Protein 3F2B (pdb70)

Sequence (994 aa):
VRRLETIVEEERRVVVQGYVFDAEVSELKSGRTLLTMKITDYTNSILVKMFSRDKEDAELMSGVKKGMWVKVRGSVQNDTFVRDLVIIANDLNEIAANERQDTAPEGEKRVELHLHTPMSQMDAVTSVTKLIEQAKKWGHPAIAVTDHAVVQSFPEAYSAAKKHGMKVIYGLEANIVDDPFHVTLLAQNETGLKNLFKLVSLSHIQYFHRVPRIPRSVLVKHRDGLLVGSGCDKGELFDNVEDIARFYDFLEVHPPDVYKPLYVKDEEMIKNIIRSIVALGEKLDIPVVATGNVHYLNPEDKIYRKILIHSQGGANPLNRHELPDVYFRTTNEMLDCFSFLGPEKAKEIVVDNTQKIASLIGDVKPIKDELYTPRIEGADEEIREMSYRRAKEIYGDPLPKLVEERLEKELKSIIGHGFAVIYLISHKLVKKSLDDGYLVGSRGSVGSSFVATMTEITEVNPLPPHYVCPNCKHSEFFNDGSVGSGFDLPDKNCPRCGTKYKKDGHDIPFETFLGFKGDKVPDIDLNFSGEYQPRAHNYTKVLFGEDNVYRAGTIGTVADKTAYGFVKAYASDHNLELRGAEIDRLAAGCTGVKRTTGQHPGGIIVVPDYMEIYDFTPIQYPADDTSSEWRTTHFDFHSIHDNLLKLDILGHDDPTVIRMLQDLSGIDPKTIPTDDPDVMGIFSSTEPLGVTPEQIMCNVGTIGIPEFGTRFVRQMLEETRPKTFSELVQISGLSHGTDVWLGNAQELIQNGTCTLSEVIGCRDDIMVYLIYRGLEPSLAFKIMESVRKGKGLTPEFEAEMRKHDVPEWYIDSCKKIKYMFPKAHAAAYVLMAVRIAYFKVHHPLLYYASYFTVRAEDFDLDAMIKGSAAIRKRIEEINAKGIQATAKEKSLLTVLEVALEMCERGFSFKNIDLYRSQATEFVIDGNSLIPPFNAIPGLGTNVAQAIVRAREEGEFLSKEDLQQRGKLSKTLLEYLESRGCLDSLPDHNQLSLF

Structure (mmCIF, N/CA/C/O backbone):
data_3F2B
#
_entry.id   3F2B
#
_cell.length_a   116.174
_cell.length_b   140.793
_cell.length_c   184.524
_cell.angle_alpha   90.00
_cell.angle_beta   90.00
_cell.angle_gamma   90.00
#
_symmetry.space_group_name_H-M   'C 2 2 21'
#
loop_
_entity.id
_entity.type
_entity.pdbx_description
1 polymer 'DNA-directed DNA polymerase III alpha chain'
2 polymer "5'-D(*DCP*DAP*DGP*DTP*DGP*DAP*DGP*DAP*DCP*DGP*DGP*DGP*DCP*DAP*DAP*DCP*DC)-3'"
3 polymer "5'-D(*DAP*DTP*DAP*DAP*DCP*DGP*DGP*DTP*DTP*DGP*DCP*DCP*DCP*DGP*DTP*DCP*DTP*DCP*DAP*DCP*DTP*DG)-3'"
4 non-polymer 'PHOSPHATE ION'
5 non-polymer 'ZINC ION'
6 non-polymer 'MAGNESIUM ION'
7 non-polymer "2'-DEOXYGUANOSINE-5'-TRIPHOSPHATE"
8 water water
#
loop_
_atom_site.group_PDB
_atom_site.id
_atom_site.type_symbol
_atom_site.label_atom_id
_atom_site.label_alt_id
_atom_site.label_comp_id
_atom_site.label_asym_id
_atom_site.label_entity_id
_atom_site.label_seq_id
_atom_site.pdbx_PDB_ins_code
_atom_site.Cartn_x
_atom_site.Cartn_y
_atom_site.Cartn_z
_atom_site.occupancy
_atom_site.B_iso_or_equiv
_atom_site.auth_seq_id
_atom_site.auth_comp_id
_atom_site.auth_asym_id
_atom_site.auth_atom_id
_atom_site.pdbx_PDB_model_num
ATOM 1 N N . VAL A 1 7 ? 33.522 -23.764 -24.938 1.00 48.27 233 VAL A N 1
ATOM 2 C CA . VAL A 1 7 ? 33.775 -22.289 -25.077 1.00 48.11 233 VAL A CA 1
ATOM 3 C C . VAL A 1 7 ? 32.488 -21.475 -25.332 1.00 47.86 233 VAL A C 1
ATOM 4 O O . VAL A 1 7 ? 31.918 -21.496 -26.426 1.00 47.84 233 VAL A O 1
ATOM 8 N N . ARG A 1 8 ? 32.060 -20.745 -24.302 1.00 47.44 234 ARG A N 1
ATOM 9 C CA . ARG A 1 8 ? 30.767 -20.084 -24.275 1.00 46.68 234 ARG A CA 1
ATOM 10 C C . ARG A 1 8 ? 30.840 -18.637 -24.750 1.00 46.97 234 ARG A C 1
ATOM 11 O O . ARG A 1 8 ? 31.739 -17.867 -24.355 1.00 46.95 234 ARG A O 1
ATOM 19 N N . ARG A 1 9 ? 29.885 -18.266 -25.594 1.00 46.70 235 ARG A N 1
ATOM 20 C CA . ARG A 1 9 ? 29.738 -16.888 -26.017 1.00 46.50 235 ARG A CA 1
ATOM 21 C C . ARG A 1 9 ? 29.168 -16.121 -24.834 1.00 46.27 235 ARG A C 1
ATOM 22 O O . ARG A 1 9 ? 28.293 -16.627 -24.140 1.00 46.25 235 ARG A O 1
ATOM 30 N N . LEU A 1 10 ? 29.669 -14.909 -24.607 1.00 46.25 236 LEU A N 1
ATOM 31 C CA . LEU A 1 10 ? 29.263 -14.063 -23.474 1.00 46.15 236 LEU A CA 1
ATOM 32 C C . LEU A 1 10 ? 27.756 -13.728 -23.401 1.00 46.62 236 LEU A C 1
ATOM 33 O O . LEU A 1 10 ? 27.223 -13.480 -22.315 1.00 46.41 236 LEU A O 1
ATOM 38 N N . GLU A 1 11 ? 27.065 -13.734 -24.540 1.00 47.12 237 GLU A N 1
ATOM 39 C CA . GLU A 1 11 ? 25.615 -13.528 -24.526 1.00 47.88 237 GLU A CA 1
ATOM 40 C C . GLU A 1 11 ? 24.881 -14.707 -23.898 1.00 47.96 237 GLU A C 1
ATOM 41 O O . GLU A 1 11 ? 23.723 -14.576 -23.521 1.00 47.68 237 GLU A O 1
ATOM 47 N N . THR A 1 12 ? 25.544 -15.854 -23.789 1.00 48.61 238 THR A N 1
ATOM 48 C CA . THR A 1 12 ? 24.905 -17.031 -23.183 1.00 49.52 238 THR A CA 1
ATOM 49 C C . THR A 1 12 ? 25.138 -17.127 -21.675 1.00 50.00 238 THR A C 1
ATOM 50 O O . THR A 1 12 ? 24.684 -18.072 -21.040 1.00 50.16 238 THR A O 1
ATOM 54 N N . ILE A 1 13 ? 25.860 -16.172 -21.097 1.00 50.51 239 ILE A N 1
ATOM 55 C CA . ILE A 1 13 ? 26.145 -16.249 -19.662 1.00 50.94 239 ILE A CA 1
ATOM 56 C C . ILE A 1 13 ? 25.076 -15.511 -18.892 1.00 51.11 239 ILE A C 1
ATOM 57 O O . ILE A 1 13 ? 25.114 -14.290 -18.819 1.00 51.08 239 ILE A O 1
ATOM 62 N N . VAL A 1 14 ? 24.123 -16.227 -18.308 1.00 51.44 240 VAL A N 1
ATOM 63 C CA . VAL A 1 14 ? 22.985 -15.519 -17.735 1.00 51.84 240 VAL A CA 1
ATOM 64 C C . VAL A 1 14 ? 22.739 -15.764 -16.269 1.00 52.18 240 VAL A C 1
ATOM 65 O O . VAL A 1 14 ? 21.947 -15.050 -15.672 1.00 52.42 240 VAL A O 1
ATOM 69 N N . GLU A 1 15 ? 23.370 -16.774 -15.686 1.00 52.58 241 GLU A N 1
ATOM 70 C CA . GLU A 1 15 ? 23.278 -16.934 -14.225 1.00 53.36 241 GLU A CA 1
ATOM 71 C C . GLU A 1 15 ? 24.489 -17.578 -13.596 1.00 53.45 241 GLU A C 1
ATOM 72 O O . GLU A 1 15 ? 25.368 -18.076 -14.291 1.00 53.32 241 GLU A O 1
ATOM 78 N N . GLU A 1 16 ? 24.509 -17.558 -12.265 1.00 53.83 242 GLU A N 1
ATOM 79 C CA . GLU A 1 16 ? 25.584 -18.145 -11.504 1.00 54.27 242 GLU A CA 1
ATOM 80 C C . GLU A 1 16 ? 25.821 -19.541 -12.056 1.00 54.50 242 GLU A C 1
ATOM 81 O O . GLU A 1 16 ? 24.900 -20.171 -12.562 1.00 54.59 242 GLU A O 1
ATOM 87 N N . GLU A 1 17 ? 27.057 -20.016 -11.978 1.00 54.81 243 GLU A N 1
ATOM 88 C CA . GLU A 1 17 ? 27.420 -21.265 -12.630 1.00 54.95 243 GLU A CA 1
ATOM 89 C C . GLU A 1 17 ? 28.826 -21.714 -12.222 1.00 55.22 243 GLU A C 1
ATOM 90 O O . GLU A 1 17 ? 29.790 -20.944 -12.292 1.00 55.17 243 GLU A O 1
ATOM 96 N N . ARG A 1 18 ? 28.910 -22.968 -11.784 1.00 55.59 244 ARG A N 1
ATOM 97 C CA . ARG A 1 18 ? 30.145 -23.607 -11.326 1.00 55.75 244 ARG A CA 1
ATOM 98 C C . ARG A 1 18 ? 31.354 -23.301 -12.226 1.00 55.46 244 ARG A C 1
ATOM 99 O O . ARG A 1 18 ? 32.418 -22.909 -11.735 1.00 55.01 244 ARG A O 1
ATOM 107 N N . ARG A 1 19 ? 31.186 -23.466 -13.537 1.00 55.13 245 ARG A N 1
ATOM 108 C CA . ARG A 1 19 ? 32.342 -23.444 -14.425 1.00 55.07 245 ARG A CA 1
ATOM 109 C C . ARG A 1 19 ? 32.056 -23.129 -15.904 1.00 54.66 245 ARG A C 1
ATOM 110 O O . ARG A 1 19 ? 31.226 -23.785 -16.541 1.00 55.09 245 ARG A O 1
ATOM 118 N N . VAL A 1 20 ? 32.762 -22.130 -16.434 1.00 53.95 246 VAL A N 1
ATOM 119 C CA . VAL A 1 20 ? 32.711 -21.789 -17.854 1.00 53.48 246 VAL A CA 1
ATOM 120 C C . VAL A 1 20 ? 34.092 -21.433 -18.424 1.00 53.30 246 VAL A C 1
ATOM 121 O O . VAL A 1 20 ? 34.964 -20.914 -17.706 1.00 52.88 246 VAL A O 1
ATOM 125 N N . VAL A 1 21 ? 34.286 -21.728 -19.713 1.00 53.04 247 VAL A N 1
ATOM 126 C CA . VAL A 1 21 ? 35.410 -21.160 -20.473 1.00 52.82 247 VAL A CA 1
ATOM 127 C C . VAL A 1 21 ? 34.930 -20.137 -21.501 1.00 52.64 247 VAL A C 1
ATOM 128 O O . VAL A 1 21 ? 33.925 -20.340 -22.181 1.00 52.65 247 VAL A O 1
ATOM 132 N N . VAL A 1 22 ? 35.673 -19.042 -21.600 1.00 52.61 248 VAL A N 1
ATOM 133 C CA . VAL A 1 22 ? 35.204 -17.842 -22.266 1.00 52.50 248 VAL A CA 1
ATOM 134 C C . VAL A 1 22 ? 36.367 -17.073 -22.904 1.00 52.72 248 VAL A C 1
ATOM 135 O O . VAL A 1 22 ? 37.521 -17.174 -22.453 1.00 52.94 248 VAL A O 1
ATOM 139 N N . GLN A 1 23 ? 36.062 -16.304 -23.946 1.00 52.14 249 GLN A N 1
ATOM 140 C CA . GLN A 1 23 ? 37.076 -15.578 -24.699 1.00 51.95 249 GLN A CA 1
ATOM 141 C C . GLN A 1 23 ? 36.687 -14.132 -24.851 1.00 51.57 249 GLN A C 1
ATOM 142 O O . GLN A 1 23 ? 35.504 -13.800 -24.778 1.00 52.10 249 GLN A O 1
ATOM 148 N N . GLY A 1 24 ? 37.666 -13.268 -25.104 1.00 50.64 250 GLY A N 1
ATOM 149 C CA . GLY A 1 24 ? 37.340 -11.884 -25.388 1.00 49.63 250 GLY A CA 1
ATOM 150 C C . GLY A 1 24 ? 38.439 -10.845 -25.341 1.00 48.99 250 GLY A C 1
ATOM 151 O O . GLY A 1 24 ? 39.526 -11.060 -24.797 1.00 48.73 250 GLY A O 1
ATOM 152 N N . TYR A 1 25 ? 38.106 -9.697 -25.909 1.00 48.09 251 TYR A N 1
ATOM 153 C CA . TYR A 1 25 ? 38.986 -8.556 -26.012 1.00 47.45 251 TYR A CA 1
ATOM 154 C C . TYR A 1 25 ? 38.964 -7.844 -24.675 1.00 46.95 251 TYR A C 1
ATOM 155 O O . TYR A 1 25 ? 37.901 -7.571 -24.117 1.00 46.56 251 TYR A O 1
ATOM 164 N N . VAL A 1 26 ? 40.139 -7.574 -24.135 1.00 46.55 252 VAL A N 1
ATOM 165 C CA . VAL A 1 26 ? 40.193 -6.833 -22.907 1.00 46.49 252 VAL A CA 1
ATOM 166 C C . VAL A 1 26 ? 40.247 -5.351 -23.198 1.00 46.73 252 VAL A C 1
ATOM 167 O O . VAL A 1 26 ? 41.228 -4.837 -23.779 1.00 46.59 252 VAL A O 1
ATOM 171 N N . PHE A 1 27 ? 39.151 -4.680 -22.839 1.00 46.52 253 PHE A N 1
ATOM 172 C CA . PHE A 1 27 ? 39.020 -3.248 -23.074 1.00 46.89 253 PHE A CA 1
ATOM 173 C C . PHE A 1 27 ? 39.196 -2.469 -21.788 1.00 47.03 253 PHE A C 1
ATOM 174 O O . PHE A 1 27 ? 39.046 -1.252 -21.767 1.00 47.05 253 PHE A O 1
ATOM 182 N N . ASP A 1 28 ? 39.536 -3.178 -20.718 1.00 47.24 254 ASP A N 1
ATOM 183 C CA . ASP A 1 28 ? 39.964 -2.514 -19.505 1.00 47.80 254 ASP A CA 1
ATOM 184 C C . ASP A 1 28 ? 40.603 -3.483 -18.529 1.00 47.90 254 ASP A C 1
ATOM 185 O O . ASP A 1 28 ? 40.124 -4.593 -18.362 1.00 47.97 254 ASP A O 1
ATOM 190 N N . ALA A 1 29 ? 41.679 -3.051 -17.877 1.00 48.53 255 ALA A N 1
ATOM 191 C CA . ALA A 1 29 ? 42.370 -3.894 -16.908 1.00 49.13 255 ALA A CA 1
ATOM 192 C C . ALA A 1 29 ? 43.067 -3.070 -15.846 1.00 49.53 255 ALA A C 1
ATOM 193 O O . ALA A 1 29 ? 43.874 -2.192 -16.153 1.00 49.53 255 ALA A O 1
ATOM 195 N N . GLU A 1 30 ? 42.758 -3.360 -14.590 1.00 49.80 256 GLU A N 1
ATOM 196 C CA . GLU A 1 30 ? 43.427 -2.699 -13.481 1.00 50.24 256 GLU A CA 1
ATOM 197 C C . GLU A 1 30 ? 43.838 -3.743 -12.471 1.00 49.80 256 GLU A C 1
ATOM 198 O O . GLU A 1 30 ? 43.179 -4.762 -12.310 1.00 50.11 256 GLU A O 1
ATOM 204 N N . VAL A 1 31 ? 44.943 -3.472 -11.805 1.00 49.65 257 VAL A N 1
ATOM 205 C CA . VAL A 1 31 ? 45.517 -4.337 -10.801 1.00 49.69 257 VAL A CA 1
ATOM 206 C C . VAL A 1 31 ? 45.600 -3.593 -9.468 1.00 49.45 257 VAL A C 1
ATOM 207 O O . VAL A 1 31 ? 45.903 -2.402 -9.447 1.00 49.70 257 VAL A O 1
ATOM 211 N N . SER A 1 32 ? 45.328 -4.283 -8.362 1.00 49.44 258 SER A N 1
ATOM 212 C CA . SER A 1 32 ? 45.372 -3.663 -7.025 1.00 49.15 258 SER A CA 1
ATOM 213 C C . SER A 1 32 ? 45.911 -4.629 -5.970 1.00 49.34 258 SER A C 1
ATOM 214 O O . SER A 1 32 ? 45.992 -5.833 -6.215 1.00 49.46 258 SER A O 1
ATOM 217 N N . GLU A 1 33 ? 46.266 -4.102 -4.799 1.00 49.40 259 GLU A N 1
ATOM 218 C CA . GLU A 1 33 ? 46.900 -4.906 -3.752 1.00 49.61 259 GLU A CA 1
ATOM 219 C C . GLU A 1 33 ? 46.017 -5.084 -2.525 1.00 49.11 259 GLU A C 1
ATOM 220 O O . GLU A 1 33 ? 45.630 -4.104 -1.906 1.00 49.34 259 GLU A O 1
ATOM 226 N N . LEU A 1 34 ? 45.730 -6.332 -2.160 1.00 48.58 260 LEU A N 1
ATOM 227 C CA . LEU A 1 34 ? 44.897 -6.642 -0.985 1.00 48.40 260 LEU A CA 1
ATOM 228 C C . LEU A 1 34 ? 45.685 -6.666 0.341 1.00 48.53 260 LEU A C 1
ATOM 229 O O . LEU A 1 34 ? 46.891 -6.948 0.373 1.00 48.19 260 LEU A O 1
ATOM 234 N N . LYS A 1 35 ? 45.008 -6.394 1.447 1.00 48.81 261 LYS A N 1
ATOM 235 C CA . LYS A 1 35 ? 45.702 -6.403 2.735 1.00 49.31 261 LYS A CA 1
ATOM 236 C C . LYS A 1 35 ? 46.590 -7.647 2.845 1.00 49.22 261 LYS A C 1
ATOM 237 O O . LYS A 1 35 ? 47.739 -7.576 3.282 1.00 49.08 261 LYS A O 1
ATOM 243 N N . SER A 1 36 ? 46.054 -8.786 2.422 1.00 49.06 262 SER A N 1
ATOM 244 C CA . SER A 1 36 ? 46.702 -10.065 2.660 1.00 48.93 262 SER A CA 1
ATOM 245 C C . SER A 1 36 ? 48.076 -10.178 1.999 1.00 48.99 262 SER A C 1
ATOM 246 O O . SER A 1 36 ? 48.859 -11.065 2.332 1.00 49.05 262 SER A O 1
ATOM 249 N N . GLY A 1 37 ? 48.361 -9.290 1.050 1.00 48.95 263 GLY A N 1
ATOM 250 C CA . GLY A 1 37 ? 49.579 -9.384 0.247 1.00 48.31 263 GLY A CA 1
ATOM 251 C C . GLY A 1 37 ? 49.191 -9.669 -1.188 1.00 47.96 263 GLY A C 1
ATOM 252 O O . GLY A 1 37 ? 49.707 -9.065 -2.125 1.00 48.65 263 GLY A O 1
ATOM 253 N N . ARG A 1 38 ? 48.256 -10.597 -1.343 1.00 47.10 264 ARG A N 1
ATOM 254 C CA . ARG A 1 38 ? 47.688 -10.988 -2.631 1.00 46.18 264 ARG A CA 1
ATOM 255 C C . ARG A 1 38 ? 47.399 -9.798 -3.571 1.00 45.33 264 ARG A C 1
ATOM 256 O O . ARG A 1 38 ? 47.053 -8.709 -3.124 1.00 45.23 264 ARG A O 1
ATOM 264 N N . THR A 1 39 ? 47.523 -10.028 -4.875 1.00 44.31 265 THR A N 1
ATOM 265 C CA . THR A 1 39 ? 47.132 -9.056 -5.890 1.00 43.02 265 THR A CA 1
ATOM 266 C C . THR A 1 39 ? 45.832 -9.470 -6.590 1.00 42.42 265 THR A C 1
ATOM 267 O O . THR A 1 39 ? 45.616 -10.635 -6.894 1.00 41.68 265 THR A O 1
ATOM 271 N N . LEU A 1 40 ? 44.979 -8.495 -6.860 1.00 41.62 266 LEU A N 1
ATOM 272 C CA . LEU A 1 40 ? 43.741 -8.732 -7.565 1.00 41.24 266 LEU A CA 1
ATOM 273 C C . LEU A 1 40 ? 43.830 -8.073 -8.938 1.00 41.54 266 LEU A C 1
ATOM 274 O O . LEU A 1 40 ? 44.288 -6.922 -9.053 1.00 41.99 266 LEU A O 1
ATOM 279 N N . LEU A 1 41 ? 43.421 -8.810 -9.971 1.00 41.62 267 LEU A N 1
ATOM 280 C CA . LEU A 1 41 ? 43.317 -8.291 -11.345 1.00 41.65 267 LEU A CA 1
ATOM 281 C C . LEU A 1 41 ? 41.840 -8.135 -11.665 1.00 42.01 267 LEU A C 1
ATOM 282 O O . LEU A 1 41 ? 41.047 -9.068 -11.455 1.00 41.69 267 LEU A O 1
ATOM 287 N N . THR A 1 42 ? 41.474 -6.950 -12.155 1.00 42.78 268 THR A N 1
ATOM 288 C CA . THR A 1 42 ? 40.082 -6.631 -12.526 1.00 43.36 268 THR A CA 1
ATOM 289 C C . THR A 1 42 ? 40.026 -6.218 -14.000 1.00 44.32 268 THR A C 1
ATOM 290 O O . THR A 1 42 ? 40.542 -5.155 -14.358 1.00 45.09 268 THR A O 1
ATOM 294 N N . MET A 1 43 ? 39.441 -7.069 -14.848 1.00 44.64 269 MET A N 1
ATOM 295 C CA . MET A 1 43 ? 39.361 -6.827 -16.303 1.00 45.30 269 MET A CA 1
ATOM 296 C C . MET A 1 43 ? 37.912 -6.744 -16.709 1.00 45.52 269 MET A C 1
ATOM 297 O O . MET A 1 43 ? 37.041 -7.363 -16.071 1.00 45.75 269 MET A O 1
ATOM 302 N N . LYS A 1 44 ? 37.675 -6.044 -17.814 1.00 44.68 270 LYS A N 1
ATOM 303 C CA . LYS A 1 44 ? 36.435 -6.170 -18.559 1.00 44.13 270 LYS A CA 1
ATOM 304 C C . LYS A 1 44 ? 36.768 -6.794 -19.914 1.00 43.63 270 LYS A C 1
ATOM 305 O O . LYS A 1 44 ? 37.755 -6.420 -20.543 1.00 43.10 270 LYS A O 1
ATOM 311 N N . ILE A 1 45 ? 35.965 -7.764 -20.346 1.00 43.19 271 ILE A N 1
ATOM 312 C CA . ILE A 1 45 ? 36.181 -8.401 -21.647 1.00 42.83 271 ILE A CA 1
ATOM 313 C C . ILE A 1 45 ? 34.907 -8.484 -22.460 1.00 42.54 271 ILE A C 1
ATOM 314 O O . ILE A 1 45 ? 33.828 -8.583 -21.902 1.00 43.20 271 ILE A O 1
ATOM 319 N N . THR A 1 46 ? 35.034 -8.463 -23.778 1.00 42.45 272 THR A N 1
ATOM 320 C CA . THR A 1 46 ? 33.876 -8.578 -24.646 1.00 42.24 272 THR A CA 1
ATOM 321 C C . THR A 1 46 ? 34.219 -9.509 -25.793 1.00 42.57 272 THR A C 1
ATOM 322 O O . THR A 1 46 ? 35.275 -9.378 -26.413 1.00 42.22 272 THR A O 1
ATOM 326 N N . ASP A 1 47 ? 33.344 -10.460 -26.084 1.00 42.34 273 ASP A N 1
ATOM 327 C CA . ASP A 1 47 ? 33.551 -11.235 -27.290 1.00 42.80 273 ASP A CA 1
ATOM 328 C C . ASP A 1 47 ? 32.709 -10.655 -28.424 1.00 42.96 273 ASP A C 1
ATOM 329 O O . ASP A 1 47 ? 32.682 -11.197 -29.527 1.00 43.00 273 ASP A O 1
ATOM 334 N N . TYR A 1 48 ? 32.038 -9.542 -28.132 1.00 43.01 274 TYR A N 1
ATOM 335 C CA . TYR A 1 48 ? 31.255 -8.782 -29.117 1.00 43.26 274 TYR A CA 1
ATOM 336 C C . TYR A 1 48 ? 29.855 -9.354 -29.360 1.00 43.06 274 TYR A C 1
ATOM 337 O O . TYR A 1 48 ? 29.082 -8.834 -30.167 1.00 43.40 274 TYR A O 1
ATOM 346 N N . THR A 1 49 ? 29.532 -10.416 -28.642 1.00 42.67 275 THR A N 1
ATOM 347 C CA . THR A 1 49 ? 28.139 -10.807 -28.475 1.00 42.67 275 THR A CA 1
ATOM 348 C C . THR A 1 49 ? 27.628 -10.280 -27.137 1.00 42.32 275 THR A C 1
ATOM 349 O O . THR A 1 49 ? 26.434 -10.067 -26.971 1.00 42.30 275 THR A O 1
ATOM 353 N N . ASN A 1 50 ? 28.543 -10.119 -26.183 1.00 41.81 276 ASN A N 1
ATOM 354 C CA . ASN A 1 50 ? 28.295 -9.389 -24.935 1.00 42.05 276 ASN A CA 1
ATOM 355 C C . ASN A 1 50 ? 29.630 -9.107 -24.241 1.00 41.92 276 ASN A C 1
ATOM 356 O O . ASN A 1 50 ? 30.690 -9.165 -24.871 1.00 42.10 276 ASN A O 1
ATOM 361 N N . SER A 1 51 ? 29.579 -8.803 -22.949 1.00 41.54 277 SER A N 1
ATOM 362 C CA . SER A 1 51 ? 30.783 -8.439 -22.207 1.00 41.34 277 SER A CA 1
ATOM 363 C C . SER A 1 51 ? 30.598 -8.817 -20.761 1.00 41.36 277 SER A C 1
ATOM 364 O O . SER A 1 51 ? 29.478 -9.056 -20.322 1.00 41.36 277 SER A O 1
ATOM 367 N N . ILE A 1 52 ? 31.697 -8.894 -20.022 1.00 41.44 278 ILE A N 1
ATOM 368 C CA . ILE A 1 52 ? 31.609 -9.205 -18.601 1.00 41.46 278 ILE A CA 1
ATOM 369 C C . ILE A 1 52 ? 32.862 -8.767 -17.843 1.00 41.40 278 ILE A C 1
ATOM 370 O O . ILE A 1 52 ? 33.940 -8.597 -18.438 1.00 41.33 278 ILE A O 1
ATOM 375 N N . LEU A 1 53 ? 32.678 -8.542 -16.546 1.00 40.90 279 LEU A N 1
ATOM 376 C CA . LEU A 1 53 ? 33.731 -8.195 -15.620 1.00 41.02 279 LEU A CA 1
ATOM 377 C C . LEU A 1 53 ? 34.371 -9.503 -15.138 1.00 41.17 279 LEU A C 1
ATOM 378 O O . LEU A 1 53 ? 33.645 -10.468 -14.840 1.00 41.97 279 LEU A O 1
ATOM 383 N N . VAL A 1 54 ? 35.704 -9.548 -15.090 1.00 40.81 280 VAL A N 1
ATOM 384 C CA . VAL A 1 54 ? 36.461 -10.728 -14.642 1.00 40.89 280 VAL A CA 1
ATOM 385 C C . VAL A 1 54 ? 37.380 -10.345 -13.495 1.00 41.66 280 VAL A C 1
ATOM 386 O O . VAL A 1 54 ? 38.109 -9.344 -13.581 1.00 42.24 280 VAL A O 1
ATOM 390 N N . LYS A 1 55 ? 37.346 -11.133 -12.419 1.00 42.20 281 LYS A N 1
ATOM 391 C CA . LYS A 1 55 ? 38.266 -10.949 -11.302 1.00 42.55 281 LYS A CA 1
ATOM 392 C C . LYS A 1 55 ? 39.186 -12.173 -11.157 1.00 42.68 281 LYS A C 1
ATOM 393 O O . LYS A 1 55 ? 38.763 -13.309 -11.364 1.00 42.24 281 LYS A O 1
ATOM 399 N N . MET A 1 56 ? 40.451 -11.921 -10.809 1.00 43.04 282 MET A N 1
ATOM 400 C CA . MET A 1 56 ? 41.420 -12.984 -10.557 1.00 43.01 282 MET A CA 1
ATOM 401 C C . MET A 1 56 ? 42.306 -12.649 -9.355 1.00 42.76 282 MET A C 1
ATOM 402 O O . MET A 1 56 ? 42.825 -11.538 -9.247 1.00 43.33 282 MET A O 1
ATOM 407 N N . PHE A 1 57 ? 42.481 -13.615 -8.461 1.00 41.70 283 PHE A N 1
ATOM 408 C CA . PHE A 1 57 ? 43.232 -13.397 -7.241 1.00 41.33 283 PHE A CA 1
ATOM 409 C C . PHE A 1 57 ? 44.550 -14.210 -7.265 1.00 41.45 283 PHE A C 1
ATOM 410 O O . PHE A 1 57 ? 44.524 -15.430 -7.213 1.00 40.88 283 PHE A O 1
ATOM 418 N N . SER A 1 58 ? 45.695 -13.529 -7.327 1.00 41.24 284 SER A N 1
ATOM 419 C CA . SER A 1 58 ? 46.996 -14.198 -7.467 1.00 41.29 284 SER A CA 1
ATOM 420 C C . SER A 1 58 ? 47.290 -15.144 -6.304 1.00 42.15 284 SER A C 1
ATOM 421 O O . SER A 1 58 ? 46.955 -14.862 -5.156 1.00 41.75 284 SER A O 1
ATOM 424 N N . ARG A 1 59 ? 47.964 -16.245 -6.586 1.00 42.70 285 ARG A N 1
ATOM 425 C CA . ARG A 1 59 ? 48.360 -17.139 -5.509 1.00 43.67 285 ARG A CA 1
ATOM 426 C C . ARG A 1 59 ? 49.863 -17.007 -5.233 1.00 43.19 285 ARG A C 1
ATOM 427 O O . ARG A 1 59 ? 50.398 -17.707 -4.392 1.00 43.43 285 ARG A O 1
ATOM 435 N N . ASP A 1 60 ? 50.540 -16.102 -5.936 1.00 42.69 286 ASP A N 1
ATOM 436 C CA . ASP A 1 60 ? 52.000 -15.979 -5.838 1.00 42.42 286 ASP A CA 1
ATOM 437 C C . ASP A 1 60 ? 52.474 -14.767 -6.614 1.00 42.37 286 ASP A C 1
ATOM 438 O O . ASP A 1 60 ? 51.767 -14.256 -7.490 1.00 42.35 286 ASP A O 1
ATOM 443 N N . LYS A 1 61 ? 53.680 -14.314 -6.307 1.00 42.44 287 LYS A N 1
ATOM 444 C CA . LYS A 1 61 ? 54.105 -13.034 -6.820 1.00 42.60 287 LYS A CA 1
ATOM 445 C C . LYS A 1 61 ? 54.413 -13.142 -8.312 1.00 42.28 287 LYS A C 1
ATOM 446 O O . LYS A 1 61 ? 54.467 -12.123 -9.013 1.00 42.59 287 LYS A O 1
ATOM 452 N N . GLU A 1 62 ? 54.564 -14.371 -8.808 1.00 41.28 288 GLU A N 1
ATOM 453 C CA . GLU A 1 62 ? 54.877 -14.558 -10.221 1.00 40.26 288 GLU A CA 1
ATOM 454 C C . GLU A 1 62 ? 53.619 -14.296 -11.035 1.00 40.41 288 GLU A C 1
ATOM 455 O O . GLU A 1 62 ? 53.649 -13.614 -12.068 1.00 40.07 288 GLU A O 1
ATOM 461 N N . ASP A 1 63 ? 52.518 -14.863 -10.562 1.00 40.51 289 ASP A N 1
ATOM 462 C CA . ASP A 1 63 ? 51.211 -14.656 -11.180 1.00 40.87 289 ASP A CA 1
ATOM 463 C C . ASP A 1 63 ? 50.769 -13.212 -10.967 1.00 41.38 289 ASP A C 1
ATOM 464 O O . ASP A 1 63 ? 50.100 -12.629 -11.814 1.00 42.07 289 ASP A O 1
ATOM 469 N N . ALA A 1 64 ? 51.151 -12.629 -9.837 1.00 41.88 290 ALA A N 1
ATOM 470 C CA . ALA A 1 64 ? 50.813 -11.238 -9.582 1.00 42.08 290 ALA A CA 1
ATOM 471 C C . ALA A 1 64 ? 51.433 -10.299 -10.623 1.00 42.49 290 ALA A C 1
ATOM 472 O O . ALA A 1 64 ? 50.777 -9.378 -11.102 1.00 42.80 290 ALA A O 1
ATOM 474 N N . GLU A 1 65 ? 52.689 -10.516 -10.986 1.00 43.30 291 GLU A N 1
ATOM 475 C CA . GLU A 1 65 ? 53.308 -9.601 -11.925 1.00 44.45 291 GLU A CA 1
ATOM 476 C C . GLU A 1 65 ? 52.831 -9.879 -13.367 1.00 44.34 291 GLU A C 1
ATOM 477 O O . GLU A 1 65 ? 52.700 -8.964 -14.176 1.00 44.30 291 GLU A O 1
ATOM 483 N N . LEU A 1 66 ? 52.507 -11.131 -13.665 1.00 44.43 292 LEU A N 1
ATOM 484 C CA . LEU A 1 66 ? 51.890 -11.445 -14.953 1.00 44.26 292 LEU A CA 1
ATOM 485 C C . LEU A 1 66 ? 50.580 -10.684 -15.046 1.00 44.74 292 LEU A C 1
ATOM 486 O O . LEU A 1 66 ? 50.169 -10.211 -16.115 1.00 44.60 292 LEU A O 1
ATOM 491 N N . MET A 1 67 ? 49.912 -10.555 -13.917 1.00 44.92 293 MET A N 1
ATOM 492 C CA . MET A 1 67 ? 48.666 -9.830 -13.945 1.00 45.59 293 MET A CA 1
ATOM 493 C C . MET A 1 67 ? 48.888 -8.392 -14.414 1.00 45.83 293 MET A C 1
ATOM 494 O O . MET A 1 67 ? 48.102 -7.874 -15.188 1.00 45.46 293 MET A O 1
ATOM 499 N N . SER A 1 68 ? 49.963 -7.766 -13.932 1.00 46.42 294 SER A N 1
ATOM 500 C CA . SER A 1 68 ? 50.350 -6.418 -14.338 1.00 46.80 294 SER A CA 1
ATOM 501 C C . SER A 1 68 ? 50.589 -6.295 -15.839 1.00 47.17 294 SER A C 1
ATOM 502 O O . SER A 1 68 ? 50.573 -5.189 -16.377 1.00 46.96 294 SER A O 1
ATOM 505 N N . GLY A 1 69 ? 50.813 -7.431 -16.503 1.00 47.56 295 GLY A N 1
ATOM 506 C CA . GLY A 1 69 ? 51.073 -7.461 -17.948 1.00 48.19 295 GLY A CA 1
ATOM 507 C C . GLY A 1 69 ? 49.854 -7.669 -18.845 1.00 48.64 295 GLY A C 1
ATOM 508 O O . GLY A 1 69 ? 49.973 -7.685 -20.068 1.00 48.28 295 GLY A O 1
ATOM 509 N N . VAL A 1 70 ? 48.682 -7.846 -18.237 1.00 49.04 296 VAL A N 1
ATOM 510 C CA . VAL A 1 70 ? 47.443 -7.918 -18.989 1.00 49.58 296 VAL A CA 1
ATOM 511 C C . VAL A 1 70 ? 47.039 -6.483 -19.338 1.00 50.41 296 VAL A C 1
ATOM 512 O O . VAL A 1 70 ? 46.841 -5.662 -18.445 1.00 50.94 296 VAL A O 1
ATOM 516 N N . LYS A 1 71 ? 46.943 -6.158 -20.620 1.00 51.16 297 LYS A N 1
ATOM 517 C CA . LYS A 1 71 ? 46.666 -4.772 -21.011 1.00 52.08 297 LYS A CA 1
ATOM 518 C C . LYS A 1 71 ? 45.482 -4.673 -21.963 1.00 52.22 297 LYS A C 1
ATOM 519 O O . LYS A 1 71 ? 45.089 -5.674 -22.555 1.00 52.33 297 LYS A O 1
ATOM 525 N N . LYS A 1 72 ? 44.897 -3.481 -22.091 1.00 52.26 298 LYS A N 1
ATOM 526 C CA . LYS A 1 72 ? 43.885 -3.263 -23.114 1.00 52.57 298 LYS A CA 1
ATOM 527 C C . LYS A 1 72 ? 44.471 -3.629 -24.468 1.00 52.25 298 LYS A C 1
ATOM 528 O O . LYS A 1 72 ? 45.621 -3.291 -24.770 1.00 52.13 298 LYS A O 1
ATOM 534 N N . GLY A 1 73 ? 43.670 -4.277 -25.304 1.00 52.03 299 GLY A N 1
ATOM 535 C CA . GLY A 1 73 ? 44.112 -4.641 -26.650 1.00 51.62 299 GLY A CA 1
ATOM 536 C C . GLY A 1 73 ? 44.448 -6.120 -26.759 1.00 51.34 299 GLY A C 1
ATOM 537 O O . GLY A 1 73 ? 44.540 -6.677 -27.851 1.00 51.10 299 GLY A O 1
ATOM 538 N N . MET A 1 74 ? 44.639 -6.766 -25.620 1.00 50.89 300 MET A N 1
ATOM 539 C CA . MET A 1 74 ? 44.917 -8.186 -25.634 1.00 50.89 300 MET A CA 1
ATOM 540 C C . MET A 1 74 ? 43.632 -8.973 -25.841 1.00 50.22 300 MET A C 1
ATOM 541 O O . MET A 1 74 ? 42.544 -8.485 -25.551 1.00 49.81 300 MET A O 1
ATOM 546 N N . TRP A 1 75 ? 43.755 -10.177 -26.385 1.00 49.74 301 TRP A N 1
ATOM 547 C CA . TRP A 1 75 ? 42.663 -11.137 -26.324 1.00 49.36 301 TRP A CA 1
ATOM 548 C C . TRP A 1 75 ? 43.092 -12.229 -25.368 1.00 49.07 301 TRP A C 1
ATOM 549 O O . TRP A 1 75 ? 44.284 -12.551 -25.261 1.00 48.63 301 TRP A O 1
ATOM 560 N N . VAL A 1 76 ? 42.109 -12.822 -24.704 1.00 48.66 302 VAL A N 1
ATOM 561 C CA . VAL A 1 76 ? 42.375 -13.636 -23.557 1.00 48.34 302 VAL A CA 1
ATOM 562 C C . VAL A 1 76 ? 41.332 -14.747 -23.512 1.00 48.42 302 VAL A C 1
ATOM 563 O O . VAL A 1 76 ? 40.174 -14.496 -23.807 1.00 48.44 302 VAL A O 1
ATOM 567 N N . LYS A 1 77 ? 41.748 -15.981 -23.216 1.00 48.58 303 LYS A N 1
ATOM 568 C CA . LYS A 1 77 ? 40.803 -17.063 -22.882 1.00 48.57 303 LYS A CA 1
ATOM 569 C C . LYS A 1 77 ? 40.809 -17.250 -21.372 1.00 48.46 303 LYS A C 1
ATOM 570 O O . LYS A 1 77 ? 41.859 -17.417 -20.789 1.00 48.62 303 LYS A O 1
ATOM 576 N N . VAL A 1 78 ? 39.641 -17.223 -20.743 1.00 48.65 304 VAL A N 1
ATOM 577 C CA . VAL A 1 78 ? 39.533 -17.273 -19.278 1.00 48.44 304 VAL A CA 1
ATOM 578 C C . VAL A 1 78 ? 38.653 -18.443 -18.873 1.00 48.40 304 VAL A C 1
ATOM 579 O O . VAL A 1 78 ? 37.599 -18.666 -19.465 1.00 48.32 304 VAL A O 1
ATOM 583 N N . ARG A 1 79 ? 39.076 -19.210 -17.878 1.00 48.76 305 ARG A N 1
ATOM 584 C CA . ARG A 1 79 ? 38.204 -20.263 -17.361 1.00 49.38 305 ARG A CA 1
ATOM 585 C C . ARG A 1 79 ? 37.957 -19.961 -15.901 1.00 49.48 305 ARG A C 1
ATOM 586 O O . ARG A 1 79 ? 38.884 -19.603 -15.173 1.00 49.90 305 ARG A O 1
ATOM 588 N N . GLY A 1 80 ? 36.711 -20.074 -15.469 1.00 49.44 306 GLY A N 1
ATOM 589 C CA . GLY A 1 80 ? 36.399 -19.787 -14.079 1.00 49.71 306 GLY A CA 1
ATOM 590 C C . GLY A 1 80 ? 34.926 -19.895 -13.786 1.00 50.04 306 GLY A C 1
ATOM 591 O O . GLY A 1 80 ? 34.143 -20.331 -14.630 1.00 50.12 306 GLY A O 1
ATOM 592 N N . SER A 1 81 ? 34.546 -19.505 -12.577 1.00 50.37 307 SER A N 1
ATOM 593 C CA . SER A 1 81 ? 33.166 -19.642 -12.139 1.00 50.97 307 SER A CA 1
ATOM 594 C C . SER A 1 81 ? 32.393 -18.346 -12.359 1.00 51.34 307 SER A C 1
ATOM 595 O O . SER A 1 81 ? 32.999 -17.269 -12.443 1.00 51.72 307 SER A O 1
ATOM 598 N N . VAL A 1 82 ? 31.065 -18.444 -12.465 1.00 51.45 308 VAL A N 1
ATOM 599 C CA . VAL A 1 82 ? 30.218 -17.250 -12.603 1.00 51.69 308 VAL A CA 1
ATOM 600 C C . VAL A 1 82 ? 29.474 -16.965 -11.300 1.00 52.12 308 VAL A C 1
ATOM 601 O O . VAL A 1 82 ? 28.672 -17.777 -10.842 1.00 52.19 308 VAL A O 1
ATOM 605 N N . GLN A 1 83 ? 29.741 -15.810 -10.703 1.00 52.57 309 GLN A N 1
ATOM 606 C CA . GLN A 1 83 ? 29.154 -15.475 -9.414 1.00 53.25 309 GLN A CA 1
ATOM 607 C C . GLN A 1 83 ? 28.489 -14.108 -9.426 1.00 53.44 309 GLN A C 1
ATOM 608 O O . GLN A 1 83 ? 28.990 -13.175 -10.035 1.00 53.56 309 GLN A O 1
ATOM 614 N N . ASN A 1 84 ? 27.361 -13.984 -8.741 1.00 53.89 310 ASN A N 1
ATOM 615 C CA . ASN A 1 84 ? 26.880 -12.667 -8.386 1.00 53.98 310 ASN A CA 1
ATOM 616 C C . ASN A 1 84 ? 27.933 -12.012 -7.485 1.00 53.89 310 ASN A C 1
ATOM 617 O O . ASN A 1 84 ? 28.418 -12.610 -6.519 1.00 53.54 310 ASN A O 1
ATOM 622 N N . ASP A 1 85 ? 28.306 -10.791 -7.826 1.00 53.91 311 ASP A N 1
ATOM 623 C CA . ASP A 1 85 ? 29.203 -10.008 -7.005 1.00 54.01 311 ASP A CA 1
ATOM 624 C C . ASP A 1 85 ? 28.318 -8.872 -6.533 1.00 54.67 311 ASP A C 1
ATOM 625 O O . ASP A 1 85 ? 27.709 -8.175 -7.348 1.00 54.55 311 ASP A O 1
ATOM 630 N N . THR A 1 86 ? 28.180 -8.715 -5.224 1.00 55.20 312 THR A N 1
ATOM 631 C CA . THR A 1 86 ? 27.148 -7.809 -4.737 1.00 55.74 312 THR A CA 1
ATOM 632 C C . THR A 1 86 ? 27.616 -6.353 -4.721 1.00 56.16 312 THR A C 1
ATOM 633 O O . THR A 1 86 ? 26.797 -5.435 -4.792 1.00 56.39 312 THR A O 1
ATOM 637 N N . PHE A 1 87 ? 28.925 -6.134 -4.662 1.00 56.49 313 PHE A N 1
ATOM 638 C CA . PHE A 1 87 ? 29.426 -4.765 -4.743 1.00 56.93 313 PHE A CA 1
ATOM 639 C C . PHE A 1 87 ? 29.263 -4.169 -6.143 1.00 56.54 313 PHE A C 1
ATOM 640 O O . PHE A 1 87 ? 29.081 -2.965 -6.289 1.00 56.85 313 PHE A O 1
ATOM 648 N N . VAL A 1 88 ? 29.340 -5.005 -7.170 1.00 56.00 314 VAL A N 1
ATOM 649 C CA . VAL A 1 88 ? 29.218 -4.524 -8.548 1.00 55.65 314 VAL A CA 1
ATOM 650 C C . VAL A 1 88 ? 27.778 -4.640 -9.088 1.00 54.75 314 VAL A C 1
ATOM 651 O O . VAL A 1 88 ? 27.459 -4.101 -10.153 1.00 54.61 314 VAL A O 1
ATOM 655 N N . ARG A 1 89 ? 26.921 -5.340 -8.339 1.00 53.56 315 ARG A N 1
ATOM 656 C CA . ARG A 1 89 ? 25.502 -5.584 -8.695 1.00 52.38 315 ARG A CA 1
ATOM 657 C C . ARG A 1 89 ? 25.301 -6.282 -10.058 1.00 51.11 315 ARG A C 1
ATOM 658 O O . ARG A 1 89 ? 24.316 -6.043 -10.748 1.00 51.22 315 ARG A O 1
ATOM 666 N N . ASP A 1 90 ? 26.238 -7.154 -10.413 1.00 49.26 316 ASP A N 1
ATOM 667 C CA . ASP A 1 90 ? 26.230 -7.883 -11.672 1.00 47.90 316 ASP A CA 1
ATOM 668 C C . ASP A 1 90 ? 26.875 -9.240 -11.474 1.00 46.82 316 ASP A C 1
ATOM 669 O O . ASP A 1 90 ? 27.728 -9.407 -10.601 1.00 46.46 316 ASP A O 1
ATOM 674 N N . LEU A 1 91 ? 26.499 -10.203 -12.303 1.00 45.75 317 LEU A N 1
ATOM 675 C CA . LEU A 1 91 ? 27.292 -11.415 -12.424 1.00 44.83 317 LEU A CA 1
ATOM 676 C C . LEU A 1 91 ? 28.724 -11.031 -12.846 1.00 45.24 317 LEU A C 1
ATOM 677 O O . LEU A 1 91 ? 28.978 -9.929 -13.333 1.00 45.30 317 LEU A O 1
ATOM 682 N N . VAL A 1 92 ? 29.649 -11.962 -12.694 1.00 44.92 318 VAL A N 1
ATOM 683 C CA . VAL A 1 92 ? 31.034 -11.653 -12.843 1.00 44.87 318 VAL A CA 1
ATOM 684 C C . VAL A 1 92 ? 31.750 -12.995 -12.948 1.00 44.86 318 VAL A C 1
ATOM 685 O O . VAL A 1 92 ? 31.271 -13.976 -12.405 1.00 44.88 318 VAL A O 1
ATOM 689 N N . ILE A 1 93 ? 32.868 -13.068 -13.666 1.00 45.19 319 ILE A N 1
ATOM 690 C CA . ILE A 1 93 ? 33.667 -14.302 -13.645 1.00 45.21 319 ILE A CA 1
ATOM 691 C C . ILE A 1 93 ? 34.818 -14.230 -12.646 1.00 44.95 319 ILE A C 1
ATOM 692 O O . ILE A 1 93 ? 35.581 -13.271 -12.630 1.00 44.93 319 ILE A O 1
ATOM 697 N N . ILE A 1 94 ? 34.920 -15.240 -11.800 1.00 44.90 320 ILE A N 1
ATOM 698 C CA . ILE A 1 94 ? 36.094 -15.408 -10.966 1.00 45.05 320 ILE A CA 1
ATOM 699 C C . ILE A 1 94 ? 36.981 -16.404 -11.693 1.00 45.18 320 ILE A C 1
ATOM 700 O O . ILE A 1 94 ? 36.640 -17.586 -11.820 1.00 44.80 320 ILE A O 1
ATOM 705 N N . ALA A 1 95 ? 38.112 -15.939 -12.195 1.00 45.58 321 ALA A N 1
ATOM 706 C CA . ALA A 1 95 ? 38.891 -16.783 -13.084 1.00 46.70 321 ALA A CA 1
ATOM 707 C C . ALA A 1 95 ? 39.907 -17.618 -12.323 1.00 47.78 321 ALA A C 1
ATOM 708 O O . ALA A 1 95 ? 40.571 -17.119 -11.406 1.00 48.45 321 ALA A O 1
ATOM 710 N N . ASN A 1 96 ? 40.025 -18.887 -12.703 1.00 48.79 322 ASN A N 1
ATOM 711 C CA . ASN A 1 96 ? 41.123 -19.731 -12.241 1.00 49.77 322 ASN A CA 1
ATOM 712 C C . ASN A 1 96 ? 42.267 -19.731 -13.232 1.00 49.59 322 ASN A C 1
ATOM 713 O O . ASN A 1 96 ? 43.408 -20.000 -12.872 1.00 49.28 322 ASN A O 1
ATOM 718 N N . ASP A 1 97 ? 41.953 -19.408 -14.483 1.00 49.88 323 ASP A N 1
ATOM 719 C CA . ASP A 1 97 ? 42.878 -19.630 -15.571 1.00 50.16 323 ASP A CA 1
ATOM 720 C C . ASP A 1 97 ? 42.806 -18.522 -16.624 1.00 50.12 323 ASP A C 1
ATOM 721 O O . ASP A 1 97 ? 41.716 -18.087 -17.010 1.00 50.31 323 ASP A O 1
ATOM 726 N N . LEU A 1 98 ? 43.964 -18.077 -17.107 1.00 49.84 324 LEU A N 1
ATOM 727 C CA . LEU A 1 98 ? 44.003 -17.025 -18.118 1.00 49.46 324 LEU A CA 1
ATOM 728 C C . LEU A 1 98 ? 45.138 -17.268 -19.095 1.00 49.66 324 LEU A C 1
ATOM 729 O O . LEU A 1 98 ? 46.273 -17.454 -18.674 1.00 49.17 324 LEU A O 1
ATOM 734 N N . ASN A 1 99 ? 44.823 -17.282 -20.394 1.00 50.21 325 ASN A N 1
ATOM 735 C CA . ASN A 1 99 ? 45.841 -17.375 -21.453 1.00 50.72 325 ASN A CA 1
ATOM 736 C C . ASN A 1 99 ? 45.640 -16.298 -22.511 1.00 50.54 325 ASN A C 1
ATOM 737 O O . ASN A 1 99 ? 44.541 -16.145 -23.047 1.00 51.16 325 ASN A O 1
ATOM 742 N N . GLU A 1 100 ? 46.686 -15.538 -22.818 1.00 50.36 326 GLU A N 1
ATOM 743 C CA . GLU A 1 100 ? 46.617 -14.617 -23.948 1.00 49.93 326 GLU A CA 1
ATOM 744 C C . GLU A 1 100 ? 46.462 -15.437 -25.216 1.00 49.89 326 GLU A C 1
ATOM 745 O O . GLU A 1 100 ? 47.082 -16.477 -25.354 1.00 50.07 326 GLU A O 1
ATOM 751 N N . ILE A 1 101 ? 45.617 -14.989 -26.137 1.00 50.21 327 ILE A N 1
ATOM 752 C CA . ILE A 1 101 ? 45.453 -15.675 -27.424 1.00 50.14 327 ILE A CA 1
ATOM 753 C C . ILE A 1 101 ? 45.591 -14.706 -28.597 1.00 50.31 327 ILE A C 1
ATOM 754 O O . ILE A 1 101 ? 45.695 -13.493 -28.407 1.00 50.08 327 ILE A O 1
ATOM 759 N N . ALA A 1 102 ? 45.590 -15.254 -29.808 1.00 50.50 328 ALA A N 1
ATOM 760 C CA . ALA A 1 102 ? 45.597 -14.435 -31.012 1.00 50.97 328 ALA A CA 1
ATOM 761 C C . ALA A 1 102 ? 44.223 -13.827 -31.220 1.00 51.29 328 ALA A C 1
ATOM 762 O O . ALA A 1 102 ? 43.204 -14.451 -30.914 1.00 51.19 328 ALA A O 1
ATOM 764 N N . ALA A 1 103 ? 44.195 -12.606 -31.741 1.00 51.71 329 ALA A N 1
ATOM 765 C CA . ALA A 1 103 ? 42.935 -11.975 -32.094 1.00 52.16 329 ALA A CA 1
ATOM 766 C C . ALA A 1 103 ? 42.256 -12.773 -33.215 1.00 52.39 329 ALA A C 1
ATOM 767 O O . ALA A 1 103 ? 41.041 -12.664 -33.437 1.00 52.47 329 ALA A O 1
ATOM 769 N N . ASN A 1 104 ? 43.066 -13.592 -33.889 1.00 52.73 330 ASN A N 1
ATOM 770 C CA . ASN A 1 104 ? 42.681 -14.358 -35.089 1.00 53.18 330 ASN A CA 1
ATOM 771 C C . ASN A 1 104 ? 41.511 -13.781 -35.893 1.00 53.22 330 ASN A C 1
ATOM 772 O O . ASN A 1 104 ? 40.601 -14.524 -36.267 1.00 53.24 330 ASN A O 1
ATOM 774 N N . GLU A 1 105 ? 41.558 -12.471 -36.163 1.00 53.29 331 GLU A N 1
ATOM 775 C CA . GLU A 1 105 ? 40.505 -11.749 -36.909 1.00 53.08 331 GLU A CA 1
ATOM 776 C C . GLU A 1 105 ? 40.434 -12.093 -38.397 1.00 52.73 331 GLU A C 1
ATOM 777 O O . GLU A 1 105 ? 41.330 -12.725 -38.952 1.00 52.39 331 GLU A O 1
ATOM 783 N N . ARG A 1 106 ? 39.363 -11.640 -39.035 1.00 52.60 332 ARG A N 1
ATOM 784 C CA . ARG A 1 106 ? 39.140 -11.888 -40.449 1.00 52.51 332 ARG A CA 1
ATOM 785 C C . ARG A 1 106 ? 40.424 -11.797 -41.280 1.00 52.54 332 ARG A C 1
ATOM 786 O O . ARG A 1 106 ? 41.159 -10.801 -41.218 1.00 52.33 332 ARG A O 1
ATOM 794 N N . GLN A 1 107 ? 40.678 -12.846 -42.057 1.00 52.38 333 GLN A N 1
ATOM 795 C CA . GLN A 1 107 ? 41.876 -12.944 -42.881 1.00 52.60 333 GLN A CA 1
ATOM 796 C C . GLN A 1 107 ? 41.469 -12.753 -44.351 1.00 52.45 333 GLN A C 1
ATOM 797 O O . GLN A 1 107 ? 40.379 -13.169 -44.758 1.00 52.48 333 GLN A O 1
ATOM 803 N N . ASP A 1 108 ? 42.324 -12.109 -45.141 1.00 52.08 334 ASP A N 1
ATOM 804 C CA . ASP A 1 108 ? 42.055 -11.940 -46.571 1.00 51.92 334 ASP A CA 1
ATOM 805 C C . ASP A 1 108 ? 42.860 -12.935 -47.388 1.00 51.70 334 ASP A C 1
ATOM 806 O O . ASP A 1 108 ? 44.066 -12.803 -47.502 1.00 51.39 334 ASP A O 1
ATOM 811 N N . THR A 1 109 ? 42.198 -13.918 -47.979 1.00 51.91 335 THR A N 1
ATOM 812 C CA . THR A 1 109 ? 42.930 -15.069 -48.506 1.00 52.32 335 THR A CA 1
ATOM 813 C C . THR A 1 109 ? 43.282 -15.040 -49.995 1.00 52.76 335 THR A C 1
ATOM 814 O O . THR A 1 109 ? 43.949 -15.953 -50.479 1.00 53.09 335 THR A O 1
ATOM 818 N N . ALA A 1 110 ? 42.836 -14.028 -50.732 1.00 53.17 336 ALA A N 1
ATOM 819 C CA . ALA A 1 110 ? 43.248 -13.914 -52.133 1.00 53.83 336 ALA A CA 1
ATOM 820 C C . ALA A 1 110 ? 44.775 -13.809 -52.177 1.00 54.25 336 ALA A C 1
ATOM 821 O O . ALA A 1 110 ? 45.393 -13.452 -51.172 1.00 54.54 336 ALA A O 1
ATOM 823 N N . PRO A 1 111 ? 45.391 -14.132 -53.329 1.00 54.47 337 PRO A N 1
ATOM 824 C CA . PRO A 1 111 ? 46.850 -14.076 -53.457 1.00 54.79 337 PRO A CA 1
ATOM 825 C C . PRO A 1 111 ? 47.342 -12.639 -53.502 1.00 55.21 337 PRO A C 1
ATOM 826 O O . PRO A 1 111 ? 46.599 -11.751 -53.932 1.00 55.55 337 PRO A O 1
ATOM 830 N N . GLU A 1 112 ? 48.571 -12.399 -53.044 1.00 55.41 338 GLU A N 1
ATOM 831 C CA . GLU A 1 112 ? 49.168 -11.068 -53.164 1.00 55.34 338 GLU A CA 1
ATOM 832 C C . GLU A 1 112 ? 49.187 -10.653 -54.640 1.00 54.85 338 GLU A C 1
ATOM 833 O O . GLU A 1 112 ? 49.419 -11.480 -55.523 1.00 55.12 338 GLU A O 1
ATOM 839 N N . GLY A 1 113 ? 48.963 -9.372 -54.904 1.00 54.24 339 GLY A N 1
ATOM 840 C CA . GLY A 1 113 ? 48.885 -8.896 -56.275 1.00 52.95 339 GLY A CA 1
ATOM 841 C C . GLY A 1 113 ? 47.472 -9.004 -56.805 1.00 52.09 339 GLY A C 1
ATOM 842 O O . GLY A 1 113 ? 47.084 -8.265 -57.704 1.00 52.31 339 GLY A O 1
ATOM 843 N N . GLU A 1 114 ? 46.689 -9.914 -56.235 1.00 51.04 340 GLU A N 1
ATOM 844 C CA . GLU A 1 114 ? 45.318 -10.132 -56.709 1.00 50.37 340 GLU A CA 1
ATOM 845 C C . GLU A 1 114 ? 44.266 -9.682 -55.690 1.00 49.70 340 GLU A C 1
ATOM 846 O O . GLU A 1 114 ? 43.217 -10.314 -55.543 1.00 49.71 340 GLU A O 1
ATOM 848 N N . LYS A 1 115 ? 44.551 -8.578 -55.012 1.00 48.79 341 LYS A N 1
ATOM 849 C CA . LYS A 1 115 ? 43.678 -8.050 -53.973 1.00 48.05 341 LYS A CA 1
ATOM 850 C C . LYS A 1 115 ? 42.693 -6.977 -54.460 1.00 47.18 341 LYS A C 1
ATOM 851 O O . LYS A 1 115 ? 42.901 -6.307 -55.464 1.00 46.91 341 LYS A O 1
ATOM 857 N N . ARG A 1 116 ? 41.625 -6.842 -53.692 1.00 46.37 342 ARG A N 1
ATOM 858 C CA . ARG A 1 116 ? 40.530 -5.914 -53.879 1.00 45.74 342 ARG A CA 1
ATOM 859 C C . ARG A 1 116 ? 40.851 -4.461 -53.442 1.00 45.40 342 ARG A C 1
ATOM 860 O O . ARG A 1 116 ? 41.690 -4.250 -52.552 1.00 45.49 342 ARG A O 1
ATOM 868 N N . VAL A 1 117 ? 40.179 -3.465 -54.036 1.00 44.45 343 VAL A N 1
ATOM 869 C CA . VAL A 1 117 ? 40.180 -2.081 -53.493 1.00 43.42 343 VAL A CA 1
ATOM 870 C C . VAL A 1 117 ? 38.760 -1.603 -53.163 1.00 42.93 343 VAL A C 1
ATOM 871 O O . VAL A 1 117 ? 37.862 -1.686 -54.003 1.00 42.69 343 VAL A O 1
ATOM 875 N N . GLU A 1 118 ? 38.579 -1.081 -51.949 1.00 42.11 344 GLU A N 1
ATOM 876 C CA . GLU A 1 118 ? 37.313 -0.504 -51.502 1.00 41.56 344 GLU A CA 1
ATOM 877 C C . GLU A 1 118 ? 37.177 0.943 -51.967 1.00 41.58 344 GLU A C 1
ATOM 878 O O . GLU A 1 118 ? 38.076 1.772 -51.721 1.00 42.17 344 GLU A O 1
ATOM 884 N N . LEU A 1 119 ? 36.057 1.260 -52.617 1.00 41.29 345 LEU A N 1
ATOM 885 C CA . LEU A 1 119 ? 35.914 2.546 -53.329 1.00 41.03 345 LEU A CA 1
ATOM 886 C C . LEU A 1 119 ? 34.804 3.385 -52.740 1.00 40.98 345 LEU A C 1
ATOM 887 O O . LEU A 1 119 ? 34.553 4.508 -53.195 1.00 41.09 345 LEU A O 1
ATOM 892 N N . HIS A 1 120 ? 34.134 2.839 -51.738 1.00 40.46 346 HIS A N 1
ATOM 893 C CA . HIS A 1 120 ? 32.964 3.487 -51.195 1.00 40.61 346 HIS A CA 1
ATOM 894 C C . HIS A 1 120 ? 32.880 3.217 -49.707 1.00 40.00 346 HIS A C 1
ATOM 895 O O . HIS A 1 120 ? 32.439 2.141 -49.315 1.00 39.69 346 HIS A O 1
ATOM 902 N N . LEU A 1 121 ? 33.286 4.177 -48.872 1.00 39.06 347 LEU A N 1
ATOM 903 C CA . LEU A 1 121 ? 33.463 3.876 -47.452 1.00 37.93 347 LEU A CA 1
ATOM 904 C C . LEU A 1 121 ? 33.204 5.077 -46.551 1.00 37.92 347 LEU A C 1
ATOM 905 O O . LEU A 1 121 ? 33.622 6.187 -46.870 1.00 38.53 347 LEU A O 1
ATOM 910 N N . HIS A 1 122 ? 32.524 4.852 -45.426 1.00 37.35 348 HIS A N 1
ATOM 911 C CA . HIS A 1 122 ? 32.191 5.904 -44.475 1.00 37.07 348 HIS A CA 1
ATOM 912 C C . HIS A 1 122 ? 32.937 5.777 -43.157 1.00 36.97 348 HIS A C 1
ATOM 913 O O . HIS A 1 122 ? 33.121 4.679 -42.634 1.00 36.38 348 HIS A O 1
ATOM 920 N N . THR A 1 123 ? 33.329 6.932 -42.625 1.00 36.58 349 THR A N 1
ATOM 921 C CA . THR A 1 123 ? 34.028 7.060 -41.364 1.00 36.22 349 THR A CA 1
ATOM 922 C C . THR A 1 123 ? 33.102 7.732 -40.328 1.00 36.79 349 THR A C 1
ATOM 923 O O . THR A 1 123 ? 32.007 8.187 -40.688 1.00 36.63 349 THR A O 1
ATOM 927 N N . PRO A 1 124 ? 33.533 7.813 -39.044 1.00 37.10 350 PRO A N 1
ATOM 928 C CA . PRO A 1 124 ? 32.715 8.477 -38.006 1.00 37.39 350 PRO A CA 1
ATOM 929 C C . PRO A 1 124 ? 32.352 9.940 -38.313 1.00 37.87 350 PRO A C 1
ATOM 930 O O . PRO A 1 124 ? 31.518 10.521 -37.606 1.00 37.57 350 PRO A O 1
ATOM 934 N N . MET A 1 125 ? 32.991 10.527 -39.330 1.00 37.93 351 MET A N 1
ATOM 935 C CA . MET A 1 125 ? 32.622 11.868 -39.814 1.00 38.54 351 MET A CA 1
ATOM 936 C C . MET A 1 125 ? 31.300 11.914 -40.635 1.00 38.75 351 MET A C 1
ATOM 937 O O . MET A 1 125 ? 30.739 12.994 -40.884 1.00 37.39 351 MET A O 1
ATOM 942 N N . SER A 1 126 ? 30.800 10.742 -41.038 1.00 39.74 352 SER A N 1
ATOM 943 C CA . SER A 1 126 ? 29.472 10.662 -41.665 1.00 39.96 352 SER A CA 1
ATOM 944 C C . SER A 1 126 ? 28.468 10.757 -40.557 1.00 40.66 352 SER A C 1
ATOM 945 O O . SER A 1 126 ? 28.132 9.760 -39.914 1.00 41.30 352 SER A O 1
ATOM 948 N N . GLN A 1 127 ? 28.022 11.987 -40.325 1.00 41.02 353 GLN A N 1
ATOM 949 C CA . GLN A 1 127 ? 27.324 12.367 -39.122 1.00 41.51 353 GLN A CA 1
ATOM 950 C C . GLN A 1 127 ? 26.420 11.261 -38.568 1.00 41.12 353 GLN A C 1
ATOM 951 O O . GLN A 1 127 ? 25.433 10.897 -39.194 1.00 40.78 353 GLN A O 1
ATOM 957 N N . MET A 1 128 ? 26.758 10.744 -37.387 1.00 41.05 354 MET A N 1
ATOM 958 C CA . MET A 1 128 ? 25.868 9.822 -36.659 1.00 40.77 354 MET A CA 1
ATOM 959 C C . MET A 1 128 ? 25.517 8.618 -37.514 1.00 40.60 354 MET A C 1
ATOM 960 O O . MET A 1 128 ? 24.421 8.077 -37.385 1.00 41.35 354 MET A O 1
ATOM 965 N N . ASP A 1 129 ? 26.420 8.191 -38.390 1.00 40.09 355 ASP A N 1
ATOM 966 C CA . ASP A 1 129 ? 26.051 7.154 -39.360 1.00 39.63 355 ASP A CA 1
ATOM 967 C C . ASP A 1 129 ? 27.075 6.021 -39.504 1.00 39.15 355 ASP A C 1
ATOM 968 O O . ASP A 1 129 ? 26.745 4.947 -40.004 1.00 39.25 355 ASP A O 1
ATOM 973 N N . ALA A 1 130 ? 28.311 6.260 -39.088 1.00 38.56 356 ALA A N 1
ATOM 974 C CA . ALA A 1 130 ? 29.365 5.281 -39.291 1.00 38.37 356 ALA A CA 1
ATOM 975 C C . ALA A 1 130 ? 30.199 5.224 -38.012 1.00 38.25 356 ALA A C 1
ATOM 976 O O . ALA A 1 130 ? 30.056 6.092 -37.163 1.00 38.43 356 ALA A O 1
ATOM 978 N N . VAL A 1 131 ? 31.064 4.229 -37.856 1.00 37.90 357 VAL A N 1
ATOM 979 C CA . VAL A 1 131 ? 31.456 3.871 -36.503 1.00 38.60 357 VAL A CA 1
ATOM 980 C C . VAL A 1 131 ? 32.935 3.506 -36.273 1.00 38.72 357 VAL A C 1
ATOM 981 O O . VAL A 1 131 ? 33.438 3.614 -35.152 1.00 38.42 357 VAL A O 1
ATOM 985 N N . THR A 1 132 ? 33.627 3.076 -37.320 1.00 38.76 358 THR A N 1
ATOM 986 C CA . THR A 1 132 ? 35.017 2.692 -37.174 1.00 38.85 358 THR A CA 1
ATOM 987 C C . THR A 1 132 ? 35.940 3.782 -37.706 1.00 39.22 358 THR A C 1
ATOM 988 O O . THR A 1 132 ? 35.795 4.224 -38.842 1.00 38.56 358 THR A O 1
ATOM 992 N N . SER A 1 133 ? 36.905 4.202 -36.891 1.00 39.73 359 SER A N 1
ATOM 993 C CA . SER A 1 133 ? 37.766 5.308 -37.269 1.00 40.21 359 SER A CA 1
ATOM 994 C C . SER A 1 133 ? 38.474 5.003 -38.581 1.00 40.94 359 SER A C 1
ATOM 995 O O . SER A 1 133 ? 38.756 3.852 -38.890 1.00 41.43 359 SER A O 1
ATOM 998 N N . VAL A 1 134 ? 38.780 6.038 -39.347 1.00 41.58 360 VAL A N 1
ATOM 999 C CA . VAL A 1 134 ? 39.390 5.846 -40.646 1.00 42.25 360 VAL A CA 1
ATOM 1000 C C . VAL A 1 134 ? 40.762 5.187 -40.490 1.00 42.39 360 VAL A C 1
ATOM 1001 O O . VAL A 1 134 ? 41.215 4.448 -41.360 1.00 42.49 360 VAL A O 1
ATOM 1005 N N . THR A 1 135 ? 41.414 5.465 -39.367 1.00 43.08 361 THR A N 1
ATOM 1006 C CA . THR A 1 135 ? 42.714 4.898 -39.037 1.00 43.64 361 THR A CA 1
ATOM 1007 C C . THR A 1 135 ? 42.622 3.381 -38.896 1.00 43.91 361 THR A C 1
ATOM 1008 O O . THR A 1 135 ? 43.466 2.652 -39.407 1.00 44.87 361 THR A O 1
ATOM 1012 N N . LYS A 1 136 ? 41.576 2.888 -38.253 1.00 43.75 362 LYS A N 1
ATOM 1013 C CA . LYS A 1 136 ? 41.416 1.429 -38.147 1.00 43.70 362 LYS A CA 1
ATOM 1014 C C . LYS A 1 136 ? 41.070 0.769 -39.477 1.00 42.83 362 LYS A C 1
ATOM 1015 O O . LYS A 1 136 ? 41.584 -0.306 -39.778 1.00 43.10 362 LYS A O 1
ATOM 1021 N N . LEU A 1 137 ? 40.229 1.405 -40.288 1.00 42.46 363 LEU A N 1
ATOM 1022 C CA . LEU A 1 137 ? 39.957 0.880 -41.632 1.00 41.94 363 LEU A CA 1
ATOM 1023 C C . LEU A 1 137 ? 41.224 0.838 -42.484 1.00 42.18 363 LEU A C 1
ATOM 1024 O O . LEU A 1 137 ? 41.544 -0.174 -43.116 1.00 41.78 363 LEU A O 1
ATOM 1029 N N . ILE A 1 138 ? 41.942 1.951 -42.514 1.00 42.25 364 ILE A N 1
ATOM 1030 C CA . ILE A 1 138 ? 43.201 1.986 -43.234 1.00 42.56 364 ILE A CA 1
ATOM 1031 C C . ILE A 1 138 ? 44.170 0.877 -42.763 1.00 43.33 364 ILE A C 1
ATOM 1032 O O . ILE A 1 138 ? 44.765 0.192 -43.599 1.00 43.76 364 ILE A O 1
ATOM 1037 N N . GLU A 1 139 ? 44.314 0.669 -41.450 1.00 43.63 365 GLU A N 1
ATOM 1038 C CA . GLU A 1 139 ? 45.153 -0.445 -40.961 1.00 43.99 365 GLU A CA 1
ATOM 1039 C C . GLU A 1 139 ? 44.674 -1.781 -41.506 1.00 43.63 365 GLU A C 1
ATOM 1040 O O . GLU A 1 139 ? 45.468 -2.615 -41.940 1.00 43.68 365 GLU A O 1
ATOM 1046 N N . GLN A 1 140 ? 43.369 -2.007 -41.427 1.00 43.38 366 GLN A N 1
ATOM 1047 C CA . GLN A 1 140 ? 42.819 -3.284 -41.851 1.00 43.61 366 GLN A CA 1
ATOM 1048 C C . GLN A 1 140 ? 43.104 -3.541 -43.332 1.00 43.82 366 GLN A C 1
ATOM 1049 O O . GLN A 1 140 ? 43.512 -4.649 -43.699 1.00 44.15 366 GLN A O 1
ATOM 1055 N N . ALA A 1 141 ? 42.902 -2.526 -44.171 1.00 43.62 367 ALA A N 1
ATOM 1056 C CA . ALA A 1 141 ? 43.183 -2.659 -45.594 1.00 43.98 367 ALA A CA 1
ATOM 1057 C C . ALA A 1 141 ? 44.635 -3.043 -45.811 1.00 44.38 367 ALA A C 1
ATOM 1058 O O . ALA A 1 141 ? 44.943 -3.885 -46.667 1.00 44.49 367 ALA A O 1
ATOM 1060 N N . LYS A 1 142 ? 45.523 -2.419 -45.042 1.00 44.62 368 LYS A N 1
ATOM 1061 C CA . LYS A 1 142 ? 46.951 -2.652 -45.181 1.00 45.63 368 LYS A CA 1
ATOM 1062 C C . LYS A 1 142 ? 47.248 -4.109 -44.836 1.00 45.95 368 LYS A C 1
ATOM 1063 O O . LYS A 1 142 ? 47.967 -4.812 -45.556 1.00 45.83 368 LYS A O 1
ATOM 1069 N N . LYS A 1 143 ? 46.670 -4.564 -43.734 1.00 46.00 369 LYS A N 1
ATOM 1070 C CA . LYS A 1 143 ? 46.904 -5.915 -43.294 1.00 46.43 369 LYS A CA 1
ATOM 1071 C C . LYS A 1 143 ? 46.364 -6.910 -44.328 1.00 45.86 369 LYS A C 1
ATOM 1072 O O . LYS A 1 143 ? 46.992 -7.936 -44.601 1.00 46.04 369 LYS A O 1
ATOM 1078 N N . TRP A 1 144 ? 45.202 -6.610 -44.895 1.00 45.17 370 TRP A N 1
ATOM 1079 C CA . TRP A 1 144 ? 44.614 -7.473 -45.914 1.00 44.47 370 TRP A CA 1
ATOM 1080 C C . TRP A 1 144 ? 45.328 -7.361 -47.263 1.00 44.24 370 TRP A C 1
ATOM 1081 O O . TRP A 1 144 ? 44.938 -8.023 -48.219 1.00 44.26 370 TRP A O 1
ATOM 1092 N N . GLY A 1 145 ? 46.337 -6.494 -47.350 1.00 43.88 371 GLY A N 1
ATOM 1093 C CA . GLY A 1 145 ? 47.125 -6.319 -48.580 1.00 42.92 371 GLY A CA 1
ATOM 1094 C C . GLY A 1 145 ? 46.452 -5.559 -49.719 1.00 42.47 371 GLY A C 1
ATOM 1095 O O . GLY A 1 145 ? 46.907 -5.617 -50.862 1.00 41.53 371 GLY A O 1
ATOM 1096 N N . HIS A 1 146 ? 45.365 -4.849 -49.422 1.00 42.35 372 HIS A N 1
ATOM 1097 C CA . HIS A 1 146 ? 44.713 -4.043 -50.446 1.00 42.34 372 HIS A CA 1
ATOM 1098 C C . HIS A 1 146 ? 45.676 -2.962 -50.877 1.00 42.30 372 HIS A C 1
ATOM 1099 O O . HIS A 1 146 ? 46.301 -2.317 -50.026 1.00 42.21 372 HIS A O 1
ATOM 1106 N N . PRO A 1 147 ? 45.807 -2.757 -52.197 1.00 41.86 373 PRO A N 1
ATOM 1107 C CA . PRO A 1 147 ? 46.754 -1.770 -52.697 1.00 41.76 373 PRO A CA 1
ATOM 1108 C C . PRO A 1 147 ? 46.295 -0.311 -52.469 1.00 41.56 373 PRO A C 1
ATOM 1109 O O . PRO A 1 147 ? 47.100 0.611 -52.598 1.00 41.10 373 PRO A O 1
ATOM 1113 N N . ALA A 1 148 ? 45.014 -0.112 -52.153 1.00 41.36 374 ALA A N 1
ATOM 1114 C CA . ALA A 1 148 ? 44.500 1.214 -51.811 1.00 41.21 374 ALA A CA 1
ATOM 1115 C C . ALA A 1 148 ? 43.128 1.137 -51.132 1.00 41.20 374 ALA A C 1
ATOM 1116 O O . ALA A 1 148 ? 42.507 0.090 -51.099 1.00 41.40 374 ALA A O 1
ATOM 1118 N N . ILE A 1 149 ? 42.665 2.252 -50.583 1.00 41.17 375 ILE A N 1
ATOM 1119 C CA . ILE A 1 149 ? 41.370 2.312 -49.913 1.00 40.98 375 ILE A CA 1
ATOM 1120 C C . ILE A 1 149 ? 40.914 3.750 -50.029 1.00 41.09 375 ILE A C 1
ATOM 1121 O O . ILE A 1 149 ? 41.725 4.662 -49.939 1.00 41.93 375 ILE A O 1
ATOM 1126 N N . ALA A 1 150 ? 39.624 3.943 -50.273 1.00 41.33 376 ALA A N 1
ATOM 1127 C CA . ALA A 1 150 ? 39.044 5.256 -50.534 1.00 41.10 376 ALA A CA 1
ATOM 1128 C C . ALA A 1 150 ? 38.253 5.735 -49.327 1.00 41.00 376 ALA A C 1
ATOM 1129 O O . ALA A 1 150 ? 37.730 4.933 -48.552 1.00 41.30 376 ALA A O 1
ATOM 1131 N N . VAL A 1 151 ? 38.146 7.045 -49.190 1.00 40.75 377 VAL A N 1
ATOM 1132 C CA . VAL A 1 151 ? 37.371 7.640 -48.127 1.00 40.97 377 VAL A CA 1
ATOM 1133 C C . VAL A 1 151 ? 36.317 8.526 -48.748 1.00 40.61 377 VAL A C 1
ATOM 1134 O O . VAL A 1 151 ? 36.638 9.529 -49.383 1.00 41.36 377 VAL A O 1
ATOM 1138 N N . THR A 1 152 ? 35.061 8.155 -48.567 1.00 40.04 378 THR A N 1
ATOM 1139 C CA . THR A 1 152 ? 33.975 8.837 -49.226 1.00 39.89 378 THR A CA 1
ATOM 1140 C C . THR A 1 152 ? 32.827 9.070 -48.253 1.00 39.82 378 THR A C 1
ATOM 1141 O O . THR A 1 152 ? 31.786 8.443 -48.364 1.00 40.23 378 THR A O 1
ATOM 1145 N N . ASP A 1 153 ? 33.014 9.977 -47.308 1.00 39.35 379 ASP A N 1
ATOM 1146 C CA . ASP A 1 153 ? 31.983 10.285 -46.351 1.00 39.30 379 ASP A CA 1
ATOM 1147 C C . ASP A 1 153 ? 30.870 11.095 -47.006 1.00 39.42 379 ASP A C 1
ATOM 1148 O O . ASP A 1 153 ? 31.045 11.671 -48.074 1.00 39.68 379 ASP A O 1
ATOM 1153 N N . HIS A 1 154 ? 29.742 11.180 -46.320 1.00 38.97 380 HIS A N 1
ATOM 1154 C CA . HIS A 1 154 ? 28.566 11.872 -46.834 1.00 38.92 380 HIS A CA 1
ATOM 1155 C C . HIS A 1 154 ? 28.677 13.384 -46.717 1.00 37.82 380 HIS A C 1
ATOM 1156 O O . HIS A 1 154 ? 28.711 13.956 -45.622 1.00 37.39 380 HIS A O 1
ATOM 1163 N N . ALA A 1 155 ? 28.741 14.040 -47.863 1.00 36.74 381 ALA A N 1
ATOM 1164 C CA . ALA A 1 155 ? 28.682 15.494 -47.893 1.00 35.93 381 ALA A CA 1
ATOM 1165 C C . ALA A 1 155 ? 29.876 16.188 -47.233 1.00 35.55 381 ALA A C 1
ATOM 1166 O O . ALA A 1 155 ? 29.978 17.416 -47.276 1.00 34.90 381 ALA A O 1
ATOM 1168 N N . VAL A 1 156 ? 30.773 15.420 -46.614 1.00 35.36 382 VAL A N 1
ATOM 1169 C CA . VAL A 1 156 ? 31.919 16.050 -45.979 1.00 35.31 382 VAL A CA 1
ATOM 1170 C C . VAL A 1 156 ? 33.262 15.366 -46.280 1.00 35.66 382 VAL A C 1
ATOM 1171 O O . VAL A 1 156 ? 33.297 14.202 -46.684 1.00 35.54 382 VAL A O 1
ATOM 1175 N N . VAL A 1 157 ? 34.359 16.115 -46.123 1.00 35.96 383 VAL A N 1
ATOM 1176 C CA . VAL A 1 157 ? 35.706 15.534 -46.158 1.00 36.15 383 VAL A CA 1
ATOM 1177 C C . VAL A 1 157 ? 36.484 15.657 -44.814 1.00 36.60 383 VAL A C 1
ATOM 1178 O O . VAL A 1 157 ? 37.722 15.607 -44.781 1.00 37.01 383 VAL A O 1
ATOM 1182 N N . GLN A 1 158 ? 35.764 15.757 -43.702 1.00 36.74 384 GLN A N 1
ATOM 1183 C CA . GLN A 1 158 ? 36.417 15.855 -42.385 1.00 37.21 384 GLN A CA 1
ATOM 1184 C C . GLN A 1 158 ? 37.352 14.715 -41.901 1.00 37.32 384 GLN A C 1
ATOM 1185 O O . GLN A 1 158 ? 38.063 14.886 -40.902 1.00 37.62 384 GLN A O 1
ATOM 1191 N N . SER A 1 159 ? 37.383 13.574 -42.591 1.00 36.98 385 SER A N 1
ATOM 1192 C CA . SER A 1 159 ? 38.297 12.480 -42.206 1.00 37.20 385 SER A CA 1
ATOM 1193 C C . SER A 1 159 ? 39.632 12.570 -42.910 1.00 37.07 385 SER A C 1
ATOM 1194 O O . SER A 1 159 ? 40.582 11.889 -42.539 1.00 36.70 385 SER A O 1
ATOM 1197 N N . PHE A 1 160 ? 39.689 13.416 -43.934 1.00 37.26 386 PHE A N 1
ATOM 1198 C CA . PHE A 1 160 ? 40.915 13.614 -44.714 1.00 37.75 386 PHE A CA 1
ATOM 1199 C C . PHE A 1 160 ? 42.215 13.751 -43.894 1.00 38.05 386 PHE A C 1
ATOM 1200 O O . PHE A 1 160 ? 43.182 13.020 -44.141 1.00 38.11 386 PHE A O 1
ATOM 1208 N N . PRO A 1 161 ? 42.244 14.675 -42.924 1.00 38.39 387 PRO A N 1
ATOM 1209 C CA . PRO A 1 161 ? 43.463 14.918 -42.120 1.00 38.83 387 PRO A CA 1
ATOM 1210 C C . PRO A 1 161 ? 43.915 13.675 -41.359 1.00 39.56 387 PRO A C 1
ATOM 1211 O O . PRO A 1 161 ? 45.089 13.355 -41.356 1.00 39.63 387 PRO A O 1
ATOM 1215 N N . GLU A 1 162 ? 42.976 12.953 -40.746 1.00 40.49 388 GLU A N 1
ATOM 1216 C CA . GLU A 1 162 ? 43.331 11.729 -40.069 1.00 40.35 388 GLU A CA 1
ATOM 1217 C C . GLU A 1 162 ? 43.709 10.689 -41.107 1.00 40.03 388 GLU A C 1
ATOM 1218 O O . GLU A 1 162 ? 44.645 9.914 -40.918 1.00 40.04 388 GLU A O 1
ATOM 1224 N N . ALA A 1 163 ? 42.995 10.658 -42.219 1.00 39.92 389 ALA A N 1
ATOM 1225 C CA . ALA A 1 163 ? 43.309 9.640 -43.231 1.00 39.64 389 ALA A CA 1
ATOM 1226 C C . ALA A 1 163 ? 44.764 9.824 -43.710 1.00 39.66 389 ALA A C 1
ATOM 1227 O O . ALA A 1 163 ? 45.552 8.882 -43.757 1.00 39.21 389 ALA A O 1
ATOM 1229 N N . TYR A 1 164 ? 45.122 11.066 -44.016 1.00 40.09 390 TYR A N 1
ATOM 1230 C CA . TYR A 1 164 ? 46.481 11.397 -44.423 1.00 40.22 390 TYR A CA 1
ATOM 1231 C C . TYR A 1 164 ? 47.528 10.846 -43.444 1.00 40.13 390 TYR A C 1
ATOM 1232 O O . TYR A 1 164 ? 48.431 10.085 -43.832 1.00 39.92 390 TYR A O 1
ATOM 1241 N N . SER A 1 165 ? 47.415 11.252 -42.185 1.00 39.36 391 SER A N 1
ATOM 1242 C CA . SER A 1 165 ? 48.327 10.773 -41.155 1.00 39.28 391 SER A CA 1
ATOM 1243 C C . SER A 1 165 ? 48.450 9.261 -41.188 1.00 39.27 391 SER A C 1
ATOM 1244 O O . SER A 1 165 ? 49.550 8.715 -41.077 1.00 39.05 391 SER A O 1
ATOM 1247 N N . ALA A 1 166 ? 47.310 8.579 -41.277 1.00 39.05 392 ALA A N 1
ATOM 1248 C CA . ALA A 1 166 ? 47.339 7.143 -41.208 1.00 39.46 392 ALA A CA 1
ATOM 1249 C C . ALA A 1 166 ? 47.880 6.600 -42.533 1.00 40.24 392 ALA A C 1
ATOM 1250 O O . ALA A 1 166 ? 48.608 5.614 -42.547 1.00 40.32 392 ALA A O 1
ATOM 1252 N N . ALA A 1 167 ? 47.554 7.247 -43.647 1.00 40.73 393 ALA A N 1
ATOM 1253 C CA . ALA A 1 167 ? 48.218 6.866 -44.887 1.00 42.18 393 ALA A CA 1
ATOM 1254 C C . ALA A 1 167 ? 49.733 6.916 -44.748 1.00 43.09 393 ALA A C 1
ATOM 1255 O O . ALA A 1 167 ? 50.423 6.029 -45.256 1.00 43.35 393 ALA A O 1
ATOM 1257 N N . LYS A 1 168 ? 50.251 7.948 -44.085 1.00 44.34 394 LYS A N 1
ATOM 1258 C CA . LYS A 1 168 ? 51.700 8.098 -43.917 1.00 46.06 394 LYS A CA 1
ATOM 1259 C C . LYS A 1 168 ? 52.286 7.091 -42.911 1.00 46.99 394 LYS A C 1
ATOM 1260 O O . LYS A 1 168 ? 53.288 6.424 -43.183 1.00 46.92 394 LYS A O 1
ATOM 1266 N N . LYS A 1 169 ? 51.669 6.983 -41.745 1.00 48.45 395 LYS A N 1
ATOM 1267 C CA . LYS A 1 169 ? 52.197 6.096 -40.729 1.00 50.00 395 LYS A CA 1
ATOM 1268 C C . LYS A 1 169 ? 52.199 4.663 -41.282 1.00 50.73 395 LYS A C 1
ATOM 1269 O O . LYS A 1 169 ? 53.165 3.915 -41.087 1.00 50.81 395 LYS A O 1
ATOM 1275 N N . HIS A 1 170 ? 51.147 4.293 -42.014 1.00 51.07 396 HIS A N 1
ATOM 1276 C CA . HIS A 1 170 ? 50.982 2.890 -42.414 1.00 51.80 396 HIS A CA 1
ATOM 1277 C C . HIS A 1 170 ? 51.484 2.509 -43.816 1.00 51.41 396 HIS A C 1
ATOM 1278 O O . HIS A 1 170 ? 51.486 1.325 -44.173 1.00 51.54 396 HIS A O 1
ATOM 1285 N N . GLY A 1 171 ? 51.917 3.499 -44.597 1.00 50.87 397 GLY A N 1
ATOM 1286 C CA . GLY A 1 171 ? 52.289 3.264 -45.996 1.00 49.68 397 GLY A CA 1
ATOM 1287 C C . GLY A 1 171 ? 51.137 2.735 -46.848 1.00 49.09 397 GLY A C 1
ATOM 1288 O O . GLY A 1 171 ? 51.331 1.862 -47.695 1.00 49.34 397 GLY A O 1
ATOM 1289 N N . MET A 1 172 ? 49.935 3.257 -46.622 1.00 48.02 398 MET A N 1
ATOM 1290 C CA . MET A 1 172 ? 48.770 2.872 -47.408 1.00 47.15 398 MET A CA 1
ATOM 1291 C C . MET A 1 172 ? 48.432 4.009 -48.365 1.00 46.49 398 MET A C 1
ATOM 1292 O O . MET A 1 172 ? 48.626 5.174 -48.046 1.00 46.69 398 MET A O 1
ATOM 1297 N N . LYS A 1 173 ? 47.970 3.680 -49.560 1.00 45.52 399 LYS A N 1
ATOM 1298 C CA . LYS A 1 173 ? 47.544 4.720 -50.477 1.00 44.48 399 LYS A CA 1
ATOM 1299 C C . LYS A 1 173 ? 46.076 4.976 -50.208 1.00 43.82 399 LYS A C 1
ATOM 1300 O O . LYS A 1 173 ? 45.265 4.070 -50.319 1.00 43.66 399 LYS A O 1
ATOM 1306 N N . VAL A 1 174 ? 45.731 6.211 -49.860 1.00 42.78 400 VAL A N 1
ATOM 1307 C CA . VAL A 1 174 ? 44.342 6.566 -49.645 1.00 41.64 400 VAL A CA 1
ATOM 1308 C C . VAL A 1 174 ? 43.751 7.323 -50.841 1.00 41.57 400 VAL A C 1
ATOM 1309 O O . VAL A 1 174 ? 44.371 8.226 -51.398 1.00 41.18 400 VAL A O 1
ATOM 1313 N N . ILE A 1 175 ? 42.537 6.961 -51.233 1.00 41.67 401 ILE A N 1
ATOM 1314 C CA . ILE A 1 175 ? 41.841 7.727 -52.269 1.00 41.52 401 ILE A CA 1
ATOM 1315 C C . ILE A 1 175 ? 40.842 8.679 -51.626 1.00 41.76 401 ILE A C 1
ATOM 1316 O O . ILE A 1 175 ? 39.841 8.235 -51.060 1.00 42.69 401 ILE A O 1
ATOM 1321 N N . TYR A 1 176 ? 41.108 9.973 -51.730 1.00 41.50 402 TYR A N 1
ATOM 1322 C CA . TYR A 1 176 ? 40.284 11.016 -51.102 1.00 41.50 402 TYR A CA 1
ATOM 1323 C C . TYR A 1 176 ? 39.011 11.325 -51.895 1.00 42.22 402 TYR A C 1
ATOM 1324 O O . TYR A 1 176 ? 39.061 11.769 -53.053 1.00 42.63 402 TYR A O 1
ATOM 1333 N N . GLY A 1 177 ? 37.862 11.050 -51.282 1.00 42.66 403 GLY A N 1
ATOM 1334 C CA . GLY A 1 177 ? 36.584 11.219 -51.962 1.00 42.85 403 GLY A CA 1
ATOM 1335 C C . GLY A 1 177 ? 35.468 11.857 -51.159 1.00 43.22 403 GLY A C 1
ATOM 1336 O O . GLY A 1 177 ? 35.684 12.469 -50.105 1.00 43.61 403 GLY A O 1
ATOM 1337 N N . LEU A 1 178 ? 34.261 11.691 -51.675 1.00 43.61 404 LEU A N 1
ATOM 1338 C CA . LEU A 1 178 ? 33.088 12.392 -51.206 1.00 43.84 404 LEU A CA 1
ATOM 1339 C C . LEU A 1 178 ? 31.884 11.646 -51.772 1.00 44.04 404 LEU A C 1
ATOM 1340 O O . LEU A 1 178 ? 31.821 11.415 -52.988 1.00 44.27 404 LEU A O 1
ATOM 1345 N N . GLU A 1 179 ? 30.936 11.285 -50.915 1.00 44.18 405 GLU A N 1
ATOM 1346 C CA . GLU A 1 179 ? 29.605 10.875 -51.366 1.00 45.01 405 GLU A CA 1
ATOM 1347 C C . GLU A 1 179 ? 28.750 12.138 -51.352 1.00 44.89 405 GLU A C 1
ATOM 1348 O O . GLU A 1 179 ? 28.507 12.697 -50.289 1.00 44.85 405 GLU A O 1
ATOM 1354 N N . ALA A 1 180 ? 28.322 12.611 -52.523 1.00 44.85 406 ALA A N 1
ATOM 1355 C CA . ALA A 1 180 ? 27.650 13.921 -52.601 1.00 45.07 406 ALA A CA 1
ATOM 1356 C C . ALA A 1 180 ? 26.170 13.863 -52.954 1.00 45.05 406 ALA A C 1
ATOM 1357 O O . ALA A 1 180 ? 25.692 12.895 -53.554 1.00 45.34 406 ALA A O 1
ATOM 1359 N N . ASN A 1 181 ? 25.452 14.916 -52.578 1.00 45.31 407 ASN A N 1
ATOM 1360 C CA . ASN A 1 181 ? 24.053 15.073 -52.953 1.00 45.42 407 ASN A CA 1
ATOM 1361 C C . ASN A 1 181 ? 23.902 15.938 -54.196 1.00 45.03 407 ASN A C 1
ATOM 1362 O O . ASN A 1 181 ? 24.103 17.144 -54.152 1.00 44.84 407 ASN A O 1
ATOM 1367 N N . ILE A 1 182 ? 23.537 15.311 -55.306 1.00 45.22 408 ILE A N 1
ATOM 1368 C CA . ILE A 1 182 ? 23.365 16.011 -56.568 1.00 44.95 408 ILE A CA 1
ATOM 1369 C C . ILE A 1 182 ? 21.888 16.223 -56.833 1.00 45.63 408 ILE A C 1
ATOM 1370 O O . ILE A 1 182 ? 21.085 15.302 -56.657 1.00 45.87 408 ILE A O 1
ATOM 1375 N N . VAL A 1 183 ? 21.524 17.441 -57.224 1.00 46.10 409 VAL A N 1
ATOM 1376 C CA . VAL A 1 183 ? 20.178 17.729 -57.704 1.00 46.80 409 VAL A CA 1
ATOM 1377 C C . VAL A 1 183 ? 20.247 18.221 -59.150 1.00 47.40 409 VAL A C 1
ATOM 1378 O O . VAL A 1 183 ? 21.193 18.922 -59.536 1.00 47.15 409 VAL A O 1
ATOM 1382 N N . ASP A 1 184 ? 19.251 17.839 -59.946 1.00 48.31 410 ASP A N 1
ATOM 1383 C CA . ASP A 1 184 ? 19.165 18.215 -61.366 1.00 49.17 410 ASP A CA 1
ATOM 1384 C C . ASP A 1 184 ? 18.768 19.675 -61.581 1.00 49.56 410 ASP A C 1
ATOM 1385 O O . ASP A 1 184 ? 17.811 20.152 -60.980 1.00 49.76 410 ASP A O 1
ATOM 1390 N N . ASP A 1 185 ? 19.477 20.379 -62.457 1.00 50.13 411 ASP A N 1
ATOM 1391 C CA . ASP A 1 185 ? 19.089 21.753 -62.799 1.00 50.64 411 ASP A CA 1
ATOM 1392 C C . ASP A 1 185 ? 19.113 22.021 -64.308 1.00 50.70 411 ASP A C 1
ATOM 1393 O O . ASP A 1 185 ? 18.849 21.130 -65.115 1.00 50.61 411 ASP A O 1
ATOM 1398 N N . PRO A 1 204 ? 16.970 14.279 -55.902 1.00 59.87 618 PRO A N 1
ATOM 1399 C CA . PRO A 1 204 ? 18.099 14.419 -54.969 1.00 59.59 618 PRO A CA 1
ATOM 1400 C C . PRO A 1 204 ? 18.821 13.094 -54.744 1.00 58.86 618 PRO A C 1
ATOM 1401 O O . PRO A 1 204 ? 18.332 12.253 -53.995 1.00 59.34 618 PRO A O 1
ATOM 1405 N N . PHE A 1 205 ? 19.979 12.920 -55.382 1.00 57.39 619 PHE A N 1
ATOM 1406 C CA . PHE A 1 205 ? 20.587 11.600 -55.496 1.00 56.07 619 PHE A CA 1
ATOM 1407 C C . PHE A 1 205 ? 22.083 11.603 -55.180 1.00 55.15 619 PHE A C 1
ATOM 1408 O O . PHE A 1 205 ? 22.759 12.613 -55.312 1.00 55.25 619 PHE A O 1
ATOM 1416 N N . HIS A 1 206 ? 22.580 10.440 -54.777 1.00 54.05 620 HIS A N 1
ATOM 1417 C CA . HIS A 1 206 ? 23.938 10.257 -54.264 1.00 52.87 620 HIS A CA 1
ATOM 1418 C C . HIS A 1 206 ? 24.900 9.911 -55.429 1.00 51.93 620 HIS A C 1
ATOM 1419 O O . HIS A 1 206 ? 24.547 9.081 -56.281 1.00 51.87 620 HIS A O 1
ATOM 1426 N N . VAL A 1 207 ? 26.085 10.538 -55.480 1.00 50.13 621 VAL A N 1
ATOM 1427 C CA . VAL A 1 207 ? 27.186 10.031 -56.313 1.00 48.95 621 VAL A CA 1
ATOM 1428 C C . VAL A 1 207 ? 28.482 9.894 -55.521 1.00 48.33 621 VAL A C 1
ATOM 1429 O O . VAL A 1 207 ? 28.631 10.451 -54.430 1.00 48.25 621 VAL A O 1
ATOM 1433 N N . THR A 1 208 ? 29.432 9.168 -56.094 1.00 47.30 622 THR A N 1
ATOM 1434 C CA . THR A 1 208 ? 30.722 8.958 -55.452 1.00 46.47 622 THR A CA 1
ATOM 1435 C C . THR A 1 208 ? 31.754 9.788 -56.205 1.00 45.36 622 THR A C 1
ATOM 1436 O O . THR A 1 208 ? 31.902 9.637 -57.414 1.00 44.92 622 THR A O 1
ATOM 1440 N N . LEU A 1 209 ? 32.443 10.685 -55.507 1.00 44.52 623 LEU A N 1
ATOM 1441 C CA . LEU A 1 209 ? 33.536 11.455 -56.134 1.00 43.57 623 LEU A CA 1
ATOM 1442 C C . LEU A 1 209 ? 34.881 11.003 -55.588 1.00 43.88 623 LEU A C 1
ATOM 1443 O O . LEU A 1 209 ? 35.098 10.984 -54.351 1.00 43.68 623 LEU A O 1
ATOM 1448 N N . LEU A 1 210 ? 35.783 10.632 -56.500 1.00 43.99 624 LEU A N 1
ATOM 1449 C CA . LEU A 1 210 ? 37.155 10.268 -56.132 1.00 43.93 624 LEU A CA 1
ATOM 1450 C C . LEU A 1 210 ? 38.120 11.268 -56.743 1.00 44.29 624 LEU A C 1
ATOM 1451 O O . LEU A 1 210 ? 38.115 11.475 -57.952 1.00 45.20 624 LEU A O 1
ATOM 1456 N N . ALA A 1 211 ? 38.955 11.900 -55.924 1.00 44.27 625 ALA A N 1
ATOM 1457 C CA . ALA A 1 211 ? 39.915 12.881 -56.457 1.00 43.94 625 ALA A CA 1
ATOM 1458 C C . ALA A 1 211 ? 41.132 12.167 -57.035 1.00 43.67 625 ALA A C 1
ATOM 1459 O O . ALA A 1 211 ? 41.733 11.314 -56.363 1.00 43.96 625 ALA A O 1
ATOM 1461 N N . GLN A 1 212 ? 41.523 12.510 -58.256 1.00 42.41 626 GLN A N 1
ATOM 1462 C CA . GLN A 1 212 ? 42.650 11.813 -58.873 1.00 41.51 626 GLN A CA 1
ATOM 1463 C C . GLN A 1 212 ? 43.962 12.498 -58.556 1.00 40.55 626 GLN A C 1
ATOM 1464 O O . GLN A 1 212 ? 45.028 11.877 -58.562 1.00 40.17 626 GLN A O 1
ATOM 1470 N N . ASN A 1 213 ? 43.869 13.799 -58.335 1.00 40.03 627 ASN A N 1
ATOM 1471 C CA . ASN A 1 213 ? 45.028 14.668 -58.276 1.00 39.52 627 ASN A CA 1
ATOM 1472 C C . ASN A 1 213 ? 44.650 15.928 -57.511 1.00 39.95 627 ASN A C 1
ATOM 1473 O O . ASN A 1 213 ? 43.512 16.024 -57.003 1.00 39.78 627 ASN A O 1
ATOM 1478 N N . GLU A 1 214 ? 45.578 16.878 -57.407 1.00 39.81 628 GLU A N 1
ATOM 1479 C CA . GLU A 1 214 ? 45.338 18.048 -56.564 1.00 41.36 628 GLU A CA 1
ATOM 1480 C C . GLU A 1 214 ? 44.257 18.979 -57.127 1.00 40.76 628 GLU A C 1
ATOM 1481 O O . GLU A 1 214 ? 43.607 19.727 -56.390 1.00 40.13 628 GLU A O 1
ATOM 1487 N N . THR A 1 215 ? 44.092 18.953 -58.441 1.00 40.62 629 THR A N 1
ATOM 1488 C CA . THR A 1 215 ? 43.017 19.691 -59.057 1.00 41.04 629 THR A CA 1
ATOM 1489 C C . THR A 1 215 ? 41.712 19.088 -58.549 1.00 40.85 629 THR A C 1
ATOM 1490 O O . THR A 1 215 ? 40.825 19.797 -58.087 1.00 40.54 629 THR A O 1
ATOM 1494 N N . GLY A 1 216 ? 41.620 17.769 -58.610 1.00 41.08 630 GLY A N 1
ATOM 1495 C CA . GLY A 1 216 ? 40.448 17.057 -58.083 1.00 41.88 630 GLY A CA 1
ATOM 1496 C C . GLY A 1 216 ? 40.257 17.359 -56.604 1.00 42.22 630 GLY A C 1
ATOM 1497 O O . GLY A 1 216 ? 39.145 17.597 -56.152 1.00 42.05 630 GLY A O 1
ATOM 1498 N N . LEU A 1 217 ? 41.344 17.373 -55.844 1.00 42.19 631 LEU A N 1
ATOM 1499 C CA . LEU A 1 217 ? 41.200 17.607 -54.415 1.00 42.62 631 LEU A CA 1
ATOM 1500 C C . LEU A 1 217 ? 40.629 19.007 -54.193 1.00 43.22 631 LEU A C 1
ATOM 1501 O O . LEU A 1 217 ? 39.679 19.199 -53.406 1.00 43.93 631 LEU A O 1
ATOM 1506 N N . LYS A 1 218 ? 41.196 19.990 -54.881 1.00 42.57 632 LYS A N 1
ATOM 1507 C CA . LYS A 1 218 ? 40.700 21.347 -54.694 1.00 42.40 632 LYS A CA 1
ATOM 1508 C C . LYS A 1 218 ? 39.223 21.489 -55.130 1.00 42.20 632 LYS A C 1
ATOM 1509 O O . LYS A 1 218 ? 38.422 22.147 -54.466 1.00 42.46 632 LYS A O 1
ATOM 1515 N N . ASN A 1 219 ? 38.846 20.854 -56.225 1.00 42.24 633 ASN A N 1
ATOM 1516 C CA . ASN A 1 219 ? 37.433 20.857 -56.604 1.00 42.56 633 ASN A CA 1
ATOM 1517 C C . ASN A 1 219 ? 36.533 20.207 -55.536 1.00 42.85 633 ASN A C 1
ATOM 1518 O O . ASN A 1 219 ? 35.398 20.635 -55.316 1.00 43.35 633 ASN A O 1
ATOM 1523 N N . LEU A 1 220 ? 37.024 19.162 -54.877 1.00 43.17 634 LEU A N 1
ATOM 1524 C CA . LEU A 1 220 ? 36.294 18.598 -53.725 1.00 42.93 634 LEU A CA 1
ATOM 1525 C C . LEU A 1 220 ? 36.070 19.666 -52.665 1.00 42.86 634 LEU A C 1
ATOM 1526 O O . LEU A 1 220 ? 34.970 19.735 -52.100 1.00 42.35 634 LEU A O 1
ATOM 1531 N N . PHE A 1 221 ? 37.113 20.468 -52.373 1.00 41.92 635 PHE A N 1
ATOM 1532 C CA . PHE A 1 221 ? 37.013 21.467 -51.309 1.00 42.30 635 PHE A CA 1
ATOM 1533 C C . PHE A 1 221 ? 35.996 22.541 -51.723 1.00 42.31 635 PHE A C 1
ATOM 1534 O O . PHE A 1 221 ? 35.204 23.028 -50.900 1.00 42.10 635 PHE A O 1
ATOM 1542 N N . LYS A 1 222 ? 36.020 22.897 -53.005 1.00 41.96 636 LYS A N 1
ATOM 1543 C CA . LYS A 1 222 ? 35.048 23.862 -53.550 1.00 41.82 636 LYS A CA 1
ATOM 1544 C C . LYS A 1 222 ? 33.597 23.360 -53.472 1.00 41.89 636 LYS A C 1
ATOM 1545 O O . LYS A 1 222 ? 32.719 24.060 -52.974 1.00 41.79 636 LYS A O 1
ATOM 1551 N N . LEU A 1 223 ? 33.380 22.134 -53.940 1.00 42.00 637 LEU A N 1
ATOM 1552 C CA . LEU A 1 223 ? 32.096 21.441 -53.847 1.00 42.31 637 LEU A CA 1
ATOM 1553 C C . LEU A 1 223 ? 31.532 21.345 -52.425 1.00 42.03 637 LEU A C 1
ATOM 1554 O O . LEU A 1 223 ? 30.353 21.638 -52.185 1.00 41.66 637 LEU A O 1
ATOM 1559 N N . VAL A 1 224 ? 32.345 20.936 -51.459 1.00 42.22 638 VAL A N 1
ATOM 1560 C CA . VAL A 1 224 ? 31.793 20.927 -50.106 1.00 42.28 638 VAL A CA 1
ATOM 1561 C C . VAL A 1 224 ? 31.469 22.333 -49.618 1.00 41.94 638 VAL A C 1
ATOM 1562 O O . VAL A 1 224 ? 30.459 22.541 -48.923 1.00 41.80 638 VAL A O 1
ATOM 1566 N N . SER A 1 225 ? 32.283 23.308 -50.022 1.00 41.29 639 SER A N 1
ATOM 1567 C CA . SER A 1 225 ? 32.011 24.703 -49.683 1.00 41.37 639 SER A CA 1
ATOM 1568 C C . SER A 1 225 ? 30.680 25.211 -50.265 1.00 41.32 639 SER A C 1
ATOM 1569 O O . SER A 1 225 ? 29.825 25.745 -49.539 1.00 40.60 639 SER A O 1
ATOM 1572 N N . LEU A 1 226 ? 30.525 25.061 -51.579 1.00 41.34 640 LEU A N 1
ATOM 1573 C CA . LEU A 1 226 ? 29.340 25.530 -52.265 1.00 41.32 640 LEU A CA 1
ATOM 1574 C C . LEU A 1 226 ? 28.098 24.811 -51.750 1.00 41.62 640 LEU A C 1
ATOM 1575 O O . LEU A 1 226 ? 27.040 25.423 -51.593 1.00 41.73 640 LEU A O 1
ATOM 1580 N N . SER A 1 227 ? 28.226 23.511 -51.497 1.00 41.54 641 SER A N 1
ATOM 1581 C CA . SER A 1 227 ? 27.083 22.717 -51.080 1.00 42.07 641 SER A CA 1
ATOM 1582 C C . SER A 1 227 ? 26.623 23.116 -49.667 1.00 42.18 641 SER A C 1
ATOM 1583 O O . SER A 1 227 ? 25.482 22.844 -49.263 1.00 41.93 641 SER A O 1
ATOM 1586 N N . HIS A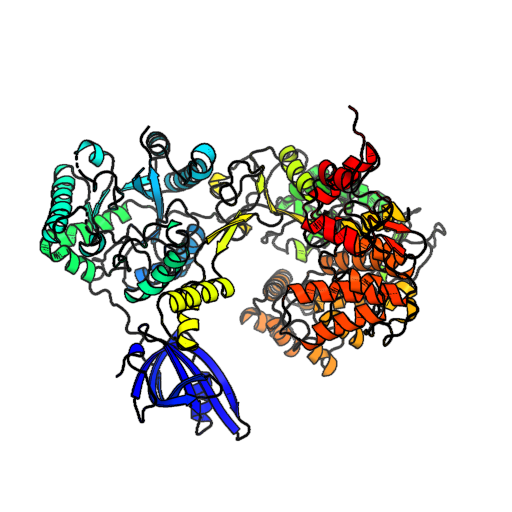 1 228 ? 27.513 23.758 -48.914 1.00 41.85 642 HIS A N 1
ATOM 1587 C CA . HIS A 1 228 ? 27.194 24.097 -47.536 1.00 42.09 642 HIS A CA 1
ATOM 1588 C C . HIS A 1 228 ? 26.758 25.541 -47.434 1.00 42.40 642 HIS A C 1
ATOM 1589 O O . HIS A 1 228 ? 26.179 25.955 -46.429 1.00 42.47 642 HIS A O 1
ATOM 1596 N N . ILE A 1 229 ? 27.044 26.315 -48.471 1.00 42.77 643 ILE A N 1
ATOM 1597 C CA . ILE A 1 229 ? 26.816 27.753 -48.394 1.00 43.08 643 ILE A CA 1
ATOM 1598 C C . ILE A 1 229 ? 25.757 28.221 -49.416 1.00 43.73 643 ILE A C 1
ATOM 1599 O O . ILE A 1 229 ? 24.618 28.489 -49.054 1.00 43.21 643 ILE A O 1
ATOM 1604 N N . GLN A 1 230 ? 26.128 28.301 -50.687 1.00 44.82 644 GLN A N 1
ATOM 1605 C CA . GLN A 1 230 ? 25.219 28.823 -51.703 1.00 45.75 644 GLN A CA 1
ATOM 1606 C C . GLN A 1 230 ? 24.054 27.861 -51.898 1.00 46.33 644 GLN A C 1
ATOM 1607 O O . GLN A 1 230 ? 22.899 28.282 -52.071 1.00 45.94 644 GLN A O 1
ATOM 1613 N N . TYR A 1 231 ? 24.347 26.563 -51.845 1.00 47.15 645 TYR A N 1
ATOM 1614 C CA . TYR A 1 231 ? 23.357 25.569 -52.275 1.00 48.08 645 TYR A CA 1
ATOM 1615 C C . TYR A 1 231 ? 22.811 24.687 -51.171 1.00 48.51 645 TYR A C 1
ATOM 1616 O O . TYR A 1 231 ? 22.292 23.616 -51.440 1.00 48.12 645 TYR A O 1
ATOM 1625 N N . PHE A 1 232 ? 22.927 25.136 -49.928 1.00 49.55 646 PHE A N 1
ATOM 1626 C CA . PHE A 1 232 ? 22.422 24.359 -48.824 1.00 50.65 646 PHE A CA 1
ATOM 1627 C C . PHE A 1 232 ? 20.920 24.557 -48.781 1.00 51.81 646 PHE A C 1
ATOM 1628 O O . PHE A 1 232 ? 20.444 25.691 -48.700 1.00 52.08 646 PHE A O 1
ATOM 1636 N N . HIS A 1 233 ? 20.165 23.467 -48.858 1.00 52.75 647 HIS A N 1
ATOM 1637 C CA . HIS A 1 233 ? 18.716 23.585 -48.822 1.00 53.73 647 HIS A CA 1
ATOM 1638 C C . HIS A 1 233 ? 18.233 23.219 -47.427 1.00 53.88 647 HIS A C 1
ATOM 1639 O O . HIS A 1 233 ? 17.957 24.105 -46.612 1.00 54.71 647 HIS A O 1
ATOM 1646 N N . ARG A 1 234 ? 18.134 21.925 -47.138 1.00 53.73 648 ARG A N 1
ATOM 1647 C CA . ARG A 1 234 ? 17.936 21.472 -45.755 1.00 53.24 648 ARG A CA 1
ATOM 1648 C C . ARG A 1 234 ? 19.083 20.520 -45.491 1.00 52.90 648 ARG A C 1
ATOM 1649 O O . ARG A 1 234 ? 19.236 19.950 -44.418 1.00 53.33 648 ARG A O 1
ATOM 1651 N N . VAL A 1 235 ? 19.922 20.390 -46.499 1.00 52.63 649 VAL A N 1
ATOM 1652 C CA . VAL A 1 235 ? 20.983 19.413 -46.492 1.00 52.23 649 VAL A CA 1
ATOM 1653 C C . VAL A 1 235 ? 21.985 19.890 -47.543 1.00 51.72 649 VAL A C 1
ATOM 1654 O O . VAL A 1 235 ? 21.605 20.589 -48.482 1.00 51.54 649 VAL A O 1
ATOM 1658 N N . PRO A 1 236 ? 23.275 19.563 -47.385 1.00 51.12 650 PRO A N 1
ATOM 1659 C CA . PRO A 1 236 ? 24.165 20.090 -48.418 1.00 50.53 650 PRO A CA 1
ATOM 1660 C C . PRO A 1 236 ? 23.840 19.468 -49.776 1.00 50.40 650 PRO A C 1
ATOM 1661 O O . PRO A 1 236 ? 23.588 18.264 -49.859 1.00 50.57 650 PRO A O 1
ATOM 1665 N N . ARG A 1 237 ? 23.837 20.267 -50.837 1.00 49.60 651 ARG A N 1
ATOM 1666 C CA . ARG A 1 237 ? 23.616 19.688 -52.156 1.00 49.36 651 ARG A CA 1
ATOM 1667 C C . ARG A 1 237 ? 24.332 20.379 -53.330 1.00 48.49 651 ARG A C 1
ATOM 1668 O O . ARG A 1 237 ? 24.724 21.545 -53.257 1.00 47.60 651 ARG A O 1
ATOM 1676 N N . ILE A 1 238 ? 24.509 19.633 -54.407 1.00 47.77 652 ILE A N 1
ATOM 1677 C CA . ILE A 1 238 ? 25.209 20.155 -55.554 1.00 47.98 652 ILE A CA 1
ATOM 1678 C C . ILE A 1 238 ? 24.409 20.031 -56.858 1.00 47.83 652 ILE A C 1
ATOM 1679 O O . ILE A 1 238 ? 24.199 18.922 -57.352 1.00 47.78 652 ILE A O 1
ATOM 1684 N N . PRO A 1 239 ? 23.962 21.168 -57.424 1.00 47.74 653 PRO A N 1
ATOM 1685 C CA . PRO A 1 239 ? 23.344 21.058 -58.745 1.00 47.63 653 PRO A CA 1
ATOM 1686 C C . PRO A 1 239 ? 24.290 20.329 -59.680 1.00 47.46 653 PRO A C 1
ATOM 1687 O O . PRO A 1 239 ? 25.501 20.530 -59.608 1.00 47.46 653 PRO A O 1
ATOM 1691 N N . ARG A 1 240 ? 23.737 19.478 -60.539 1.00 47.93 654 ARG A N 1
ATOM 1692 C CA . ARG A 1 240 ? 24.535 18.720 -61.495 1.00 47.90 654 ARG A CA 1
ATOM 1693 C C . ARG A 1 240 ? 25.400 19.650 -62.329 1.00 47.39 654 ARG A C 1
ATOM 1694 O O . ARG A 1 240 ? 26.547 19.328 -62.604 1.00 48.14 654 ARG A O 1
ATOM 1702 N N . SER A 1 241 ? 24.892 20.818 -62.695 1.00 46.52 655 SER A N 1
ATOM 1703 C CA . SER A 1 241 ? 25.728 21.732 -63.476 1.00 46.09 655 SER A CA 1
ATOM 1704 C C . SER A 1 241 ? 26.972 22.182 -62.678 1.00 45.91 655 SER A C 1
ATOM 1705 O O . SER A 1 241 ? 28.062 22.318 -63.240 1.00 46.15 655 SER A O 1
ATOM 1708 N N . VAL A 1 242 ? 26.818 22.408 -61.375 1.00 44.95 656 VAL A N 1
ATOM 1709 C CA . VAL A 1 242 ? 27.937 22.873 -60.581 1.00 44.14 656 VAL A CA 1
ATOM 1710 C C . VAL A 1 242 ? 28.960 21.752 -60.415 1.00 44.01 656 VAL A C 1
ATOM 1711 O O . VAL A 1 242 ? 30.138 22.008 -60.247 1.00 44.18 656 VAL A O 1
ATOM 1715 N N . LEU A 1 243 ? 28.512 20.508 -60.492 1.00 43.83 657 LEU A N 1
ATOM 1716 C CA . LEU A 1 243 ? 29.431 19.376 -60.426 1.00 43.64 657 LEU A CA 1
ATOM 1717 C C . LEU A 1 243 ? 30.317 19.368 -61.665 1.00 43.89 657 LEU A C 1
ATOM 1718 O O . LEU A 1 243 ? 31.539 19.172 -61.583 1.00 43.62 657 LEU A O 1
ATOM 1723 N N . VAL A 1 244 ? 29.688 19.555 -62.824 1.00 43.90 658 VAL A N 1
ATOM 1724 C CA . VAL A 1 244 ? 30.391 19.530 -64.101 1.00 43.99 658 VAL A CA 1
ATOM 1725 C C . VAL A 1 244 ? 31.451 20.641 -64.131 1.00 44.40 658 VAL A C 1
ATOM 1726 O O . VAL A 1 244 ? 32.611 20.416 -64.489 1.00 44.33 658 VAL A O 1
ATOM 1730 N N . LYS A 1 245 ? 31.046 21.839 -63.737 1.00 44.73 659 LYS A N 1
ATOM 1731 C CA . LYS A 1 245 ? 31.967 22.951 -63.584 1.00 45.06 659 LYS A CA 1
ATOM 1732 C C . LYS A 1 245 ? 33.208 22.514 -62.798 1.00 44.79 659 LYS A C 1
ATOM 1733 O O . LYS A 1 245 ? 34.319 22.941 -63.087 1.00 44.68 659 LYS A O 1
ATOM 1739 N N . HIS A 1 246 ? 33.015 21.663 -61.799 1.00 44.65 660 HIS A N 1
ATOM 1740 C CA . HIS A 1 246 ? 34.104 21.313 -60.882 1.00 44.51 660 HIS A CA 1
ATOM 1741 C C . HIS A 1 246 ? 34.510 19.866 -60.989 1.00 43.82 660 HIS A C 1
ATOM 1742 O O . HIS A 1 246 ? 35.027 19.290 -60.033 1.00 43.33 660 HIS A O 1
ATOM 1749 N N . ARG A 1 247 ? 34.280 19.279 -62.155 1.00 43.33 661 ARG A N 1
ATOM 1750 C CA . ARG A 1 247 ? 34.564 17.871 -62.334 1.00 43.15 661 ARG A CA 1
ATOM 1751 C C . ARG A 1 247 ? 36.027 17.521 -62.623 1.00 42.47 661 ARG A C 1
ATOM 1752 O O . ARG A 1 247 ? 36.422 16.393 -62.392 1.00 42.66 661 ARG A O 1
ATOM 1760 N N . ASP A 1 248 ? 36.831 18.457 -63.114 1.00 41.58 662 ASP A N 1
ATOM 1761 C CA . ASP A 1 248 ? 38.206 18.122 -63.481 1.00 41.16 662 ASP A CA 1
ATOM 1762 C C . ASP A 1 248 ? 38.950 17.482 -62.287 1.00 40.81 662 ASP A C 1
ATOM 1763 O O . ASP A 1 248 ? 38.902 17.992 -61.170 1.00 40.40 662 ASP A O 1
ATOM 1768 N N . GLY A 1 249 ? 39.616 16.359 -62.531 1.00 40.52 663 GLY A N 1
ATOM 1769 C CA . GLY A 1 249 ? 40.364 15.671 -61.497 1.00 41.64 663 GLY A CA 1
ATOM 1770 C C . GLY A 1 249 ? 39.524 14.753 -60.623 1.00 42.71 663 GLY A C 1
ATOM 1771 O O . GLY A 1 249 ? 40.024 14.187 -59.652 1.00 42.95 663 GLY A O 1
ATOM 1772 N N . LEU A 1 250 ? 38.245 14.603 -60.958 1.00 43.14 664 LEU A N 1
ATOM 1773 C CA . LEU A 1 250 ? 37.387 13.695 -60.231 1.00 44.05 664 LEU A CA 1
ATOM 1774 C C . LEU A 1 250 ? 36.835 12.562 -61.100 1.00 44.24 664 LEU A C 1
ATOM 1775 O O . LEU A 1 250 ? 36.280 12.812 -62.159 1.00 44.26 664 LEU A O 1
ATOM 1780 N N . LEU A 1 251 ? 36.962 11.325 -60.632 1.00 44.76 665 LEU A N 1
ATOM 1781 C CA . LEU A 1 251 ? 36.231 10.216 -61.238 1.00 45.43 665 LEU A CA 1
ATOM 1782 C C . LEU A 1 251 ? 34.865 10.124 -60.558 1.00 45.47 665 LEU A C 1
ATOM 1783 O O . LEU A 1 251 ? 34.774 10.111 -59.335 1.00 45.80 665 LEU A O 1
ATOM 1788 N N . VAL A 1 252 ? 33.802 10.083 -61.346 1.00 45.86 666 VAL A N 1
ATOM 1789 C CA . VAL A 1 252 ? 32.448 10.104 -60.794 1.00 46.54 666 VAL A CA 1
ATOM 1790 C C . VAL A 1 252 ? 31.783 8.737 -60.851 1.00 47.65 666 VAL A C 1
ATOM 1791 O O . VAL A 1 252 ? 31.776 8.088 -61.904 1.00 48.16 666 VAL A O 1
ATOM 1795 N N . GLY A 1 253 ? 31.198 8.320 -59.730 1.00 48.64 667 GLY A N 1
ATOM 1796 C CA . GLY A 1 253 ? 30.485 7.038 -59.634 1.00 50.23 667 GLY A CA 1
ATOM 1797 C C . GLY A 1 253 ? 28.993 7.121 -59.328 1.00 51.42 667 GLY A C 1
ATOM 1798 O O . GLY A 1 253 ? 28.536 8.018 -58.621 1.00 51.28 667 GLY A O 1
ATOM 1799 N N . SER A 1 254 ? 28.226 6.174 -59.866 1.00 53.13 668 SER A N 1
ATOM 1800 C CA . SER A 1 254 ? 26.765 6.163 -59.718 1.00 54.88 668 SER A CA 1
ATOM 1801 C C . SER A 1 254 ? 26.381 5.658 -58.347 1.00 56.55 668 SER A C 1
ATOM 1802 O O . SER A 1 254 ? 25.788 6.388 -57.558 1.00 57.29 668 SER A O 1
ATOM 1805 N N . GLY A 1 255 ? 26.720 4.402 -58.067 1.00 58.18 669 GLY A N 1
ATOM 1806 C CA . GLY A 1 255 ? 26.778 3.924 -56.691 1.00 59.71 669 GLY A CA 1
ATOM 1807 C C . GLY A 1 255 ? 25.556 3.305 -56.045 1.00 60.82 669 GLY A C 1
ATOM 1808 O O . GLY A 1 255 ? 24.958 2.344 -56.557 1.00 61.55 669 GLY A O 1
ATOM 1809 N N . CYS A 1 256 ? 25.226 3.857 -54.885 1.00 61.29 670 CYS A N 1
ATOM 1810 C CA . CYS A 1 256 ? 24.134 3.422 -54.023 1.00 61.86 670 CYS A CA 1
ATOM 1811 C C . CYS A 1 256 ? 22.819 2.930 -54.675 1.00 61.87 670 CYS A C 1
ATOM 1812 O O . CYS A 1 256 ? 22.679 2.817 -55.908 1.00 61.20 670 CYS A O 1
ATOM 1815 N N . ASP A 1 257 ? 21.851 2.652 -53.804 1.00 62.26 671 ASP A N 1
ATOM 1816 C CA . ASP A 1 257 ? 20.466 2.466 -54.223 1.00 62.88 671 ASP A CA 1
ATOM 1817 C C . ASP A 1 257 ? 19.770 3.826 -54.162 1.00 63.32 671 ASP A C 1
ATOM 1818 O O . ASP A 1 257 ? 18.660 3.992 -54.697 1.00 62.98 671 ASP A O 1
ATOM 1823 N N . LYS A 1 258 ? 20.424 4.784 -53.492 1.00 63.71 672 LYS A N 1
ATOM 1824 C CA . LYS A 1 258 ? 20.023 6.187 -53.580 1.00 64.07 672 LYS A CA 1
ATOM 1825 C C . LYS A 1 258 ? 20.753 6.806 -54.762 1.00 64.06 672 LYS A C 1
ATOM 1826 O O . LYS A 1 258 ? 20.774 8.029 -54.928 1.00 63.92 672 LYS A O 1
ATOM 1832 N N . GLY A 1 259 ? 21.359 5.946 -55.578 1.00 64.19 673 GLY A N 1
ATOM 1833 C CA . GLY A 1 259 ? 21.952 6.363 -56.848 1.00 64.76 673 GLY A CA 1
ATOM 1834 C C . GLY A 1 259 ? 20.905 6.840 -57.848 1.00 65.13 673 GLY A C 1
ATOM 1835 O O . GLY A 1 259 ? 19.700 6.661 -57.650 1.00 64.91 673 GLY A O 1
ATOM 1836 N N . GLU A 1 260 ? 21.375 7.457 -58.927 1.00 65.67 674 GLU A N 1
ATOM 1837 C CA . GLU A 1 260 ? 20.508 7.995 -59.985 1.00 65.94 674 GLU A CA 1
ATOM 1838 C C . GLU A 1 260 ? 19.972 6.880 -60.882 1.00 66.13 674 GLU A C 1
ATOM 1839 O O . GLU A 1 260 ? 18.781 6.830 -61.185 1.00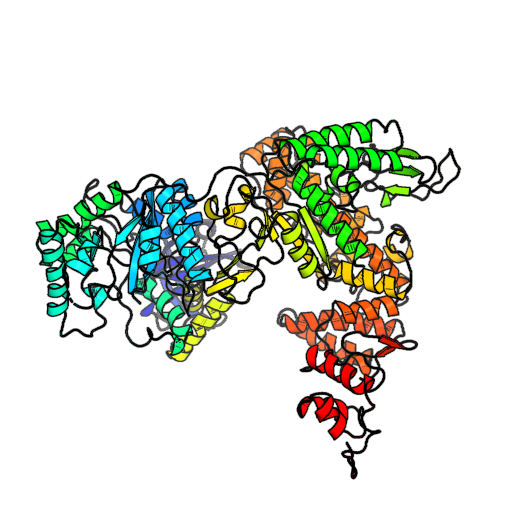 66.02 674 GLU A O 1
ATOM 1845 N N . LEU A 1 261 ? 20.850 5.969 -61.285 1.00 66.59 675 LEU A N 1
ATOM 1846 C CA . LEU A 1 261 ? 20.445 4.925 -62.212 1.00 67.35 675 LEU A CA 1
ATOM 1847 C C . LEU A 1 261 ? 19.796 3.744 -61.500 1.00 67.90 675 LEU A C 1
ATOM 1848 O O . LEU A 1 261 ? 18.765 3.253 -61.954 1.00 68.22 675 LEU A O 1
ATOM 1853 N N . PHE A 1 262 ? 20.367 3.296 -60.382 1.00 68.69 676 PHE A N 1
ATOM 1854 C CA . PHE A 1 262 ? 19.824 2.108 -59.713 1.00 69.23 676 PHE A CA 1
ATOM 1855 C C . PHE A 1 262 ? 18.308 2.207 -59.484 1.00 69.59 676 PHE A C 1
ATOM 1856 O O . PHE A 1 262 ? 17.605 1.189 -59.460 1.00 69.62 676 PHE A O 1
ATOM 1864 N N . ASP A 1 263 ? 17.790 3.419 -59.335 1.00 69.95 677 ASP A N 1
ATOM 1865 C CA . ASP A 1 263 ? 16.357 3.553 -59.086 1.00 70.40 677 ASP A CA 1
ATOM 1866 C C . ASP A 1 263 ? 15.456 3.391 -60.319 1.00 70.41 677 ASP A C 1
ATOM 1867 O O . ASP A 1 263 ? 14.301 3.827 -60.306 1.00 70.70 677 ASP A O 1
ATOM 1872 N N . ASN A 1 264 ? 15.976 2.760 -61.376 1.00 70.31 678 ASN A N 1
ATOM 1873 C CA . ASN A 1 264 ? 15.192 2.505 -62.599 1.00 69.92 678 ASN A CA 1
ATOM 1874 C C . ASN A 1 264 ? 15.372 1.069 -63.075 1.00 69.86 678 ASN A C 1
ATOM 1875 O O . ASN A 1 264 ? 16.490 0.546 -63.068 1.00 69.69 678 ASN A O 1
ATOM 1880 N N . VAL A 1 273 ? 18.217 6.167 -69.452 1.00 61.50 687 VAL A N 1
ATOM 1881 C CA . VAL A 1 273 ? 18.486 4.733 -69.427 1.00 61.07 687 VAL A CA 1
ATOM 1882 C C . VAL A 1 273 ? 20.006 4.484 -69.506 1.00 60.46 687 VAL A C 1
ATOM 1883 O O . VAL A 1 273 ? 20.629 4.119 -68.501 1.00 60.01 687 VAL A O 1
ATOM 1887 N N . GLU A 1 274 ? 20.601 4.731 -70.678 1.00 59.56 688 GLU A N 1
ATOM 1888 C CA . GLU A 1 274 ? 22.047 4.563 -70.883 1.00 58.45 688 GLU A CA 1
ATOM 1889 C C . GLU A 1 274 ? 22.672 5.944 -70.818 1.00 57.63 688 GLU A C 1
ATOM 1890 O O . GLU A 1 274 ? 23.847 6.089 -70.474 1.00 57.21 688 GLU A O 1
ATOM 1896 N N . ASP A 1 275 ? 21.867 6.948 -71.173 1.00 56.71 689 ASP A N 1
ATOM 1897 C CA . ASP A 1 275 ? 22.268 8.348 -71.116 1.00 56.20 689 ASP A CA 1
ATOM 1898 C C . ASP A 1 275 ? 22.668 8.723 -69.695 1.00 55.78 689 ASP A C 1
ATOM 1899 O O . ASP A 1 275 ? 23.793 9.166 -69.447 1.00 56.08 689 ASP A O 1
ATOM 1904 N N . ILE A 1 276 ? 21.752 8.516 -68.758 1.00 54.68 690 ILE A N 1
ATOM 1905 C CA . ILE A 1 276 ? 22.058 8.696 -67.359 1.00 53.91 690 ILE A CA 1
ATOM 1906 C C . ILE A 1 276 ? 23.443 8.121 -67.048 1.00 53.49 690 ILE A C 1
ATOM 1907 O O . ILE A 1 276 ? 24.271 8.792 -66.428 1.00 53.24 690 ILE A O 1
ATOM 1912 N N . ALA A 1 277 ? 23.691 6.896 -67.512 1.00 52.63 691 ALA A N 1
ATOM 1913 C CA . ALA A 1 277 ? 24.873 6.132 -67.100 1.00 51.71 691 ALA A CA 1
ATOM 1914 C C . ALA A 1 277 ? 26.191 6.626 -67.704 1.00 51.14 691 ALA A C 1
ATOM 1915 O O . ALA A 1 277 ? 27.220 6.638 -67.017 1.00 50.65 691 ALA A O 1
ATOM 1917 N N . ARG A 1 278 ? 26.154 7.016 -68.976 1.00 50.20 692 ARG A N 1
ATOM 1918 C CA . ARG A 1 278 ? 27.350 7.487 -69.686 1.00 50.12 692 ARG A CA 1
ATOM 1919 C C . ARG A 1 278 ? 27.952 8.729 -69.023 1.00 49.78 692 ARG A C 1
ATOM 1920 O O . ARG A 1 278 ? 29.005 9.231 -69.438 1.00 49.79 692 ARG A O 1
ATOM 1928 N N . PHE A 1 279 ? 27.268 9.217 -67.994 1.00 49.14 693 PHE A N 1
ATOM 1929 C CA . PHE A 1 279 ? 27.721 10.379 -67.246 1.00 48.68 693 PHE A CA 1
ATOM 1930 C C . PHE A 1 279 ? 28.833 9.976 -66.264 1.00 48.20 693 PHE A C 1
ATOM 1931 O O . PHE A 1 279 ? 29.635 10.813 -65.819 1.00 48.08 693 PHE A O 1
ATOM 1939 N N . TYR A 1 280 ? 28.893 8.683 -65.970 1.00 47.12 694 TYR A N 1
ATOM 1940 C CA . TYR A 1 280 ? 29.740 8.173 -64.923 1.00 46.37 694 TYR A CA 1
ATOM 1941 C C . TYR A 1 280 ? 31.020 7.519 -65.444 1.00 46.30 694 TYR A C 1
ATOM 1942 O O . TYR A 1 280 ? 31.002 6.861 -66.469 1.00 45.76 694 TYR A O 1
ATOM 1951 N N . ASP A 1 281 ? 32.127 7.684 -64.725 1.00 46.60 695 ASP A N 1
ATOM 1952 C CA . ASP A 1 281 ? 33.363 6.978 -65.083 1.00 47.20 695 ASP A CA 1
ATOM 1953 C C . ASP A 1 281 ? 33.407 5.572 -64.490 1.00 47.25 695 ASP A C 1
ATOM 1954 O O . ASP A 1 281 ? 34.181 4.723 -64.943 1.00 47.39 695 ASP A O 1
ATOM 1959 N N . PHE A 1 282 ? 32.600 5.331 -63.461 1.00 47.09 696 PHE A N 1
ATOM 1960 C CA . PHE A 1 282 ? 32.403 3.961 -63.000 1.00 47.31 696 PHE A CA 1
ATOM 1961 C C . PHE A 1 282 ? 31.017 3.667 -62.433 1.00 47.93 696 PHE A C 1
ATOM 1962 O O . PHE A 1 282 ? 30.343 4.551 -61.905 1.00 48.09 696 PHE A O 1
ATOM 1970 N N . LEU A 1 283 ? 30.612 2.405 -62.573 1.00 48.24 697 LEU A N 1
ATOM 1971 C CA . LEU A 1 283 ? 29.268 1.945 -62.206 1.00 48.61 697 LEU A CA 1
ATOM 1972 C C . LEU A 1 283 ? 29.266 1.063 -60.956 1.00 48.74 697 LEU A C 1
ATOM 1973 O O . LEU A 1 283 ? 29.934 0.025 -60.893 1.00 48.56 697 LEU A O 1
ATOM 1978 N N . GLU A 1 284 ? 28.507 1.487 -59.958 1.00 48.97 698 GLU A N 1
ATOM 1979 C CA . GLU A 1 284 ? 28.557 0.818 -58.688 1.00 49.71 698 GLU A CA 1
ATOM 1980 C C . GLU A 1 284 ? 27.470 -0.208 -58.561 1.00 50.02 698 GLU A C 1
ATOM 1981 O O . GLU A 1 284 ? 26.346 -0.027 -59.028 1.00 50.04 698 GLU A O 1
ATOM 1987 N N . VAL A 1 285 ? 27.857 -1.283 -57.899 1.00 50.31 699 VAL A N 1
ATOM 1988 C CA . VAL A 1 285 ? 26.996 -2.401 -57.551 1.00 50.37 699 VAL A CA 1
ATOM 1989 C C . VAL A 1 285 ? 27.482 -2.894 -56.171 1.00 50.66 699 VAL A C 1
ATOM 1990 O O . VAL A 1 285 ? 28.694 -3.024 -55.907 1.00 50.77 699 VAL A O 1
ATOM 1994 N N . HIS A 1 286 ? 26.528 -3.094 -55.277 1.00 50.99 700 HIS A N 1
ATOM 1995 C CA . HIS A 1 286 ? 26.817 -3.551 -53.927 1.00 51.69 700 HIS A CA 1
ATOM 1996 C C . HIS A 1 286 ? 26.536 -5.067 -53.789 1.00 51.63 700 HIS A C 1
ATOM 1997 O O . HIS A 1 286 ? 25.750 -5.634 -54.572 1.00 51.05 700 HIS A O 1
ATOM 2004 N N . PRO A 1 287 ? 27.180 -5.736 -52.801 1.00 51.99 701 PRO A N 1
ATOM 2005 C CA . PRO A 1 287 ? 26.782 -7.128 -52.554 1.00 52.38 701 PRO A CA 1
ATOM 2006 C C . PRO A 1 287 ? 25.255 -7.224 -52.407 1.00 52.90 701 PRO A C 1
ATOM 2007 O O . PRO A 1 287 ? 24.646 -6.314 -51.822 1.00 52.31 701 PRO A O 1
ATOM 2011 N N . PRO A 1 288 ? 24.647 -8.314 -52.943 1.00 53.68 702 PRO A N 1
ATOM 2012 C CA . PRO A 1 288 ? 23.195 -8.565 -52.922 1.00 54.47 702 PRO A CA 1
ATOM 2013 C C . PRO A 1 288 ? 22.604 -8.346 -51.531 1.00 55.29 702 PRO A C 1
ATOM 2014 O O . PRO A 1 288 ? 21.577 -7.671 -51.400 1.00 55.52 702 PRO A O 1
ATOM 2018 N N . ASP A 1 289 ? 23.238 -8.900 -50.499 1.00 55.99 703 ASP A N 1
ATOM 2019 C CA . ASP A 1 289 ? 22.779 -8.650 -49.136 1.00 57.42 703 ASP A CA 1
ATOM 2020 C C . ASP A 1 289 ? 22.468 -7.160 -48.914 1.00 58.32 703 ASP A C 1
ATOM 2021 O O . ASP A 1 289 ? 21.371 -6.826 -48.485 1.00 58.82 703 ASP A O 1
ATOM 2026 N N . VAL A 1 290 ? 23.418 -6.274 -49.224 1.00 58.91 704 VAL A N 1
ATOM 2027 C CA . VAL A 1 290 ? 23.293 -4.826 -48.936 1.00 59.83 704 VAL A CA 1
ATOM 2028 C C . VAL A 1 290 ? 21.970 -4.152 -49.327 1.00 60.27 704 VAL A C 1
ATOM 2029 O O . VAL A 1 290 ? 21.519 -3.222 -48.637 1.00 60.52 704 VAL A O 1
ATOM 2033 N N . TYR A 1 291 ? 21.353 -4.639 -50.405 1.00 60.62 705 TYR A N 1
ATOM 2034 C CA . TYR A 1 291 ? 20.063 -4.115 -50.863 1.00 61.48 705 TYR A CA 1
ATOM 2035 C C . TYR A 1 291 ? 18.836 -4.729 -50.165 1.00 61.58 705 TYR A C 1
ATOM 2036 O O . TYR A 1 291 ? 17.693 -4.346 -50.461 1.00 61.58 705 TYR A O 1
ATOM 2045 N N . LYS A 1 292 ? 19.072 -5.661 -49.237 1.00 61.62 706 LYS A N 1
ATOM 2046 C CA . LYS A 1 292 ? 18.006 -6.430 -48.535 1.00 61.51 706 LYS A CA 1
ATOM 2047 C C . LYS A 1 292 ? 16.761 -5.677 -48.010 1.00 61.58 706 LYS A C 1
ATOM 2048 O O . LYS A 1 292 ? 15.692 -6.286 -47.881 1.00 61.65 706 LYS A O 1
ATOM 2050 N N . PRO A 1 293 ? 16.897 -4.376 -47.666 1.00 61.55 707 PRO A N 1
ATOM 2051 C CA . PRO A 1 293 ? 15.693 -3.550 -47.534 1.00 61.47 707 PRO A CA 1
ATOM 2052 C C . PRO A 1 293 ? 14.848 -3.567 -48.823 1.00 61.37 707 PRO A C 1
ATOM 2053 O O . PRO A 1 293 ? 15.152 -2.832 -49.771 1.00 61.30 707 PRO A O 1
ATOM 2057 N N . LEU A 1 294 ? 13.800 -4.400 -48.837 1.00 61.33 708 LEU A N 1
ATOM 2058 C CA . LEU A 1 294 ? 12.894 -4.562 -49.980 1.00 60.89 708 LEU A CA 1
ATOM 2059 C C . LEU A 1 294 ? 11.603 -5.246 -49.526 1.00 60.54 708 LEU A C 1
ATOM 2060 O O . LEU A 1 294 ? 11.045 -4.905 -48.483 1.00 59.86 708 LEU A O 1
ATOM 2062 N N . TYR A 1 299 ? 9.807 -2.516 -52.571 1.00 79.20 713 TYR A N 1
ATOM 2063 C CA . TYR A 1 299 ? 10.620 -1.971 -53.663 1.00 79.28 713 TYR A CA 1
ATOM 2064 C C . TYR A 1 299 ? 11.165 -3.061 -54.612 1.00 79.20 713 TYR A C 1
ATOM 2065 O O . TYR A 1 299 ? 11.333 -2.823 -55.803 1.00 79.27 713 TYR A O 1
ATOM 2067 N N . VAL A 1 300 ? 11.439 -4.250 -54.083 1.00 79.11 714 VAL A N 1
ATOM 2068 C CA . VAL A 1 300 ? 11.727 -5.422 -54.922 1.00 78.89 714 VAL A CA 1
ATOM 2069 C C . VAL A 1 300 ? 10.852 -6.644 -54.532 1.00 78.61 714 VAL A C 1
ATOM 2070 O O . VAL A 1 300 ? 10.201 -6.649 -53.474 1.00 78.70 714 VAL A O 1
ATOM 2072 N N . LYS A 1 301 ? 10.812 -7.656 -55.398 1.00 78.10 715 LYS A N 1
ATOM 2073 C CA . LYS A 1 301 ? 10.022 -8.870 -55.105 1.00 77.53 715 LYS A CA 1
ATOM 2074 C C . LYS A 1 301 ? 10.772 -9.808 -54.126 1.00 76.83 715 LYS A C 1
ATOM 2075 O O . LYS A 1 301 ? 10.238 -10.120 -53.042 1.00 76.80 715 LYS A O 1
ATOM 2077 N N . ASP A 1 302 ? 12.002 -10.222 -54.523 1.00 75.79 716 ASP A N 1
ATOM 2078 C CA . ASP A 1 302 ? 12.907 -11.163 -53.831 1.00 74.73 716 ASP A CA 1
ATOM 2079 C C . ASP A 1 302 ? 14.391 -10.957 -54.235 1.00 74.01 716 ASP A C 1
ATOM 2080 O O . ASP A 1 302 ? 14.706 -10.036 -55.027 1.00 74.07 716 ASP A O 1
ATOM 2085 N N . GLU A 1 303 ? 15.276 -11.783 -53.664 1.00 73.14 717 GLU A N 1
ATOM 2086 C CA . GLU A 1 303 ? 16.731 -11.799 -53.907 1.00 72.38 717 GLU A CA 1
ATOM 2087 C C . GLU A 1 303 ? 17.034 -12.059 -55.369 1.00 71.45 717 GLU A C 1
ATOM 2088 O O . GLU A 1 303 ? 18.057 -11.612 -55.876 1.00 71.32 717 GLU A O 1
ATOM 2094 N N . GLU A 1 304 ? 16.123 -12.758 -56.045 1.00 70.22 718 GLU A N 1
ATOM 2095 C CA . GLU A 1 304 ? 16.342 -13.063 -57.457 1.00 69.13 718 GLU A CA 1
ATOM 2096 C C . GLU A 1 304 ? 16.117 -11.842 -58.363 1.00 68.14 718 GLU A C 1
ATOM 2097 O O . GLU A 1 304 ? 16.621 -11.824 -59.495 1.00 67.80 718 GLU A O 1
ATOM 2103 N N . MET A 1 305 ? 15.328 -10.843 -57.896 1.00 67.01 719 MET A N 1
ATOM 2104 C CA . MET A 1 305 ? 15.187 -9.589 -58.630 1.00 65.98 719 MET A CA 1
ATOM 2105 C C . MET A 1 305 ? 16.475 -8.749 -58.512 1.00 65.09 719 MET A C 1
ATOM 2106 O O . MET A 1 305 ? 16.957 -8.163 -59.516 1.00 65.00 719 MET A O 1
ATOM 2111 N N . ILE A 1 306 ? 16.986 -8.616 -57.279 1.00 63.88 720 ILE A N 1
ATOM 2112 C CA . ILE A 1 306 ? 18.175 -7.805 -57.020 1.00 63.06 720 ILE A CA 1
ATOM 2113 C C . ILE A 1 306 ? 19.330 -8.408 -57.776 1.00 62.31 720 ILE A C 1
ATOM 2114 O O . ILE A 1 306 ? 19.997 -7.717 -58.545 1.00 62.39 720 ILE A O 1
ATOM 2119 N N . LYS A 1 307 ? 19.540 -9.712 -57.594 1.00 61.41 721 LYS A N 1
ATOM 2120 C CA . LYS A 1 307 ? 20.603 -10.406 -58.322 1.00 60.41 721 LYS A CA 1
ATOM 2121 C C . LYS A 1 307 ? 20.571 -10.026 -59.790 1.00 59.85 721 LYS A C 1
ATOM 2122 O O . LYS A 1 307 ? 21.629 -9.801 -60.393 1.00 60.03 721 LYS A O 1
ATOM 2128 N N . ASN A 1 308 ? 19.367 -9.930 -60.356 1.00 58.86 722 ASN A N 1
ATOM 2129 C CA . ASN A 1 308 ? 19.212 -9.585 -61.770 1.00 57.86 722 ASN A CA 1
ATOM 2130 C C . ASN A 1 308 ? 19.405 -8.119 -62.097 1.00 57.40 722 ASN A C 1
ATOM 2131 O O . ASN A 1 308 ? 19.851 -7.777 -63.192 1.00 57.34 722 ASN A O 1
ATOM 2136 N N . ILE A 1 309 ? 19.055 -7.247 -61.155 1.00 56.88 723 ILE A N 1
ATOM 2137 C CA . ILE A 1 309 ? 19.265 -5.815 -61.381 1.00 56.27 723 ILE A CA 1
ATOM 2138 C C . ILE A 1 309 ? 20.759 -5.536 -61.472 1.00 55.79 723 ILE A C 1
ATOM 2139 O O . ILE A 1 309 ? 21.231 -4.967 -62.450 1.00 55.79 723 ILE A O 1
ATOM 2144 N N . ILE A 1 310 ? 21.497 -5.963 -60.454 1.00 55.46 724 ILE A N 1
ATOM 2145 C CA . ILE A 1 310 ? 22.953 -6.051 -60.537 1.00 55.27 724 ILE A CA 1
ATOM 2146 C C . ILE A 1 310 ? 23.386 -6.560 -61.927 1.00 55.08 724 ILE A C 1
ATOM 2147 O O . ILE A 1 310 ? 24.331 -6.044 -62.521 1.00 55.09 724 ILE A O 1
ATOM 2152 N N . ARG A 1 311 ? 22.698 -7.573 -62.436 1.00 54.76 725 ARG A N 1
ATOM 2153 C CA . ARG A 1 311 ? 23.062 -8.156 -63.725 1.00 54.68 725 ARG A CA 1
ATOM 2154 C C . ARG A 1 311 ? 22.668 -7.264 -64.921 1.00 54.34 725 ARG A C 1
ATOM 2155 O O . ARG A 1 311 ? 23.200 -7.419 -66.027 1.00 54.02 725 ARG A O 1
ATOM 2163 N N . SER A 1 312 ? 21.722 -6.352 -64.731 1.00 53.99 726 SER A N 1
ATOM 2164 C CA . SER A 1 312 ? 21.444 -5.385 -65.779 1.00 53.61 726 SER A CA 1
ATOM 2165 C C . SER A 1 312 ? 22.646 -4.446 -65.830 1.00 53.56 726 SER A C 1
ATOM 2166 O O . SER A 1 312 ? 23.189 -4.133 -66.900 1.00 53.13 726 SER A O 1
ATOM 2169 N N . ILE A 1 313 ? 23.040 -3.983 -64.649 1.00 53.45 727 ILE A N 1
ATOM 2170 C CA . ILE A 1 313 ? 24.146 -3.040 -64.559 1.00 53.71 727 ILE A CA 1
ATOM 2171 C C . ILE A 1 313 ? 25.433 -3.662 -65.091 1.00 54.05 727 ILE A C 1
ATOM 2172 O O . ILE A 1 313 ? 26.257 -3.000 -65.749 1.00 54.01 727 ILE A O 1
ATOM 2177 N N . VAL A 1 314 ? 25.634 -4.942 -64.792 1.00 54.51 728 VAL A N 1
ATOM 2178 C CA . VAL A 1 314 ? 26.730 -5.696 -65.406 1.00 54.98 728 VAL A CA 1
ATOM 2179 C C . VAL A 1 314 ? 26.644 -5.707 -66.938 1.00 55.18 728 VAL A C 1
ATOM 2180 O O . VAL A 1 314 ? 27.659 -5.559 -67.622 1.00 55.60 728 VAL A O 1
ATOM 2184 N N . ALA A 1 315 ? 25.440 -5.884 -67.486 1.00 55.23 729 ALA A N 1
ATOM 2185 C CA . ALA A 1 315 ? 25.267 -5.838 -68.948 1.00 55.31 729 ALA A CA 1
ATOM 2186 C C . ALA A 1 315 ? 25.613 -4.436 -69.454 1.00 55.16 729 ALA A C 1
ATOM 2187 O O . ALA A 1 315 ? 26.285 -4.274 -70.469 1.00 55.16 729 ALA A O 1
ATOM 2189 N N . LEU A 1 316 ? 25.158 -3.445 -68.694 1.00 55.23 730 LEU A N 1
ATOM 2190 C CA . LEU A 1 316 ? 25.141 -2.055 -69.103 1.00 55.39 730 LEU A CA 1
ATOM 2191 C C . LEU A 1 316 ? 26.534 -1.402 -69.096 1.00 55.51 730 LEU A C 1
ATOM 2192 O O . LEU A 1 316 ? 26.842 -0.584 -69.962 1.00 55.49 730 LEU A O 1
ATOM 2197 N N . GLY A 1 317 ? 27.380 -1.784 -68.141 1.00 55.48 731 GLY A N 1
ATOM 2198 C CA . GLY A 1 317 ? 28.767 -1.282 -68.091 1.00 56.00 731 GLY A CA 1
ATOM 2199 C C . GLY A 1 317 ? 29.630 -1.885 -69.185 1.00 56.17 731 GLY A C 1
ATOM 2200 O O . GLY A 1 317 ? 30.493 -1.220 -69.769 1.00 56.13 731 GLY A O 1
ATOM 2201 N N . GLU A 1 318 ? 29.382 -3.161 -69.449 1.00 56.31 732 GLU A N 1
ATOM 2202 C CA . GLU A 1 318 ? 30.044 -3.913 -70.500 1.00 56.70 732 GLU A CA 1
ATOM 2203 C C . GLU A 1 318 ? 29.675 -3.380 -71.893 1.00 56.29 732 GLU A C 1
ATOM 2204 O O . GLU A 1 318 ? 30.533 -3.288 -72.777 1.00 56.34 732 GLU A O 1
ATOM 2210 N N . LYS A 1 319 ? 28.398 -3.045 -72.083 1.00 55.52 733 LYS A N 1
ATOM 2211 C CA . LYS A 1 319 ? 27.929 -2.507 -73.355 1.00 54.87 733 LYS A CA 1
ATOM 2212 C C . LYS A 1 319 ? 28.529 -1.127 -73.627 1.00 54.10 733 LYS A C 1
ATOM 2213 O O . LYS A 1 319 ? 28.836 -0.792 -74.766 1.00 54.03 733 LYS A O 1
ATOM 2219 N N . LEU A 1 320 ? 28.707 -0.333 -72.577 1.00 53.32 734 LEU A N 1
ATOM 2220 C CA . LEU A 1 320 ? 29.188 1.037 -72.736 1.00 52.36 734 LEU A CA 1
ATOM 2221 C C . LEU A 1 320 ? 30.684 1.234 -72.484 1.00 52.13 734 LEU A C 1
ATOM 2222 O O . LEU A 1 320 ? 31.171 2.371 -72.443 1.00 51.79 734 LEU A O 1
ATOM 2227 N N . ASP A 1 321 ? 31.421 0.142 -72.327 1.00 51.84 735 ASP A N 1
ATOM 2228 C CA . ASP A 1 321 ? 32.836 0.247 -71.973 1.00 51.75 735 ASP A CA 1
ATOM 2229 C C . ASP A 1 321 ? 33.032 1.151 -70.745 1.00 51.35 735 ASP A C 1
ATOM 2230 O O . ASP A 1 321 ? 33.877 2.058 -70.735 1.00 51.28 735 ASP A O 1
ATOM 2235 N N . ILE A 1 322 ? 32.229 0.905 -69.711 1.00 50.58 736 ILE A N 1
ATOM 2236 C CA . ILE A 1 322 ? 32.376 1.599 -68.439 1.00 49.58 736 ILE A CA 1
ATOM 2237 C C . ILE A 1 322 ? 32.694 0.524 -67.402 1.00 49.31 736 ILE A C 1
ATOM 2238 O O . ILE A 1 322 ? 32.001 -0.495 -67.344 1.00 50.12 736 ILE A O 1
ATOM 2243 N N . PRO A 1 323 ? 33.766 0.721 -66.610 1.00 48.91 737 PRO A N 1
ATOM 2244 C CA . PRO A 1 323 ? 34.104 -0.263 -65.585 1.00 48.40 737 PRO A CA 1
ATOM 2245 C C . PRO A 1 323 ? 32.987 -0.366 -64.544 1.00 48.19 737 PRO A C 1
ATOM 2246 O O . PRO A 1 323 ? 32.548 0.660 -64.003 1.00 47.68 737 PRO A O 1
ATOM 2250 N N . VAL A 1 324 ? 32.506 -1.596 -64.316 1.00 48.10 738 VAL A N 1
ATOM 2251 C CA . VAL A 1 324 ? 31.549 -1.902 -63.257 1.00 47.61 738 VAL A CA 1
ATOM 2252 C C . VAL A 1 324 ? 32.366 -2.363 -62.055 1.00 47.64 738 VAL A C 1
ATOM 2253 O O . VAL A 1 324 ? 33.164 -3.291 -62.174 1.00 47.87 738 VAL A O 1
ATOM 2257 N N . VAL A 1 325 ? 32.186 -1.714 -60.908 1.00 47.22 739 VAL A N 1
ATOM 2258 C CA . VAL A 1 325 ? 32.940 -2.082 -59.708 1.00 46.81 739 VAL A CA 1
ATOM 2259 C C . VAL A 1 325 ? 32.048 -2.564 -58.560 1.00 47.11 739 VAL A C 1
ATOM 2260 O O . VAL A 1 325 ? 30.995 -1.973 -58.274 1.00 47.22 739 VAL A O 1
ATOM 2264 N N . ALA A 1 326 ? 32.480 -3.657 -57.932 1.00 46.94 740 ALA A N 1
ATOM 2265 C CA . ALA A 1 326 ? 31.876 -4.160 -56.707 1.00 46.86 740 ALA A CA 1
ATOM 2266 C C . ALA A 1 326 ? 32.385 -3.344 -55.517 1.00 46.69 740 ALA A C 1
ATOM 2267 O O . ALA A 1 326 ? 33.505 -3.584 -55.039 1.00 46.50 740 ALA A O 1
ATOM 2269 N N . THR A 1 327 ? 31.576 -2.389 -55.045 1.00 46.59 741 THR A N 1
ATOM 2270 C CA . THR A 1 327 ? 31.924 -1.626 -53.834 1.00 46.45 741 THR A CA 1
ATOM 2271 C C . THR A 1 327 ? 31.040 -2.009 -52.660 1.00 46.44 741 THR A C 1
ATOM 2272 O O . THR A 1 327 ? 29.880 -2.449 -52.836 1.00 46.84 741 THR A O 1
ATOM 2276 N N . GLY A 1 328 ? 31.575 -1.811 -51.460 1.00 46.14 742 GLY A N 1
ATOM 2277 C CA . GLY A 1 328 ? 30.929 -2.298 -50.250 1.00 45.87 742 GLY A CA 1
ATOM 2278 C C . GLY A 1 328 ? 30.061 -1.345 -49.426 1.00 45.29 742 GLY A C 1
ATOM 2279 O O . GLY A 1 328 ? 29.265 -1.787 -48.608 1.00 45.33 742 GLY A O 1
ATOM 2280 N N . ASN A 1 329 ? 30.193 -0.046 -49.643 1.00 44.44 743 ASN A N 1
ATOM 2281 C CA . ASN A 1 329 ? 29.455 0.925 -48.843 1.00 44.08 743 ASN A CA 1
ATOM 2282 C C . ASN A 1 329 ? 29.726 0.788 -47.317 1.00 44.12 743 ASN A C 1
ATOM 2283 O O . ASN A 1 329 ? 28.815 0.837 -46.472 1.00 44.36 743 ASN A O 1
ATOM 2288 N N . VAL A 1 330 ? 30.998 0.623 -46.969 1.00 43.43 744 VAL A N 1
ATOM 2289 C CA . VAL A 1 330 ? 31.377 0.339 -45.595 1.00 42.48 744 VAL A CA 1
ATOM 2290 C C . VAL A 1 330 ? 30.981 1.434 -44.605 1.00 42.42 744 VAL A C 1
ATOM 2291 O O . VAL A 1 330 ? 31.143 2.621 -44.883 1.00 41.94 744 VAL A O 1
ATOM 2295 N N . HIS A 1 331 ? 30.468 1.018 -43.451 1.00 41.98 745 HIS A N 1
ATOM 2296 C CA . HIS A 1 331 ? 30.090 1.912 -42.354 1.00 41.99 745 HIS A CA 1
ATOM 2297 C C . HIS A 1 331 ? 30.692 1.466 -41.016 1.00 42.29 745 HIS A C 1
ATOM 2298 O O . HIS A 1 331 ? 30.447 2.091 -39.989 1.00 42.31 745 HIS A O 1
ATOM 2305 N N . TYR A 1 332 ? 31.428 0.356 -41.029 1.00 42.79 746 TYR A N 1
ATOM 2306 C CA . TYR A 1 332 ? 32.169 -0.126 -39.866 1.00 42.94 746 TYR A CA 1
ATOM 2307 C C . TYR A 1 332 ? 33.099 -1.242 -40.313 1.00 43.36 746 TYR A C 1
ATOM 2308 O O . TYR A 1 332 ? 32.945 -1.771 -41.420 1.00 43.57 746 TYR A O 1
ATOM 2317 N N . LEU A 1 333 ? 34.063 -1.587 -39.458 1.00 43.76 747 LEU A N 1
ATOM 2318 C CA . LEU A 1 333 ? 35.002 -2.688 -39.709 1.00 43.71 747 LEU A CA 1
ATOM 2319 C C . LEU A 1 333 ? 34.320 -4.046 -39.831 1.00 43.94 747 LEU A C 1
ATOM 2320 O O . LEU A 1 333 ? 34.272 -4.630 -40.911 1.00 44.24 747 LEU A O 1
ATOM 2325 N N . ASN A 1 334 ? 33.821 -4.560 -38.712 1.00 44.32 748 ASN A N 1
ATOM 2326 C CA . ASN A 1 334 ? 33.383 -5.967 -38.630 1.00 44.65 748 ASN A CA 1
ATOM 2327 C C . ASN A 1 334 ? 31.869 -6.157 -38.539 1.00 45.07 748 ASN A C 1
ATOM 2328 O O . ASN A 1 334 ? 31.161 -5.280 -38.064 1.00 45.35 748 ASN A O 1
ATOM 2333 N N . PRO A 1 335 ? 31.371 -7.323 -38.968 1.00 45.63 749 PRO A N 1
ATOM 2334 C CA . PRO A 1 335 ? 29.950 -7.655 -38.931 1.00 46.19 749 PRO A CA 1
ATOM 2335 C C . PRO A 1 335 ? 29.245 -7.278 -37.632 1.00 47.05 749 PRO A C 1
ATOM 2336 O O . PRO A 1 335 ? 28.126 -6.780 -37.670 1.00 47.18 749 PRO A O 1
ATOM 2340 N N . GLU A 1 336 ? 29.878 -7.519 -36.489 1.00 48.12 750 GLU A N 1
ATOM 2341 C CA . GLU A 1 336 ? 29.222 -7.252 -35.206 1.00 49.42 750 GLU A CA 1
ATOM 2342 C C . GLU A 1 336 ? 29.217 -5.765 -34.802 1.00 49.22 750 GLU A C 1
ATOM 2343 O O . GLU A 1 336 ? 28.435 -5.364 -33.933 1.00 49.51 750 GLU A O 1
ATOM 2349 N N . ASP A 1 337 ? 30.080 -4.953 -35.415 1.00 48.66 751 ASP A N 1
ATOM 2350 C CA . ASP A 1 337 ? 30.124 -3.514 -35.111 1.00 48.12 751 ASP A CA 1
ATOM 2351 C C . ASP A 1 337 ? 28.814 -2.840 -35.490 1.00 47.86 751 ASP A C 1
ATOM 2352 O O . ASP A 1 337 ? 28.573 -1.680 -35.171 1.00 47.39 751 ASP A O 1
ATOM 2357 N N . LYS A 1 338 ? 27.985 -3.581 -36.209 1.00 48.13 752 LYS A N 1
ATOM 2358 C CA . LYS A 1 338 ? 26.679 -3.102 -36.631 1.00 48.39 752 LYS A CA 1
ATOM 2359 C C . LYS A 1 338 ? 25.915 -2.480 -35.467 1.00 48.33 752 LYS A C 1
ATOM 2360 O O . LYS A 1 338 ? 25.305 -1.418 -35.621 1.00 48.37 752 LYS A O 1
ATOM 2366 N N . ILE A 1 339 ? 25.955 -3.143 -34.308 1.00 47.61 753 ILE A N 1
ATOM 2367 C CA . ILE A 1 339 ? 25.188 -2.712 -33.132 1.00 47.19 753 ILE A CA 1
ATOM 2368 C C . ILE A 1 339 ? 25.423 -1.251 -32.732 1.00 46.88 753 ILE A C 1
ATOM 2369 O O . ILE A 1 339 ? 24.484 -0.558 -32.344 1.00 46.80 753 ILE A O 1
ATOM 2374 N N . TYR A 1 340 ? 26.662 -0.775 -32.836 1.00 46.54 754 TYR A N 1
ATOM 2375 C CA . TYR A 1 340 ? 26.957 0.592 -32.409 1.00 46.08 754 TYR A CA 1
ATOM 2376 C C . TYR A 1 340 ? 26.177 1.570 -33.288 1.00 46.70 754 TYR A C 1
ATOM 2377 O O . TYR A 1 340 ? 25.582 2.534 -32.792 1.00 47.19 754 TYR A O 1
ATOM 2386 N N . ARG A 1 341 ? 26.170 1.324 -34.596 1.00 46.81 755 ARG A N 1
ATOM 2387 C CA . ARG A 1 341 ? 25.436 2.209 -35.497 1.00 47.12 755 ARG A CA 1
ATOM 2388 C C . ARG A 1 341 ? 23.958 2.182 -35.200 1.00 47.49 755 ARG A C 1
ATOM 2389 O O . ARG A 1 341 ? 23.281 3.212 -35.272 1.00 47.40 755 ARG A O 1
ATOM 2397 N N . LYS A 1 342 ? 23.461 0.987 -34.894 1.00 47.63 756 LYS A N 1
ATOM 2398 C CA . LYS A 1 342 ? 22.054 0.805 -34.634 1.00 48.25 756 LYS A CA 1
ATOM 2399 C C . LYS A 1 342 ? 21.691 1.688 -33.458 1.00 48.10 756 LYS A C 1
ATOM 2400 O O . LYS A 1 342 ? 20.703 2.396 -33.486 1.00 48.26 756 LYS A O 1
ATOM 2406 N N . ILE A 1 343 ? 22.542 1.694 -32.445 1.00 48.45 757 ILE A N 1
ATOM 2407 C CA . ILE A 1 343 ? 22.328 2.556 -31.295 1.00 48.56 757 ILE A CA 1
ATOM 2408 C C . ILE A 1 343 ? 22.310 4.053 -31.625 1.00 48.97 757 ILE A C 1
ATOM 2409 O O . ILE A 1 343 ? 21.452 4.789 -31.131 1.00 49.09 757 ILE A O 1
ATOM 2414 N N . LEU A 1 344 ? 23.250 4.515 -32.442 1.00 49.22 758 LEU A N 1
ATOM 2415 C CA . LEU A 1 344 ? 23.286 5.942 -32.793 1.00 49.88 758 LEU A CA 1
ATOM 2416 C C . LEU A 1 344 ? 22.026 6.364 -33.578 1.00 50.69 758 LEU A C 1
ATOM 2417 O O . LEU A 1 344 ? 21.351 7.347 -33.260 1.00 50.73 758 LEU A O 1
ATOM 2422 N N . ILE A 1 345 ? 21.693 5.603 -34.600 1.00 51.53 759 ILE A N 1
ATOM 2423 C CA . ILE A 1 345 ? 20.551 5.952 -35.403 1.00 52.79 759 ILE A CA 1
ATOM 2424 C C . ILE A 1 345 ? 19.293 5.983 -34.537 1.00 53.87 759 ILE A C 1
ATOM 2425 O O . ILE A 1 345 ? 18.432 6.855 -34.697 1.00 53.92 759 ILE A O 1
ATOM 2430 N N . HIS A 1 346 ? 19.196 5.045 -33.600 1.00 55.13 760 HIS A N 1
ATOM 2431 C CA . HIS A 1 346 ? 17.989 4.944 -32.784 1.00 56.29 760 HIS A CA 1
ATOM 2432 C C . HIS A 1 346 ? 17.756 6.192 -31.946 1.00 57.41 760 HIS A C 1
ATOM 2433 O O . HIS A 1 346 ? 16.619 6.524 -31.607 1.00 57.27 760 HIS A O 1
ATOM 2440 N N . SER A 1 347 ? 18.839 6.876 -31.599 1.00 58.88 761 SER A N 1
ATOM 2441 C CA . SER A 1 347 ? 18.746 8.074 -30.773 1.00 60.18 761 SER A CA 1
ATOM 2442 C C . SER A 1 347 ? 18.049 9.247 -31.482 1.00 61.33 761 SER A C 1
ATOM 2443 O O . SER A 1 347 ? 17.811 10.290 -30.879 1.00 61.66 761 SER A O 1
ATOM 2446 N N . GLN A 1 348 ? 17.723 9.091 -32.757 1.00 62.69 762 GLN A N 1
ATOM 2447 C CA . GLN A 1 348 ? 17.170 10.217 -33.508 1.00 64.10 762 GLN A CA 1
ATOM 2448 C C . GLN A 1 348 ? 15.653 10.136 -33.740 1.00 65.01 762 GLN A C 1
ATOM 2449 O O . GLN A 1 348 ? 15.092 10.951 -34.481 1.00 64.98 762 GLN A O 1
ATOM 2455 N N . GLY A 1 349 ? 14.998 9.166 -33.099 1.00 66.09 763 GLY A N 1
ATOM 2456 C CA . GLY A 1 349 ? 13.536 8.998 -33.193 1.00 67.62 763 GLY A CA 1
ATOM 2457 C C . GLY A 1 349 ? 13.024 8.791 -34.612 1.00 68.69 763 GLY A C 1
ATOM 2458 O O . GLY A 1 349 ? 13.790 8.401 -35.501 1.00 68.97 763 GLY A O 1
ATOM 2459 N N . GLY A 1 350 ? 11.736 9.061 -34.829 1.00 69.57 764 GLY A N 1
ATOM 2460 C CA . GLY A 1 350 ? 11.142 9.008 -36.174 1.00 70.68 764 GLY A CA 1
ATOM 2461 C C . GLY A 1 350 ? 11.589 10.154 -37.080 1.00 71.50 764 GLY A C 1
ATOM 2462 O O . GLY A 1 350 ? 11.086 10.320 -38.200 1.00 71.46 764 GLY A O 1
ATOM 2463 N N . ALA A 1 351 ? 12.534 10.950 -36.580 1.00 72.33 765 ALA A N 1
ATOM 2464 C CA . ALA A 1 351 ? 13.074 12.087 -37.322 1.00 73.10 765 ALA A CA 1
ATOM 2465 C C . ALA A 1 351 ? 14.079 11.611 -38.368 1.00 73.65 765 ALA A C 1
ATOM 2466 O O . ALA A 1 351 ? 14.347 12.309 -39.359 1.00 73.89 765 ALA A O 1
ATOM 2468 N N . ASN A 1 352 ? 14.603 10.404 -38.164 1.00 74.11 766 ASN A N 1
ATOM 2469 C CA . ASN A 1 352 ? 15.584 9.829 -39.082 1.00 74.58 766 ASN A CA 1
ATOM 2470 C C . ASN A 1 352 ? 15.035 9.112 -40.335 1.00 75.19 766 ASN A C 1
ATOM 2471 O O . ASN A 1 352 ? 15.644 9.197 -41.412 1.00 75.03 766 ASN A O 1
ATOM 2476 N N . PRO A 1 353 ? 13.855 8.459 -40.216 1.00 75.74 767 PRO A N 1
ATOM 2477 C CA . PRO A 1 353 ? 13.395 7.382 -41.093 1.00 75.87 767 PRO A CA 1
ATOM 2478 C C . PRO A 1 353 ? 14.427 6.487 -41.829 1.00 75.71 767 PRO A C 1
ATOM 2479 O O . PRO A 1 353 ? 14.402 6.380 -43.060 1.00 75.84 767 PRO A O 1
ATOM 2483 N N . LEU A 1 354 ? 15.324 5.886 -41.041 1.00 75.40 768 LEU A N 1
ATOM 2484 C CA . LEU A 1 354 ? 16.017 4.643 -41.381 1.00 75.02 768 LEU A CA 1
ATOM 2485 C C . LEU A 1 354 ? 15.680 3.626 -40.289 1.00 74.64 768 LEU A C 1
ATOM 2486 O O . LEU A 1 354 ? 15.917 2.429 -40.448 1.00 74.82 768 LEU A O 1
ATOM 2491 N N . ASN A 1 355 ? 15.131 4.109 -39.175 1.00 73.83 769 ASN A N 1
ATOM 2492 C CA . ASN A 1 355 ? 14.588 3.221 -38.147 1.00 73.15 769 ASN A CA 1
ATOM 2493 C C . ASN A 1 355 ? 13.349 2.452 -38.660 1.00 72.69 769 ASN A C 1
ATOM 2494 O O . ASN A 1 355 ? 12.780 1.616 -37.956 1.00 72.56 769 ASN A O 1
ATOM 2499 N N . ARG A 1 356 ? 12.950 2.739 -39.897 1.00 71.99 770 ARG A N 1
ATOM 2500 C CA . ARG A 1 356 ? 11.803 2.085 -40.527 1.00 71.54 770 ARG A CA 1
ATOM 2501 C C . ARG A 1 356 ? 12.025 0.591 -40.796 1.00 71.08 770 ARG A C 1
ATOM 2502 O O . ARG A 1 356 ? 11.067 -0.156 -40.998 1.00 71.01 770 ARG A O 1
ATOM 2504 N N . HIS A 1 357 ? 13.281 0.151 -40.798 1.00 70.37 771 HIS A N 1
ATOM 2505 C CA . HIS A 1 357 ? 13.572 -1.232 -41.161 1.00 69.50 771 HIS A CA 1
ATOM 2506 C C . HIS A 1 357 ? 14.997 -1.667 -40.836 1.00 68.76 771 HIS A C 1
ATOM 2507 O O . HIS A 1 357 ? 15.896 -0.844 -40.714 1.00 68.72 771 HIS A O 1
ATOM 2509 N N . GLU A 1 358 ? 15.196 -2.973 -40.714 1.00 67.97 772 GLU A N 1
ATOM 2510 C CA . GLU A 1 358 ? 16.494 -3.522 -40.345 1.00 67.25 772 GLU A CA 1
ATOM 2511 C C . GLU A 1 358 ? 17.636 -2.969 -41.191 1.00 66.61 772 GLU A C 1
ATOM 2512 O O . GLU A 1 358 ? 17.483 -2.738 -42.397 1.00 66.60 772 GLU A O 1
ATOM 2518 N N . LEU A 1 359 ? 18.784 -2.766 -40.547 1.00 65.57 773 LEU A N 1
ATOM 2519 C CA . LEU A 1 359 ? 19.959 -2.220 -41.222 1.00 64.51 773 LEU A CA 1
ATOM 2520 C C . LEU A 1 359 ? 20.718 -3.310 -41.997 1.00 63.56 773 LEU A C 1
ATOM 2521 O O . LEU A 1 359 ? 20.907 -4.422 -41.490 1.00 63.40 773 LEU A O 1
ATOM 2526 N N . PRO A 1 360 ? 21.170 -2.983 -43.224 1.00 62.80 774 PRO A N 1
ATOM 2527 C CA . PRO A 1 360 ? 21.935 -3.913 -44.080 1.00 62.05 774 PRO A CA 1
ATOM 2528 C C . PRO A 1 360 ? 23.320 -4.197 -43.483 1.00 61.32 774 PRO A C 1
ATOM 2529 O O . PRO A 1 360 ? 23.847 -3.372 -42.733 1.00 61.45 774 PRO A O 1
ATOM 2533 N N . ASP A 1 361 ? 23.891 -5.355 -43.803 1.00 60.33 775 ASP A N 1
ATOM 2534 C CA . ASP A 1 361 ? 25.252 -5.666 -43.383 1.00 59.46 775 ASP A CA 1
ATOM 2535 C C . ASP A 1 361 ? 26.246 -4.883 -44.254 1.00 58.87 775 ASP A C 1
ATOM 2536 O O . ASP A 1 361 ? 26.435 -5.189 -45.439 1.00 58.10 775 ASP A O 1
ATOM 2541 N N . VAL A 1 362 ? 26.864 -3.859 -43.664 1.00 58.10 776 VAL A N 1
ATOM 2542 C CA . VAL A 1 362 ? 27.819 -3.031 -44.403 1.00 57.43 776 VAL A CA 1
ATOM 2543 C C . VAL A 1 362 ? 29.157 -2.936 -43.657 1.00 56.69 776 VAL A C 1
ATOM 2544 O O . VAL A 1 362 ? 29.619 -1.857 -43.290 1.00 56.14 776 VAL A O 1
ATOM 2548 N N . TYR A 1 363 ? 29.764 -4.092 -43.416 1.00 56.02 777 TYR A N 1
ATOM 2549 C CA . TYR A 1 363 ? 31.093 -4.133 -42.804 1.00 55.40 777 TYR A CA 1
ATOM 2550 C C . TYR A 1 363 ? 32.169 -4.173 -43.903 1.00 54.45 777 TYR A C 1
ATOM 2551 O O . TYR A 1 363 ? 31.862 -4.324 -45.079 1.00 54.33 777 TYR A O 1
ATOM 2560 N N . PHE A 1 364 ? 33.426 -4.022 -43.520 1.00 53.47 778 PHE A N 1
ATOM 2561 C CA . PHE A 1 364 ? 34.503 -4.002 -44.494 1.00 52.55 778 PHE A CA 1
ATOM 2562 C C . PHE A 1 364 ? 34.763 -5.408 -45.017 1.00 52.46 778 PHE A C 1
ATOM 2563 O O . PHE A 1 364 ? 35.281 -6.256 -44.280 1.00 52.56 778 PHE A O 1
ATOM 2571 N N . ARG A 1 365 ? 34.422 -5.657 -46.280 1.00 52.04 779 ARG A N 1
ATOM 2572 C CA . ARG A 1 365 ? 34.472 -7.024 -46.804 1.00 52.25 779 ARG A CA 1
ATOM 2573 C C . ARG A 1 365 ? 35.792 -7.399 -47.444 1.00 52.67 779 ARG A C 1
ATOM 2574 O O . ARG A 1 365 ? 36.392 -6.631 -48.182 1.00 52.92 779 ARG A O 1
ATOM 2582 N N . THR A 1 366 ? 36.231 -8.610 -47.154 1.00 53.44 780 THR A N 1
ATOM 2583 C CA . THR A 1 366 ? 37.495 -9.112 -47.658 1.00 54.10 780 THR A CA 1
ATOM 2584 C C . THR A 1 366 ? 37.372 -9.327 -49.181 1.00 54.33 780 THR A C 1
ATOM 2585 O O . THR A 1 366 ? 36.267 -9.261 -49.727 1.00 53.98 780 THR A O 1
ATOM 2589 N N . THR A 1 367 ? 38.487 -9.543 -49.881 1.00 54.63 781 THR A N 1
ATOM 2590 C CA . THR A 1 367 ? 38.381 -9.753 -51.323 1.00 54.95 781 THR A CA 1
ATOM 2591 C C . THR A 1 367 ? 37.869 -11.150 -51.647 1.00 55.00 781 THR A C 1
ATOM 2592 O O . THR A 1 367 ? 36.953 -11.297 -52.453 1.00 54.91 781 THR A O 1
ATOM 2596 N N . ASN A 1 368 ? 38.413 -12.173 -50.991 1.00 55.20 782 ASN A N 1
ATOM 2597 C CA . ASN A 1 368 ? 37.828 -13.520 -51.111 1.00 55.34 782 ASN A CA 1
ATOM 2598 C C . ASN A 1 368 ? 36.349 -13.605 -50.703 1.00 55.45 782 ASN A C 1
ATOM 2599 O O . ASN A 1 368 ? 35.589 -14.350 -51.308 1.00 55.28 782 ASN A O 1
ATOM 2604 N N . GLU A 1 369 ? 35.920 -12.844 -49.703 1.00 55.74 783 GLU A N 1
ATOM 2605 C CA . GLU A 1 369 ? 34.504 -12.910 -49.366 1.00 56.23 783 GLU A CA 1
ATOM 2606 C C . GLU A 1 369 ? 33.635 -12.064 -50.298 1.00 56.08 783 GLU A C 1
ATOM 2607 O O . GLU A 1 369 ? 32.434 -12.292 -50.417 1.00 55.80 783 GLU A O 1
ATOM 2613 N N . MET A 1 370 ? 34.260 -11.118 -50.985 1.00 56.12 784 MET A N 1
ATOM 2614 C CA . MET A 1 370 ? 33.567 -10.276 -51.965 1.00 56.25 784 MET A CA 1
ATOM 2615 C C . MET A 1 370 ? 33.311 -11.085 -53.245 1.00 55.94 784 MET A C 1
ATOM 2616 O O . MET A 1 370 ? 32.278 -10.943 -53.903 1.00 55.64 784 MET A O 1
ATOM 2621 N N . LEU A 1 371 ? 34.269 -11.943 -53.579 1.00 55.60 785 LEU A N 1
ATOM 2622 C CA . LEU A 1 371 ? 34.103 -12.927 -54.637 1.00 55.02 785 LEU A CA 1
ATOM 2623 C C . LEU A 1 371 ? 32.921 -13.858 -54.339 1.00 54.92 785 LEU A C 1
ATOM 2624 O O . LEU A 1 371 ? 32.038 -14.019 -55.186 1.00 55.18 785 LEU A O 1
ATOM 2629 N N . ASP A 1 372 ? 32.917 -14.465 -53.144 1.00 54.46 786 ASP A N 1
ATOM 2630 C CA . ASP A 1 372 ? 31.818 -15.340 -52.666 1.00 53.92 786 ASP A CA 1
ATOM 2631 C C . ASP A 1 372 ? 30.429 -14.714 -52.875 1.00 54.08 786 ASP A C 1
ATOM 2632 O O . ASP A 1 372 ? 29.497 -15.402 -53.314 1.00 54.27 786 ASP A O 1
ATOM 2637 N N . CYS A 1 373 ? 30.309 -13.419 -52.564 1.00 54.10 787 CYS A N 1
ATOM 2638 C CA . CYS A 1 373 ? 29.064 -12.659 -52.707 1.00 54.05 787 CYS A CA 1
ATOM 2639 C C . CYS A 1 373 ? 28.668 -12.511 -54.166 1.00 54.06 787 CYS A C 1
ATOM 2640 O O . CYS A 1 373 ? 27.482 -12.411 -54.476 1.00 54.34 787 CYS A O 1
ATOM 2643 N N . PHE A 1 374 ? 29.668 -12.473 -55.046 1.00 53.78 788 PHE A N 1
ATOM 2644 C CA . PHE A 1 374 ? 29.450 -12.233 -56.474 1.00 53.92 788 PHE A CA 1
ATOM 2645 C C . PHE A 1 374 ? 29.713 -13.481 -57.342 1.00 54.19 788 PHE A C 1
ATOM 2646 O O . PHE A 1 374 ? 29.720 -13.414 -58.576 1.00 53.79 788 PHE A O 1
ATOM 2654 N N . SER A 1 375 ? 29.907 -14.614 -56.662 1.00 54.54 789 SER A N 1
ATOM 2655 C CA . SER A 1 375 ? 30.077 -15.932 -57.278 1.00 54.69 789 SER A CA 1
ATOM 2656 C C . SER A 1 375 ? 29.086 -16.223 -58.406 1.00 54.74 789 SER A C 1
ATOM 2657 O O . SER A 1 375 ? 29.451 -16.835 -59.420 1.00 54.55 789 SER A O 1
ATOM 2660 N N . PHE A 1 376 ? 27.841 -15.782 -58.225 1.00 54.77 790 PHE A N 1
ATOM 2661 C CA . PHE A 1 376 ? 26.780 -16.107 -59.171 1.00 54.75 790 PHE A CA 1
ATOM 2662 C C . PHE A 1 376 ? 27.018 -15.628 -60.619 1.00 54.84 790 PHE A C 1
ATOM 2663 O O . PHE A 1 376 ? 26.556 -16.260 -61.562 1.00 55.05 790 PHE A O 1
ATOM 2671 N N . LEU A 1 377 ? 27.739 -14.521 -60.793 1.00 55.13 791 LEU A N 1
ATOM 2672 C CA . LEU A 1 377 ? 28.044 -13.983 -62.135 1.00 55.26 791 LEU A CA 1
ATOM 2673 C C . LEU A 1 377 ? 29.171 -14.792 -62.796 1.00 55.58 791 LEU A C 1
ATOM 2674 O O . LEU A 1 377 ? 29.618 -14.492 -63.917 1.00 54.89 791 LEU A O 1
ATOM 2679 N N . GLY A 1 378 ? 29.611 -15.828 -62.080 1.00 56.07 792 GLY A N 1
ATOM 2680 C CA . GLY A 1 378 ? 30.689 -16.691 -62.531 1.00 56.61 792 GLY A CA 1
ATOM 2681 C C . GLY A 1 378 ? 32.071 -16.143 -62.218 1.00 57.25 792 GLY A C 1
ATOM 2682 O O . GLY A 1 378 ? 32.246 -14.937 -62.010 1.00 56.52 792 GLY A O 1
ATOM 2683 N N . PRO A 1 379 ? 33.070 -17.043 -62.226 1.00 57.63 793 PRO A N 1
ATOM 2684 C CA . PRO A 1 379 ? 34.474 -16.845 -61.863 1.00 57.65 793 PRO A CA 1
ATOM 2685 C C . PRO A 1 379 ? 35.178 -15.693 -62.602 1.00 57.71 793 PRO A C 1
ATOM 2686 O O . PRO A 1 379 ? 36.024 -15.023 -62.006 1.00 57.73 793 PRO A O 1
ATOM 2690 N N . GLU A 1 380 ? 34.845 -15.456 -63.869 1.00 57.52 794 GLU A N 1
ATOM 2691 C CA . GLU A 1 380 ? 35.485 -14.370 -64.612 1.00 57.54 794 GLU A CA 1
ATOM 2692 C C . GLU A 1 380 ? 34.937 -12.977 -64.253 1.00 57.45 794 GLU A C 1
ATOM 2693 O O . GLU A 1 380 ? 35.719 -12.041 -64.007 1.00 57.11 794 GLU A O 1
ATOM 2699 N N . LYS A 1 381 ? 33.609 -12.833 -64.221 1.00 57.12 795 LYS A N 1
ATOM 2700 C CA . LYS A 1 381 ? 32.995 -11.551 -63.833 1.00 57.15 795 LYS A CA 1
ATOM 2701 C C . LYS A 1 381 ? 33.227 -11.210 -62.354 1.00 57.00 795 LYS A C 1
ATOM 2702 O O . LYS A 1 381 ? 33.521 -10.064 -62.009 1.00 56.79 795 LYS A O 1
ATOM 2708 N N . ALA A 1 382 ? 33.086 -12.205 -61.484 1.00 56.73 796 ALA A N 1
ATOM 2709 C CA . ALA A 1 382 ? 33.444 -12.009 -60.102 1.00 56.69 796 ALA A CA 1
ATOM 2710 C C . ALA A 1 382 ? 34.797 -11.321 -60.102 1.00 56.67 796 ALA A C 1
ATOM 2711 O O . ALA A 1 382 ? 34.912 -10.162 -59.723 1.00 56.74 796 ALA A O 1
ATOM 2713 N N . LYS A 1 383 ? 35.815 -12.050 -60.545 1.00 56.79 797 LYS A N 1
ATOM 2714 C CA . LYS A 1 383 ? 37.186 -11.563 -60.517 1.00 57.19 797 LYS A CA 1
ATOM 2715 C C . LYS A 1 383 ? 37.374 -10.190 -61.184 1.00 57.05 797 LYS A C 1
ATOM 2716 O O . LYS A 1 383 ? 38.102 -9.353 -60.660 1.00 57.11 797 LYS A O 1
ATOM 2722 N N . GLU A 1 384 ? 36.717 -9.963 -62.325 1.00 56.92 798 GLU A N 1
ATOM 2723 C CA . GLU A 1 384 ? 36.826 -8.694 -63.054 1.00 56.52 798 GLU A CA 1
ATOM 2724 C C . GLU A 1 384 ? 36.351 -7.507 -62.212 1.00 56.43 798 GLU A C 1
ATOM 2725 O O . GLU A 1 384 ? 37.083 -6.514 -62.033 1.00 56.82 798 GLU A O 1
ATOM 2731 N N . ILE A 1 385 ? 35.140 -7.596 -61.676 1.00 55.75 799 ILE A N 1
ATOM 2732 C CA . ILE A 1 385 ? 34.542 -6.424 -61.047 1.00 55.50 799 ILE A CA 1
ATOM 2733 C C . ILE A 1 385 ? 34.913 -6.238 -59.583 1.00 55.51 799 ILE A C 1
ATOM 2734 O O . ILE A 1 385 ? 34.580 -5.222 -58.974 1.00 55.72 799 ILE A O 1
ATOM 2739 N N . VAL A 1 386 ? 35.587 -7.222 -59.006 1.00 55.23 800 VAL A N 1
ATOM 2740 C CA . VAL A 1 386 ? 35.942 -7.135 -57.610 1.00 54.60 800 VAL A CA 1
ATOM 2741 C C . VAL A 1 386 ? 37.399 -6.775 -57.484 1.00 54.29 800 VAL A C 1
ATOM 2742 O O . VAL A 1 386 ? 37.777 -6.071 -56.553 1.00 54.51 800 VAL A O 1
ATOM 2746 N N . VAL A 1 387 ? 38.223 -7.230 -58.421 1.00 53.68 801 VAL A N 1
ATOM 2747 C CA . VAL A 1 387 ? 39.650 -6.930 -58.313 1.00 53.62 801 VAL A CA 1
ATOM 2748 C C . VAL A 1 387 ? 40.311 -6.211 -59.505 1.00 53.55 801 VAL A C 1
ATOM 2749 O O . VAL A 1 387 ? 41.020 -5.227 -59.305 1.00 52.99 801 VAL A O 1
ATOM 2753 N N . ASP A 1 388 ? 40.071 -6.664 -60.731 1.00 53.42 802 ASP A N 1
ATOM 2754 C CA . ASP A 1 388 ? 40.700 -6.008 -61.871 1.00 53.43 802 ASP A CA 1
ATOM 2755 C C . ASP A 1 388 ? 40.223 -4.562 -62.025 1.00 53.36 802 ASP A C 1
ATOM 2756 O O . ASP A 1 388 ? 41.041 -3.644 -62.186 1.00 53.30 802 ASP A O 1
ATOM 2761 N N . ASN A 1 389 ? 38.905 -4.360 -61.971 1.00 53.01 803 ASN A N 1
ATOM 2762 C CA . ASN A 1 389 ? 38.318 -3.038 -62.207 1.00 52.52 803 ASN A CA 1
ATOM 2763 C C . ASN A 1 389 ? 38.455 -2.115 -60.990 1.00 52.45 803 ASN A C 1
ATOM 2764 O O . ASN A 1 389 ? 38.712 -0.916 -61.110 1.00 52.36 803 ASN A O 1
ATOM 2769 N N . THR A 1 390 ? 38.291 -2.702 -59.818 1.00 52.24 804 THR A N 1
ATOM 2770 C CA . THR A 1 390 ? 38.472 -2.007 -58.557 1.00 52.24 804 THR A CA 1
ATOM 2771 C C . THR A 1 390 ? 39.925 -1.507 -58.479 1.00 52.73 804 THR A C 1
ATOM 2772 O O . THR A 1 390 ? 40.184 -0.335 -58.194 1.00 52.81 804 THR A O 1
ATOM 2776 N N . GLN A 1 391 ? 40.856 -2.403 -58.808 1.00 53.19 805 GLN A N 1
ATOM 2777 C CA . GLN A 1 391 ? 42.288 -2.117 -58.928 1.00 53.39 805 GLN A CA 1
ATOM 2778 C C . GLN A 1 391 ? 42.594 -1.097 -60.016 1.00 53.32 805 GLN A C 1
ATOM 2779 O O . GLN A 1 391 ? 43.480 -0.255 -59.864 1.00 53.54 805 GLN A O 1
ATOM 2785 N N . LYS A 1 392 ? 41.875 -1.187 -61.126 1.00 53.21 806 LYS A N 1
ATOM 2786 C CA . LYS A 1 392 ? 42.114 -0.285 -62.241 1.00 53.39 806 LYS A CA 1
ATOM 2787 C C . LYS A 1 392 ? 41.739 1.160 -61.892 1.00 52.79 806 LYS A C 1
ATOM 2788 O O . LYS A 1 392 ? 42.499 2.096 -62.171 1.00 52.76 806 LYS A O 1
ATOM 2794 N N . ILE A 1 393 ? 40.569 1.337 -61.283 1.00 51.96 807 ILE A N 1
ATOM 2795 C CA . ILE A 1 393 ? 40.144 2.655 -60.823 1.00 51.02 807 ILE A CA 1
ATOM 2796 C C . ILE A 1 393 ? 41.194 3.262 -59.879 1.00 50.96 807 ILE A C 1
ATOM 2797 O O . ILE A 1 393 ? 41.562 4.436 -60.013 1.00 51.17 807 ILE A O 1
ATOM 2802 N N . ALA A 1 394 ? 41.692 2.451 -58.946 1.00 50.39 808 ALA A N 1
ATOM 2803 C CA . ALA A 1 394 ? 42.756 2.878 -58.027 1.00 50.02 808 ALA A CA 1
ATOM 2804 C C . ALA A 1 394 ? 44.012 3.365 -58.764 1.00 49.75 808 ALA A C 1
ATOM 2805 O O . ALA A 1 394 ? 44.723 4.250 -58.279 1.00 49.69 808 ALA A O 1
ATOM 2807 N N . SER A 1 395 ? 44.288 2.757 -59.916 1.00 49.26 809 SER A N 1
ATOM 2808 C CA . SER A 1 395 ? 45.440 3.107 -60.730 1.00 49.16 809 SER A CA 1
ATOM 2809 C C . SER A 1 395 ? 45.262 4.457 -61.402 1.00 48.65 809 SER A C 1
ATOM 2810 O O . SER A 1 395 ? 46.229 5.060 -61.856 1.00 48.14 809 SER A O 1
ATOM 2813 N N . LEU A 1 396 ? 44.020 4.920 -61.495 1.00 48.03 810 LEU A N 1
ATOM 2814 C CA . LEU A 1 396 ? 43.760 6.199 -62.138 1.00 47.66 810 LEU A CA 1
ATOM 2815 C C . LEU A 1 396 ? 43.957 7.357 -61.144 1.00 47.43 810 LEU A C 1
ATOM 2816 O O . LEU A 1 396 ? 43.944 8.532 -61.527 1.00 46.48 810 LEU A O 1
ATOM 2821 N N . ILE A 1 397 ? 44.169 6.990 -59.877 1.00 47.29 811 ILE A N 1
ATOM 2822 C CA . ILE A 1 397 ? 44.371 7.937 -58.791 1.00 47.21 811 ILE A CA 1
ATOM 2823 C C . ILE A 1 397 ? 45.846 8.178 -58.505 1.00 47.87 811 ILE A C 1
ATOM 2824 O O . ILE A 1 397 ? 46.615 7.232 -58.360 1.00 47.98 811 ILE A O 1
ATOM 2829 N N . GLY A 1 398 ? 46.244 9.448 -58.430 1.00 48.56 812 GLY A N 1
ATOM 2830 C CA . GLY A 1 398 ? 47.631 9.799 -58.142 1.00 49.21 812 GLY A CA 1
ATOM 2831 C C . GLY A 1 398 ? 47.917 9.786 -56.647 1.00 50.21 812 GLY A C 1
ATOM 2832 O O . GLY A 1 398 ? 47.236 9.115 -55.860 1.00 49.83 812 GLY A O 1
ATOM 2833 N N . ASP A 1 399 ? 48.942 10.528 -56.254 1.00 51.10 813 ASP A N 1
ATOM 2834 C CA . ASP A 1 399 ? 49.347 10.605 -54.853 1.00 52.08 813 ASP A CA 1
ATOM 2835 C C . ASP A 1 399 ? 48.971 11.989 -54.318 1.00 51.63 813 ASP A C 1
ATOM 2836 O O . ASP A 1 399 ? 49.763 12.926 -54.407 1.00 51.77 813 ASP A O 1
ATOM 2841 N N . VAL A 1 400 ? 47.764 12.131 -53.775 1.00 51.25 814 VAL A N 1
ATOM 2842 C CA . VAL A 1 400 ? 47.318 13.465 -53.355 1.00 51.36 814 VAL A CA 1
ATOM 2843 C C . VAL A 1 400 ? 47.575 13.796 -51.883 1.00 51.33 814 VAL A C 1
ATOM 2844 O O . VAL A 1 400 ? 47.356 12.956 -51.015 1.00 51.78 814 VAL A O 1
ATOM 2848 N N . LYS A 1 401 ? 48.098 14.996 -51.613 1.00 50.89 815 LYS A N 1
ATOM 2849 C CA . LYS A 1 401 ? 48.358 15.418 -50.217 1.00 50.62 815 LYS A CA 1
ATOM 2850 C C . LYS A 1 401 ? 47.351 16.465 -49.732 1.00 49.90 815 LYS A C 1
ATOM 2851 O O . LYS A 1 401 ? 47.456 17.652 -50.054 1.00 49.37 815 LYS A O 1
ATOM 2857 N N . PRO A 1 402 ? 46.372 16.020 -48.938 1.00 49.17 816 PRO A N 1
ATOM 2858 C CA . PRO A 1 402 ? 45.223 16.842 -48.617 1.00 49.19 816 PRO A CA 1
ATOM 2859 C C . PRO A 1 402 ? 45.521 17.998 -47.654 1.00 48.55 816 PRO A C 1
ATOM 2860 O O . PRO A 1 402 ? 44.717 18.895 -47.545 1.00 48.73 816 PRO A O 1
ATOM 2864 N N . ILE A 1 403 ? 46.656 17.957 -46.967 1.00 48.14 817 ILE A N 1
ATOM 2865 C CA . ILE A 1 403 ? 47.052 18.967 -45.998 1.00 47.75 817 ILE A CA 1
ATOM 2866 C C . ILE A 1 403 ? 48.486 19.367 -46.321 1.00 48.65 817 ILE A C 1
ATOM 2867 O O . ILE A 1 403 ? 49.340 18.507 -46.564 1.00 48.85 817 ILE A O 1
ATOM 2872 N N . LYS A 1 404 ? 48.781 20.655 -46.335 1.00 48.69 818 LYS A N 1
ATOM 2873 C CA . LYS A 1 404 ? 50.125 21.052 -46.738 1.00 48.80 818 LYS A CA 1
ATOM 2874 C C . LYS A 1 404 ? 51.148 20.963 -45.628 1.00 48.71 818 LYS A C 1
ATOM 2875 O O . LYS A 1 404 ? 50.819 20.869 -44.448 1.00 48.81 818 LYS A O 1
ATOM 2881 N N . ASP A 1 405 ? 52.402 21.036 -46.034 1.00 48.51 819 ASP A N 1
ATOM 2882 C CA . ASP A 1 405 ? 53.519 20.991 -45.120 1.00 48.72 819 ASP A CA 1
ATOM 2883 C C . ASP A 1 405 ? 53.905 22.341 -44.571 1.00 47.71 819 ASP A C 1
ATOM 2884 O O . ASP A 1 405 ? 54.351 22.460 -43.443 1.00 48.20 819 ASP A O 1
ATOM 2889 N N . GLU A 1 406 ? 53.775 23.397 -45.334 1.00 46.51 820 GLU A N 1
ATOM 2890 C CA . GLU A 1 406 ? 54.391 24.576 -44.777 1.00 45.19 820 GLU A CA 1
ATOM 2891 C C . GLU A 1 406 ? 53.437 25.635 -44.260 1.00 43.92 820 GLU A C 1
ATOM 2892 O O . GLU A 1 406 ? 52.216 25.537 -44.390 1.00 42.56 820 GLU A O 1
ATOM 2898 N N . LEU A 1 407 ? 54.035 26.617 -43.601 1.00 42.93 821 LEU A N 1
ATOM 2899 C CA . LEU A 1 407 ? 53.323 27.765 -43.113 1.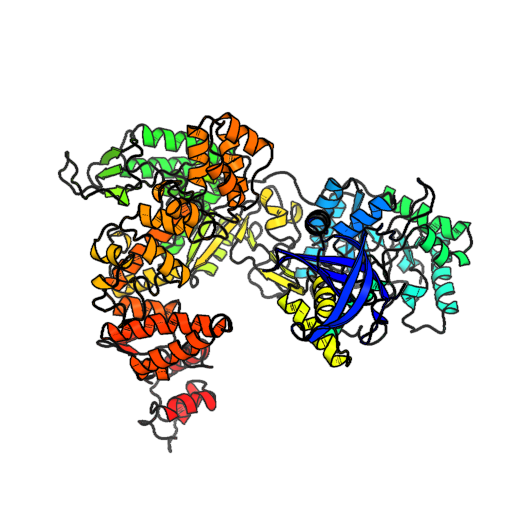00 42.08 821 LEU A CA 1
ATOM 2900 C C . LEU A 1 407 ? 53.242 28.777 -44.250 1.00 41.80 821 LEU A C 1
ATOM 2901 O O . LEU A 1 407 ? 54.253 29.061 -44.897 1.00 41.91 821 LEU A O 1
ATOM 2906 N N . TYR A 1 408 ? 52.056 29.318 -44.503 1.00 41.40 822 TYR A N 1
ATOM 2907 C CA . TYR A 1 408 ? 51.934 30.431 -45.442 1.00 41.50 822 TYR A CA 1
ATOM 2908 C C . TYR A 1 408 ? 51.581 31.716 -44.707 1.00 41.93 822 TYR A C 1
ATOM 2909 O O . TYR A 1 408 ? 50.590 31.801 -44.002 1.00 42.16 822 TYR A O 1
ATOM 2918 N N . THR A 1 409 ? 52.415 32.717 -44.905 1.00 42.49 823 THR A N 1
ATOM 2919 C CA . THR A 1 409 ? 52.478 33.895 -44.078 1.00 42.90 823 THR A CA 1
ATOM 2920 C C . THR A 1 409 ? 51.946 35.084 -44.882 1.00 42.88 823 THR A C 1
ATOM 2921 O O . THR A 1 409 ? 52.293 35.217 -46.054 1.00 43.28 823 THR A O 1
ATOM 2925 N N . PRO A 1 410 ? 51.110 35.949 -44.264 1.00 42.63 824 PRO A N 1
ATOM 2926 C CA . PRO A 1 410 ? 50.479 37.055 -44.992 1.00 42.49 824 PRO A CA 1
ATOM 2927 C C . PRO A 1 410 ? 51.450 38.201 -45.259 1.00 42.11 824 PRO A C 1
ATOM 2928 O O . PRO A 1 410 ? 52.431 38.344 -44.553 1.00 42.43 824 PRO A O 1
ATOM 2932 N N . ARG A 1 411 ? 51.173 39.001 -46.277 1.00 41.48 825 ARG A N 1
ATOM 2933 C CA . ARG A 1 411 ? 51.931 40.220 -46.512 1.00 41.73 825 ARG A CA 1
ATOM 2934 C C . ARG A 1 411 ? 50.968 41.433 -46.543 1.00 41.65 825 ARG A C 1
ATOM 2935 O O . ARG A 1 411 ? 49.904 41.369 -47.152 1.00 42.38 825 ARG A O 1
ATOM 2943 N N . ILE A 1 412 ? 51.333 42.514 -45.864 1.00 41.29 826 ILE A N 1
ATOM 2944 C CA . ILE A 1 412 ? 50.639 43.789 -46.003 1.00 40.74 826 ILE A CA 1
ATOM 2945 C C . ILE A 1 412 ? 51.676 44.900 -46.072 1.00 40.10 826 ILE A C 1
ATOM 2946 O O . ILE A 1 412 ? 52.461 45.091 -45.145 1.00 39.57 826 ILE A O 1
ATOM 2951 N N . GLU A 1 413 ? 51.678 45.642 -47.166 1.00 40.03 827 GLU A N 1
ATOM 2952 C CA . GLU A 1 413 ? 52.723 46.648 -47.393 1.00 40.28 827 GLU A CA 1
ATOM 2953 C C . GLU A 1 413 ? 53.024 47.529 -46.164 1.00 39.75 827 GLU A C 1
ATOM 2954 O O . GLU A 1 413 ? 52.118 48.124 -45.579 1.00 39.38 827 GLU A O 1
ATOM 2960 N N . GLY A 1 414 ? 54.304 47.588 -45.783 1.00 39.67 828 GLY A N 1
ATOM 2961 C CA . GLY A 1 414 ? 54.792 48.477 -44.725 1.00 39.04 828 GLY A CA 1
ATOM 2962 C C . GLY A 1 414 ? 54.896 47.805 -43.366 1.00 39.22 828 GLY A C 1
ATOM 2963 O O . GLY A 1 414 ? 55.407 48.389 -42.417 1.00 39.56 828 GLY A O 1
ATOM 2964 N N . ALA A 1 415 ? 54.427 46.568 -43.269 1.00 39.03 829 ALA A N 1
ATOM 2965 C CA . ALA A 1 415 ? 54.300 45.911 -41.976 1.00 39.35 829 ALA A CA 1
ATOM 2966 C C . ALA A 1 415 ? 55.597 45.574 -41.247 1.00 39.66 829 ALA A C 1
ATOM 2967 O O . ALA A 1 415 ? 55.702 45.790 -40.023 1.00 39.83 829 ALA A O 1
ATOM 2969 N N . ASP A 1 416 ? 56.557 45.003 -41.967 1.00 39.74 830 ASP A N 1
ATOM 2970 C CA . ASP A 1 416 ? 57.821 44.638 -41.354 1.00 40.64 830 ASP A CA 1
ATOM 2971 C C . ASP A 1 416 ? 58.436 45.918 -40.809 1.00 41.70 830 ASP A C 1
ATOM 2972 O O . ASP A 1 416 ? 58.889 45.994 -39.661 1.00 41.80 830 ASP A O 1
ATOM 2977 N N . GLU A 1 417 ? 58.440 46.935 -41.653 1.00 42.82 831 GLU A N 1
ATOM 2978 C CA . GLU A 1 417 ? 59.183 48.124 -41.350 1.00 44.05 831 GLU A CA 1
ATOM 2979 C C . GLU A 1 417 ? 58.455 48.961 -40.289 1.00 44.16 831 GLU A C 1
ATOM 2980 O O . GLU A 1 417 ? 59.090 49.648 -39.498 1.00 43.58 831 GLU A O 1
ATOM 2986 N N . GLU A 1 418 ? 57.130 48.854 -40.235 1.00 44.48 832 GLU A N 1
ATOM 2987 C CA . GLU A 1 418 ? 56.370 49.618 -39.268 1.00 45.54 832 GLU A CA 1
ATOM 2988 C C . GLU A 1 418 ? 56.528 49.038 -37.870 1.00 45.73 832 GLU A C 1
ATOM 2989 O O . GLU A 1 418 ? 56.594 49.776 -36.880 1.00 45.43 832 GLU A O 1
ATOM 2995 N N . ILE A 1 419 ? 56.597 47.710 -37.795 1.00 46.08 833 ILE A N 1
ATOM 2996 C CA . ILE A 1 419 ? 56.807 47.021 -36.523 1.00 46.60 833 ILE A CA 1
ATOM 2997 C C . ILE A 1 419 ? 58.176 47.422 -35.947 1.00 46.82 833 ILE A C 1
ATOM 2998 O O . ILE A 1 419 ? 58.324 47.653 -34.737 1.00 46.29 833 ILE A O 1
ATOM 3003 N N . ARG A 1 420 ? 59.164 47.533 -36.830 1.00 46.91 834 ARG A N 1
ATOM 3004 C CA . ARG A 1 420 ? 60.484 48.001 -36.441 1.00 47.57 834 ARG A CA 1
ATOM 3005 C C . ARG A 1 420 ? 60.423 49.413 -35.845 1.00 47.52 834 ARG A C 1
ATOM 3006 O O . ARG A 1 420 ? 60.886 49.630 -34.733 1.00 47.38 834 ARG A O 1
ATOM 3014 N N . GLU A 1 421 ? 59.855 50.374 -36.560 1.00 47.80 835 GLU A N 1
ATOM 3015 C CA . GLU A 1 421 ? 59.850 51.728 -36.029 1.00 48.87 835 GLU A CA 1
ATOM 3016 C C . GLU A 1 421 ? 58.933 51.884 -34.825 1.00 48.82 835 GLU A C 1
ATOM 3017 O O . GLU A 1 421 ? 59.244 52.644 -33.920 1.00 48.74 835 GLU A O 1
ATOM 3023 N N . MET A 1 422 ? 57.817 51.158 -34.799 1.00 49.31 836 MET A N 1
ATOM 3024 C CA . MET A 1 422 ? 56.919 51.229 -33.651 1.00 49.54 836 MET A CA 1
ATOM 3025 C C . MET A 1 422 ? 57.688 50.847 -32.411 1.00 49.30 836 MET A C 1
ATOM 3026 O O . MET A 1 422 ? 57.716 51.597 -31.424 1.00 48.97 836 MET A O 1
ATOM 3031 N N . SER A 1 423 ? 58.324 49.679 -32.469 1.00 48.50 837 SER A N 1
ATOM 3032 C CA . SER A 1 423 ? 59.028 49.171 -31.292 1.00 47.90 837 SER A CA 1
ATOM 3033 C C . SER A 1 423 ? 60.256 49.974 -30.874 1.00 47.22 837 SER A C 1
ATOM 3034 O O . SER A 1 423 ? 60.405 50.269 -29.689 1.00 47.53 837 SER A O 1
ATOM 3037 N N . TYR A 1 424 ? 61.113 50.371 -31.814 1.00 46.40 838 TYR A N 1
ATOM 3038 C CA . TYR A 1 424 ? 62.216 51.290 -31.457 1.00 45.40 838 TYR A CA 1
ATOM 3039 C C . TYR A 1 424 ? 61.760 52.644 -30.897 1.00 45.55 838 TYR A C 1
ATOM 3040 O O . TYR A 1 424 ? 62.302 53.106 -29.906 1.00 45.82 838 TYR A O 1
ATOM 3049 N N . ARG A 1 425 ? 60.777 53.289 -31.514 1.00 45.74 839 ARG A N 1
ATOM 3050 C CA . ARG A 1 425 ? 60.312 54.593 -31.020 1.00 46.24 839 ARG A CA 1
ATOM 3051 C C . ARG A 1 425 ? 59.776 54.493 -29.579 1.00 46.37 839 ARG A C 1
ATOM 3052 O O . ARG A 1 425 ? 60.137 55.286 -28.713 1.00 46.19 839 ARG A O 1
ATOM 3060 N N . ARG A 1 426 ? 58.932 53.497 -29.329 1.00 46.36 840 ARG A N 1
ATOM 3061 C CA . ARG A 1 426 ? 58.312 53.313 -28.026 1.00 46.72 840 ARG A CA 1
ATOM 3062 C C . ARG A 1 426 ? 59.351 52.938 -26.942 1.00 46.13 840 ARG A C 1
ATOM 3063 O O . ARG A 1 426 ? 59.280 53.433 -25.817 1.00 45.27 840 ARG A O 1
ATOM 3071 N N . ALA A 1 427 ? 60.312 52.074 -27.287 1.00 45.83 841 ALA A N 1
ATOM 3072 C CA . ALA A 1 427 ? 61.375 51.690 -26.361 1.00 45.56 841 ALA A CA 1
ATOM 3073 C C . ALA A 1 427 ? 62.261 52.884 -26.025 1.00 46.05 841 ALA A C 1
ATOM 3074 O O . ALA A 1 427 ? 62.725 53.037 -24.886 1.00 46.02 841 ALA A O 1
ATOM 3076 N N . LYS A 1 428 ? 62.514 53.732 -27.014 1.00 45.96 842 LYS A N 1
ATOM 3077 C CA . LYS A 1 428 ? 63.331 54.881 -26.746 1.00 46.37 842 LYS A CA 1
ATOM 3078 C C . LYS A 1 428 ? 62.598 55.798 -25.778 1.00 46.79 842 LYS A C 1
ATOM 3079 O O . LYS A 1 428 ? 63.191 56.258 -24.795 1.00 47.24 842 LYS A O 1
ATOM 3085 N N . GLU A 1 429 ? 61.311 56.045 -26.018 1.00 46.59 843 GLU A N 1
ATOM 3086 C CA . GLU A 1 429 ? 60.613 56.997 -25.170 1.00 46.97 843 GLU A CA 1
ATOM 3087 C C . GLU A 1 429 ? 60.516 56.542 -23.716 1.00 46.41 843 GLU A C 1
ATOM 3088 O O . GLU A 1 429 ? 60.263 57.344 -22.822 1.00 46.38 843 GLU A O 1
ATOM 3094 N N . ILE A 1 430 ? 60.742 55.254 -23.483 1.00 46.35 844 ILE A N 1
ATOM 3095 C CA . ILE A 1 430 ? 60.768 54.715 -22.122 1.00 45.75 844 ILE A CA 1
ATOM 3096 C C . ILE A 1 430 ? 62.186 54.545 -21.590 1.00 45.96 844 ILE A C 1
ATOM 3097 O O . ILE A 1 430 ? 62.456 54.887 -20.450 1.00 45.86 844 ILE A O 1
ATOM 3102 N N . TYR A 1 431 ? 63.080 54.002 -22.415 1.00 46.17 845 TYR A N 1
ATOM 3103 C CA . TYR A 1 431 ? 64.432 53.646 -21.974 1.00 46.26 845 TYR A CA 1
ATOM 3104 C C . TYR A 1 431 ? 65.537 54.573 -22.446 1.00 46.49 845 TYR A C 1
ATOM 3105 O O . TYR A 1 431 ? 66.694 54.400 -22.054 1.00 46.59 845 TYR A O 1
ATOM 3114 N N . GLY A 1 432 ? 65.191 55.534 -23.297 1.00 46.67 846 GLY A N 1
ATOM 3115 C CA . GLY A 1 432 ? 66.135 56.577 -23.695 1.00 47.18 846 GLY A CA 1
ATOM 3116 C C . GLY A 1 432 ? 67.007 56.318 -24.908 1.00 47.54 846 GLY A C 1
ATOM 3117 O O . GLY A 1 432 ? 67.140 55.185 -25.389 1.00 47.55 846 GLY A O 1
ATOM 3118 N N . ASP A 1 433 ? 67.619 57.388 -25.397 1.00 47.72 847 ASP A N 1
ATOM 3119 C CA . ASP A 1 433 ? 68.381 57.329 -26.630 1.00 48.23 847 ASP A CA 1
ATOM 3120 C C . ASP A 1 433 ? 69.815 57.790 -26.380 1.00 48.24 847 ASP A C 1
ATOM 3121 O O . ASP A 1 433 ? 70.038 58.931 -25.983 1.00 48.31 847 ASP A O 1
ATOM 3126 N N . PRO A 1 434 ? 70.800 56.912 -26.630 1.00 48.38 848 PRO A N 1
ATOM 3127 C CA . PRO A 1 434 ? 70.630 55.579 -27.180 1.00 48.31 848 PRO A CA 1
ATOM 3128 C C . PRO A 1 434 ? 70.076 54.659 -26.119 1.00 48.12 848 PRO A C 1
ATOM 3129 O O . PRO A 1 434 ? 70.090 55.015 -24.947 1.00 48.28 848 PRO A O 1
ATOM 3133 N N . LEU A 1 435 ? 69.594 53.494 -26.541 1.00 47.87 849 LEU A N 1
ATOM 3134 C CA . LEU A 1 435 ? 69.019 52.498 -25.650 1.00 47.81 849 LEU A CA 1
ATOM 3135 C C . LEU A 1 435 ? 70.112 51.825 -24.857 1.00 47.73 849 LEU A C 1
ATOM 3136 O O . LEU A 1 435 ? 71.234 51.705 -25.334 1.00 47.82 849 LEU A O 1
ATOM 3141 N N . PRO A 1 436 ? 69.793 51.370 -23.641 1.00 47.54 850 PRO A N 1
ATOM 3142 C CA . PRO A 1 436 ? 70.764 50.537 -22.952 1.00 47.55 850 PRO A CA 1
ATOM 3143 C C . PRO A 1 436 ? 71.030 49.283 -23.782 1.00 47.64 850 PRO A C 1
ATOM 3144 O O . PRO A 1 436 ? 70.154 48.844 -24.523 1.00 47.13 850 PRO A O 1
ATOM 3148 N N . LYS A 1 437 ? 72.233 48.726 -23.670 1.00 48.01 851 LYS A N 1
ATOM 3149 C CA . LYS A 1 437 ? 72.645 47.586 -24.488 1.00 48.51 851 LYS A CA 1
ATOM 3150 C C . LYS A 1 437 ? 71.636 46.436 -24.401 1.00 48.76 851 LYS A C 1
ATOM 3151 O O . LYS A 1 437 ? 71.263 45.823 -25.406 1.00 48.99 851 LYS A O 1
ATOM 3157 N N . LEU A 1 438 ? 71.208 46.148 -23.178 1.00 48.48 852 LEU A N 1
ATOM 3158 C CA . LEU A 1 438 ? 70.250 45.108 -22.921 1.00 47.89 852 LEU A CA 1
ATOM 3159 C C . LEU A 1 438 ? 69.069 45.269 -23.878 1.00 47.29 852 LEU A C 1
ATOM 3160 O O . LEU A 1 438 ? 68.651 44.319 -24.547 1.00 47.46 852 LEU A O 1
ATOM 3165 N N . VAL A 1 439 ? 68.518 46.476 -23.931 1.00 46.06 853 VAL A N 1
ATOM 3166 C CA . VAL A 1 439 ? 67.293 46.704 -24.669 1.00 44.78 853 VAL A CA 1
ATOM 3167 C C . VAL A 1 439 ? 67.564 46.609 -26.171 1.00 44.66 853 VAL A C 1
ATOM 3168 O O . VAL A 1 439 ? 66.834 45.944 -26.912 1.00 44.41 853 VAL A O 1
ATOM 3172 N N . GLU A 1 440 ? 68.631 47.269 -26.604 1.00 44.34 854 GLU A N 1
ATOM 3173 C CA . GLU A 1 440 ? 69.051 47.260 -27.992 1.00 44.12 854 GLU A CA 1
ATOM 3174 C C . GLU A 1 440 ? 69.147 45.841 -28.527 1.00 43.54 854 GLU A C 1
ATOM 3175 O O . GLU A 1 440 ? 68.668 45.567 -29.619 1.00 43.16 854 GLU A O 1
ATOM 3181 N N . GLU A 1 441 ? 69.775 44.949 -27.763 1.00 43.21 855 GLU A N 1
ATOM 3182 C CA . GLU A 1 441 ? 70.028 43.589 -28.238 1.00 43.36 855 GLU A CA 1
ATOM 3183 C C . GLU A 1 441 ? 68.760 42.752 -28.260 1.00 43.12 855 GLU A C 1
ATOM 3184 O O . GLU A 1 441 ? 68.620 41.861 -29.091 1.00 43.11 855 GLU A O 1
ATOM 3190 N N . ARG A 1 442 ? 67.842 43.038 -27.341 1.00 42.37 856 ARG A N 1
ATOM 3191 C CA . ARG A 1 442 ? 66.609 42.283 -27.262 1.00 41.69 856 ARG A CA 1
ATOM 3192 C C . ARG A 1 442 ? 65.782 42.661 -28.478 1.00 41.70 856 ARG A C 1
ATOM 3193 O O . ARG A 1 442 ? 65.210 41.807 -29.146 1.00 41.58 856 ARG A O 1
ATOM 3201 N N . LEU A 1 443 ? 65.740 43.948 -28.782 1.00 41.76 857 LEU A N 1
ATOM 3202 C CA . LEU A 1 443 ? 65.054 44.396 -29.982 1.00 42.27 857 LEU A CA 1
ATOM 3203 C C . LEU A 1 443 ? 65.657 43.791 -31.274 1.00 42.95 857 LEU A C 1
ATOM 3204 O O . LEU A 1 443 ? 64.935 43.187 -32.079 1.00 43.14 857 LEU A O 1
ATOM 3209 N N . GLU A 1 444 ? 66.964 43.950 -31.485 1.00 43.14 858 GLU A N 1
ATOM 3210 C CA . GLU A 1 444 ? 67.571 43.452 -32.719 1.00 43.88 858 GLU A CA 1
ATOM 3211 C C . GLU A 1 444 ? 67.359 41.949 -32.909 1.00 43.33 858 GLU A C 1
ATOM 3212 O O . GLU A 1 444 ? 67.091 41.483 -34.016 1.00 43.86 858 GLU A O 1
ATOM 3218 N N . LYS A 1 445 ? 67.475 41.190 -31.831 1.00 42.30 859 LYS A N 1
ATOM 3219 C CA . LYS A 1 445 ? 67.343 39.751 -31.911 1.00 41.78 859 LYS A CA 1
ATOM 3220 C C . LYS A 1 445 ? 65.885 39.379 -32.124 1.00 41.12 859 LYS A C 1
ATOM 3221 O O . LYS A 1 445 ? 65.545 38.512 -32.925 1.00 41.06 859 LYS A O 1
ATOM 3227 N N . GLU A 1 446 ? 65.010 40.067 -31.424 1.00 40.38 860 GLU A N 1
ATOM 3228 C CA . GLU A 1 446 ? 63.617 39.750 -31.516 1.00 39.88 860 GLU A CA 1
ATOM 3229 C C . GLU A 1 446 ? 63.016 40.097 -32.890 1.00 39.72 860 GLU A C 1
ATOM 3230 O O . GLU A 1 446 ? 62.302 39.297 -33.506 1.00 39.34 860 GLU A O 1
ATOM 3236 N N . LEU A 1 447 ? 63.350 41.282 -33.391 1.00 39.40 861 LEU A N 1
ATOM 3237 C CA . LEU A 1 447 ? 62.783 41.771 -34.632 1.00 38.92 861 LEU A CA 1
ATOM 3238 C C . LEU A 1 447 ? 63.218 40.937 -35.830 1.00 38.53 861 LEU A C 1
ATOM 3239 O O . LEU A 1 447 ? 62.433 40.691 -36.739 1.00 37.98 861 LEU A O 1
ATOM 3244 N N . LYS A 1 448 ? 64.467 40.489 -35.864 1.00 37.87 862 LYS A N 1
ATOM 3245 C CA . LYS A 1 448 ? 64.842 39.709 -37.038 1.00 37.20 862 LYS A CA 1
ATOM 3246 C C . LYS A 1 448 ? 64.174 38.338 -37.065 1.00 36.29 862 LYS A C 1
ATOM 3247 O O . LYS A 1 448 ? 64.009 37.738 -38.122 1.00 36.27 862 LYS A O 1
ATOM 3253 N N . SER A 1 449 ? 63.784 37.839 -35.905 1.00 35.33 863 SER A N 1
ATOM 3254 C CA . SER A 1 449 ? 63.053 36.579 -35.873 1.00 34.76 863 SER A CA 1
ATOM 3255 C C . SER A 1 449 ? 61.572 36.770 -36.247 1.00 34.15 863 SER A C 1
ATOM 3256 O O . SER A 1 449 ? 61.037 36.045 -37.072 1.00 33.52 863 SER A O 1
ATOM 3259 N N . ILE A 1 450 ? 60.908 37.743 -35.637 1.00 33.71 864 ILE A N 1
ATOM 3260 C CA . ILE A 1 450 ? 59.495 37.986 -35.936 1.00 33.12 864 ILE A CA 1
ATOM 3261 C C . ILE A 1 450 ? 59.292 38.266 -37.426 1.00 33.57 864 ILE A C 1
ATOM 3262 O O . ILE A 1 450 ? 58.434 37.672 -38.084 1.00 33.91 864 ILE A O 1
ATOM 3267 N N . ILE A 1 451 ? 60.095 39.173 -37.956 1.00 33.46 865 ILE A N 1
ATOM 3268 C CA . ILE A 1 451 ? 60.045 39.520 -39.346 1.00 33.61 865 ILE A CA 1
ATOM 3269 C C . ILE A 1 451 ? 60.407 38.335 -40.246 1.00 34.14 865 ILE A C 1
ATOM 3270 O O . ILE A 1 451 ? 59.670 38.007 -41.198 1.00 34.24 865 ILE A O 1
ATOM 3275 N N . GLY A 1 452 ? 61.531 37.682 -39.950 1.00 33.68 866 GLY A N 1
ATOM 3276 C CA . GLY A 1 452 ? 62.028 36.623 -40.825 1.00 33.46 866 GLY A CA 1
ATOM 3277 C C . GLY A 1 452 ? 61.112 35.426 -40.990 1.00 33.57 866 GLY A C 1
ATOM 3278 O O . GLY A 1 452 ? 61.056 34.823 -42.069 1.00 33.18 866 GLY A O 1
ATOM 3279 N N . HIS A 1 453 ? 60.424 35.056 -39.913 1.00 33.50 867 HIS A N 1
ATOM 3280 C CA . HIS A 1 453 ? 59.473 33.954 -39.953 1.00 34.14 867 HIS A CA 1
ATOM 3281 C C . HIS A 1 453 ? 58.067 34.456 -40.316 1.00 34.76 867 HIS A C 1
ATOM 3282 O O . HIS A 1 453 ? 57.099 33.720 -40.289 1.00 35.21 867 HIS A O 1
ATOM 3289 N N . GLY A 1 454 ? 57.964 35.731 -40.682 1.00 35.49 868 GLY A N 1
ATOM 3290 C CA . GLY A 1 454 ? 56.731 36.263 -41.242 1.00 34.96 868 GLY A CA 1
ATOM 3291 C C . GLY A 1 454 ? 55.568 36.528 -40.296 1.00 35.17 868 GLY A C 1
ATOM 3292 O O . GLY A 1 454 ? 54.391 36.318 -40.661 1.00 34.97 868 GLY A O 1
ATOM 3293 N N . PHE A 1 455 ? 55.883 37.017 -39.099 1.00 34.24 869 PHE A N 1
ATOM 3294 C CA . PHE A 1 455 ? 54.873 37.308 -38.116 1.00 33.74 869 PHE A CA 1
ATOM 3295 C C . PHE A 1 455 ? 54.635 38.797 -37.938 1.00 33.52 869 PHE A C 1
ATOM 3296 O O . PHE A 1 455 ? 53.810 39.194 -37.135 1.00 33.51 869 PHE A O 1
ATOM 3304 N N . ALA A 1 456 ? 55.362 39.646 -38.641 1.00 33.55 870 ALA A N 1
ATOM 3305 C CA . ALA A 1 456 ? 55.169 41.070 -38.389 1.00 33.43 870 ALA A CA 1
ATOM 3306 C C . ALA A 1 456 ? 53.709 41.507 -38.645 1.00 33.65 870 ALA A C 1
ATOM 3307 O O . ALA A 1 456 ? 53.136 42.287 -37.875 1.00 34.51 870 ALA A O 1
ATOM 3309 N N . VAL A 1 457 ? 53.086 41.006 -39.695 1.00 33.19 871 VAL A N 1
ATOM 3310 C CA . VAL A 1 457 ? 51.693 41.397 -39.952 1.00 33.40 871 VAL A CA 1
ATOM 3311 C C . VAL A 1 457 ? 50.743 41.183 -38.769 1.00 34.34 871 VAL A C 1
ATOM 3312 O O . VAL A 1 457 ? 49.959 42.083 -38.419 1.00 34.61 871 VAL A O 1
ATOM 3316 N N . ILE A 1 458 ? 50.790 40.008 -38.157 1.00 35.09 872 ILE A N 1
ATOM 3317 C CA . ILE A 1 458 ? 49.817 39.708 -37.119 1.00 35.91 872 ILE A CA 1
ATOM 3318 C C . ILE A 1 458 ? 50.114 40.472 -35.829 1.00 36.74 872 ILE A C 1
ATOM 3319 O O . ILE A 1 458 ? 49.194 40.800 -35.091 1.00 36.94 872 ILE A O 1
ATOM 3324 N N . TYR A 1 459 ? 51.379 40.822 -35.595 1.00 37.25 873 TYR A N 1
ATOM 3325 C CA . TYR A 1 459 ? 51.715 41.694 -34.462 1.00 37.39 873 TYR A CA 1
ATOM 3326 C C . TYR A 1 459 ? 50.953 43.027 -34.648 1.00 38.07 873 TYR A C 1
ATOM 3327 O O . TYR A 1 459 ? 50.226 43.510 -33.737 1.00 38.73 873 TYR A O 1
ATOM 3336 N N . LEU A 1 460 ? 51.074 43.573 -35.859 1.00 38.02 874 LEU A N 1
ATOM 3337 C CA . LEU A 1 460 ? 50.510 44.867 -36.209 1.00 38.34 874 LEU A CA 1
ATOM 3338 C C . LEU A 1 460 ? 49.005 44.856 -36.197 1.00 37.58 874 LEU A C 1
ATOM 3339 O O . LEU A 1 460 ? 48.406 45.754 -35.631 1.00 37.89 874 LEU A O 1
ATOM 3344 N N . ILE A 1 461 ? 48.400 43.863 -36.853 1.00 37.45 875 ILE A N 1
ATOM 3345 C CA . ILE A 1 461 ? 46.952 43.666 -36.794 1.00 37.37 875 ILE A CA 1
ATOM 3346 C C . ILE A 1 461 ? 46.531 43.528 -35.318 1.00 37.54 875 ILE A C 1
ATOM 3347 O O . ILE A 1 461 ? 45.566 44.159 -34.880 1.00 38.39 875 ILE A O 1
ATOM 3352 N N . SER A 1 462 ? 47.280 42.760 -34.532 1.00 37.13 876 SER A N 1
ATOM 3353 C CA . SER A 1 462 ? 46.989 42.651 -33.087 1.00 36.97 876 SER A CA 1
ATOM 3354 C C . SER A 1 462 ? 47.101 43.980 -32.364 1.00 37.32 876 SER A C 1
ATOM 3355 O O . SER A 1 462 ? 46.392 44.226 -31.389 1.00 37.12 876 SER A O 1
ATOM 3358 N N . HIS A 1 463 ? 48.003 44.840 -32.831 1.00 37.44 877 HIS A N 1
ATOM 3359 C CA . HIS A 1 463 ? 48.143 46.159 -32.234 1.00 37.03 877 HIS A CA 1
ATOM 3360 C C . HIS A 1 463 ? 46.879 46.963 -32.496 1.00 36.95 877 HIS A C 1
ATOM 3361 O O . HIS A 1 463 ? 46.313 47.564 -31.585 1.00 36.98 877 HIS A O 1
ATOM 3368 N N . LYS A 1 464 ? 46.399 46.950 -33.733 1.00 37.02 878 LYS A N 1
ATOM 3369 C CA . LYS A 1 464 ? 45.228 47.789 -34.075 1.00 36.41 878 LYS A CA 1
ATOM 3370 C C . LYS A 1 464 ? 43.963 47.285 -33.389 1.00 36.48 878 LYS A C 1
ATOM 3371 O O . LYS A 1 464 ? 43.115 48.075 -32.947 1.00 35.96 878 LYS A O 1
ATOM 3377 N N . LEU A 1 465 ? 43.845 45.965 -33.277 1.00 36.19 879 LEU A N 1
ATOM 3378 C CA . LEU A 1 465 ? 42.722 45.384 -32.571 1.00 36.21 879 LEU A CA 1
ATOM 3379 C C . LEU A 1 465 ? 42.688 45.880 -31.131 1.00 36.36 879 LEU A C 1
ATOM 3380 O O . LEU A 1 465 ? 41.658 46.317 -30.648 1.00 35.97 879 LEU A O 1
ATOM 3385 N N . VAL A 1 466 ? 43.816 45.805 -30.433 1.00 36.37 880 VAL A N 1
ATOM 3386 C CA . VAL A 1 466 ? 43.846 46.335 -29.091 1.00 35.95 880 VAL A CA 1
ATOM 3387 C C . VAL A 1 466 ? 43.572 47.826 -29.074 1.00 36.09 880 VAL A C 1
ATOM 3388 O O . VAL A 1 466 ? 42.771 48.284 -28.292 1.00 35.64 880 VAL A O 1
ATOM 3392 N N . LYS A 1 467 ? 44.231 48.597 -29.929 1.00 36.54 881 LYS A N 1
ATOM 3393 C CA . LYS A 1 467 ? 43.990 50.043 -29.929 1.00 37.17 881 LYS A CA 1
ATOM 3394 C C . LYS A 1 467 ? 42.494 50.444 -30.156 1.00 37.21 881 LYS A C 1
ATOM 3395 O O . LYS A 1 467 ? 41.929 51.263 -29.416 1.00 36.82 881 LYS A O 1
ATOM 3401 N N . LYS A 1 468 ? 41.847 49.851 -31.154 1.00 37.33 882 LYS A N 1
ATOM 3402 C CA . LYS A 1 468 ? 40.423 50.105 -31.375 1.00 37.65 882 LYS A CA 1
ATOM 3403 C C . LYS A 1 468 ? 39.567 49.726 -30.150 1.00 37.56 882 LYS A C 1
ATOM 3404 O O . LYS A 1 468 ? 38.669 50.465 -29.731 1.00 37.39 882 LYS A O 1
ATOM 3410 N N . SER A 1 469 ? 39.842 48.575 -29.554 1.00 37.28 883 SER A N 1
ATOM 3411 C CA . SER A 1 469 ? 39.107 48.224 -28.339 1.00 37.15 883 SER A CA 1
ATOM 3412 C C . SER A 1 469 ? 39.198 49.299 -27.262 1.00 36.78 883 SER A C 1
ATOM 3413 O O . SER A 1 469 ? 38.194 49.650 -26.657 1.00 36.92 883 SER A O 1
ATOM 3416 N N . LEU A 1 470 ? 40.404 49.804 -27.018 1.00 36.47 884 LEU A N 1
ATOM 3417 C CA . LEU A 1 470 ? 40.612 50.883 -26.068 1.00 36.71 884 LEU A CA 1
ATOM 3418 C C . LEU A 1 470 ? 39.848 52.152 -26.452 1.00 36.28 884 LEU A C 1
ATOM 3419 O O . LEU A 1 470 ? 39.147 52.759 -25.624 1.00 35.34 884 LEU A O 1
ATOM 3424 N N . ASP A 1 471 ? 39.969 52.537 -27.717 1.00 35.99 885 ASP A N 1
ATOM 3425 C CA . ASP A 1 471 ? 39.268 53.713 -28.181 1.00 36.05 885 ASP A CA 1
ATOM 3426 C C . ASP A 1 471 ? 37.785 53.508 -28.020 1.00 35.46 885 ASP A C 1
ATOM 3427 O O . ASP A 1 471 ? 37.054 54.468 -27.791 1.00 35.35 885 ASP A O 1
ATOM 3432 N N . ASP A 1 472 ? 37.336 52.262 -28.137 1.00 34.60 886 ASP A N 1
ATOM 3433 C CA . ASP A 1 472 ? 35.917 51.993 -27.965 1.00 34.33 886 ASP A CA 1
ATOM 3434 C C . ASP A 1 472 ? 35.530 51.842 -26.487 1.00 34.09 886 ASP A C 1
ATOM 3435 O O . ASP A 1 472 ? 34.361 51.629 -26.162 1.00 33.92 886 ASP A O 1
ATOM 3440 N N . GLY A 1 473 ? 36.496 51.954 -25.587 1.00 33.53 887 GLY A N 1
ATOM 3441 C CA . GLY A 1 473 ? 36.145 51.964 -24.161 1.00 33.83 887 GLY A CA 1
ATOM 3442 C C . GLY A 1 473 ? 36.235 50.615 -23.450 1.00 33.85 887 GLY A C 1
ATOM 3443 O O . GLY A 1 473 ? 35.685 50.445 -22.350 1.00 34.27 887 GLY A O 1
ATOM 3444 N N . TYR A 1 474 ? 36.934 49.664 -24.069 1.00 33.48 888 TYR A N 1
ATOM 3445 C CA . TYR A 1 474 ? 37.161 48.343 -23.480 1.00 33.66 888 TYR A CA 1
ATOM 3446 C C . TYR A 1 474 ? 38.633 47.998 -23.360 1.00 33.37 888 TYR A C 1
ATOM 3447 O O . TYR A 1 474 ? 39.301 47.781 -24.372 1.00 33.26 888 TYR A O 1
ATOM 3456 N N . LEU A 1 475 ? 39.134 47.923 -22.130 1.00 33.32 889 LEU A N 1
ATOM 3457 C CA . LEU A 1 475 ? 40.499 47.474 -21.929 1.00 33.58 889 LEU A CA 1
ATOM 3458 C C . LEU A 1 475 ? 40.695 46.017 -22.371 1.00 32.94 889 LEU A C 1
ATOM 3459 O O . LEU A 1 475 ? 39.758 45.223 -22.428 1.00 32.10 889 LEU A O 1
ATOM 3464 N N . VAL A 1 476 ? 41.919 45.670 -22.724 1.00 32.92 890 VAL A N 1
ATOM 3465 C CA . VAL A 1 476 ? 42.162 44.306 -23.183 1.00 33.15 890 VAL A CA 1
ATOM 3466 C C . VAL A 1 476 ? 43.089 43.568 -22.249 1.00 33.45 890 VAL A C 1
ATOM 3467 O O . VAL A 1 476 ? 44.121 44.105 -21.878 1.00 34.47 890 VAL A O 1
ATOM 3471 N N . GLY A 1 477 ? 42.764 42.335 -21.891 1.00 33.81 891 GLY A N 1
ATOM 3472 C CA . GLY A 1 477 ? 43.671 41.551 -21.042 1.00 34.07 891 GLY A CA 1
ATOM 3473 C C . GLY A 1 477 ? 44.677 40.702 -21.809 1.00 34.65 891 GLY A C 1
ATOM 3474 O O . GLY A 1 477 ? 44.324 40.045 -22.791 1.00 34.98 891 GLY A O 1
ATOM 3475 N N . SER A 1 478 ? 45.917 40.679 -21.320 1.00 34.30 892 SER A N 1
ATOM 3476 C CA . SER A 1 478 ? 47.014 39.909 -21.911 1.00 33.88 892 SER A CA 1
ATOM 3477 C C . SER A 1 478 ? 46.892 38.409 -21.700 1.00 34.82 892 SER A C 1
ATOM 3478 O O . SER A 1 478 ? 46.324 37.983 -20.696 1.00 36.11 892 SER A O 1
ATOM 3481 N N . ARG A 1 479 ? 47.435 37.602 -22.623 1.00 34.61 893 ARG A N 1
ATOM 3482 C CA . ARG A 1 479 ? 47.307 36.158 -22.533 1.00 33.97 893 ARG A CA 1
ATOM 3483 C C . ARG A 1 479 ? 48.419 35.403 -23.285 1.00 34.41 893 ARG A C 1
ATOM 3484 O O . ARG A 1 479 ? 49.045 35.935 -24.197 1.00 34.48 893 ARG A O 1
ATOM 3492 N N . GLY A 1 480 ? 48.678 34.162 -22.885 1.00 34.24 894 GLY A N 1
ATOM 3493 C CA . GLY A 1 480 ? 49.456 33.281 -23.723 1.00 34.36 894 GLY A CA 1
ATOM 3494 C C . GLY A 1 480 ? 50.896 33.689 -23.885 1.00 34.59 894 GLY A C 1
ATOM 3495 O O . GLY A 1 480 ? 51.409 34.505 -23.125 1.00 34.78 894 GLY A O 1
ATOM 3496 N N . SER A 1 481 ? 51.546 33.136 -24.902 1.00 34.83 895 SER A N 1
ATOM 3497 C CA . SER A 1 481 ? 52.996 33.190 -24.984 1.00 34.76 895 SER A CA 1
ATOM 3498 C C . SER A 1 481 ? 53.588 34.424 -25.643 1.00 35.10 895 SER A C 1
ATOM 3499 O O . SER A 1 481 ? 54.825 34.539 -25.624 1.00 36.34 895 SER A O 1
ATOM 3502 N N . VAL A 1 482 ? 52.781 35.324 -26.236 1.00 33.97 896 VAL A N 1
ATOM 3503 C CA . VAL A 1 482 ? 53.381 36.543 -26.803 1.00 33.03 896 VAL A CA 1
ATOM 3504 C C . VAL A 1 482 ? 53.924 37.449 -25.745 1.00 32.76 896 VAL A C 1
ATOM 3505 O O . VAL A 1 482 ? 54.666 38.338 -26.071 1.00 33.03 896 VAL A O 1
ATOM 3509 N N . GLY A 1 483 ? 53.488 37.303 -24.505 1.00 32.98 897 GLY A N 1
ATOM 3510 C CA . GLY A 1 483 ? 54.085 38.095 -23.421 1.00 33.38 897 GLY A CA 1
ATOM 3511 C C . GLY A 1 483 ? 55.578 37.794 -23.278 1.00 33.51 897 GLY A C 1
ATOM 3512 O O . GLY A 1 483 ? 56.286 38.453 -22.523 1.00 33.84 897 GLY A O 1
ATOM 3513 N N . SER A 1 484 ? 56.070 36.805 -24.020 1.00 33.41 898 SER A N 1
ATOM 3514 C CA . SER A 1 484 ? 57.487 36.475 -23.953 1.00 33.38 898 SER A CA 1
ATOM 3515 C C . SER A 1 484 ? 58.306 37.408 -24.849 1.00 33.54 898 SER A C 1
ATOM 3516 O O . SER A 1 484 ? 59.540 37.316 -24.901 1.00 32.81 898 SER A O 1
ATOM 3519 N N . SER A 1 485 ? 57.618 38.321 -25.543 1.00 34.09 899 SER A N 1
ATOM 3520 C CA . SER A 1 485 ? 58.265 39.125 -26.570 1.00 33.95 899 SER A CA 1
ATOM 3521 C C . SER A 1 485 ? 58.281 40.603 -26.264 1.00 34.25 899 SER A C 1
ATOM 3522 O O . SER A 1 485 ? 57.246 41.252 -26.313 1.00 35.12 899 SER A O 1
ATOM 3525 N N . PHE A 1 486 ? 59.455 41.157 -25.977 1.00 34.61 900 PHE A N 1
ATOM 3526 C CA . PHE A 1 486 ? 59.569 42.600 -25.713 1.00 34.49 900 PHE A CA 1
ATOM 3527 C C . PHE A 1 486 ? 59.039 43.470 -26.874 1.00 34.70 900 PHE A C 1
ATOM 3528 O O . PHE A 1 486 ? 58.475 44.559 -26.660 1.00 34.91 900 PHE A O 1
ATOM 3536 N N . VAL A 1 487 ? 59.195 43.000 -28.106 1.00 34.85 901 VAL A N 1
ATOM 3537 C CA . VAL A 1 487 ? 58.617 43.735 -29.232 1.00 35.06 901 VAL A CA 1
ATOM 3538 C C . VAL A 1 487 ? 57.088 43.806 -29.049 1.00 35.77 901 VAL A C 1
ATOM 3539 O O . VAL A 1 487 ? 56.456 44.843 -29.328 1.00 35.38 901 VAL A O 1
ATOM 3543 N N . ALA A 1 488 ? 56.496 42.710 -28.556 1.00 35.77 902 ALA A N 1
ATOM 3544 C CA . ALA A 1 488 ? 55.068 42.718 -28.259 1.00 36.47 902 ALA A CA 1
ATOM 3545 C C . ALA A 1 488 ? 54.747 43.721 -27.134 1.00 36.84 902 ALA A C 1
ATOM 3546 O O . ALA A 1 488 ? 53.705 44.393 -27.156 1.00 37.34 902 ALA A O 1
ATOM 3548 N N . THR A 1 489 ? 55.619 43.816 -26.133 1.00 36.54 903 THR A N 1
ATOM 3549 C CA . THR A 1 489 ? 55.417 44.827 -25.092 1.00 35.99 903 THR A CA 1
ATOM 3550 C C . THR A 1 489 ? 55.424 46.191 -25.778 1.00 36.33 903 THR A C 1
ATOM 3551 O O . THR A 1 489 ? 54.499 46.979 -25.655 1.00 36.25 903 THR A O 1
ATOM 3555 N N . MET A 1 490 ? 56.472 46.463 -26.537 1.00 36.99 904 MET A N 1
ATOM 3556 C CA . MET A 1 490 ? 56.599 47.766 -27.190 1.00 37.33 904 MET A CA 1
ATOM 3557 C C . MET A 1 490 ? 55.490 48.092 -28.186 1.00 37.58 904 MET A C 1
ATOM 3558 O O . MET A 1 490 ? 55.229 49.266 -28.455 1.00 37.53 904 MET A O 1
ATOM 3563 N N . THR A 1 491 ? 54.848 47.067 -28.750 1.00 38.17 905 THR A N 1
ATOM 3564 C CA . THR A 1 491 ? 53.737 47.302 -29.694 1.00 38.49 905 THR A CA 1
ATOM 3565 C C . THR A 1 491 ? 52.348 47.268 -29.031 1.00 38.33 905 THR A C 1
ATOM 3566 O O . THR A 1 491 ? 51.322 47.345 -29.702 1.00 37.75 905 THR A O 1
ATOM 3570 N N . GLU A 1 492 ? 52.333 47.138 -27.711 1.00 38.88 906 GLU A N 1
ATOM 3571 C CA . GLU A 1 492 ? 51.106 47.234 -26.925 1.00 39.78 906 GLU A CA 1
ATOM 3572 C C . GLU A 1 492 ? 50.085 46.132 -27.221 1.00 39.41 906 GLU A C 1
ATOM 3573 O O . GLU A 1 492 ? 48.865 46.341 -27.251 1.00 39.74 906 GLU A O 1
ATOM 3579 N N . ILE A 1 493 ? 50.642 44.943 -27.362 1.00 38.91 907 ILE A N 1
ATOM 3580 C CA . ILE A 1 493 ? 49.936 43.712 -27.631 1.00 38.87 907 ILE A CA 1
ATOM 3581 C C . ILE A 1 493 ? 49.919 42.851 -26.358 1.00 38.13 907 ILE A C 1
ATOM 3582 O O . ILE A 1 493 ? 49.246 41.822 -26.281 1.00 37.84 907 ILE A O 1
ATOM 3587 N N . THR A 1 494 ? 50.606 43.345 -25.330 1.00 36.97 908 THR A N 1
ATOM 3588 C CA . THR A 1 494 ? 50.728 42.669 -24.047 1.00 36.48 908 THR A CA 1
ATOM 3589 C C . THR A 1 494 ? 51.170 43.690 -23.002 1.00 36.23 908 THR A C 1
ATOM 3590 O O . THR A 1 494 ? 51.873 44.649 -23.315 1.00 36.48 908 THR A O 1
ATOM 3594 N N . GLU A 1 495 ? 50.747 43.511 -21.763 1.00 36.19 909 GLU A N 1
ATOM 3595 C CA . GLU A 1 495 ? 51.255 44.371 -20.680 1.00 36.13 909 GLU A CA 1
ATOM 3596 C C . GLU A 1 495 ? 52.424 43.690 -19.976 1.00 34.98 909 GLU A C 1
ATOM 3597 O O . GLU A 1 495 ? 52.993 44.234 -19.033 1.00 35.27 909 GLU A O 1
ATOM 3603 N N . VAL A 1 496 ? 52.767 42.487 -20.415 1.00 33.13 910 VAL A N 1
ATOM 3604 C CA . VAL A 1 496 ? 53.865 41.779 -19.792 1.00 31.83 910 VAL A CA 1
ATOM 3605 C C . VAL A 1 496 ? 55.193 42.260 -20.398 1.00 31.16 910 VAL A C 1
ATOM 3606 O O . VAL A 1 496 ? 55.397 42.200 -21.616 1.00 29.84 910 VAL A O 1
ATOM 3610 N N . ASN A 1 497 ? 56.073 42.790 -19.552 1.00 30.94 911 ASN A N 1
ATOM 3611 C CA . ASN A 1 497 ? 57.383 43.193 -20.016 1.00 31.61 911 ASN A CA 1
ATOM 3612 C C . ASN A 1 497 ? 58.349 42.095 -19.618 1.00 31.70 911 ASN A C 1
ATOM 3613 O O . ASN A 1 497 ? 58.510 41.839 -18.430 1.00 31.81 911 ASN A O 1
ATOM 3618 N N . PRO A 1 498 ? 58.985 41.438 -20.607 1.00 31.57 912 PRO A N 1
ATOM 3619 C CA . PRO A 1 498 ? 59.773 40.232 -20.355 1.00 31.94 912 PRO A CA 1
ATOM 3620 C C . PRO A 1 498 ? 61.232 40.459 -20.050 1.00 32.53 912 PRO A C 1
ATOM 3621 O O . PRO A 1 498 ? 61.951 39.490 -19.822 1.00 32.68 912 PRO A O 1
ATOM 3625 N N . LEU A 1 499 ? 61.688 41.706 -20.087 1.00 33.00 913 LEU A N 1
ATOM 3626 C CA . LEU A 1 499 ? 63.084 41.994 -19.768 1.00 33.57 913 LEU A CA 1
ATOM 3627 C C . LEU A 1 499 ? 63.367 41.541 -18.328 1.00 34.32 913 LEU A C 1
ATOM 3628 O O . LEU A 1 499 ? 62.426 41.270 -17.562 1.00 34.08 913 LEU A O 1
ATOM 3633 N N . PRO A 1 500 ? 64.659 41.462 -17.951 1.00 34.83 914 PRO A N 1
ATOM 3634 C CA . PRO A 1 500 ? 64.988 41.210 -16.551 1.00 35.83 914 PRO A CA 1
ATOM 3635 C C . PRO A 1 500 ? 64.435 42.344 -15.692 1.00 36.49 914 PRO A C 1
ATOM 3636 O O . PRO A 1 500 ? 64.108 43.402 -16.223 1.00 36.17 914 PRO A O 1
ATOM 3640 N N . PRO A 1 501 ? 64.339 42.128 -14.372 1.00 37.36 915 PRO A N 1
ATOM 3641 C CA . PRO A 1 501 ? 63.726 43.108 -13.471 1.00 38.14 915 PRO A CA 1
ATOM 3642 C C . PRO A 1 501 ? 64.532 44.383 -13.476 1.00 39.01 915 PRO A C 1
ATOM 3643 O O . PRO A 1 501 ? 65.747 44.354 -13.685 1.00 39.57 915 PRO A O 1
ATOM 3647 N N . HIS A 1 502 ? 63.877 45.508 -13.258 1.00 39.72 916 HIS A N 1
ATOM 3648 C CA . HIS A 1 502 ? 64.577 46.745 -13.416 1.00 40.38 916 HIS A CA 1
ATOM 3649 C C . HIS A 1 502 ? 63.752 47.915 -12.929 1.00 41.12 916 HIS A C 1
ATOM 3650 O O . HIS A 1 502 ? 62.525 47.820 -12.827 1.00 41.81 916 HIS A O 1
ATOM 3657 N N . TYR A 1 503 ? 64.441 49.011 -12.622 1.00 41.26 917 TYR A N 1
ATOM 3658 C CA . TYR A 1 503 ? 63.804 50.286 -12.362 1.00 41.56 917 TYR A CA 1
ATOM 3659 C C . TYR A 1 503 ? 63.905 51.102 -13.643 1.00 42.15 917 TYR A C 1
ATOM 3660 O O . TYR A 1 503 ? 64.880 50.944 -14.383 1.00 42.47 917 TYR A O 1
ATOM 3669 N N . VAL A 1 504 ? 62.918 51.964 -13.916 1.00 42.54 918 VAL A N 1
ATOM 3670 C CA . VAL A 1 504 ? 63.046 52.964 -14.994 1.00 42.89 918 VAL A CA 1
ATOM 3671 C C . VAL A 1 504 ? 62.382 54.260 -14.582 1.00 43.23 918 VAL A C 1
ATOM 3672 O O . VAL A 1 504 ? 61.248 54.240 -14.124 1.00 43.56 918 VAL A O 1
ATOM 3676 N N . CYS A 1 505 ? 63.052 55.386 -14.783 1.00 43.78 919 CYS A N 1
ATOM 3677 C CA . CYS A 1 505 ? 62.456 56.682 -14.419 1.00 44.83 919 CYS A CA 1
ATOM 3678 C C . CYS A 1 505 ? 61.480 57.200 -15.485 1.00 45.08 919 CYS A C 1
ATOM 3679 O O . CYS A 1 505 ? 61.833 57.342 -16.652 1.00 45.32 919 CYS A O 1
ATOM 3682 N N . PRO A 1 506 ? 60.230 57.460 -15.091 1.00 45.36 920 PRO A N 1
ATOM 3683 C CA . PRO A 1 506 ? 59.205 57.849 -16.055 1.00 45.63 920 PRO A CA 1
ATOM 3684 C C . PRO A 1 506 ? 59.443 59.263 -16.544 1.00 46.32 920 PRO A C 1
ATOM 3685 O O . PRO A 1 506 ? 58.714 59.776 -17.390 1.00 46.44 920 PRO A O 1
ATOM 3689 N N . ASN A 1 507 ? 60.491 59.876 -16.021 1.00 47.04 921 ASN A N 1
ATOM 3690 C CA . ASN A 1 507 ? 60.746 61.262 -16.281 1.00 47.69 921 ASN A CA 1
ATOM 3691 C C . ASN A 1 507 ? 62.060 61.469 -17.004 1.00 48.11 921 ASN A C 1
ATOM 3692 O O . ASN A 1 507 ? 62.100 62.074 -18.086 1.00 48.47 921 ASN A O 1
ATOM 3697 N N . CYS A 1 508 ? 63.137 60.976 -16.401 1.00 48.07 922 CYS A N 1
ATOM 3698 C CA . CYS A 1 508 ? 64.468 61.184 -16.961 1.00 47.97 922 CYS A CA 1
ATOM 3699 C C . CYS A 1 508 ? 65.015 59.962 -17.725 1.00 48.09 922 CYS A C 1
ATOM 3700 O O . CYS A 1 508 ? 66.106 60.023 -18.286 1.00 48.22 922 CYS A O 1
ATOM 3703 N N . LYS A 1 509 ? 64.262 58.865 -17.754 1.00 48.19 923 LYS A N 1
ATOM 3704 C CA . LYS A 1 509 ? 64.672 57.662 -18.510 1.00 48.45 923 LYS A CA 1
ATOM 3705 C C . LYS A 1 509 ? 65.827 56.786 -17.985 1.00 48.12 923 LYS A C 1
ATOM 3706 O O . LYS A 1 509 ? 66.156 55.804 -18.619 1.00 47.72 923 LYS A O 1
ATOM 3712 N N . HIS A 1 510 ? 66.465 57.137 -16.871 1.00 48.36 924 HIS A N 1
ATOM 3713 C CA . HIS A 1 510 ? 67.589 56.325 -16.357 1.00 48.23 924 HIS A CA 1
ATOM 3714 C C . HIS A 1 510 ? 67.089 54.952 -15.897 1.00 48.09 924 HIS A C 1
ATOM 3715 O O . HIS A 1 510 ? 65.974 54.829 -15.378 1.00 48.11 924 HIS A O 1
ATOM 3722 N N . SER A 1 511 ? 67.900 53.914 -16.095 1.00 47.86 925 SER A N 1
ATOM 3723 C CA . SER A 1 511 ? 67.489 52.570 -15.689 1.00 47.50 925 SER A CA 1
ATOM 3724 C C . SER A 1 511 ? 68.549 51.817 -14.898 1.00 47.61 925 SER A C 1
ATOM 3725 O O . SER A 1 511 ? 69.739 52.148 -14.944 1.00 47.63 925 SER A O 1
ATOM 3728 N N . GLU A 1 512 ? 68.092 50.824 -14.142 1.00 47.48 926 GLU A N 1
ATOM 3729 C CA . GLU A 1 512 ? 68.976 49.857 -13.507 1.00 47.48 926 GLU A CA 1
ATOM 3730 C C . GLU A 1 512 ? 68.355 48.475 -13.628 1.00 47.36 926 GLU A C 1
ATOM 3731 O O . GLU A 1 512 ? 67.203 48.272 -13.254 1.00 47.38 926 GLU A O 1
ATOM 3737 N N . PHE A 1 513 ? 69.125 47.538 -14.172 1.00 47.28 927 PHE A N 1
ATOM 3738 C CA . PHE A 1 513 ? 68.667 46.177 -14.399 1.00 47.32 927 PHE A CA 1
ATOM 3739 C C . PHE A 1 513 ? 69.377 45.204 -13.486 1.00 48.30 927 PHE A C 1
ATOM 3740 O O . PHE A 1 513 ? 70.537 45.399 -13.151 1.00 48.09 927 PHE A O 1
ATOM 3748 N N . PHE A 1 514 ? 68.694 44.127 -13.121 1.00 49.58 928 PHE A N 1
ATOM 3749 C CA . PHE A 1 514 ? 69.299 43.127 -12.262 1.00 50.88 928 PHE A CA 1
ATOM 3750 C C . PHE A 1 514 ? 69.381 41.748 -12.929 1.00 51.74 928 PHE A C 1
ATOM 3751 O O . PHE A 1 514 ? 68.372 41.067 -13.123 1.00 51.84 928 PHE A O 1
ATOM 3759 N N . ASN A 1 515 ? 70.593 41.338 -13.287 1.00 52.87 929 ASN A N 1
ATOM 3760 C CA . ASN A 1 515 ? 70.774 40.027 -13.894 1.00 53.71 929 ASN A CA 1
ATOM 3761 C C . ASN A 1 515 ? 71.336 38.999 -12.928 1.00 54.25 929 ASN A C 1
ATOM 3762 O O . ASN A 1 515 ? 71.653 37.874 -13.312 1.00 54.27 929 ASN A O 1
ATOM 3767 N N . ASP A 1 516 ? 71.427 39.385 -11.661 1.00 54.85 930 ASP A N 1
ATOM 3768 C CA . ASP A 1 516 ? 71.871 38.477 -10.605 1.00 55.79 930 ASP A CA 1
ATOM 3769 C C . ASP A 1 516 ? 71.051 37.185 -10.626 1.00 55.75 930 ASP A C 1
ATOM 3770 O O . ASP A 1 516 ? 71.536 36.126 -10.217 1.00 55.77 930 ASP A O 1
ATOM 3775 N N . GLY A 1 517 ? 69.821 37.279 -11.132 1.00 55.67 931 GLY A N 1
ATOM 3776 C CA . GLY A 1 517 ? 68.881 36.165 -11.101 1.00 55.61 931 GLY A CA 1
ATOM 3777 C C . GLY A 1 517 ? 68.348 36.075 -9.683 1.00 55.82 931 GLY A C 1
ATOM 3778 O O . GLY A 1 517 ? 67.473 35.267 -9.376 1.00 56.13 931 GLY A O 1
ATOM 3779 N N . SER A 1 518 ? 68.881 36.915 -8.802 1.00 55.42 932 SER A N 1
ATOM 3780 C CA . SER A 1 518 ? 68.406 36.905 -7.424 1.00 55.07 932 SER A CA 1
ATOM 3781 C C . SER A 1 518 ? 66.989 37.484 -7.262 1.00 54.47 932 SER A C 1
ATOM 3782 O O . SER A 1 518 ? 66.292 37.145 -6.300 1.00 54.67 932 SER A O 1
ATOM 3785 N N . VAL A 1 519 ? 66.568 38.370 -8.169 1.00 53.24 933 VAL A N 1
ATOM 3786 C CA . VAL A 1 519 ? 65.236 38.985 -8.082 1.00 51.50 933 VAL A CA 1
ATOM 3787 C C . VAL A 1 519 ? 64.304 38.457 -9.168 1.00 50.57 933 VAL A C 1
ATOM 3788 O O . VAL A 1 519 ? 64.619 38.530 -10.367 1.00 50.11 933 VAL A O 1
ATOM 3792 N N . GLY A 1 520 ? 63.151 37.938 -8.743 1.00 49.35 934 GLY A N 1
ATOM 3793 C CA . GLY A 1 520 ? 62.242 37.225 -9.648 1.00 47.64 934 GLY A CA 1
ATOM 3794 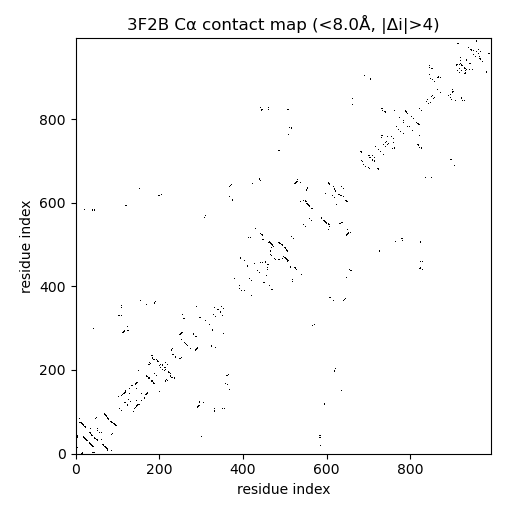C C . GLY A 1 520 ? 61.495 38.077 -10.660 1.00 46.72 934 GLY A C 1
ATOM 3795 O O . GLY A 1 520 ? 61.393 37.707 -11.833 1.00 45.76 934 GLY A O 1
ATOM 3796 N N . SER A 1 521 ? 60.970 39.208 -10.190 1.00 46.02 935 SER A N 1
ATOM 3797 C CA . SER A 1 521 ? 60.213 40.155 -11.003 1.00 45.59 935 SER A CA 1
ATOM 3798 C C . SER A 1 521 ? 60.493 41.550 -10.522 1.00 45.28 935 SER A C 1
ATOM 3799 O O . SER A 1 521 ? 60.610 41.762 -9.330 1.00 45.08 935 SER A O 1
ATOM 3802 N N . GLY A 1 522 ? 60.554 42.508 -11.438 1.00 45.38 936 GLY A N 1
ATOM 3803 C CA . GLY A 1 522 ? 60.688 43.915 -11.059 1.00 45.60 936 GLY A CA 1
ATOM 3804 C C . GLY A 1 522 ? 59.545 44.364 -10.157 1.00 46.31 936 GLY A C 1
ATOM 3805 O O . GLY A 1 522 ? 59.720 45.263 -9.324 1.00 46.28 936 GLY A O 1
ATOM 3806 N N . PHE A 1 523 ? 58.374 43.730 -10.301 1.00 46.58 937 PHE A N 1
ATOM 3807 C CA . PHE A 1 523 ? 57.208 44.092 -9.493 1.00 46.70 937 PHE A CA 1
ATOM 3808 C C . PHE A 1 523 ? 57.516 43.803 -8.030 1.00 47.01 937 PHE A C 1
ATOM 3809 O O . PHE A 1 523 ? 56.838 44.304 -7.140 1.00 47.00 937 PHE A O 1
ATOM 3817 N N . ASP A 1 524 ? 58.557 43.007 -7.785 1.00 47.16 938 ASP A N 1
ATOM 3818 C CA . ASP A 1 524 ? 58.967 42.679 -6.411 1.00 47.45 938 ASP A CA 1
ATOM 3819 C C . ASP A 1 524 ? 59.842 43.752 -5.773 1.00 47.10 938 ASP A C 1
ATOM 3820 O O . ASP A 1 524 ? 60.054 43.736 -4.567 1.00 47.18 938 ASP A O 1
ATOM 3825 N N . LEU A 1 525 ? 60.373 44.668 -6.572 1.00 46.78 939 LEU A N 1
ATOM 3826 C CA . LEU A 1 525 ? 61.343 45.614 -6.033 1.00 46.43 939 LEU A CA 1
ATOM 3827 C C . LEU A 1 525 ? 60.728 46.511 -4.966 1.00 46.90 939 LEU A C 1
ATOM 3828 O O . LEU A 1 525 ? 59.519 46.756 -4.976 1.00 46.46 939 LEU A O 1
ATOM 3833 N N . PRO A 1 526 ? 61.564 46.988 -4.023 1.00 47.59 940 PRO A N 1
ATOM 3834 C CA . PRO A 1 526 ? 61.083 48.035 -3.134 1.00 47.98 940 PRO A CA 1
ATOM 3835 C C . PRO A 1 526 ? 61.084 49.376 -3.861 1.00 48.59 940 PRO A C 1
ATOM 3836 O O . PRO A 1 526 ? 61.993 49.665 -4.654 1.00 48.31 940 PRO A O 1
ATOM 3840 N N . ASP A 1 527 ? 60.048 50.168 -3.606 1.00 49.65 941 ASP A N 1
ATOM 3841 C CA . ASP A 1 527 ? 59.943 51.511 -4.147 1.00 50.92 941 ASP A CA 1
ATOM 3842 C C . ASP A 1 527 ? 61.266 52.229 -3.966 1.00 51.34 941 ASP A C 1
ATOM 3843 O O . ASP A 1 527 ? 61.932 52.058 -2.943 1.00 51.42 941 ASP A O 1
ATOM 3848 N N . LYS A 1 528 ? 61.637 53.030 -4.961 1.00 51.90 942 LYS A N 1
ATOM 3849 C CA . LYS A 1 528 ? 62.924 53.715 -4.972 1.00 52.55 942 LYS A CA 1
ATOM 3850 C C . LYS A 1 528 ? 62.868 54.905 -5.917 1.00 53.06 942 LYS A C 1
ATOM 3851 O O . LYS A 1 528 ? 62.096 54.918 -6.883 1.00 53.58 942 LYS A O 1
ATOM 3857 N N . ASN A 1 529 ? 63.691 55.906 -5.643 1.00 53.36 943 ASN A N 1
ATOM 3858 C CA . ASN A 1 529 ? 63.696 57.117 -6.451 1.00 53.41 943 ASN A CA 1
ATOM 3859 C C . ASN A 1 529 ? 64.859 57.131 -7.433 1.00 53.45 943 ASN A C 1
ATOM 3860 O O . ASN A 1 529 ? 65.916 56.553 -7.168 1.00 53.23 943 ASN A O 1
ATOM 3865 N N . CYS A 1 530 ? 64.655 57.781 -8.573 1.00 53.83 944 CYS A N 1
ATOM 3866 C CA . CYS A 1 530 ? 65.732 57.968 -9.533 1.00 54.20 944 CYS A CA 1
ATOM 3867 C C . CYS A 1 530 ? 66.820 58.828 -8.889 1.00 55.35 944 CYS A C 1
ATOM 3868 O O . CYS A 1 530 ? 66.597 60.004 -8.556 1.00 55.37 944 CYS A O 1
ATOM 3871 N N . PRO A 1 531 ? 68.002 58.232 -8.691 1.00 56.06 945 PRO A N 1
ATOM 3872 C CA . PRO A 1 531 ? 69.112 58.947 -8.102 1.00 56.49 945 PRO A CA 1
ATOM 3873 C C . PRO A 1 531 ? 69.704 59.936 -9.101 1.00 56.96 945 PRO A C 1
ATOM 3874 O O . PRO A 1 531 ? 70.889 60.252 -9.023 1.00 56.98 945 PRO A O 1
ATOM 3878 N N . ARG A 1 532 ? 68.885 60.409 -10.037 1.00 57.45 946 ARG A N 1
ATOM 3879 C CA . ARG A 1 532 ? 69.323 61.438 -10.975 1.00 58.11 946 ARG A CA 1
ATOM 3880 C C . ARG A 1 532 ? 68.370 62.632 -11.018 1.00 57.92 946 ARG A C 1
ATOM 3881 O O . ARG A 1 532 ? 68.799 63.776 -10.888 1.00 57.92 946 ARG A O 1
ATOM 3889 N N . CYS A 1 533 ? 67.083 62.362 -11.208 1.00 57.70 947 CYS A N 1
ATOM 3890 C CA . CYS A 1 533 ? 66.084 63.430 -11.311 1.00 57.48 947 CYS A CA 1
ATOM 3891 C C . CYS A 1 533 ? 65.268 63.558 -10.010 1.00 57.14 947 CYS A C 1
ATOM 3892 O O . CYS A 1 533 ? 64.487 64.499 -9.837 1.00 57.01 947 CYS A O 1
ATOM 3895 N N . GLY A 1 534 ? 65.482 62.618 -9.090 1.00 56.83 948 GLY A N 1
ATOM 3896 C CA . GLY A 1 534 ? 64.779 62.600 -7.809 1.00 56.19 948 GLY A CA 1
ATOM 3897 C C . GLY A 1 534 ? 63.470 61.829 -7.850 1.00 55.80 948 GLY A C 1
ATOM 3898 O O . GLY A 1 534 ? 62.996 61.352 -6.831 1.00 55.79 948 GLY A O 1
ATOM 3899 N N . THR A 1 535 ? 62.891 61.694 -9.040 1.00 55.44 949 THR A N 1
ATOM 3900 C CA . THR A 1 535 ? 61.523 61.153 -9.194 1.00 54.82 949 THR A CA 1
ATOM 3901 C C . THR A 1 535 ? 61.319 59.660 -8.851 1.00 54.03 949 THR A C 1
ATOM 3902 O O . THR A 1 535 ? 62.273 58.878 -8.795 1.00 54.00 949 THR A O 1
ATOM 3906 N N . LYS A 1 536 ? 60.064 59.274 -8.637 1.00 52.93 950 LYS A N 1
ATOM 3907 C CA . LYS A 1 536 ? 59.728 57.906 -8.222 1.00 51.87 950 LYS A CA 1
ATOM 3908 C C . LYS A 1 536 ? 59.896 56.873 -9.354 1.00 51.20 950 LYS A C 1
ATOM 3909 O O . LYS A 1 536 ? 59.215 56.945 -10.386 1.00 50.99 950 LYS A O 1
ATOM 3915 N N . TYR A 1 537 ? 60.780 55.901 -9.146 1.00 49.86 951 TYR A N 1
ATOM 3916 C CA . TYR A 1 537 ? 61.051 54.870 -10.149 1.00 48.87 951 TYR A CA 1
ATOM 3917 C C . TYR A 1 537 ? 59.816 54.032 -10.530 1.00 48.30 951 TYR A C 1
ATOM 3918 O O . TYR A 1 537 ? 58.957 53.754 -9.710 1.00 48.10 951 TYR A O 1
ATOM 3927 N N . LYS A 1 538 ? 59.732 53.614 -11.781 1.00 48.01 952 LYS A N 1
ATOM 3928 C CA . LYS A 1 538 ? 58.783 52.566 -12.147 1.00 47.72 952 LYS A CA 1
ATOM 3929 C C . LYS A 1 538 ? 59.481 51.193 -12.105 1.00 47.01 952 LYS A C 1
ATOM 3930 O O . LYS A 1 538 ? 60.695 51.094 -12.329 1.00 46.62 952 LYS A O 1
ATOM 3936 N N . LYS A 1 539 ? 58.722 50.143 -11.794 1.00 46.27 953 LYS A N 1
ATOM 3937 C CA . LYS A 1 539 ? 59.279 48.798 -11.681 1.00 45.48 953 LYS A CA 1
ATOM 3938 C C . LYS A 1 539 ? 58.654 47.889 -12.723 1.00 44.82 953 LYS A C 1
ATOM 3939 O O . LYS A 1 539 ? 57.480 48.047 -13.036 1.00 44.80 953 LYS A O 1
ATOM 3945 N N . ASP A 1 540 ? 59.424 46.932 -13.249 1.00 43.68 954 ASP A N 1
ATOM 3946 C CA . ASP A 1 540 ? 58.954 46.073 -14.336 1.00 42.54 954 ASP A CA 1
ATOM 3947 C C . ASP A 1 540 ? 60.012 45.007 -14.667 1.00 41.81 954 ASP A C 1
ATOM 3948 O O . ASP A 1 540 ? 61.138 45.041 -14.149 1.00 41.61 954 ASP A O 1
ATOM 3953 N N . GLY A 1 541 ? 59.643 44.065 -15.529 1.00 40.93 955 GLY A N 1
ATOM 3954 C CA . GLY A 1 541 ? 60.563 43.027 -16.004 1.00 39.94 955 GLY A CA 1
ATOM 3955 C C . GLY A 1 541 ? 60.320 41.689 -15.309 1.00 39.20 955 GLY A C 1
ATOM 3956 O O . GLY A 1 541 ? 60.529 41.574 -14.101 1.00 38.59 955 GLY A O 1
ATOM 3957 N N . HIS A 1 542 ? 59.876 40.675 -16.057 1.00 38.33 956 HIS A N 1
ATOM 3958 C CA . HIS A 1 542 ? 59.613 39.364 -15.443 1.00 38.08 956 HIS A CA 1
ATOM 3959 C C . HIS A 1 542 ? 60.637 38.305 -15.845 1.00 37.50 956 HIS A C 1
ATOM 3960 O O . HIS A 1 542 ? 60.495 37.143 -15.483 1.00 37.83 956 HIS A O 1
ATOM 3967 N N . ASP A 1 543 ? 61.662 38.717 -16.587 1.00 37.41 957 ASP A N 1
ATOM 3968 C CA . ASP A 1 543 ? 62.762 37.809 -17.017 1.00 37.41 957 ASP A CA 1
ATOM 3969 C C . ASP A 1 543 ? 62.268 36.604 -17.785 1.00 37.14 957 ASP A C 1
ATOM 3970 O O . ASP A 1 543 ? 62.438 35.469 -17.343 1.00 37.39 957 ASP A O 1
ATOM 3975 N N . ILE A 1 544 ? 61.647 36.862 -18.928 1.00 36.40 958 ILE A N 1
ATOM 3976 C CA . ILE A 1 544 ? 61.141 35.811 -19.765 1.00 35.97 958 ILE A CA 1
ATOM 3977 C C . ILE A 1 544 ? 61.880 35.806 -21.100 1.00 35.93 958 ILE A C 1
ATOM 3978 O O . ILE A 1 544 ? 61.910 36.819 -21.817 1.00 36.64 958 ILE A O 1
ATOM 3983 N N . PRO A 1 545 ? 62.440 34.654 -21.452 1.00 35.40 959 PRO A N 1
ATOM 3984 C CA . PRO A 1 545 ? 63.104 34.390 -22.706 1.00 35.41 959 PRO A CA 1
ATOM 3985 C C . PRO A 1 545 ? 62.120 34.405 -23.865 1.00 35.48 959 PRO A C 1
ATOM 3986 O O . PRO A 1 545 ? 61.077 33.730 -23.813 1.00 35.61 959 PRO A O 1
ATOM 3990 N N . PHE A 1 546 ? 62.479 35.155 -24.904 1.00 34.76 960 PHE A N 1
ATOM 3991 C CA . PHE A 1 546 ? 61.722 35.257 -26.141 1.00 33.96 960 PHE A CA 1
ATOM 3992 C C . PHE A 1 546 ? 61.377 33.912 -26.779 1.00 34.34 960 PHE A C 1
ATOM 3993 O O . PHE A 1 546 ? 60.310 33.767 -27.387 1.00 33.69 960 PHE A O 1
ATOM 4001 N N . GLU A 1 547 ? 62.294 32.946 -26.654 1.00 34.26 961 GLU A N 1
ATOM 4002 C CA . GLU A 1 547 ? 62.191 31.677 -27.378 1.00 34.25 961 GLU A CA 1
ATOM 4003 C C . GLU A 1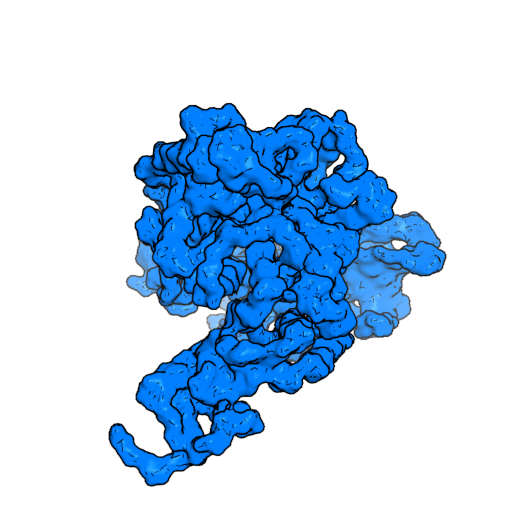 547 ? 60.945 30.834 -26.999 1.00 34.58 961 GLU A C 1
ATOM 4004 O O . GLU A 1 547 ? 60.481 30.004 -27.782 1.00 34.22 961 GLU A O 1
ATOM 4010 N N . THR A 1 548 ? 60.388 31.064 -25.815 1.00 34.45 962 THR A N 1
ATOM 4011 C CA . THR A 1 548 ? 59.147 30.420 -25.444 1.00 34.74 962 THR A CA 1
ATOM 4012 C C . THR A 1 548 ? 58.073 30.702 -26.491 1.00 35.30 962 THR A C 1
ATOM 4013 O O . THR A 1 548 ? 57.163 29.905 -26.689 1.00 35.00 962 THR A O 1
ATOM 4017 N N . PHE A 1 549 ? 58.188 31.833 -27.180 1.00 36.36 963 PHE A N 1
ATOM 4018 C CA . PHE A 1 549 ? 57.198 32.205 -28.192 1.00 37.17 963 PHE A CA 1
ATOM 4019 C C . PHE A 1 549 ? 57.511 31.478 -29.503 1.00 38.50 963 PHE A C 1
ATOM 4020 O O . PHE A 1 549 ? 56.805 30.520 -29.893 1.00 38.02 963 PHE A O 1
ATOM 4028 N N . LEU A 1 550 ? 58.612 31.874 -30.149 1.00 39.65 964 LEU A N 1
ATOM 4029 C CA . LEU A 1 550 ? 58.951 31.355 -31.494 1.00 40.18 964 LEU A CA 1
ATOM 4030 C C . LEU A 1 550 ? 59.990 30.239 -31.549 1.00 40.84 964 LEU A C 1
ATOM 4031 O O . LEU A 1 550 ? 60.247 29.680 -32.611 1.00 40.92 964 LEU A O 1
ATOM 4036 N N . GLY A 1 551 ? 60.612 29.925 -30.420 1.00 42.08 965 GLY A N 1
ATOM 4037 C CA . GLY A 1 551 ? 61.650 28.896 -30.416 1.00 42.63 965 GLY A CA 1
ATOM 4038 C C . GLY A 1 551 ? 62.932 29.469 -30.980 1.00 43.71 965 GLY A C 1
ATOM 4039 O O . GLY A 1 551 ? 63.061 30.681 -31.117 1.00 43.47 965 GLY A O 1
ATOM 4040 N N . PHE A 1 552 ? 63.889 28.604 -31.300 1.00 44.69 966 PHE A N 1
ATOM 4041 C CA . PHE A 1 552 ? 65.193 29.068 -31.738 1.00 45.80 966 PHE A CA 1
ATOM 4042 C C . PHE A 1 552 ? 65.268 29.009 -33.237 1.00 46.66 966 PHE A C 1
ATOM 4043 O O . PHE A 1 552 ? 65.848 29.892 -33.872 1.00 47.36 966 PHE A O 1
ATOM 4051 N N . LYS A 1 553 ? 64.684 27.966 -33.805 1.00 47.32 967 LYS A N 1
ATOM 4052 C CA . LYS A 1 553 ? 64.788 27.764 -35.234 1.00 48.34 967 LYS A CA 1
ATOM 4053 C C . LYS A 1 553 ? 63.738 28.581 -35.957 1.00 48.44 967 LYS A C 1
ATOM 4054 O O . LYS A 1 553 ? 63.820 28.791 -37.168 1.00 48.61 967 LYS A O 1
ATOM 4060 N N . GLY A 1 554 ? 62.753 29.053 -35.200 1.00 48.62 968 GLY A N 1
ATOM 4061 C CA . GLY A 1 554 ? 61.576 29.678 -35.787 1.00 48.46 968 GLY A CA 1
ATOM 4062 C C . GLY A 1 554 ? 60.779 28.646 -36.578 1.00 48.14 968 GLY A C 1
ATOM 4063 O O . GLY A 1 554 ? 60.000 29.012 -37.457 1.00 48.81 968 GLY A O 1
ATOM 4064 N N . ASP A 1 555 ? 60.996 27.359 -36.282 1.00 47.30 969 ASP A N 1
ATOM 4065 C CA . ASP A 1 555 ? 60.212 26.259 -36.865 1.00 46.09 969 ASP A CA 1
ATOM 4066 C C . ASP A 1 555 ? 59.018 25.799 -35.996 1.00 45.40 969 ASP A C 1
ATOM 4067 O O . ASP A 1 555 ? 58.675 24.607 -35.996 1.00 46.55 969 ASP A O 1
ATOM 4069 N N . LYS A 1 556 ? 58.420 26.718 -35.239 1.00 42.66 970 LYS A N 1
ATOM 4070 C CA . LYS A 1 556 ? 57.228 26.442 -34.446 1.00 39.91 970 LYS A CA 1
ATOM 4071 C C . LYS A 1 556 ? 56.207 27.505 -34.817 1.00 38.30 970 LYS A C 1
ATOM 4072 O O . LYS A 1 556 ? 56.576 28.632 -35.111 1.00 37.48 970 LYS A O 1
ATOM 4078 N N . VAL A 1 557 ? 54.929 27.180 -34.826 1.00 35.90 971 VAL A N 1
ATOM 4079 C CA . VAL A 1 557 ? 54.002 28.244 -35.147 1.00 34.70 971 VAL A CA 1
ATOM 4080 C C . VAL A 1 557 ? 53.073 28.638 -33.975 1.00 33.94 971 VAL A C 1
ATOM 4081 O O . VAL A 1 557 ? 52.071 27.967 -33.667 1.00 33.04 971 VAL A O 1
ATOM 4085 N N . PRO A 1 558 ? 53.468 29.695 -33.272 1.00 33.12 972 PRO A N 1
ATOM 4086 C CA . PRO A 1 558 ? 52.620 30.181 -32.200 1.00 33.66 972 PRO A CA 1
ATOM 4087 C C . PRO A 1 558 ? 51.575 31.094 -32.779 1.00 33.76 972 PRO A C 1
ATOM 4088 O O . PRO A 1 558 ? 51.633 31.454 -33.975 1.00 33.98 972 PRO A O 1
ATOM 4092 N N . ASP A 1 559 ? 50.618 31.455 -31.942 1.00 33.30 973 ASP A N 1
ATOM 4093 C CA . ASP A 1 559 ? 49.628 32.456 -32.310 1.00 32.81 973 ASP A CA 1
ATOM 4094 C C . ASP A 1 559 ? 49.836 33.630 -31.397 1.00 32.74 973 ASP A C 1
ATOM 4095 O O . ASP A 1 559 ? 50.794 33.649 -30.601 1.00 32.46 973 ASP A O 1
ATOM 4100 N N . ILE A 1 560 ? 48.926 34.593 -31.510 1.00 33.07 974 ILE A N 1
ATOM 4101 C CA . ILE A 1 560 ? 48.827 35.716 -30.603 1.00 33.67 974 ILE A CA 1
ATOM 4102 C C . ILE A 1 560 ? 47.474 35.655 -29.855 1.00 33.78 974 ILE A C 1
ATOM 4103 O O . ILE A 1 560 ? 46.415 35.548 -30.483 1.00 33.33 974 ILE A O 1
ATOM 4108 N N . ASP A 1 561 ? 47.524 35.676 -28.521 1.00 33.74 975 ASP A N 1
ATOM 4109 C CA . ASP A 1 561 ? 46.308 35.490 -27.708 1.00 33.49 975 ASP A CA 1
ATOM 4110 C C . ASP A 1 561 ? 45.943 36.805 -27.062 1.00 33.91 975 ASP A C 1
ATOM 4111 O O . ASP A 1 561 ? 46.792 37.457 -26.427 1.00 33.34 975 ASP A O 1
ATOM 4116 N N . LEU A 1 562 ? 44.684 37.205 -27.249 1.00 34.96 976 LEU A N 1
ATOM 4117 C CA . LEU A 1 562 ? 44.142 38.404 -26.583 1.00 34.94 976 LEU A CA 1
ATOM 4118 C C . LEU A 1 562 ? 42.824 38.092 -25.898 1.00 34.77 976 LEU A C 1
ATOM 4119 O O . LEU A 1 562 ? 41.922 37.435 -26.469 1.00 33.87 976 LEU A O 1
ATOM 4124 N N . ASN A 1 563 ? 42.719 38.584 -24.671 1.00 34.97 977 ASN A N 1
ATOM 4125 C CA . ASN A 1 563 ? 41.503 38.485 -23.888 1.00 35.53 977 ASN A CA 1
ATOM 4126 C C . ASN A 1 563 ? 40.677 39.750 -24.050 1.00 35.87 977 ASN A C 1
ATOM 4127 O O . ASN A 1 563 ? 40.911 40.743 -23.332 1.00 36.87 977 ASN A O 1
ATOM 4132 N N . PHE A 1 564 ? 39.724 39.762 -24.972 1.00 35.16 978 PHE A N 1
ATOM 4133 C CA . PHE A 1 564 ? 38.825 40.914 -25.012 1.00 34.61 978 PHE A CA 1
ATOM 4134 C C . PHE A 1 564 ? 37.647 40.668 -24.104 1.00 35.20 978 PHE A C 1
ATOM 4135 O O . PHE A 1 564 ? 37.340 39.519 -23.764 1.00 35.68 978 PHE A O 1
ATOM 4143 N N . SER A 1 565 ? 36.945 41.734 -23.744 1.00 35.57 979 SER A N 1
ATOM 4144 C CA . SER A 1 565 ? 35.756 41.559 -22.928 1.00 35.99 979 SER A CA 1
ATOM 4145 C C . SER A 1 565 ? 34.735 40.734 -23.725 1.00 36.51 979 SER A C 1
ATOM 4146 O O . SER A 1 565 ? 34.633 40.878 -24.953 1.00 36.26 979 SER A O 1
ATOM 4149 N N . GLY A 1 566 ? 34.006 39.858 -23.038 1.00 36.68 980 GLY A N 1
ATOM 4150 C CA . GLY A 1 566 ? 32.984 39.042 -23.695 1.00 37.69 980 GLY A CA 1
ATOM 4151 C C . GLY A 1 566 ? 31.950 39.900 -24.400 1.00 38.77 980 GLY A C 1
ATOM 4152 O O . GLY A 1 566 ? 31.464 39.553 -25.487 1.00 39.41 980 GLY A O 1
ATOM 4153 N N . GLU A 1 567 ? 31.618 41.042 -23.799 1.00 39.02 981 GLU A N 1
ATOM 4154 C CA . GLU A 1 567 ? 30.732 42.019 -24.457 1.00 39.07 981 GLU A CA 1
ATOM 4155 C C . GLU A 1 567 ? 31.251 42.475 -25.836 1.00 38.41 981 GLU A C 1
ATOM 4156 O O . GLU A 1 567 ? 30.462 42.709 -26.760 1.00 38.83 981 GLU A O 1
ATOM 4162 N N . TYR A 1 568 ? 32.569 42.611 -25.963 1.00 37.35 982 TYR A N 1
ATOM 4163 C CA . TYR A 1 568 ? 33.180 43.286 -27.111 1.00 36.93 982 TYR A CA 1
ATOM 4164 C C . TYR A 1 568 ? 33.726 42.309 -28.166 1.00 37.10 982 TYR A C 1
ATOM 4165 O O . TYR A 1 568 ? 33.901 42.671 -29.330 1.00 37.25 982 TYR A O 1
ATOM 4174 N N . GLN A 1 569 ? 33.982 41.072 -27.754 1.00 36.67 983 GLN A N 1
ATOM 4175 C CA . GLN A 1 569 ? 34.618 40.091 -28.619 1.00 36.63 983 GLN A CA 1
ATOM 4176 C C . GLN A 1 569 ? 34.119 40.147 -30.050 1.00 36.68 983 GLN A C 1
ATOM 4177 O O . GLN A 1 569 ? 34.916 40.193 -30.969 1.00 36.52 983 GLN A O 1
ATOM 4183 N N . PRO A 1 570 ? 32.795 40.116 -30.251 1.00 37.08 984 PRO A N 1
ATOM 4184 C CA . PRO A 1 570 ? 32.343 40.128 -31.651 1.00 37.27 984 PRO A CA 1
ATOM 4185 C C . PRO A 1 570 ? 32.863 41.329 -32.442 1.00 37.42 984 PRO A C 1
ATOM 4186 O O . PRO A 1 570 ? 33.120 41.208 -33.633 1.00 38.35 984 PRO A O 1
ATOM 4190 N N . ARG A 1 571 ? 33.019 42.485 -31.809 1.00 37.42 985 ARG A N 1
ATOM 4191 C CA . ARG A 1 571 ? 33.428 43.677 -32.565 1.00 37.13 985 ARG A CA 1
ATOM 4192 C C . ARG A 1 571 ? 34.904 43.600 -32.937 1.00 37.17 985 ARG A C 1
ATOM 4193 O O . ARG A 1 571 ? 35.317 44.090 -33.993 1.00 37.27 985 ARG A O 1
ATOM 4201 N N . ALA A 1 572 ? 35.707 43.002 -32.061 1.00 36.70 986 ALA A N 1
ATOM 4202 C CA . ALA A 1 572 ? 37.105 42.754 -32.386 1.00 36.19 986 ALA A CA 1
ATOM 4203 C C . ALA A 1 572 ? 37.158 41.819 -33.581 1.00 36.23 986 ALA A C 1
ATOM 4204 O O . ALA A 1 572 ? 37.908 42.051 -34.538 1.00 36.21 986 ALA A O 1
ATOM 4206 N N . HIS A 1 573 ? 36.335 40.778 -33.537 1.00 36.23 987 HIS A N 1
ATOM 4207 C CA . HIS A 1 573 ? 36.211 39.856 -34.664 1.00 36.79 987 HIS A CA 1
ATOM 4208 C C . HIS A 1 573 ? 35.933 40.533 -36.002 1.00 36.67 987 HIS A C 1
ATOM 4209 O O . HIS A 1 573 ? 36.658 40.315 -36.957 1.00 36.36 987 HIS A O 1
ATOM 4216 N N . ASN A 1 574 ? 34.861 41.324 -36.063 1.00 37.26 988 ASN A N 1
ATOM 4217 C CA . ASN A 1 574 ? 34.483 42.057 -37.263 1.00 37.31 988 ASN A CA 1
ATOM 4218 C C . ASN A 1 574 ? 35.561 43.029 -37.758 1.00 36.98 988 ASN A C 1
ATOM 4219 O O . ASN A 1 574 ? 35.710 43.231 -38.964 1.00 36.96 988 ASN A O 1
ATOM 4224 N N . TYR A 1 575 ? 36.306 43.642 -36.843 1.00 36.27 989 TYR A N 1
ATOM 4225 C CA . TYR A 1 575 ? 37.387 44.521 -37.264 1.00 36.53 989 TYR A CA 1
ATOM 4226 C C . TYR A 1 575 ? 38.460 43.782 -38.118 1.00 36.75 989 TYR A C 1
ATOM 4227 O O . TYR A 1 575 ? 39.130 44.416 -38.956 1.00 36.26 989 TYR A O 1
ATOM 4236 N N . THR A 1 576 ? 38.610 42.455 -37.943 1.00 36.43 990 THR A N 1
ATOM 4237 C CA . THR A 1 576 ? 39.528 41.689 -38.820 1.00 36.62 990 THR A CA 1
ATOM 4238 C C . THR A 1 576 ? 39.023 41.523 -40.277 1.00 36.82 990 THR A C 1
ATOM 4239 O O . THR A 1 576 ? 39.818 41.368 -41.201 1.00 36.88 990 THR A O 1
ATOM 4243 N N . LYS A 1 577 ? 37.712 41.537 -40.492 1.00 36.64 991 LYS A N 1
ATOM 4244 C CA . LYS A 1 577 ? 37.225 41.613 -41.855 1.00 36.74 991 LYS A CA 1
ATOM 4245 C C . LYS A 1 577 ? 37.661 42.913 -42.530 1.00 37.18 991 LYS A C 1
ATOM 4246 O O . LYS A 1 577 ? 38.041 42.915 -43.709 1.00 37.64 991 LYS A O 1
ATOM 4252 N N . VAL A 1 578 ? 37.622 44.020 -41.794 1.00 37.41 992 VAL A N 1
ATOM 4253 C CA . VAL A 1 578 ? 38.029 45.300 -42.362 1.00 37.59 992 VAL A CA 1
ATOM 4254 C C . VAL A 1 578 ? 39.507 45.317 -42.669 1.00 38.17 992 VAL A C 1
ATOM 4255 O O . VAL A 1 578 ? 39.911 45.777 -43.735 1.00 38.02 992 VAL A O 1
ATOM 4259 N N . LEU A 1 579 ? 40.313 44.830 -41.727 1.00 38.38 993 LEU A N 1
ATOM 4260 C CA . LEU A 1 579 ? 41.762 44.844 -41.889 1.00 39.09 993 LEU A CA 1
ATOM 4261 C C . LEU A 1 579 ? 42.330 43.946 -42.991 1.00 39.59 993 LEU A C 1
ATOM 4262 O O . LEU A 1 579 ? 43.246 44.359 -43.699 1.00 39.82 993 LEU A O 1
ATOM 4267 N N . PHE A 1 580 ? 41.801 42.730 -43.134 1.00 39.94 994 PHE A N 1
ATOM 4268 C CA . PHE A 1 580 ? 42.389 41.729 -44.030 1.00 39.82 994 PHE A CA 1
ATOM 4269 C C . PHE A 1 580 ? 41.595 41.576 -45.302 1.00 39.97 994 PHE A C 1
ATOM 4270 O O . PHE A 1 580 ? 42.076 40.979 -46.256 1.00 40.03 994 PHE A O 1
ATOM 4278 N N . GLY A 1 581 ? 40.363 42.078 -45.302 1.00 40.63 995 GLY A N 1
ATOM 4279 C CA . GLY A 1 581 ? 39.413 41.821 -46.398 1.00 40.71 995 GLY A CA 1
ATOM 4280 C C . GLY A 1 581 ? 38.480 40.665 -46.062 1.00 41.27 995 GLY A C 1
ATOM 4281 O O . GLY A 1 581 ? 38.906 39.653 -45.516 1.00 40.80 995 GLY A O 1
ATOM 4282 N N . GLU A 1 582 ? 37.206 40.820 -46.399 1.00 42.05 996 GLU A N 1
ATOM 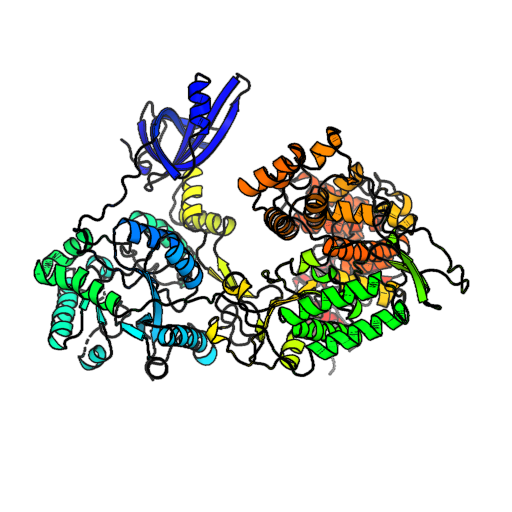4283 C CA . GLU A 1 582 ? 36.158 39.842 -46.101 1.00 42.89 996 GLU A CA 1
ATOM 4284 C C . GLU A 1 582 ? 36.475 38.390 -46.435 1.00 42.56 996 GLU A C 1
ATOM 4285 O O . GLU A 1 582 ? 36.039 37.486 -45.723 1.00 42.79 996 GLU A O 1
ATOM 4291 N N . ASP A 1 583 ? 37.198 38.155 -47.522 1.00 42.26 997 ASP A N 1
ATOM 4292 C CA . ASP A 1 583 ? 37.501 36.787 -47.951 1.00 42.47 997 ASP A CA 1
ATOM 4293 C C . ASP A 1 583 ? 38.880 36.224 -47.500 1.00 42.08 997 ASP A C 1
ATOM 4294 O O . ASP A 1 583 ? 39.280 35.134 -47.905 1.00 42.44 997 ASP A O 1
ATOM 4299 N N . ASN A 1 584 ? 39.600 36.951 -46.659 1.00 41.30 998 ASN A N 1
ATOM 4300 C CA . ASN A 1 584 ? 40.886 36.474 -46.201 1.00 40.91 998 ASN A CA 1
ATOM 4301 C C . ASN A 1 584 ? 40.936 36.130 -44.706 1.00 40.10 998 ASN A C 1
ATOM 4302 O O . ASN A 1 584 ? 42.006 35.851 -44.147 1.00 39.93 998 ASN A O 1
ATOM 4307 N N . VAL A 1 585 ? 39.777 36.132 -44.061 1.00 38.82 999 VAL A N 1
ATOM 4308 C CA . VAL A 1 585 ? 39.713 35.657 -42.682 1.00 38.25 999 VAL A CA 1
ATOM 4309 C C . VAL A 1 585 ? 38.509 34.759 -42.559 1.00 37.69 999 VAL A C 1
ATOM 4310 O O . VAL A 1 585 ? 37.533 34.973 -43.247 1.00 37.49 999 VAL A O 1
ATOM 4314 N N . TYR A 1 586 ? 38.614 33.726 -41.732 1.00 37.34 1000 TYR A N 1
ATOM 4315 C CA . TYR A 1 586 ? 37.544 32.770 -41.486 1.00 37.04 1000 TYR A CA 1
ATOM 4316 C C . TYR A 1 586 ? 37.568 32.364 -40.021 1.00 37.11 1000 TYR A C 1
ATOM 4317 O O . TYR A 1 586 ? 38.638 32.221 -39.435 1.00 37.44 1000 TYR A O 1
ATOM 4326 N N . ARG A 1 587 ? 36.400 32.200 -39.411 1.00 36.66 1001 ARG A N 1
ATOM 4327 C CA . ARG A 1 587 ? 36.379 31.760 -38.043 1.00 36.50 1001 ARG A CA 1
ATOM 4328 C C . ARG A 1 587 ? 36.748 30.296 -38.099 1.00 36.02 1001 ARG A C 1
ATOM 4329 O O . ARG A 1 587 ? 36.252 29.578 -38.947 1.00 36.85 1001 ARG A O 1
ATOM 4337 N N . ALA A 1 588 ? 37.638 29.852 -37.225 1.00 35.48 1002 ALA A N 1
ATOM 4338 C CA . ALA A 1 588 ? 37.963 28.421 -37.123 1.00 34.58 1002 ALA A CA 1
ATOM 4339 C C . ALA A 1 588 ? 36.725 27.591 -36.776 1.00 34.18 1002 ALA A C 1
ATOM 4340 O O . ALA A 1 588 ? 35.970 27.957 -35.868 1.00 34.52 1002 ALA A O 1
ATOM 4342 N N . GLY A 1 589 ? 36.502 26.480 -37.483 1.00 33.80 1003 GLY A N 1
ATOM 4343 C CA . GLY A 1 589 ? 35.341 25.603 -37.213 1.00 32.62 1003 GLY A CA 1
ATOM 4344 C C . GLY A 1 589 ? 35.694 24.499 -36.218 1.00 33.36 1003 GLY A C 1
ATOM 4345 O O . GLY A 1 589 ? 36.871 24.160 -36.049 1.00 33.12 1003 GLY A O 1
ATOM 4346 N N . THR A 1 590 ? 34.692 23.933 -35.553 1.00 32.84 1004 THR A N 1
ATOM 4347 C CA . THR A 1 590 ? 34.909 22.762 -34.738 1.00 32.87 1004 THR A CA 1
ATOM 4348 C C . THR A 1 590 ? 33.946 21.664 -35.141 1.00 33.38 1004 THR A C 1
ATOM 4349 O O . THR A 1 590 ? 32.874 21.950 -35.680 1.00 32.49 1004 THR A O 1
ATOM 4353 N N . ILE A 1 591 ? 34.336 20.420 -34.841 1.00 33.83 1005 ILE A N 1
ATOM 4354 C CA . ILE A 1 591 ? 33.493 19.242 -35.024 1.00 34.73 1005 ILE A CA 1
ATOM 4355 C C . ILE A 1 591 ? 33.003 18.652 -33.671 1.00 34.84 1005 ILE A C 1
ATOM 4356 O O . ILE A 1 591 ? 33.801 18.264 -32.834 1.00 35.03 1005 ILE A O 1
ATOM 4361 N N . GLY A 1 592 ? 31.689 18.565 -33.486 1.00 34.93 1006 GLY A N 1
ATOM 4362 C CA . GLY A 1 592 ? 31.108 18.035 -32.259 1.00 35.33 1006 GLY A CA 1
ATOM 4363 C C . GLY A 1 592 ? 30.905 16.531 -32.279 1.00 35.63 1006 GLY A C 1
ATOM 4364 O O . GLY A 1 592 ? 30.044 15.998 -33.013 1.00 36.36 1006 GLY A O 1
ATOM 4365 N N . THR A 1 593 ? 31.682 15.823 -31.478 1.00 34.85 1007 THR A N 1
ATOM 4366 C CA . THR A 1 593 ? 31.593 14.381 -31.535 1.00 35.40 1007 THR A CA 1
ATOM 4367 C C . THR A 1 593 ? 30.956 13.855 -30.281 1.00 35.45 1007 THR A C 1
ATOM 4368 O O . THR A 1 593 ? 30.770 14.592 -29.324 1.00 35.61 1007 THR A O 1
ATOM 4372 N N . VAL A 1 594 ? 30.620 12.574 -30.299 1.00 35.37 1008 VAL A N 1
ATOM 4373 C CA . VAL A 1 594 ? 30.014 11.949 -29.154 1.00 35.05 1008 VAL A CA 1
ATOM 4374 C C . VAL A 1 594 ? 31.109 11.583 -28.166 1.00 35.72 1008 VAL A C 1
ATOM 4375 O O . VAL A 1 594 ? 31.989 10.795 -28.475 1.00 36.01 1008 VAL A O 1
ATOM 4379 N N . ALA A 1 595 ? 31.079 12.171 -26.978 1.00 36.30 1009 ALA A N 1
ATOM 4380 C CA . ALA A 1 595 ? 31.988 11.728 -25.924 1.00 37.31 1009 ALA A CA 1
ATOM 4381 C C . ALA A 1 595 ? 31.248 10.917 -24.844 1.00 37.93 1009 ALA A C 1
ATOM 4382 O O . ALA A 1 595 ? 30.050 10.645 -24.959 1.00 38.22 1009 ALA A O 1
ATOM 4384 N N . ASP A 1 596 ? 31.980 10.482 -23.831 1.00 39.28 1010 ASP A N 1
ATOM 4385 C CA . ASP A 1 596 ? 31.456 9.516 -22.873 1.00 40.69 1010 ASP A CA 1
ATOM 4386 C C . ASP A 1 596 ? 30.015 9.794 -22.430 1.00 40.69 1010 ASP A C 1
ATOM 4387 O O . ASP A 1 596 ? 29.130 8.967 -22.617 1.00 40.50 1010 ASP A O 1
ATOM 4392 N N . LYS A 1 597 ? 29.770 10.960 -21.847 1.00 41.46 1011 LYS A N 1
ATOM 4393 C CA . LYS A 1 597 ? 28.442 11.239 -21.280 1.00 41.99 1011 LYS A CA 1
ATOM 4394 C C . LYS A 1 597 ? 27.283 11.057 -22.267 1.00 42.13 1011 LYS A C 1
ATOM 4395 O O . LYS A 1 597 ? 26.228 10.486 -21.913 1.00 41.97 1011 LYS A O 1
ATOM 4401 N N . THR A 1 598 ? 27.475 11.526 -23.499 1.00 41.42 1012 THR A N 1
ATOM 4402 C CA . THR A 1 598 ? 26.464 11.336 -24.527 1.00 41.31 1012 THR A CA 1
ATOM 4403 C C . THR A 1 598 ? 26.314 9.869 -24.931 1.00 40.90 1012 THR A C 1
ATOM 4404 O O . THR A 1 598 ? 25.201 9.393 -25.132 1.00 40.59 1012 THR A O 1
ATOM 4408 N N . ALA A 1 599 ? 27.438 9.162 -25.070 1.00 40.87 1013 ALA A N 1
ATOM 4409 C CA . ALA A 1 599 ? 27.413 7.730 -25.404 1.00 40.96 1013 ALA A CA 1
ATOM 4410 C C . ALA A 1 599 ? 26.660 6.904 -24.362 1.00 41.19 1013 ALA A C 1
ATOM 4411 O O . ALA A 1 599 ? 25.785 6.109 -24.703 1.00 41.08 1013 ALA A O 1
ATOM 4413 N N . TYR A 1 600 ? 27.010 7.081 -23.092 1.00 40.96 1014 TYR A N 1
ATOM 4414 C CA . TYR A 1 600 ? 26.315 6.359 -22.049 1.00 41.46 1014 TYR A CA 1
ATOM 4415 C C . TYR A 1 600 ? 24.834 6.682 -22.103 1.00 41.84 1014 TYR A C 1
ATOM 4416 O O . TYR A 1 600 ? 23.993 5.776 -21.983 1.00 41.53 1014 TYR A O 1
ATOM 4425 N N . GLY A 1 601 ? 24.514 7.961 -22.321 1.00 42.35 1015 GLY A N 1
ATOM 4426 C CA . GLY A 1 601 ? 23.109 8.386 -22.477 1.00 42.45 1015 GLY A CA 1
ATOM 4427 C C . GLY A 1 601 ? 22.410 7.617 -23.591 1.00 42.86 1015 GLY A C 1
ATOM 4428 O O . GLY A 1 601 ? 21.339 7.009 -23.379 1.00 42.90 1015 GLY A O 1
ATOM 4429 N N . PHE A 1 602 ? 23.013 7.622 -24.781 1.00 42.82 1016 PHE A N 1
ATOM 4430 C CA . PHE A 1 602 ? 22.421 6.899 -25.914 1.00 42.96 1016 PHE A CA 1
ATOM 4431 C C . PHE A 1 602 ? 22.208 5.422 -25.613 1.00 42.76 1016 PHE A C 1
ATOM 4432 O O . PHE A 1 602 ? 21.182 4.851 -25.990 1.00 42.93 1016 PHE A O 1
ATOM 4440 N N . VAL A 1 603 ? 23.191 4.791 -24.976 1.00 42.35 1017 VAL A N 1
ATOM 4441 C CA . VAL A 1 603 ? 23.139 3.352 -24.768 1.00 42.49 1017 VAL A CA 1
ATOM 4442 C C . VAL A 1 603 ? 22.038 2.967 -23.790 1.00 42.75 1017 VAL A C 1
ATOM 4443 O O . VAL A 1 603 ? 21.266 2.039 -24.028 1.00 43.28 1017 VAL A O 1
ATOM 4447 N N . LYS A 1 604 ? 21.952 3.677 -22.682 1.00 42.99 1018 LYS A N 1
ATOM 4448 C CA . LYS A 1 604 ? 20.889 3.384 -21.750 1.00 44.03 1018 LYS A CA 1
ATOM 4449 C C . LYS A 1 604 ? 19.488 3.519 -22.394 1.00 44.40 1018 LYS A C 1
ATOM 4450 O O . LYS A 1 604 ? 18.706 2.579 -22.342 1.00 44.04 1018 LYS A O 1
ATOM 4456 N N . ALA A 1 605 ? 19.183 4.652 -23.024 1.00 44.97 1019 ALA A N 1
ATOM 4457 C CA . ALA A 1 605 ? 17.886 4.797 -23.691 1.00 45.82 1019 ALA A CA 1
ATOM 4458 C C . ALA A 1 605 ? 17.594 3.625 -24.649 1.00 46.39 1019 ALA A C 1
ATOM 4459 O O . ALA A 1 605 ? 16.513 3.033 -24.610 1.00 46.31 1019 ALA A O 1
ATOM 4461 N N . TYR A 1 606 ? 18.566 3.285 -25.496 1.00 47.15 1020 TYR A N 1
ATOM 4462 C CA . TYR A 1 606 ? 18.465 2.103 -26.362 1.00 47.56 1020 TYR A CA 1
ATOM 4463 C C . TYR A 1 606 ? 18.210 0.821 -25.583 1.00 48.03 1020 TYR A C 1
ATOM 4464 O O . TYR A 1 606 ? 17.424 -0.020 -26.014 1.00 48.65 1020 TYR A O 1
ATOM 4473 N N . ALA A 1 607 ? 18.893 0.651 -24.459 1.00 48.12 1021 ALA A N 1
ATOM 4474 C CA . ALA A 1 607 ? 18.613 -0.487 -23.592 1.00 48.54 1021 ALA A CA 1
ATOM 4475 C C . ALA A 1 607 ? 17.162 -0.461 -23.067 1.00 48.77 1021 ALA A C 1
ATOM 4476 O O . ALA A 1 607 ? 16.396 -1.419 -23.241 1.00 48.42 1021 ALA A O 1
ATOM 4478 N N . SER A 1 608 ? 16.818 0.635 -22.401 1.00 49.11 1022 SER A N 1
ATOM 4479 C CA . SER A 1 608 ? 15.474 0.903 -21.917 1.00 49.57 1022 SER A CA 1
ATOM 4480 C C . SER A 1 608 ? 14.378 0.688 -22.984 1.00 50.02 1022 SER A C 1
ATOM 4481 O O . SER A 1 608 ? 13.421 -0.067 -22.763 1.00 49.54 1022 SER A O 1
ATOM 4484 N N . ASP A 1 609 ? 14.506 1.343 -24.135 1.00 50.30 1023 ASP A N 1
ATOM 4485 C CA . ASP A 1 609 ? 13.465 1.211 -25.161 1.00 50.96 1023 ASP A CA 1
ATOM 4486 C C . ASP A 1 609 ? 13.325 -0.236 -25.642 1.00 51.35 1023 ASP A C 1
ATOM 4487 O O . ASP A 1 609 ? 12.290 -0.602 -26.198 1.00 51.66 1023 ASP A O 1
ATOM 4492 N N . HIS A 1 610 ? 14.369 -1.045 -25.464 1.00 51.47 1024 HIS A N 1
ATOM 4493 C CA . HIS A 1 610 ? 14.377 -2.419 -25.981 1.00 51.58 1024 HIS A CA 1
ATOM 4494 C C . HIS A 1 610 ? 14.168 -3.448 -24.898 1.00 51.55 1024 HIS A C 1
ATOM 4495 O O . HIS A 1 610 ? 14.364 -4.637 -25.123 1.00 51.59 1024 HIS A O 1
ATOM 4502 N N . ASN A 1 611 ? 13.801 -2.986 -23.712 1.00 51.52 1025 ASN A N 1
ATOM 4503 C CA . ASN A 1 611 ? 13.816 -3.831 -22.532 1.00 51.75 1025 ASN A CA 1
ATOM 4504 C C . ASN A 1 611 ? 14.997 -4.797 -22.383 1.00 51.47 1025 ASN A C 1
ATOM 4505 O O . ASN A 1 611 ? 14.810 -5.985 -22.101 1.00 51.61 1025 ASN A O 1
ATOM 4510 N N . LEU A 1 612 ? 16.210 -4.284 -22.551 1.00 51.11 1026 LEU A N 1
ATOM 4511 C CA . LEU A 1 612 ? 17.406 -5.052 -22.228 1.00 50.52 1026 LEU A CA 1
ATOM 4512 C C . LEU A 1 612 ? 17.874 -4.654 -20.830 1.00 50.11 1026 LEU A C 1
ATOM 4513 O O . LEU A 1 612 ? 17.871 -3.469 -20.483 1.00 49.66 1026 LEU A O 1
ATOM 4518 N N . GLU A 1 613 ? 18.218 -5.647 -20.012 1.00 49.66 1027 GLU A N 1
ATOM 4519 C CA . GLU A 1 613 ? 18.873 -5.388 -18.740 1.00 49.51 1027 GLU A CA 1
ATOM 4520 C C . GLU A 1 613 ? 20.329 -5.753 -18.973 1.00 48.32 1027 GLU A C 1
ATOM 4521 O O . GLU A 1 613 ? 20.655 -6.919 -19.157 1.00 48.54 1027 GLU A O 1
ATOM 4527 N N . LEU A 1 614 ? 21.217 -4.777 -18.996 1.00 46.85 1028 LEU A N 1
ATOM 4528 C CA . LEU A 1 614 ? 22.591 -5.109 -19.333 1.00 44.85 1028 LEU A CA 1
ATOM 4529 C C . LEU A 1 614 ? 23.546 -4.995 -18.159 1.00 43.92 1028 LEU A C 1
ATOM 4530 O O . LEU A 1 614 ? 23.328 -4.213 -17.228 1.00 43.65 1028 LEU A O 1
ATOM 4535 N N . ARG A 1 615 ? 24.601 -5.801 -18.201 1.00 42.53 1029 ARG A N 1
ATOM 4536 C CA . ARG A 1 615 ? 25.671 -5.679 -17.233 1.00 41.24 1029 ARG A CA 1
ATOM 4537 C C . ARG A 1 615 ? 26.375 -4.333 -17.403 1.00 40.52 1029 ARG A C 1
ATOM 4538 O O . ARG A 1 615 ? 26.457 -3.790 -18.516 1.00 40.39 1029 ARG A O 1
ATOM 4546 N N . GLY A 1 616 ? 26.866 -3.789 -16.295 1.00 39.54 1030 GLY A N 1
ATOM 4547 C CA . GLY A 1 616 ? 27.710 -2.601 -16.335 1.00 38.62 1030 GLY A CA 1
ATOM 4548 C C . GLY A 1 616 ? 28.729 -2.723 -17.463 1.00 38.26 1030 GLY A C 1
ATOM 4549 O O . GLY A 1 616 ? 28.764 -1.902 -18.377 1.00 38.37 1030 GLY A O 1
ATOM 4550 N N . ALA A 1 617 ? 29.525 -3.781 -17.418 1.00 37.35 1031 ALA A N 1
ATOM 4551 C CA . ALA A 1 617 ? 30.610 -3.984 -18.347 1.00 37.27 1031 ALA A CA 1
ATOM 4552 C C . ALA A 1 617 ? 30.202 -3.926 -19.847 1.00 37.52 1031 ALA A C 1
ATOM 4553 O O . ALA A 1 617 ? 30.979 -3.469 -20.687 1.00 36.97 1031 ALA A O 1
ATOM 4555 N N . GLU A 1 618 ? 28.997 -4.400 -20.150 1.00 37.31 1032 GLU A N 1
ATOM 4556 C CA . GLU A 1 618 ? 28.430 -4.348 -21.488 1.00 37.71 1032 GLU A CA 1
ATOM 4557 C C . GLU A 1 618 ? 27.878 -2.967 -21.835 1.00 38.00 1032 GLU A C 1
ATOM 4558 O O . GLU A 1 618 ? 27.817 -2.597 -23.005 1.00 38.39 1032 GLU A O 1
ATOM 4564 N N . ILE A 1 619 ? 27.414 -2.222 -20.843 1.00 38.13 1033 ILE A N 1
ATOM 4565 C CA . ILE A 1 619 ? 27.006 -0.860 -21.125 1.00 38.32 1033 ILE A CA 1
ATOM 4566 C C . ILE A 1 619 ? 28.289 -0.069 -21.457 1.00 38.34 1033 ILE A C 1
ATOM 4567 O O . ILE A 1 619 ? 28.302 0.724 -22.404 1.00 37.80 1033 ILE A O 1
ATOM 4572 N N . ASP A 1 620 ? 29.361 -0.305 -20.693 1.00 37.91 1034 ASP A N 1
ATOM 4573 C CA . ASP A 1 620 ? 30.610 0.392 -20.944 1.00 38.38 1034 ASP A CA 1
ATOM 4574 C C . ASP A 1 620 ? 31.045 0.131 -22.378 1.00 38.85 1034 ASP A C 1
ATOM 4575 O O . ASP A 1 620 ? 31.442 1.059 -23.078 1.00 38.65 1034 ASP A O 1
ATOM 4580 N N . ARG A 1 621 ? 31.000 -1.120 -22.827 1.00 39.39 1035 ARG A N 1
ATOM 4581 C CA . ARG A 1 621 ? 31.605 -1.376 -24.132 1.00 40.32 1035 ARG A CA 1
ATOM 4582 C C . ARG A 1 621 ? 30.773 -0.823 -25.301 1.00 40.20 1035 ARG A C 1
ATOM 4583 O O . ARG A 1 621 ? 31.329 -0.315 -26.274 1.00 40.96 1035 ARG A O 1
ATOM 4591 N N . LEU A 1 622 ? 29.450 -0.890 -25.187 1.00 39.99 1036 LEU A N 1
ATOM 4592 C CA . LEU A 1 622 ? 28.596 -0.227 -26.165 1.00 39.44 1036 LEU A CA 1
ATOM 4593 C C . LEU A 1 622 ? 28.869 1.277 -26.151 1.00 39.71 1036 LEU A C 1
ATOM 4594 O O . LEU A 1 622 ? 28.968 1.919 -27.194 1.00 39.74 1036 LEU A O 1
ATOM 4599 N N . ALA A 1 623 ? 28.993 1.834 -24.958 1.00 39.53 1037 ALA A N 1
ATOM 4600 C CA . ALA A 1 623 ? 29.373 3.220 -24.836 1.00 39.75 1037 ALA A CA 1
ATOM 4601 C C . ALA A 1 623 ? 30.638 3.510 -25.658 1.00 39.34 1037 ALA A C 1
ATOM 4602 O O . ALA A 1 623 ? 30.649 4.396 -26.511 1.00 39.55 1037 ALA A O 1
ATOM 4604 N N . ALA A 1 624 ? 31.691 2.748 -25.415 1.00 38.78 1038 ALA A N 1
ATOM 4605 C CA . ALA A 1 624 ? 32.972 3.021 -26.037 1.00 38.50 1038 ALA A CA 1
ATOM 4606 C C . ALA A 1 624 ? 32.942 2.906 -27.570 1.00 38.82 1038 ALA A C 1
ATOM 4607 O O . ALA A 1 624 ? 33.806 3.463 -28.253 1.00 38.45 1038 ALA A O 1
ATOM 4609 N N . GLY A 1 625 ? 31.947 2.200 -28.112 1.00 38.62 1039 GLY A N 1
ATOM 4610 C CA . GLY A 1 625 ? 31.931 1.911 -29.529 1.00 37.78 1039 GLY A CA 1
ATOM 4611 C C . GLY A 1 625 ? 31.218 3.020 -30.261 1.00 38.57 1039 GLY A C 1
ATOM 4612 O O . GLY A 1 625 ? 31.231 3.063 -31.509 1.00 38.05 1039 GLY A O 1
ATOM 4613 N N . CYS A 1 626 ? 30.584 3.906 -29.487 1.00 38.53 1040 CYS A N 1
ATOM 4614 C CA . CYS A 1 626 ? 29.869 5.065 -30.048 1.00 38.59 1040 CYS A CA 1
ATOM 4615 C C . CYS A 1 626 ? 30.679 6.369 -30.023 1.00 38.70 1040 CYS A C 1
ATOM 4616 O O . CYS A 1 626 ? 30.284 7.353 -30.655 1.00 38.67 1040 CYS A O 1
ATOM 4619 N N . THR A 1 627 ? 31.765 6.406 -29.260 1.00 38.24 1041 THR A N 1
ATOM 4620 C CA . THR A 1 627 ? 32.455 7.671 -29.076 1.00 38.92 1041 THR A CA 1
ATOM 4621 C C . THR A 1 627 ? 33.229 8.004 -30.327 1.00 39.17 1041 THR A C 1
ATOM 4622 O O . THR A 1 627 ? 33.603 7.108 -31.079 1.00 39.37 1041 THR A O 1
ATOM 4626 N N . GLY A 1 628 ? 33.452 9.292 -30.564 1.00 39.25 1042 GLY A N 1
ATOM 4627 C CA . GLY A 1 628 ? 34.207 9.723 -31.746 1.00 39.21 1042 GLY A CA 1
ATOM 4628 C C . GLY A 1 628 ? 33.368 10.044 -32.975 1.00 39.21 1042 GLY A C 1
ATOM 4629 O O . GLY A 1 628 ? 33.867 10.643 -33.926 1.00 40.12 1042 GLY A O 1
ATOM 4630 N N . VAL A 1 629 ? 32.100 9.650 -32.975 1.00 38.65 1043 VAL A N 1
ATOM 4631 C CA . VAL A 1 629 ? 31.255 9.871 -34.123 1.00 38.00 1043 VAL A CA 1
ATOM 4632 C C . VAL A 1 629 ? 30.817 11.319 -34.093 1.00 38.26 1043 VAL A C 1
ATOM 4633 O O . VAL A 1 629 ? 30.521 11.867 -33.010 1.00 37.89 1043 VAL A O 1
ATOM 4637 N N . LYS A 1 630 ? 30.797 11.942 -35.275 1.00 38.19 1044 LYS A N 1
ATOM 4638 C CA . LYS A 1 630 ? 30.413 13.336 -35.394 1.00 38.93 1044 LYS A CA 1
ATOM 4639 C C . LYS A 1 630 ? 28.921 13.492 -35.212 1.00 39.21 1044 LYS A C 1
ATOM 4640 O O . LYS A 1 630 ? 28.133 12.744 -35.782 1.00 39.48 1044 LYS A O 1
ATOM 4646 N N . ARG A 1 631 ? 28.531 14.484 -34.426 1.00 39.75 1045 ARG A N 1
ATOM 4647 C CA . ARG A 1 631 ? 27.117 14.775 -34.255 1.00 40.18 1045 ARG A CA 1
ATOM 4648 C C . ARG A 1 631 ? 26.737 16.173 -34.732 1.00 39.55 1045 ARG A C 1
ATOM 4649 O O . ARG A 1 631 ? 25.598 16.391 -35.137 1.00 40.31 1045 ARG A O 1
ATOM 4657 N N . THR A 1 632 ? 27.685 17.112 -34.689 1.00 38.44 1046 THR A N 1
ATOM 4658 C CA . THR A 1 632 ? 27.409 18.504 -35.037 1.00 37.19 1046 THR A CA 1
ATOM 4659 C C . THR A 1 632 ? 28.664 19.241 -35.494 1.00 36.57 1046 THR A C 1
ATOM 4660 O O . THR A 1 632 ? 29.778 18.712 -35.447 1.00 36.39 1046 THR A O 1
ATOM 4664 N N . THR A 1 633 ? 28.482 20.493 -35.889 1.00 34.92 1047 THR A N 1
ATOM 4665 C CA . THR A 1 633 ? 29.607 21.393 -36.070 1.00 33.36 1047 THR A CA 1
ATOM 4666 C C . THR A 1 633 ? 29.325 22.657 -35.277 1.00 33.11 1047 THR A C 1
ATOM 4667 O O . THR A 1 633 ? 28.181 22.924 -34.922 1.00 32.62 1047 THR A O 1
ATOM 4671 N N . GLY A 1 634 ? 30.372 23.448 -35.067 1.00 32.66 1048 GLY A N 1
ATOM 4672 C CA . GLY A 1 634 ? 30.324 24.621 -34.213 1.00 32.90 1048 GLY A CA 1
ATOM 4673 C C . GLY A 1 634 ? 31.401 25.659 -34.522 1.00 33.21 1048 GLY A C 1
ATOM 4674 O O . GLY A 1 634 ? 31.956 25.716 -35.642 1.00 33.29 1048 GLY A O 1
ATOM 4675 N N . GLN A 1 635 ? 31.700 26.497 -33.534 1.00 33.46 1049 GLN A N 1
ATOM 4676 C CA . GLN A 1 635 ? 32.654 27.595 -33.717 1.00 33.35 1049 GLN A CA 1
ATOM 4677 C C . GLN A 1 635 ? 33.776 27.511 -32.717 1.00 33.38 1049 GLN A C 1
ATOM 4678 O O . GLN A 1 635 ? 33.541 27.327 -31.544 1.00 33.87 1049 GLN A O 1
ATOM 4684 N N . HIS A 1 636 ? 35.009 27.651 -33.181 1.00 33.62 1050 HIS A N 1
ATOM 4685 C CA . HIS A 1 636 ? 36.143 27.806 -32.279 1.00 32.83 1050 HIS A CA 1
ATOM 4686 C C . HIS A 1 636 ? 35.778 28.948 -31.333 1.00 32.95 1050 HIS A C 1
ATOM 4687 O O . HIS A 1 636 ? 35.084 29.873 -31.724 1.00 32.98 1050 HIS A O 1
ATOM 4694 N N . PRO A 1 637 ? 36.215 28.891 -30.071 1.00 33.42 1051 PRO A N 1
ATOM 4695 C CA . PRO A 1 637 ? 35.751 29.967 -29.203 1.00 33.32 1051 PRO A CA 1
ATOM 4696 C C . PRO A 1 637 ? 36.368 31.360 -29.511 1.00 34.19 1051 PRO A C 1
ATOM 4697 O O . PRO A 1 637 ? 36.005 32.341 -28.849 1.00 34.75 1051 PRO A O 1
ATOM 4701 N N . GLY A 1 638 ? 37.267 31.476 -30.486 1.00 33.41 1052 GLY A N 1
ATOM 4702 C CA . GLY A 1 638 ? 37.756 32.813 -30.827 1.00 33.60 1052 GLY A CA 1
ATOM 4703 C C . GLY A 1 638 ? 38.794 32.963 -31.934 1.00 33.81 1052 GLY A C 1
ATOM 4704 O O . GLY A 1 638 ? 39.121 34.082 -32.337 1.00 34.47 1052 GLY A O 1
ATOM 4705 N N . GLY A 1 639 ? 39.330 31.855 -32.434 1.00 33.01 1053 GLY A N 1
ATOM 4706 C CA . GLY A 1 639 ? 40.375 31.940 -33.432 1.00 31.80 1053 GLY A CA 1
ATOM 4707 C C . GLY A 1 639 ? 39.913 32.448 -34.791 1.00 31.73 1053 GLY A C 1
ATOM 4708 O O . GLY A 1 639 ? 38.963 31.921 -35.379 1.00 30.04 1053 GLY A O 1
ATOM 4709 N N . ILE A 1 640 ? 40.610 33.468 -35.298 1.00 31.74 1054 ILE A N 1
ATOM 4710 C CA . ILE A 1 640 ? 40.414 33.885 -36.667 1.00 32.15 1054 ILE A CA 1
ATOM 4711 C C . ILE A 1 640 ? 41.614 33.451 -37.465 1.00 32.95 1054 ILE A C 1
ATOM 4712 O O . ILE A 1 640 ? 42.752 33.788 -37.120 1.00 33.50 1054 ILE A O 1
ATOM 4717 N N . ILE A 1 641 ? 41.348 32.693 -38.528 1.00 33.15 1055 ILE A N 1
ATOM 4718 C CA . ILE A 1 641 ? 42.370 32.092 -39.367 1.00 32.77 1055 ILE A CA 1
ATOM 4719 C C . ILE A 1 641 ? 42.685 33.027 -40.519 1.00 33.39 1055 ILE A C 1
ATOM 4720 O O . ILE A 1 641 ? 41.777 33.384 -41.294 1.00 34.11 1055 ILE A O 1
ATOM 4725 N N . VAL A 1 642 ? 43.940 33.433 -40.670 1.00 32.55 1056 VAL A N 1
ATOM 4726 C CA . VAL A 1 642 ? 44.218 34.418 -41.675 1.00 32.24 1056 VAL A CA 1
ATOM 4727 C C . VAL A 1 642 ? 44.780 33.835 -42.991 1.00 32.15 1056 VAL A C 1
ATOM 4728 O O . VAL A 1 642 ? 45.736 33.060 -42.997 1.00 31.31 1056 VAL A O 1
ATOM 4732 N N . VAL A 1 643 ? 44.142 34.191 -44.108 1.00 31.84 1057 VAL A N 1
ATOM 4733 C CA . VAL A 1 643 ? 44.571 33.682 -45.401 1.00 32.01 1057 VAL A CA 1
ATOM 4734 C C . VAL A 1 643 ? 45.466 34.663 -46.132 1.00 31.68 1057 VAL A C 1
ATOM 4735 O O . VAL A 1 643 ? 45.082 35.790 -46.401 1.00 32.60 1057 VAL A O 1
ATOM 4739 N N . PRO A 1 644 ? 46.686 34.249 -46.435 1.00 31.28 1058 PRO A N 1
ATOM 4740 C CA . PRO A 1 644 ? 47.511 35.172 -47.216 1.00 31.99 1058 PRO A CA 1
ATOM 4741 C C . PRO A 1 644 ? 46.832 35.528 -48.545 1.00 32.62 1058 PRO A C 1
ATOM 4742 O O . PRO A 1 644 ? 46.058 34.730 -49.095 1.00 32.86 1058 PRO A O 1
ATOM 4746 N N . ASP A 1 645 ? 47.102 36.720 -49.051 1.00 33.50 1059 ASP A N 1
ATOM 4747 C CA . ASP A 1 645 ? 46.416 37.169 -50.260 1.00 34.84 1059 ASP A CA 1
ATOM 4748 C C . ASP A 1 645 ? 46.946 36.487 -51.527 1.00 34.49 1059 ASP A C 1
ATOM 4749 O O . ASP A 1 645 ? 46.376 36.641 -52.597 1.00 35.21 1059 ASP A O 1
ATOM 4754 N N . TYR A 1 646 ? 48.045 35.750 -51.421 1.00 34.43 1060 TYR A N 1
ATOM 4755 C CA . TYR A 1 646 ? 48.615 35.125 -52.609 1.00 33.93 1060 TYR A CA 1
ATOM 4756 C C . TYR A 1 646 ? 48.230 33.636 -52.688 1.00 33.76 1060 TYR A C 1
ATOM 4757 O O . TYR A 1 646 ? 48.569 32.941 -53.667 1.00 32.69 1060 TYR A O 1
ATOM 4766 N N . MET A 1 647 ? 47.514 33.170 -51.658 1.00 33.13 1061 MET A N 1
ATOM 4767 C CA . MET A 1 647 ? 46.899 31.841 -51.637 1.00 33.10 1061 MET A CA 1
ATOM 4768 C C . MET A 1 647 ? 45.367 32.005 -51.611 1.00 32.76 1061 MET A C 1
ATOM 4769 O O . MET A 1 647 ? 44.870 33.097 -51.842 1.00 32.13 1061 MET A O 1
ATOM 4774 N N . GLU A 1 648 ? 44.626 30.933 -51.332 1.00 32.40 1062 GLU A N 1
ATOM 4775 C CA . GLU A 1 648 ? 43.175 31.034 -51.155 1.00 33.30 1062 GLU A CA 1
ATOM 4776 C C . GLU A 1 648 ? 42.715 29.987 -50.147 1.00 33.00 1062 GLU A C 1
ATOM 4777 O O . GLU A 1 648 ? 43.384 28.964 -49.942 1.00 32.91 1062 GLU A O 1
ATOM 4783 N N . ILE A 1 649 ? 41.577 30.205 -49.513 1.00 33.00 1063 ILE A N 1
ATOM 4784 C CA . ILE A 1 649 ? 41.201 29.281 -48.451 1.00 32.98 1063 ILE A CA 1
ATOM 4785 C C . ILE A 1 649 ? 41.172 27.841 -48.991 1.00 33.21 1063 ILE A C 1
ATOM 4786 O O . ILE A 1 649 ? 41.552 26.885 -48.277 1.00 33.30 1063 ILE A O 1
ATOM 4791 N N . TYR A 1 650 ? 40.749 27.675 -50.241 1.00 32.56 1064 TYR A N 1
ATOM 4792 C CA . TYR A 1 650 ? 40.638 26.323 -50.802 1.00 32.83 1064 TYR A CA 1
ATOM 4793 C C . TYR A 1 650 ? 41.966 25.600 -50.993 1.00 33.20 1064 TYR A C 1
ATOM 4794 O O . TYR A 1 650 ? 41.981 24.402 -51.298 1.00 33.67 1064 TYR A O 1
ATOM 4803 N N . ASP A 1 651 ? 43.080 26.304 -50.822 1.00 33.68 1065 ASP A N 1
ATOM 4804 C CA . ASP A 1 651 ? 44.376 25.627 -50.848 1.00 33.60 1065 ASP A CA 1
ATOM 4805 C C . ASP A 1 651 ? 44.538 24.860 -49.538 1.00 33.62 1065 ASP A C 1
ATOM 4806 O O . ASP A 1 651 ? 45.479 24.073 -49.383 1.00 33.32 1065 ASP A O 1
ATOM 4811 N N . PHE A 1 652 ? 43.631 25.106 -48.589 1.00 33.55 1066 PHE A N 1
ATOM 4812 C CA . PHE A 1 652 ? 43.825 24.628 -47.214 1.00 33.82 1066 PHE A CA 1
ATOM 4813 C C . PHE A 1 652 ? 42.666 23.834 -46.657 1.00 34.03 1066 PHE A C 1
ATOM 4814 O O . PHE A 1 652 ? 42.875 22.786 -46.037 1.00 34.73 1066 PHE A O 1
ATOM 4822 N N . THR A 1 653 ? 41.448 24.337 -46.855 1.00 33.57 1067 THR A N 1
ATOM 4823 C CA . THR A 1 653 ? 40.276 23.688 -46.322 1.00 33.36 1067 THR A CA 1
ATOM 4824 C C . THR A 1 653 ? 39.039 24.178 -47.048 1.00 33.49 1067 THR A C 1
ATOM 4825 O O . THR A 1 653 ? 39.050 25.257 -47.639 1.00 33.91 1067 THR A O 1
ATOM 4829 N N . PRO A 1 654 ? 37.985 23.362 -47.054 1.00 33.03 1068 PRO A N 1
ATOM 4830 C CA . PRO A 1 654 ? 36.671 23.857 -47.416 1.00 32.97 1068 PRO A CA 1
ATOM 4831 C C . PRO A 1 654 ? 36.128 24.791 -46.324 1.00 33.05 1068 PRO A C 1
ATOM 4832 O O . PRO A 1 654 ? 36.679 24.873 -45.222 1.00 31.99 1068 PRO A O 1
ATOM 4836 N N . ILE A 1 655 ? 35.036 25.479 -46.639 1.00 33.53 1069 ILE A N 1
ATOM 4837 C CA . ILE A 1 655 ? 34.377 26.355 -45.699 1.00 33.81 1069 ILE A CA 1
ATOM 4838 C C . ILE A 1 655 ? 32.904 26.019 -45.658 1.00 34.84 1069 ILE A C 1
ATOM 4839 O O . ILE A 1 655 ? 32.408 25.215 -46.464 1.00 35.20 1069 ILE A O 1
ATOM 4844 N N . GLN A 1 656 ? 32.192 26.622 -44.717 1.00 35.14 1070 GLN A N 1
ATOM 4845 C CA . GLN A 1 656 ? 30.804 26.248 -44.496 1.00 35.38 1070 GLN A CA 1
ATOM 4846 C C . GLN A 1 656 ? 30.225 27.174 -43.442 1.00 35.65 1070 GLN A C 1
ATOM 4847 O O . GLN A 1 656 ? 30.857 28.163 -43.079 1.00 36.15 1070 GLN A O 1
ATOM 4853 N N . TYR A 1 657 ? 29.032 26.873 -42.949 1.00 35.42 1071 TYR A N 1
ATOM 4854 C CA . TYR A 1 657 ? 28.523 27.625 -41.811 1.00 35.77 1071 TYR A CA 1
ATOM 4855 C C . TYR A 1 657 ? 28.552 26.752 -40.552 1.00 36.12 1071 TYR A C 1
ATOM 4856 O O . TYR A 1 657 ? 28.344 25.530 -40.622 1.00 35.18 1071 TYR A O 1
ATOM 4865 N N . PRO A 1 658 ? 28.807 27.377 -39.389 1.00 36.64 1072 PRO A N 1
ATOM 4866 C CA . PRO A 1 658 ? 28.780 26.575 -38.169 1.00 37.43 1072 PRO A CA 1
ATOM 4867 C C . PRO A 1 658 ? 27.354 26.128 -37.914 1.00 37.97 1072 PRO A C 1
ATOM 4868 O O . PRO A 1 658 ? 26.454 26.949 -37.961 1.00 37.99 1072 PRO A O 1
ATOM 4872 N N . ALA A 1 659 ? 27.168 24.836 -37.659 1.00 39.08 1073 ALA A N 1
ATOM 4873 C CA . ALA A 1 659 ? 25.844 24.217 -37.502 1.00 40.29 1073 ALA A CA 1
ATOM 4874 C C . ALA A 1 659 ? 24.966 24.465 -38.701 1.00 41.07 1073 ALA A C 1
ATOM 4875 O O . ALA A 1 659 ? 23.761 24.270 -38.654 1.00 41.54 1073 ALA A O 1
ATOM 4877 N N . ASP A 1 660 ? 25.563 24.904 -39.793 1.00 42.41 1074 ASP A N 1
ATOM 4878 C CA . ASP A 1 660 ? 24.787 24.995 -41.015 1.00 43.41 1074 ASP A CA 1
ATOM 4879 C C . ASP A 1 660 ? 23.709 26.041 -40.879 1.00 43.95 1074 ASP A C 1
ATOM 4880 O O . ASP A 1 660 ? 22.601 25.855 -41.338 1.00 44.49 1074 ASP A O 1
ATOM 4885 N N . ASP A 1 661 ? 24.046 27.156 -40.256 1.00 44.86 1075 ASP A N 1
ATOM 4886 C CA . ASP A 1 661 ? 23.094 28.209 -40.040 1.00 45.78 1075 ASP A CA 1
ATOM 4887 C C . ASP A 1 661 ? 23.381 29.265 -41.077 1.00 46.03 1075 ASP A C 1
ATOM 4888 O O . ASP A 1 661 ? 24.404 29.954 -41.003 1.00 45.97 1075 ASP A O 1
ATOM 4893 N N . THR A 1 662 ? 22.498 29.375 -42.062 1.00 46.56 1076 THR A N 1
ATOM 4894 C CA . THR A 1 662 ? 22.777 30.202 -43.250 1.00 47.10 1076 THR A CA 1
ATOM 4895 C C . THR A 1 662 ? 22.773 31.721 -42.990 1.00 47.38 1076 THR A C 1
ATOM 4896 O O . THR A 1 662 ? 23.187 32.505 -43.846 1.00 47.24 1076 THR A O 1
ATOM 4900 N N . SER A 1 663 ? 22.321 32.122 -41.802 1.00 47.87 1077 SER A N 1
ATOM 4901 C CA . SER A 1 663 ? 22.299 33.531 -41.417 1.00 48.58 1077 SER A CA 1
ATOM 4902 C C . SER A 1 663 ? 23.515 33.932 -40.571 1.00 48.45 1077 SER A C 1
ATOM 4903 O O . SER A 1 663 ? 23.611 35.067 -40.110 1.00 48.66 1077 SER A O 1
ATOM 4906 N N . SER A 1 664 ? 24.441 33.012 -40.360 1.00 48.24 1078 SER A N 1
ATOM 4907 C CA . SER A 1 664 ? 25.641 33.326 -39.590 1.00 47.99 1078 SER A CA 1
ATOM 4908 C C . SER A 1 664 ? 26.430 34.489 -40.203 1.00 48.25 1078 SER A C 1
ATOM 4909 O O . SER A 1 664 ? 26.593 34.581 -41.427 1.00 48.58 1078 SER A O 1
ATOM 4912 N N . GLU A 1 665 ? 26.901 35.398 -39.354 1.00 48.20 1079 GLU A N 1
ATOM 4913 C CA . GLU A 1 665 ? 27.784 36.474 -39.815 1.00 47.59 1079 GLU A CA 1
ATOM 4914 C C . GLU A 1 665 ? 29.079 35.893 -40.386 1.00 46.05 1079 GLU A C 1
ATOM 4915 O O . GLU A 1 665 ? 29.662 36.469 -41.299 1.00 46.47 1079 GLU A O 1
ATOM 4921 N N . TRP A 1 666 ? 29.539 34.774 -39.823 1.00 43.29 1080 TRP A N 1
ATOM 4922 C CA . TRP A 1 666 ? 30.816 34.192 -40.200 1.00 41.05 1080 TRP A CA 1
ATOM 4923 C C . TRP A 1 666 ? 30.736 32.836 -40.854 1.00 39.43 1080 TRP A C 1
ATOM 4924 O O . TRP A 1 666 ? 30.026 31.940 -40.399 1.00 39.27 1080 TRP A O 1
ATOM 4935 N N . ARG A 1 667 ? 31.533 32.660 -41.889 1.00 37.68 1081 ARG A N 1
ATOM 4936 C CA . ARG A 1 667 ? 31.784 31.334 -42.402 1.00 36.58 1081 ARG A CA 1
ATOM 4937 C C . ARG A 1 667 ? 32.867 30.643 -41.555 1.00 35.69 1081 ARG A C 1
ATOM 4938 O O . ARG A 1 667 ? 33.767 31.312 -41.026 1.00 35.55 1081 ARG A O 1
ATOM 4946 N N . THR A 1 668 ? 32.784 29.322 -41.425 1.00 34.37 1082 THR A N 1
ATOM 4947 C CA . THR A 1 668 ? 33.819 28.561 -40.728 1.00 34.35 1082 THR A CA 1
ATOM 4948 C C . THR A 1 668 ? 34.677 27.649 -41.604 1.00 34.05 1082 THR A C 1
ATOM 4949 O O . THR A 1 668 ? 34.270 27.240 -42.699 1.00 34.02 1082 THR A O 1
ATOM 4953 N N . THR A 1 669 ? 35.852 27.279 -41.094 1.00 33.44 1083 THR A N 1
ATOM 4954 C CA . THR A 1 669 ? 36.663 26.279 -41.780 1.00 32.47 1083 THR A CA 1
ATOM 4955 C C . THR A 1 669 ? 36.007 24.904 -41.632 1.00 33.18 1083 THR A C 1
ATOM 4956 O O . THR A 1 669 ? 35.437 24.579 -40.583 1.00 33.14 1083 THR A O 1
ATOM 4960 N N . HIS A 1 670 ? 36.049 24.099 -42.689 1.00 33.27 1084 HIS A N 1
ATOM 4961 C CA . HIS A 1 670 ? 35.463 22.747 -42.648 1.00 32.93 1084 HIS A CA 1
ATOM 4962 C C . HIS A 1 670 ? 36.306 21.817 -41.767 1.00 33.74 1084 HIS A C 1
ATOM 4963 O O . HIS A 1 670 ? 35.748 21.023 -40.978 1.00 33.63 1084 HIS A O 1
ATOM 4970 N N . PHE A 1 671 ? 37.635 21.912 -41.923 1.00 33.54 1085 PHE A N 1
ATOM 4971 C CA . PHE A 1 671 ? 38.624 21.295 -41.023 1.00 34.11 1085 PHE A CA 1
ATOM 4972 C C . PHE A 1 671 ? 38.752 22.130 -39.745 1.00 34.91 1085 PHE A C 1
ATOM 4973 O O . PHE A 1 671 ? 38.626 23.342 -39.827 1.00 35.64 1085 PHE A O 1
ATOM 4981 N N . ASP A 1 672 ? 39.013 21.518 -38.579 1.00 35.16 1086 ASP A N 1
ATOM 4982 C CA . ASP A 1 672 ? 39.218 22.314 -37.364 1.00 35.35 1086 ASP A CA 1
ATOM 4983 C C . ASP A 1 672 ? 40.624 22.893 -37.353 1.00 36.44 1086 ASP A C 1
ATOM 4984 O O . ASP A 1 672 ? 41.479 22.493 -38.166 1.00 36.17 1086 ASP A O 1
ATOM 4989 N N . PHE A 1 673 ? 40.869 23.827 -36.437 1.00 37.02 1087 PHE A N 1
ATOM 4990 C CA . PHE A 1 673 ? 42.140 24.521 -36.425 1.00 38.11 1087 PHE A CA 1
ATOM 4991 C C . PHE A 1 673 ? 43.262 23.528 -36.225 1.00 38.36 1087 PHE A C 1
ATOM 4992 O O . PHE A 1 673 ? 44.361 23.715 -36.746 1.00 37.67 1087 PHE A O 1
ATOM 5000 N N . HIS A 1 674 ? 42.991 22.464 -35.480 1.00 38.88 1088 HIS A N 1
ATOM 5001 C CA . HIS A 1 674 ? 44.053 21.515 -35.200 1.00 40.02 1088 HIS A CA 1
ATOM 5002 C C . HIS A 1 674 ? 44.625 20.900 -36.490 1.00 39.89 1088 HIS A C 1
ATOM 5003 O O . HIS A 1 674 ? 45.824 20.788 -36.632 1.00 40.49 1088 HIS A O 1
ATOM 5010 N N . SER A 1 675 ? 43.778 20.535 -37.442 1.00 39.83 1089 SER A N 1
ATOM 5011 C CA . SER A 1 675 ? 44.265 19.990 -38.702 1.00 39.65 1089 SER A CA 1
ATOM 5012 C C . SER A 1 675 ? 45.154 20.923 -39.506 1.00 39.78 1089 SER A C 1
ATOM 5013 O O . SER A 1 675 ? 45.960 20.451 -40.316 1.00 40.64 1089 SER A O 1
ATOM 5016 N N . ILE A 1 676 ? 44.997 22.232 -39.350 1.00 39.18 1090 ILE A N 1
ATOM 5017 C CA . ILE A 1 676 ? 45.730 23.151 -40.221 1.00 39.19 1090 ILE A CA 1
ATOM 5018 C C . ILE A 1 676 ? 46.663 24.049 -39.414 1.00 40.08 1090 ILE A C 1
ATOM 5019 O O . ILE A 1 676 ? 47.190 25.036 -39.921 1.00 39.42 1090 ILE A O 1
ATOM 5024 N N . HIS A 1 677 ? 46.859 23.651 -38.161 1.00 40.95 1091 HIS A N 1
ATOM 5025 C CA . HIS A 1 677 ? 47.692 24.340 -37.158 1.00 42.08 1091 HIS A CA 1
ATOM 5026 C C . HIS A 1 677 ? 48.974 24.901 -37.742 1.00 41.14 1091 HIS A C 1
ATOM 5027 O O . HIS A 1 677 ? 49.419 25.968 -37.370 1.00 41.29 1091 HIS A O 1
ATOM 5034 N N . ASP A 1 678 ? 49.572 24.200 -38.679 1.00 41.33 1092 ASP A N 1
ATOM 5035 C CA . ASP A 1 678 ? 50.882 24.630 -39.132 1.00 41.28 1092 ASP A CA 1
ATOM 5036 C C . ASP A 1 678 ? 50.830 25.293 -40.490 1.00 40.69 1092 ASP A C 1
ATOM 5037 O O . ASP A 1 678 ? 51.868 25.645 -41.050 1.00 40.81 1092 ASP A O 1
ATOM 5042 N N . ASN A 1 679 ? 49.629 25.493 -41.022 1.00 39.24 1093 ASN A N 1
ATOM 5043 C CA . ASN A 1 679 ? 49.535 26.013 -42.377 1.00 38.38 1093 ASN A CA 1
ATOM 5044 C C . ASN A 1 679 ? 49.223 27.512 -42.463 1.00 37.54 1093 ASN A C 1
ATOM 5045 O O . ASN A 1 679 ? 49.692 28.191 -43.372 1.00 37.45 1093 ASN A O 1
ATOM 5050 N N . LEU A 1 680 ? 48.439 27.999 -41.507 1.00 36.79 1094 LEU A N 1
ATOM 5051 C CA . LEU A 1 680 ? 47.953 29.361 -41.475 1.00 35.39 1094 LEU A CA 1
ATOM 5052 C C . LEU A 1 680 ? 48.024 29.933 -40.068 1.00 35.28 1094 LEU A C 1
ATOM 5053 O O . LEU A 1 680 ? 47.772 29.227 -39.080 1.00 35.32 1094 LEU A O 1
ATOM 5058 N N . LEU A 1 681 ? 48.355 31.218 -39.970 1.00 35.18 1095 LEU A N 1
ATOM 5059 C CA . LEU A 1 681 ? 48.430 31.910 -38.691 1.00 34.13 1095 LEU A CA 1
ATOM 5060 C C . LEU A 1 681 ? 47.047 32.127 -38.116 1.00 34.68 1095 LEU A C 1
ATOM 5061 O O . LEU A 1 681 ? 46.089 32.262 -38.864 1.00 34.23 1095 LEU A O 1
ATOM 5066 N N . LYS A 1 682 ? 46.962 32.178 -36.786 1.00 34.84 1096 LYS A N 1
ATOM 5067 C CA . LYS A 1 682 ? 45.702 32.357 -36.077 1.00 34.93 1096 LYS A CA 1
ATOM 5068 C C . LYS A 1 682 ? 45.755 33.527 -35.081 1.00 35.00 1096 LYS A C 1
ATOM 5069 O O . LYS A 1 682 ? 46.741 33.722 -34.347 1.00 34.51 1096 LYS A O 1
ATOM 5075 N N . LEU A 1 683 ? 44.691 34.319 -35.086 1.00 35.13 1097 LEU A N 1
ATOM 5076 C CA . LEU A 1 683 ? 44.494 35.349 -34.077 1.00 35.59 1097 LEU A CA 1
ATOM 5077 C C . LEU A 1 683 ? 43.492 34.818 -33.069 1.00 35.50 1097 LEU A C 1
ATOM 5078 O O . LEU A 1 683 ? 42.319 34.627 -33.394 1.00 35.95 1097 LEU A O 1
ATOM 5083 N N . ASP A 1 684 ? 43.964 34.539 -31.861 1.00 35.41 1098 ASP A N 1
ATOM 5084 C CA . ASP A 1 684 ? 43.086 34.029 -30.815 1.00 35.05 1098 ASP A CA 1
ATOM 5085 C C . ASP A 1 684 ? 42.453 35.206 -30.107 1.00 34.83 1098 ASP A C 1
ATOM 5086 O O . ASP A 1 684 ? 42.984 35.733 -29.125 1.00 35.57 1098 ASP A O 1
ATOM 5091 N N . ILE A 1 685 ? 41.316 35.626 -30.638 1.00 34.80 1099 ILE A N 1
ATOM 5092 C CA . ILE A 1 685 ? 40.579 36.767 -30.127 1.00 33.41 1099 ILE A CA 1
ATOM 5093 C C . ILE A 1 685 ? 39.523 36.225 -29.192 1.00 33.08 1099 ILE A C 1
ATOM 5094 O O . ILE A 1 685 ? 38.396 35.908 -29.601 1.00 32.65 1099 ILE A O 1
ATOM 5099 N N . LEU A 1 686 ? 39.910 36.096 -27.924 1.00 32.85 1100 LEU A N 1
ATOM 5100 C CA . LEU A 1 686 ? 39.110 35.342 -26.954 1.00 32.33 1100 LEU A CA 1
ATOM 5101 C C . LEU A 1 686 ? 38.182 36.256 -26.171 1.00 31.74 1100 LEU A C 1
ATOM 5102 O O . LEU A 1 686 ? 38.362 37.464 -26.187 1.00 30.88 1100 LEU A O 1
ATOM 5107 N N . GLY A 1 687 ? 37.181 35.677 -25.510 1.00 31.60 1101 GLY A N 1
ATOM 5108 C CA . GLY A 1 687 ? 36.301 36.462 -24.642 1.00 31.97 1101 GLY A CA 1
ATOM 5109 C C . GLY A 1 687 ? 36.631 36.093 -23.206 1.00 32.21 1101 GLY A C 1
ATOM 5110 O O . GLY A 1 687 ? 37.021 34.952 -22.937 1.00 32.33 1101 GLY A O 1
ATOM 5111 N N . HIS A 1 688 ? 36.509 37.040 -22.279 1.00 31.24 1102 HIS A N 1
ATOM 5112 C CA . HIS A 1 688 ? 36.920 36.764 -20.905 1.00 31.33 1102 HIS A CA 1
ATOM 5113 C C . HIS A 1 688 ? 36.218 37.744 -19.940 1.00 31.46 1102 HIS A C 1
ATOM 5114 O O . HIS A 1 688 ? 35.827 38.814 -20.351 1.00 32.39 1102 HIS A O 1
ATOM 5121 N N . ASP A 1 689 ? 36.021 37.375 -18.680 1.00 31.42 1103 ASP A N 1
ATOM 5122 C CA . ASP A 1 689 ? 35.342 38.283 -17.743 1.00 31.42 1103 ASP A CA 1
ATOM 5123 C C . ASP A 1 689 ? 36.311 39.250 -17.050 1.00 31.46 1103 ASP A C 1
ATOM 5124 O O . ASP A 1 689 ? 35.886 40.274 -16.547 1.00 31.23 1103 ASP A O 1
ATOM 5129 N N . ASP A 1 690 ? 37.604 38.926 -17.001 1.00 31.54 1104 ASP A N 1
ATOM 5130 C CA . ASP A 1 690 ? 38.540 39.777 -16.262 1.00 31.59 1104 ASP A CA 1
ATOM 5131 C C . ASP A 1 690 ? 38.541 41.212 -16.763 1.00 31.72 1104 ASP A C 1
ATOM 5132 O O . ASP A 1 690 ? 38.385 42.137 -15.976 1.00 32.57 1104 ASP A O 1
ATOM 5137 N N . PRO A 1 691 ? 38.710 41.410 -18.072 1.00 31.21 1105 PRO A N 1
ATOM 5138 C CA . PRO A 1 691 ? 38.693 42.773 -18.618 1.00 31.46 1105 PRO A CA 1
ATOM 5139 C C . PRO A 1 691 ? 37.385 43.514 -18.360 1.00 31.28 1105 PRO A C 1
ATOM 5140 O O . PRO A 1 691 ? 37.400 44.701 -18.026 1.00 31.78 1105 PRO A O 1
ATOM 5144 N N . THR A 1 692 ? 36.266 42.819 -18.501 1.00 31.47 1106 THR A N 1
ATOM 5145 C CA . THR A 1 692 ? 34.970 43.395 -18.180 1.00 31.85 1106 THR A CA 1
ATOM 5146 C C . THR A 1 692 ? 34.872 43.774 -16.689 1.00 32.21 1106 THR A C 1
ATOM 5147 O O . THR A 1 692 ? 34.371 44.846 -16.335 1.00 32.01 1106 THR A O 1
ATOM 5151 N N . VAL A 1 693 ? 35.340 42.893 -15.814 1.00 32.48 1107 VAL A N 1
ATOM 5152 C CA . VAL A 1 693 ? 35.286 43.191 -14.396 1.00 33.00 1107 VAL A CA 1
ATOM 5153 C C . VAL A 1 693 ? 36.118 44.431 -14.101 1.00 33.97 1107 VAL A C 1
ATOM 5154 O O . VAL A 1 693 ? 35.636 45.371 -13.471 1.00 34.60 1107 VAL A O 1
ATOM 5158 N N . ILE A 1 694 ? 37.364 44.480 -14.543 1.00 34.76 1108 ILE A N 1
ATOM 5159 C CA . ILE A 1 694 ? 38.115 45.633 -14.090 1.00 35.34 1108 ILE A CA 1
ATOM 5160 C C . ILE A 1 694 ? 37.680 46.885 -14.821 1.00 35.31 1108 ILE A C 1
ATOM 5161 O O . ILE A 1 694 ? 37.841 47.975 -14.296 1.00 35.85 1108 ILE A O 1
ATOM 5166 N N . ARG A 1 695 ? 37.095 46.744 -16.008 1.00 35.16 1109 ARG A N 1
ATOM 5167 C CA . ARG A 1 695 ? 36.487 47.905 -16.648 1.00 35.16 1109 ARG A CA 1
ATOM 5168 C C . ARG A 1 695 ? 35.363 48.536 -15.818 1.00 34.91 1109 ARG A C 1
ATOM 5169 O O . ARG A 1 695 ? 35.267 49.763 -15.703 1.00 34.44 1109 ARG A O 1
ATOM 5177 N N . MET A 1 696 ? 34.479 47.698 -15.295 1.00 34.77 1110 MET A N 1
ATOM 5178 C CA . MET A 1 696 ? 33.391 48.198 -14.475 1.00 35.01 1110 MET A CA 1
ATOM 5179 C C . MET A 1 696 ? 33.977 48.690 -13.160 1.00 35.31 1110 MET A C 1
ATOM 5180 O O . MET A 1 696 ? 33.562 49.698 -12.642 1.00 35.01 1110 MET A O 1
ATOM 5185 N N . LEU A 1 697 ? 34.970 47.994 -12.626 1.00 36.57 1111 LEU A N 1
ATOM 5186 C CA . LEU A 1 697 ? 35.623 48.485 -11.415 1.00 37.79 1111 LEU A CA 1
ATOM 5187 C C . LEU A 1 697 ? 36.140 49.919 -11.620 1.00 38.90 1111 LEU A C 1
ATOM 5188 O O . LEU A 1 697 ? 35.993 50.759 -10.737 1.00 39.11 1111 LEU A O 1
ATOM 5193 N N . GLN A 1 698 ? 36.700 50.211 -12.796 1.00 40.19 1112 GLN A N 1
ATOM 5194 C CA . GLN A 1 698 ? 37.154 51.570 -13.116 1.00 41.62 1112 GLN A CA 1
ATOM 5195 C C . GLN A 1 698 ? 36.025 52.568 -13.421 1.00 42.54 1112 GLN A C 1
ATOM 5196 O O . GLN A 1 698 ? 36.100 53.726 -12.998 1.00 42.65 1112 GLN A O 1
ATOM 5202 N N . ASP A 1 699 ? 35.006 52.141 -14.171 1.00 43.42 1113 ASP A N 1
ATOM 5203 C CA . ASP A 1 699 ? 33.927 53.045 -14.561 1.00 44.47 1113 ASP A CA 1
ATOM 5204 C C . ASP A 1 699 ? 33.127 53.422 -13.311 1.00 44.64 1113 ASP A C 1
ATOM 5205 O O . ASP A 1 699 ? 32.184 54.222 -13.383 1.00 44.89 1113 ASP A O 1
ATOM 5210 N N . LEU A 1 700 ? 33.499 52.842 -12.171 1.00 44.22 1114 LEU A N 1
ATOM 5211 C CA . LEU A 1 700 ? 32.734 53.022 -10.935 1.00 44.50 1114 LEU A CA 1
ATOM 5212 C C . LEU A 1 700 ? 33.507 53.739 -9.833 1.00 44.52 1114 LEU A C 1
ATOM 5213 O O . LEU A 1 700 ? 32.905 54.350 -8.952 1.00 44.54 1114 LEU A O 1
ATOM 5218 N N . SER A 1 701 ? 34.830 53.617 -9.853 1.00 44.40 1115 SER A N 1
ATOM 5219 C CA . SER A 1 701 ? 35.655 54.254 -8.840 1.00 44.20 1115 SER A CA 1
ATOM 5220 C C . SER A 1 701 ? 36.362 55.454 -9.447 1.00 44.64 1115 SER A C 1
ATOM 5221 O O . SER A 1 701 ? 36.801 56.345 -8.738 1.00 44.87 1115 SER A O 1
ATOM 5224 N N . GLY A 1 702 ? 36.471 55.467 -10.770 1.00 44.89 1116 GLY A N 1
ATOM 5225 C CA . GLY A 1 702 ? 37.245 56.487 -11.449 1.00 45.44 1116 GLY A CA 1
ATOM 5226 C C . GLY A 1 702 ? 38.733 56.204 -11.341 1.00 45.91 1116 GLY A C 1
ATOM 5227 O O . GLY A 1 702 ? 39.561 57.027 -11.711 1.00 45.96 1116 GLY A O 1
ATOM 5228 N N . ILE A 1 703 ? 39.088 55.030 -10.839 1.00 46.40 1117 ILE A N 1
ATOM 5229 C CA . ILE A 1 703 ? 40.481 54.750 -10.577 1.00 47.03 1117 ILE A CA 1
ATOM 5230 C C . ILE A 1 703 ? 41.125 54.075 -11.783 1.00 47.75 1117 ILE A C 1
ATOM 5231 O O . ILE A 1 703 ? 40.587 53.133 -12.355 1.00 47.30 1117 ILE A O 1
ATOM 5236 N N . ASP A 1 704 ? 42.262 54.611 -12.198 1.00 48.77 1118 ASP A N 1
ATOM 5237 C CA . ASP A 1 704 ? 42.979 54.051 -13.324 1.00 50.18 1118 ASP A CA 1
ATOM 5238 C C . ASP A 1 704 ? 43.761 52.811 -12.893 1.00 50.62 1118 ASP A C 1
ATOM 5239 O O . ASP A 1 704 ? 44.815 52.921 -12.261 1.00 50.56 1118 ASP A O 1
ATOM 5244 N N . PRO A 1 705 ? 43.252 51.628 -13.249 1.00 51.13 1119 PRO A N 1
ATOM 5245 C CA . PRO A 1 705 ? 43.826 50.382 -12.757 1.00 51.83 1119 PRO A CA 1
ATOM 5246 C C . PRO A 1 705 ? 45.298 50.213 -13.084 1.00 52.14 1119 PRO A C 1
ATOM 5247 O O . PRO A 1 705 ? 45.950 49.397 -12.453 1.00 52.84 1119 PRO A O 1
ATOM 5251 N N . LYS A 1 706 ? 45.825 50.963 -14.050 1.00 52.56 1120 LYS A N 1
ATOM 5252 C CA . LYS A 1 706 ? 47.272 50.926 -14.318 1.00 52.60 1120 LYS A CA 1
ATOM 5253 C C . LYS A 1 706 ? 48.089 51.493 -13.163 1.00 52.44 1120 LYS A C 1
ATOM 5254 O O . LYS A 1 706 ? 49.268 51.212 -13.058 1.00 52.49 1120 LYS A O 1
ATOM 5260 N N . THR A 1 707 ? 47.468 52.300 -12.311 1.00 52.31 1121 THR A N 1
ATOM 5261 C CA . THR A 1 707 ? 48.173 52.922 -11.196 1.00 52.59 1121 THR A CA 1
ATOM 5262 C C . THR A 1 707 ? 48.165 52.061 -9.932 1.00 52.89 1121 THR A C 1
ATOM 5263 O O . THR A 1 707 ? 48.824 52.393 -8.943 1.00 53.34 1121 THR A O 1
ATOM 5267 N N . ILE A 1 708 ? 47.391 50.982 -9.945 1.00 52.47 1122 ILE A N 1
ATOM 5268 C CA . ILE A 1 708 ? 47.330 50.089 -8.801 1.00 51.94 1122 ILE A CA 1
ATOM 5269 C C . ILE A 1 708 ? 48.694 49.423 -8.523 1.00 51.38 1122 ILE A C 1
ATOM 5270 O O . ILE A 1 708 ? 49.314 48.891 -9.431 1.00 51.35 1122 ILE A O 1
ATOM 5275 N N . PRO A 1 709 ? 49.167 49.473 -7.263 1.00 50.97 1123 PRO A N 1
ATOM 5276 C CA . PRO A 1 709 ? 50.476 48.935 -6.891 1.00 50.90 1123 PRO A CA 1
ATOM 5277 C C . PRO A 1 709 ? 50.467 47.425 -6.747 1.00 50.96 1123 PRO A C 1
ATOM 5278 O O . PRO A 1 709 ? 49.460 46.845 -6.330 1.00 51.05 1123 PRO A O 1
ATOM 5282 N N . THR A 1 710 ? 51.590 46.797 -7.083 1.00 50.51 1124 THR A N 1
ATOM 5283 C CA . THR A 1 710 ? 51.674 45.353 -7.106 1.00 50.19 1124 THR A CA 1
ATOM 5284 C C . THR A 1 710 ? 52.480 44.847 -5.910 1.00 50.32 1124 THR A C 1
ATOM 5285 O O . THR A 1 710 ? 53.007 43.736 -5.919 1.00 50.81 1124 THR A O 1
ATOM 5289 N N . ASP A 1 711 ? 52.590 45.679 -4.879 1.00 50.04 1125 ASP A N 1
ATOM 5290 C CA . ASP A 1 711 ? 53.181 45.228 -3.616 1.00 49.73 1125 ASP A CA 1
ATOM 5291 C C . ASP A 1 711 ? 52.520 45.854 -2.395 1.00 49.09 1125 ASP A C 1
ATOM 5292 O O . ASP A 1 711 ? 53.122 45.895 -1.321 1.00 48.81 1125 ASP A O 1
ATOM 5297 N N . ASP A 1 712 ? 51.296 46.352 -2.590 1.00 48.16 1126 ASP A N 1
ATOM 5298 C CA . ASP A 1 712 ? 50.440 46.819 -1.503 1.00 47.68 1126 ASP A CA 1
ATOM 5299 C C . ASP A 1 712 ? 50.243 45.682 -0.508 1.00 47.12 1126 ASP A C 1
ATOM 5300 O O . ASP A 1 712 ? 49.638 44.648 -0.833 1.00 46.93 1126 ASP A O 1
ATOM 5305 N N . PRO A 1 713 ? 50.771 45.867 0.707 1.00 46.53 1127 PRO A N 1
ATOM 5306 C CA . PRO A 1 713 ? 50.820 44.820 1.718 1.00 46.09 1127 PRO A CA 1
ATOM 5307 C C . PRO A 1 713 ? 49.440 44.275 2.090 1.00 45.65 1127 PRO A C 1
ATOM 5308 O O . PRO A 1 713 ? 49.307 43.090 2.361 1.00 45.32 1127 PRO A O 1
ATOM 5312 N N . ASP A 1 714 ? 48.412 45.111 2.093 1.00 45.66 1128 ASP A N 1
ATOM 5313 C CA . ASP A 1 714 ? 47.082 44.613 2.464 1.00 45.61 1128 ASP A CA 1
ATOM 5314 C C . ASP A 1 714 ? 46.443 43.817 1.341 1.00 45.22 1128 ASP A C 1
ATOM 5315 O O . ASP A 1 714 ? 45.735 42.840 1.591 1.00 45.65 1128 ASP A O 1
ATOM 5320 N N . VAL A 1 715 ? 46.711 44.215 0.100 1.00 44.23 1129 VAL A N 1
ATOM 5321 C CA . VAL A 1 715 ? 46.161 43.510 -1.043 1.00 43.14 1129 VAL A CA 1
ATOM 5322 C C . VAL A 1 715 ? 46.873 42.165 -1.175 1.00 42.85 1129 VAL A C 1
ATOM 5323 O O . VAL A 1 715 ? 46.230 41.114 -1.278 1.00 42.81 1129 VAL A O 1
ATOM 5327 N N . MET A 1 716 ? 48.201 42.192 -1.156 1.00 41.93 1130 MET A N 1
ATOM 5328 C CA . MET A 1 716 ? 48.973 40.947 -1.224 1.00 41.06 1130 MET A CA 1
ATOM 5329 C C . MET A 1 716 ? 48.683 40.029 -0.040 1.00 40.28 1130 MET A C 1
ATOM 5330 O O . MET A 1 716 ? 48.874 38.817 -0.137 1.00 40.54 1130 MET A O 1
ATOM 5335 N N . GLY A 1 717 ? 48.255 40.602 1.082 1.00 38.84 1131 GLY A N 1
ATOM 5336 C CA . GLY A 1 717 ? 47.979 39.806 2.269 1.00 37.50 1131 GLY A CA 1
ATOM 5337 C C . GLY A 1 717 ? 46.809 38.841 2.116 1.00 37.15 1131 GLY A C 1
ATOM 5338 O O . GLY A 1 717 ? 46.754 37.840 2.825 1.00 36.85 1131 GLY A O 1
ATOM 5339 N N . ILE A 1 718 ? 45.867 39.140 1.212 1.00 36.34 1132 ILE A N 1
ATOM 5340 C CA . ILE A 1 718 ? 44.700 38.285 1.045 1.00 36.36 1132 ILE A CA 1
ATOM 5341 C C . ILE A 1 718 ? 45.073 36.975 0.394 1.00 36.54 1132 ILE A C 1
ATOM 5342 O O . ILE A 1 718 ? 44.291 36.035 0.382 1.00 36.01 1132 ILE A O 1
ATOM 5347 N N . PHE A 1 719 ? 46.281 36.899 -0.140 1.00 37.48 1133 PHE A N 1
ATOM 5348 C CA . PHE A 1 719 ? 46.686 35.648 -0.773 1.00 37.93 1133 PHE A CA 1
ATOM 5349 C C . PHE A 1 719 ? 47.145 34.638 0.256 1.00 38.41 1133 PHE A C 1
ATOM 5350 O O . PHE A 1 719 ? 47.512 33.524 -0.082 1.00 39.80 1133 PHE A O 1
ATOM 5358 N N . SER A 1 720 ? 47.068 35.002 1.525 1.00 38.76 1134 SER A N 1
ATOM 5359 C CA . SER A 1 720 ? 47.538 34.104 2.563 1.00 39.00 1134 SER A CA 1
ATOM 5360 C C . SER A 1 720 ? 46.788 34.254 3.873 1.00 39.12 1134 SER A C 1
ATOM 5361 O O . SER A 1 720 ? 47.114 33.573 4.844 1.00 38.94 1134 SER A O 1
ATOM 5364 N N . SER A 1 721 ? 45.770 35.119 3.896 1.00 39.28 1135 SER A N 1
ATOM 5365 C CA . SER A 1 721 ? 45.071 35.419 5.138 1.00 39.43 1135 SER A CA 1
ATOM 5366 C C . SER A 1 721 ? 43.722 36.082 4.893 1.00 40.14 1135 SER A C 1
ATOM 5367 O O . SER A 1 721 ? 43.486 36.627 3.808 1.00 40.31 1135 SER A O 1
ATOM 5370 N N . THR A 1 722 ? 42.851 36.039 5.904 1.00 40.34 1136 THR A N 1
ATOM 5371 C CA . THR A 1 722 ? 41.599 36.798 5.890 1.00 41.04 1136 THR A CA 1
ATOM 5372 C C . THR A 1 722 ? 41.725 38.154 6.604 1.00 41.61 1136 THR A C 1
ATOM 5373 O O . THR A 1 722 ? 40.852 39.019 6.476 1.00 41.37 1136 THR A O 1
ATOM 5377 N N . GLU A 1 723 ? 42.815 38.342 7.342 1.00 42.45 1137 GLU A N 1
ATOM 5378 C CA . GLU A 1 723 ? 43.097 39.612 8.032 1.00 43.65 1137 GLU A CA 1
ATOM 5379 C C . GLU A 1 723 ? 42.630 40.884 7.278 1.00 42.80 1137 GLU A C 1
ATOM 5380 O O . GLU A 1 723 ? 41.841 41.648 7.806 1.00 42.68 1137 GLU A O 1
ATOM 5386 N N . PRO A 1 724 ? 43.145 41.124 6.054 1.00 42.24 1138 PRO A N 1
ATOM 5387 C CA . PRO A 1 724 ? 42.877 42.393 5.349 1.00 41.78 1138 PRO A CA 1
ATOM 5388 C C . PRO A 1 724 ? 41.412 42.622 5.024 1.00 41.18 1138 PRO A C 1
ATOM 5389 O O . PRO A 1 724 ? 41.029 43.721 4.624 1.00 41.09 1138 PRO A O 1
ATOM 5393 N N . LEU A 1 725 ? 40.599 41.586 5.181 1.00 40.69 1139 LEU A N 1
ATOM 5394 C CA . LEU A 1 725 ? 39.179 41.673 4.847 1.00 40.09 1139 LEU A CA 1
ATOM 5395 C C . LEU A 1 725 ? 38.354 42.083 6.047 1.00 39.40 1139 LEU A C 1
ATOM 5396 O O . LEU A 1 725 ? 37.189 42.455 5.895 1.00 39.56 1139 LEU A O 1
ATOM 5401 N N . GLY A 1 726 ? 38.953 42.005 7.237 1.00 38.48 1140 GLY A N 1
ATOM 5402 C CA . GLY A 1 726 ? 38.276 42.396 8.477 1.00 37.84 1140 GLY A CA 1
ATOM 5403 C C . GLY A 1 726 ? 37.264 41.355 8.934 1.00 37.88 1140 GLY A C 1
ATOM 5404 O O . GLY A 1 726 ? 36.303 41.675 9.630 1.00 37.85 1140 GLY A O 1
ATOM 5405 N N . VAL A 1 727 ? 37.468 40.106 8.523 1.00 37.39 1141 VAL A N 1
ATOM 5406 C CA . VAL A 1 727 ? 36.647 39.001 8.995 1.00 36.73 1141 VAL A CA 1
ATOM 5407 C C . VAL A 1 727 ? 37.506 37.789 9.330 1.00 36.73 1141 VAL A C 1
ATOM 5408 O O . VAL A 1 727 ? 38.651 37.682 8.942 1.00 36.26 1141 VAL A O 1
ATOM 5412 N N . THR A 1 728 ? 36.886 36.873 10.036 1.00 36.94 1142 THR A N 1
ATOM 5413 C CA . THR A 1 728 ? 37.484 35.687 10.576 1.00 37.67 1142 THR A CA 1
ATOM 5414 C C . THR A 1 728 ? 37.364 34.580 9.543 1.00 37.56 1142 THR A C 1
ATOM 5415 O O . THR A 1 728 ? 36.424 34.588 8.748 1.00 37.34 1142 THR A O 1
ATOM 5419 N N . PRO A 1 729 ? 38.307 33.626 9.554 1.00 37.87 1143 PRO A N 1
ATOM 5420 C CA . PRO A 1 729 ? 38.184 32.395 8.766 1.00 38.77 1143 PRO A CA 1
ATOM 5421 C C . PRO A 1 729 ? 36.900 31.641 9.099 1.00 39.29 1143 PRO A C 1
ATOM 5422 O O . PRO A 1 729 ? 36.267 31.075 8.220 1.00 39.59 1143 PRO A O 1
ATOM 5426 N N . GLU A 1 730 ? 36.528 31.628 10.368 1.00 40.21 1144 GLU A N 1
ATOM 5427 C CA . GLU A 1 730 ? 35.288 30.991 10.773 1.00 41.37 1144 GLU A CA 1
ATOM 5428 C C . GLU A 1 730 ? 34.078 31.763 10.220 1.00 40.79 1144 GLU A C 1
ATOM 5429 O O . GLU A 1 730 ? 33.118 31.166 9.736 1.00 40.67 1144 GLU A O 1
ATOM 5435 N N . GLN A 1 731 ? 34.126 33.089 10.285 1.00 40.16 1145 GLN A N 1
ATOM 5436 C CA . GLN A 1 731 ? 33.080 33.910 9.665 1.00 39.61 1145 GLN A CA 1
ATOM 5437 C C . GLN A 1 731 ? 32.818 33.610 8.183 1.00 39.07 1145 GLN A C 1
ATOM 5438 O O . GLN A 1 731 ? 31.679 33.589 7.745 1.00 38.80 1145 GLN A O 1
ATOM 5444 N N . ILE A 1 732 ? 33.863 33.390 7.402 1.00 38.80 1146 ILE A N 1
ATOM 5445 C CA . ILE A 1 732 ? 33.636 33.199 5.975 1.00 38.77 1146 ILE A CA 1
ATOM 5446 C C . ILE A 1 732 ? 33.940 31.788 5.504 1.00 39.72 1146 ILE A C 1
ATOM 5447 O O . ILE A 1 732 ? 33.988 31.549 4.316 1.00 40.15 1146 ILE A O 1
ATOM 5452 N N . MET A 1 733 ? 34.114 30.849 6.428 1.00 40.49 1147 MET A N 1
ATOM 5453 C CA . MET A 1 733 ? 34.308 29.442 6.051 1.00 41.24 1147 MET A CA 1
ATOM 5454 C C . MET A 1 733 ? 35.497 29.259 5.111 1.00 41.23 1147 MET A C 1
ATOM 5455 O O . MET A 1 733 ? 35.412 28.519 4.127 1.00 42.20 1147 MET A O 1
ATOM 5460 N N . CYS A 1 734 ? 36.607 29.920 5.414 1.00 40.88 1148 CYS A N 1
ATOM 5461 C CA . CYS A 1 734 ? 37.755 29.947 4.511 1.00 40.48 1148 CYS A CA 1
ATOM 5462 C C . CYS A 1 734 ? 38.944 30.604 5.191 1.00 39.26 1148 CYS A C 1
ATOM 5463 O O . CYS A 1 734 ? 38.769 31.538 5.970 1.00 39.42 1148 CYS A O 1
ATOM 5466 N N . ASN A 1 735 ? 40.145 30.123 4.892 1.00 38.23 1149 ASN A N 1
ATOM 5467 C CA . ASN A 1 735 ? 41.338 30.517 5.644 1.00 37.01 1149 ASN A CA 1
ATOM 5468 C C . ASN A 1 735 ? 42.144 31.569 4.922 1.00 35.78 1149 ASN A C 1
ATOM 5469 O O . ASN A 1 735 ? 43.027 32.190 5.510 1.00 35.85 1149 ASN A O 1
ATOM 5474 N N . VAL A 1 736 ? 41.891 31.742 3.633 1.00 34.04 1150 VAL A N 1
ATOM 5475 C CA . VAL A 1 736 ? 42.590 32.793 2.914 1.00 32.51 1150 VAL A CA 1
ATOM 5476 C C . VAL A 1 736 ? 41.569 33.734 2.343 1.00 32.41 1150 VAL A C 1
ATOM 5477 O O . VAL A 1 736 ? 40.373 33.419 2.314 1.00 32.08 1150 VAL A O 1
ATOM 5481 N N . GLY A 1 737 ? 42.035 34.891 1.902 1.00 32.29 1151 GLY A N 1
ATOM 5482 C CA . GLY A 1 737 ? 41.135 35.952 1.473 1.00 32.95 1151 GLY A CA 1
ATOM 5483 C C . GLY A 1 737 ? 40.878 36.089 -0.015 1.00 33.32 1151 GLY A C 1
ATOM 5484 O O . GLY A 1 737 ? 40.504 37.169 -0.469 1.00 33.10 1151 GLY A O 1
ATOM 5485 N N . THR A 1 738 ? 41.040 34.996 -0.768 1.00 33.51 1152 THR A N 1
ATOM 5486 C CA . THR A 1 738 ? 40.911 35.054 -2.222 1.00 34.32 1152 THR A CA 1
ATOM 5487 C C . THR A 1 738 ? 39.571 34.586 -2.759 1.00 34.42 1152 THR A C 1
ATOM 5488 O O . THR A 1 738 ? 39.466 34.200 -3.914 1.00 34.82 1152 THR A O 1
ATOM 5492 N N . ILE A 1 739 ? 38.534 34.591 -1.952 1.00 34.93 1153 ILE A N 1
ATOM 5493 C CA . ILE A 1 739 ? 37.248 34.228 -2.528 1.00 35.40 1153 ILE A CA 1
ATOM 5494 C C . ILE A 1 739 ? 36.830 35.181 -3.670 1.00 35.36 1153 ILE A C 1
ATOM 5495 O O . ILE A 1 739 ? 36.954 36.409 -3.553 1.00 35.51 1153 ILE A O 1
ATOM 5500 N N . GLY A 1 740 ? 36.383 34.607 -4.787 1.00 35.27 1154 GLY A N 1
ATOM 5501 C CA . GLY A 1 740 ? 35.971 35.405 -5.961 1.00 34.68 1154 GLY A CA 1
ATOM 5502 C C . GLY A 1 740 ? 37.066 35.904 -6.898 1.00 34.75 1154 GLY A C 1
ATOM 5503 O O . GLY A 1 740 ? 36.785 36.270 -8.033 1.00 34.38 1154 GLY A O 1
ATOM 5504 N N . ILE A 1 741 ? 38.316 35.938 -6.428 1.00 34.84 1155 ILE A N 1
ATOM 5505 C CA . ILE A 1 741 ? 39.469 36.344 -7.256 1.00 34.50 1155 ILE A CA 1
ATOM 5506 C C . ILE A 1 741 ? 39.694 35.360 -8.420 1.00 34.42 1155 ILE A C 1
ATOM 5507 O O . ILE A 1 741 ? 39.725 34.174 -8.204 1.00 35.91 1155 ILE A O 1
ATOM 5512 N N . PRO A 1 742 ? 39.842 35.833 -9.658 1.00 34.44 1156 PRO A N 1
ATOM 5513 C CA . PRO A 1 742 ? 39.937 34.809 -10.714 1.00 34.61 1156 PRO A CA 1
ATOM 5514 C C . PRO A 1 742 ? 41.066 33.806 -10.443 1.00 34.66 1156 PRO A C 1
ATOM 5515 O O . PRO A 1 742 ? 42.119 34.219 -9.963 1.00 34.64 1156 PRO A O 1
ATOM 5519 N N . GLU A 1 743 ? 40.846 32.521 -10.748 1.00 34.48 1157 GLU A N 1
ATOM 5520 C CA . GLU A 1 743 ? 41.857 31.444 -10.559 1.00 34.87 1157 GLU A CA 1
ATOM 5521 C C . GLU A 1 743 ? 42.127 31.093 -9.091 1.00 35.64 1157 GLU A C 1
ATOM 5522 O O . GLU A 1 743 ? 41.862 29.976 -8.641 1.00 36.68 1157 GLU A O 1
ATOM 5528 N N . PHE A 1 744 ? 42.623 32.057 -8.331 1.00 35.93 1158 PHE A N 1
ATOM 5529 C CA . PHE A 1 744 ? 42.918 31.854 -6.914 1.00 35.22 1158 PHE A CA 1
ATOM 5530 C C . PHE A 1 744 ? 41.745 31.623 -5.977 1.00 35.53 1158 PHE A C 1
ATOM 5531 O O . PHE A 1 744 ? 41.962 31.377 -4.784 1.00 35.32 1158 PHE A O 1
ATOM 5539 N N . GLY A 1 745 ? 40.513 31.753 -6.475 1.00 35.79 1159 GLY A N 1
ATOM 5540 C CA . GLY A 1 745 ? 39.341 31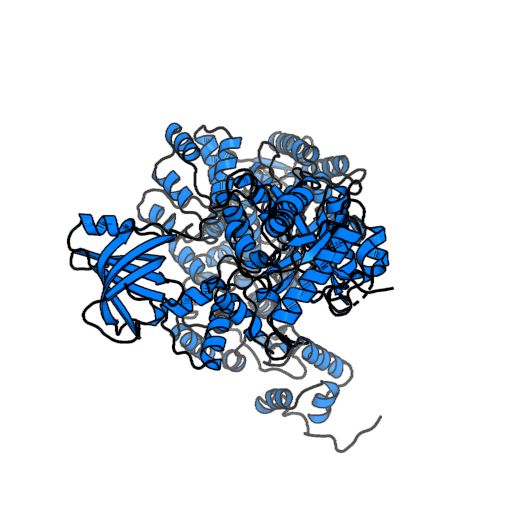.706 -5.585 1.00 35.51 1159 GLY A CA 1
ATOM 5541 C C . GLY A 1 745 ? 38.769 30.314 -5.404 1.00 35.71 1159 GLY A C 1
ATOM 5542 O O . GLY A 1 745 ? 37.909 30.070 -4.573 1.00 35.95 1159 GLY A O 1
ATOM 5543 N N . THR A 1 746 ? 39.272 29.402 -6.202 1.00 35.93 1160 THR A N 1
ATOM 5544 C CA . THR A 1 746 ? 38.890 28.011 -6.198 1.00 36.18 1160 THR A CA 1
ATOM 5545 C C . THR A 1 746 ? 39.236 27.262 -4.921 1.00 36.44 1160 THR A C 1
ATOM 5546 O O . THR A 1 746 ? 40.148 27.645 -4.180 1.00 36.80 1160 THR A O 1
ATOM 5550 N N . ARG A 1 747 ? 38.515 26.175 -4.664 1.00 36.54 1161 ARG A N 1
ATOM 5551 C CA . ARG A 1 747 ? 38.778 25.364 -3.473 1.00 36.94 1161 ARG A CA 1
ATOM 5552 C C . ARG A 1 747 ? 40.196 24.768 -3.437 1.00 36.24 1161 ARG A C 1
ATOM 5553 O O . ARG A 1 747 ? 40.841 24.795 -2.393 1.00 36.10 1161 ARG A O 1
ATOM 5561 N N . PHE A 1 748 ? 40.655 24.246 -4.577 1.00 35.50 1162 PHE A N 1
ATOM 5562 C CA . PHE A 1 748 ? 41.986 23.661 -4.729 1.00 35.34 1162 PHE A CA 1
ATOM 5563 C C . PHE A 1 748 ? 43.068 24.733 -4.540 1.00 35.12 1162 PHE A C 1
ATOM 5564 O O . PHE A 1 748 ? 44.038 24.518 -3.814 1.00 34.30 1162 PHE A O 1
ATOM 5572 N N . VAL A 1 749 ? 42.880 25.891 -5.165 1.00 34.46 1163 VAL A N 1
ATOM 5573 C CA . VAL A 1 749 ? 43.906 26.940 -5.115 1.00 34.17 1163 VAL A CA 1
ATOM 5574 C C . VAL A 1 749 ? 43.989 27.573 -3.724 1.00 34.92 1163 VAL A C 1
ATOM 5575 O O . VAL A 1 749 ? 45.085 27.769 -3.182 1.00 34.91 1163 VAL A O 1
ATOM 5579 N N . ARG A 1 750 ? 42.839 27.866 -3.126 1.00 35.29 1164 ARG A N 1
ATOM 5580 C CA . ARG A 1 750 ? 42.828 28.275 -1.711 1.00 36.05 1164 ARG A CA 1
ATOM 5581 C C . ARG A 1 750 ? 43.675 27.353 -0.799 1.00 35.96 1164 ARG A C 1
ATOM 5582 O O . ARG A 1 750 ? 44.441 27.818 0.047 1.00 35.54 1164 ARG A O 1
ATOM 5590 N N . GLN A 1 751 ? 43.509 26.045 -0.956 1.00 36.31 1165 GLN A N 1
ATOM 5591 C CA . GLN A 1 751 ? 44.301 25.096 -0.181 1.00 36.88 1165 GLN A CA 1
ATOM 5592 C C . GLN A 1 751 ? 45.811 25.221 -0.505 1.00 36.73 1165 GLN A C 1
ATOM 5593 O O . GLN A 1 751 ? 46.646 25.242 0.400 1.00 36.57 1165 GLN A O 1
ATOM 5599 N N . MET A 1 752 ? 46.159 25.377 -1.780 1.00 36.34 1166 MET A N 1
ATOM 5600 C CA . MET A 1 752 ? 47.561 25.570 -2.134 1.00 36.30 1166 MET A CA 1
ATOM 5601 C C . MET A 1 752 ? 48.123 26.834 -1.487 1.00 36.04 1166 MET A C 1
ATOM 5602 O O . MET A 1 752 ? 49.291 26.884 -1.085 1.00 35.28 1166 MET A O 1
ATOM 5607 N N . LEU A 1 753 ? 47.284 27.864 -1.429 1.00 36.17 1167 LEU A N 1
ATOM 5608 C CA . LEU A 1 753 ? 47.654 29.132 -0.848 1.00 36.45 1167 LEU A CA 1
ATOM 5609 C C . LEU A 1 753 ? 47.839 28.957 0.660 1.00 37.54 1167 LEU A C 1
ATOM 5610 O O . LEU A 1 753 ? 48.733 29.536 1.255 1.00 37.37 1167 LEU A O 1
ATOM 5615 N N . GLU A 1 754 ? 47.014 28.124 1.269 1.00 38.81 1168 GLU A N 1
ATOM 5616 C CA . GLU A 1 754 ? 47.109 27.884 2.692 1.00 40.74 1168 GLU A CA 1
ATOM 5617 C C . GLU A 1 754 ? 48.489 27.311 2.980 1.00 41.02 1168 GLU A C 1
ATOM 5618 O O . GLU A 1 754 ? 49.146 27.659 3.967 1.00 40.75 1168 GLU A O 1
ATOM 5624 N N . GLU A 1 755 ? 48.959 26.449 2.096 1.00 41.49 1169 GLU A N 1
ATOM 5625 C CA . GLU A 1 755 ? 50.208 25.802 2.384 1.00 41.94 1169 GLU A CA 1
ATOM 5626 C C . GLU A 1 755 ? 51.444 26.414 1.728 1.00 41.99 1169 GLU A C 1
ATOM 5627 O O . GLU A 1 755 ? 52.570 26.023 2.046 1.00 42.72 1169 GLU A O 1
ATOM 5633 N N . THR A 1 756 ? 51.257 27.398 0.856 1.00 41.44 1170 THR A N 1
ATOM 5634 C CA . THR A 1 756 ? 52.400 28.072 0.261 1.00 41.02 1170 THR A CA 1
ATOM 5635 C C . THR A 1 756 ? 52.551 29.539 0.674 1.00 41.41 1170 THR A C 1
ATOM 5636 O O . THR A 1 756 ? 53.620 30.111 0.536 1.00 40.95 1170 THR A O 1
ATOM 5640 N N . ARG A 1 757 ? 51.466 30.161 1.124 1.00 42.11 1171 ARG A N 1
ATOM 5641 C CA . ARG A 1 757 ? 51.504 31.538 1.625 1.00 42.37 1171 ARG A CA 1
ATOM 5642 C C . ARG A 1 757 ? 52.323 32.542 0.800 1.00 41.93 1171 ARG A C 1
ATOM 5643 O O . ARG A 1 757 ? 53.240 33.179 1.312 1.00 42.10 1171 ARG A O 1
ATOM 5651 N N . PRO A 1 758 ? 51.976 32.727 -0.475 1.00 41.77 1172 PRO A N 1
ATOM 5652 C CA . PRO A 1 758 ? 52.773 33.682 -1.255 1.00 41.51 1172 PRO A CA 1
ATOM 5653 C C . PRO A 1 758 ? 52.489 35.121 -0.834 1.00 41.72 1172 PRO A C 1
ATOM 5654 O O . PRO A 1 758 ? 51.392 35.431 -0.403 1.00 41.95 1172 PRO A O 1
ATOM 5658 N N . LYS A 1 759 ? 53.477 35.993 -0.964 1.00 42.39 1173 LYS A N 1
ATOM 5659 C CA . LYS A 1 759 ? 53.367 37.379 -0.502 1.00 42.90 1173 LYS A CA 1
ATOM 5660 C C . LYS A 1 759 ? 53.788 38.344 -1.608 1.00 42.61 1173 LYS A C 1
ATOM 5661 O O . LYS A 1 759 ? 53.409 39.516 -1.616 1.00 43.55 1173 LYS A O 1
ATOM 5667 N N . THR A 1 760 ? 54.528 37.805 -2.561 1.00 41.70 1174 THR A N 1
ATOM 5668 C CA . THR A 1 760 ? 55.248 38.549 -3.577 1.00 41.47 1174 THR A CA 1
ATOM 5669 C C . THR A 1 760 ? 54.617 38.313 -4.943 1.00 40.71 1174 THR A C 1
ATOM 5670 O O . THR A 1 760 ? 54.021 37.266 -5.168 1.00 41.35 1174 THR A O 1
ATOM 5674 N N . PHE A 1 761 ? 54.759 39.255 -5.869 1.00 39.36 1175 PHE A N 1
ATOM 5675 C CA . PHE A 1 761 ? 54.262 39.034 -7.218 1.00 38.25 1175 PHE A CA 1
ATOM 5676 C C . PHE A 1 761 ? 54.817 37.732 -7.808 1.00 38.12 1175 PHE A C 1
ATOM 5677 O O . PHE A 1 761 ? 54.057 36.835 -8.202 1.00 38.45 1175 PHE A O 1
ATOM 5685 N N . SER A 1 762 ? 56.135 37.604 -7.867 1.00 37.16 1176 SER A N 1
ATOM 5686 C CA . SER A 1 762 ? 56.702 36.405 -8.464 1.00 36.65 1176 SER A CA 1
ATOM 5687 C C . SER A 1 762 ? 56.347 35.091 -7.714 1.00 36.19 1176 SER A C 1
ATOM 5688 O O . SER A 1 762 ? 56.215 34.052 -8.331 1.00 35.99 1176 SER A O 1
ATOM 5691 N N . GLU A 1 763 ? 56.147 35.141 -6.402 1.00 35.83 1177 GLU A N 1
ATOM 5692 C CA . GLU A 1 763 ? 55.598 33.989 -5.679 1.00 35.04 1177 GLU A CA 1
ATOM 5693 C C . GLU A 1 763 ? 54.187 33.604 -6.164 1.00 34.73 1177 GLU A C 1
ATOM 5694 O O . GLU A 1 763 ? 53.865 32.435 -6.290 1.00 34.68 1177 GLU A O 1
ATOM 5700 N N . LEU A 1 764 ? 53.351 34.605 -6.406 1.00 34.19 1178 LEU A N 1
ATOM 5701 C CA . LEU A 1 764 ? 52.014 34.417 -6.932 1.00 33.68 1178 LEU A CA 1
ATOM 5702 C C . LEU A 1 764 ? 52.105 33.865 -8.357 1.00 33.45 1178 LEU A C 1
ATOM 5703 O O . LEU A 1 764 ? 51.398 32.932 -8.721 1.00 32.51 1178 LEU A O 1
ATOM 5708 N N . VAL A 1 765 ? 52.992 34.440 -9.158 1.00 33.54 1179 VAL A N 1
ATOM 5709 C CA . VAL A 1 765 ? 53.290 33.866 -10.475 1.00 34.55 1179 VAL A CA 1
ATOM 5710 C C . VAL A 1 765 ? 53.707 32.387 -10.390 1.00 35.37 1179 VAL A C 1
ATOM 5711 O O . VAL A 1 765 ? 53.260 31.556 -11.192 1.00 35.72 1179 VAL A O 1
ATOM 5715 N N . GLN A 1 766 ? 54.539 32.042 -9.411 1.00 35.60 1180 GLN A N 1
ATOM 5716 C CA . GLN A 1 766 ? 54.963 30.649 -9.281 1.00 36.94 1180 GLN A CA 1
ATOM 5717 C C . GLN A 1 766 ? 53.719 29.784 -8.967 1.00 37.61 1180 GLN A C 1
ATOM 5718 O O . GLN A 1 766 ? 53.539 28.687 -9.505 1.00 37.34 1180 GLN A O 1
ATOM 5724 N N . ILE A 1 767 ? 52.828 30.262 -8.118 1.00 37.74 1181 ILE A N 1
ATOM 5725 C CA . ILE A 1 767 ? 51.733 29.363 -7.825 1.00 38.37 1181 ILE A CA 1
ATOM 5726 C C . ILE A 1 767 ? 50.603 29.368 -8.878 1.00 38.57 1181 ILE A C 1
ATOM 5727 O O . ILE A 1 767 ? 49.929 28.362 -9.084 1.00 38.50 1181 ILE A O 1
ATOM 5732 N N . SER A 1 768 ? 50.428 30.478 -9.584 1.00 38.54 1182 SER A N 1
ATOM 5733 C CA . SER A 1 768 ? 49.581 30.471 -10.766 1.00 38.18 1182 SER A CA 1
ATOM 5734 C C . SER A 1 768 ? 49.976 29.311 -11.687 1.00 38.65 1182 SER A C 1
ATOM 5735 O O . SER A 1 768 ? 49.138 28.510 -12.139 1.00 38.95 1182 SER A O 1
ATOM 5738 N N . GLY A 1 769 ? 51.262 29.247 -11.991 1.00 38.08 1183 GLY A N 1
ATOM 5739 C CA . GLY A 1 769 ? 51.809 28.121 -12.741 1.00 37.95 1183 GLY A CA 1
ATOM 5740 C C . GLY A 1 769 ? 51.564 26.731 -12.158 1.00 36.82 1183 GLY A C 1
ATOM 5741 O O . GLY A 1 769 ? 51.166 25.826 -12.865 1.00 36.36 1183 GLY A O 1
ATOM 5742 N N . LEU A 1 770 ? 51.793 26.510 -10.879 1.00 36.77 1184 LEU A N 1
ATOM 5743 C CA . LEU A 1 770 ? 51.589 25.128 -10.446 1.00 36.66 1184 LEU A CA 1
ATOM 5744 C C . LEU A 1 770 ? 50.163 24.708 -10.095 1.00 35.84 1184 LEU A C 1
ATOM 5745 O O . LEU A 1 770 ? 49.920 23.534 -9.821 1.00 35.26 1184 LEU A O 1
ATOM 5750 N N . SER A 1 771 ? 49.219 25.656 -10.194 1.00 35.03 1185 SER A N 1
ATOM 5751 C CA . SER A 1 771 ? 47.815 25.422 -9.891 1.00 34.15 1185 SER A CA 1
ATOM 5752 C C . SER A 1 771 ? 46.999 25.135 -11.164 1.00 34.50 1185 SER A C 1
ATOM 5753 O O . SER A 1 771 ? 45.775 24.940 -11.086 1.00 33.27 1185 SER A O 1
ATOM 5756 N N . HIS A 1 772 ? 47.675 25.103 -12.316 1.00 34.06 1186 HIS A N 1
ATOM 5757 C CA . HIS A 1 772 ? 46.995 24.941 -13.599 1.00 34.44 1186 HIS A CA 1
ATOM 5758 C C . HIS A 1 772 ? 47.541 23.780 -14.440 1.00 34.47 1186 HIS A C 1
ATOM 5759 O O . HIS A 1 772 ? 48.529 23.918 -15.168 1.00 34.09 1186 HIS A O 1
ATOM 5766 N N . GLY A 1 773 ? 46.877 22.636 -14.359 1.00 34.49 1187 GLY A N 1
ATOM 5767 C CA . GLY A 1 773 ? 47.386 21.443 -15.020 1.00 33.90 1187 GLY A CA 1
ATOM 5768 C C . GLY A 1 773 ? 47.473 20.230 -14.112 1.00 34.10 1187 GLY A C 1
ATOM 5769 O O . GLY A 1 773 ? 47.872 20.309 -12.941 1.00 33.71 1187 GLY A O 1
ATOM 5770 N N . THR A 1 774 ? 47.121 19.089 -14.674 1.00 33.51 1188 THR A N 1
ATOM 5771 C CA . THR A 1 774 ? 47.122 17.852 -13.950 1.00 33.24 1188 THR A CA 1
ATOM 5772 C C . THR A 1 774 ? 48.531 17.299 -13.690 1.00 33.07 1188 THR A C 1
ATOM 5773 O O . THR A 1 774 ? 49.368 17.232 -14.605 1.00 32.05 1188 THR A O 1
ATOM 5777 N N . ASP A 1 775 ? 48.766 16.873 -12.443 1.00 32.79 1189 ASP A N 1
ATOM 5778 C CA . ASP A 1 775 ? 50.023 16.227 -12.066 1.00 32.47 1189 ASP A CA 1
ATOM 5779 C C . ASP A 1 775 ? 51.169 17.244 -12.018 1.00 32.96 1189 ASP A C 1
ATOM 5780 O O . ASP A 1 775 ? 52.353 16.869 -12.139 1.00 33.09 1189 ASP A O 1
ATOM 5785 N N . VAL A 1 776 ? 50.824 18.529 -11.889 1.00 32.62 1190 VAL A N 1
ATOM 5786 C CA . VAL A 1 776 ? 51.827 19.576 -11.739 1.00 32.07 1190 VAL A CA 1
ATOM 5787 C C . VAL A 1 776 ? 52.148 19.715 -10.269 1.00 32.40 1190 VAL A C 1
ATOM 5788 O O . VAL A 1 776 ? 53.314 19.779 -9.910 1.00 33.68 1190 VAL A O 1
ATOM 5792 N N . TRP A 1 777 ? 51.123 19.727 -9.413 1.00 32.07 1191 TRP A N 1
ATOM 5793 C CA . TRP A 1 777 ? 51.293 19.939 -7.967 1.00 31.41 1191 TRP A CA 1
ATOM 5794 C C . TRP A 1 777 ? 51.073 18.687 -7.148 1.00 31.80 1191 TRP A C 1
ATOM 5795 O O . TRP A 1 777 ? 52.008 18.147 -6.521 1.00 32.54 1191 TRP A O 1
ATOM 5806 N N . LEU A 1 778 ? 49.817 18.257 -7.110 1.00 31.69 1192 LEU A N 1
ATOM 5807 C CA . LEU A 1 778 ? 49.425 16.981 -6.508 1.00 31.90 1192 LEU A CA 1
ATOM 5808 C C . LEU A 1 778 ? 50.279 15.846 -7.059 1.00 31.82 1192 LEU A C 1
ATOM 5809 O O . LEU A 1 778 ? 50.280 15.627 -8.272 1.00 32.12 1192 LEU A O 1
ATOM 5814 N N . GLY A 1 779 ? 50.956 15.105 -6.185 1.00 31.20 1193 GLY A N 1
ATOM 5815 C CA . GLY A 1 779 ? 51.735 13.947 -6.622 1.00 30.84 1193 GLY A CA 1
ATOM 5816 C C . GLY A 1 779 ? 53.046 14.323 -7.303 1.00 31.23 1193 GLY A C 1
ATOM 5817 O O . GLY A 1 779 ? 53.771 13.449 -7.795 1.00 30.97 1193 GLY A O 1
ATOM 5818 N N . ASN A 1 780 ? 53.367 15.616 -7.339 1.00 30.66 1194 ASN A N 1
ATOM 5819 C CA . ASN A 1 780 ? 54.559 16.052 -8.051 1.00 31.22 1194 ASN A CA 1
ATOM 5820 C C . ASN A 1 780 ? 55.272 17.142 -7.237 1.00 31.36 1194 ASN A C 1
ATOM 5821 O O . ASN A 1 780 ? 55.874 16.836 -6.223 1.00 31.25 1194 ASN A O 1
ATOM 5826 N N . ALA A 1 781 ? 55.194 18.403 -7.664 1.00 31.53 1195 ALA A N 1
ATOM 5827 C CA . ALA A 1 781 ? 55.851 19.485 -6.932 1.00 31.30 1195 ALA A CA 1
ATOM 5828 C C . ALA A 1 781 ? 55.495 19.465 -5.442 1.00 31.93 1195 ALA A C 1
ATOM 5829 O O . ALA A 1 781 ? 56.330 19.803 -4.587 1.00 32.00 1195 ALA A O 1
ATOM 5831 N N . GLN A 1 782 ? 54.272 19.061 -5.111 1.00 32.13 1196 GLN A N 1
ATOM 5832 C CA . GLN A 1 782 ? 53.904 19.096 -3.696 1.00 32.40 1196 GLN A CA 1
ATOM 5833 C C . GLN A 1 782 ? 54.757 18.100 -2.944 1.00 32.79 1196 GLN A C 1
ATOM 5834 O O . GLN A 1 782 ? 55.323 18.422 -1.884 1.00 33.08 1196 GLN A O 1
ATOM 5840 N N . GLU A 1 783 ? 54.850 16.888 -3.481 1.00 33.20 1197 GLU A N 1
ATOM 5841 C CA . GLU A 1 783 ? 55.643 15.856 -2.827 1.00 33.60 1197 GLU A CA 1
ATOM 5842 C C . GLU A 1 783 ? 57.106 16.286 -2.753 1.00 32.26 1197 GLU A C 1
ATOM 5843 O O . GLU A 1 783 ? 57.762 16.093 -1.733 1.00 32.20 1197 GLU A O 1
ATOM 5849 N N . LEU A 1 784 ? 57.613 16.880 -3.826 1.00 31.07 1198 LEU A N 1
ATOM 5850 C CA . LEU A 1 784 ? 59.010 17.318 -3.870 1.00 30.16 1198 LEU A CA 1
ATOM 5851 C C . LEU A 1 784 ? 59.367 18.309 -2.734 1.00 29.75 1198 LEU A C 1
ATOM 5852 O O . LEU A 1 784 ? 60.424 18.208 -2.128 1.00 28.73 1198 LEU A O 1
ATOM 5857 N N . ILE A 1 785 ? 58.478 19.256 -2.448 1.00 29.72 1199 ILE A N 1
ATOM 5858 C CA . ILE A 1 785 ? 58.690 20.202 -1.363 1.00 29.38 1199 ILE A CA 1
ATOM 5859 C C . ILE A 1 785 ? 58.507 19.540 0.007 1.00 30.31 1199 ILE A C 1
ATOM 5860 O O . ILE A 1 785 ? 59.310 19.719 0.920 1.00 30.27 1199 ILE A O 1
ATOM 5865 N N . GLN A 1 786 ? 57.461 18.741 0.158 1.00 31.23 1200 GLN A N 1
ATOM 5866 C CA . GLN A 1 786 ? 57.231 18.109 1.453 1.00 31.71 1200 GLN A CA 1
ATOM 5867 C C . GLN A 1 786 ? 58.333 17.106 1.829 1.00 32.34 1200 GLN A C 1
ATOM 5868 O O . GLN A 1 786 ? 58.615 16.943 3.017 1.00 31.94 1200 GLN A O 1
ATOM 5874 N N . ASN A 1 787 ? 58.954 16.483 0.809 1.00 33.12 1201 ASN A N 1
ATOM 5875 C CA . ASN A 1 787 ? 60.122 15.565 0.897 1.00 34.81 1201 ASN A CA 1
ATOM 5876 C C . ASN A 1 787 ? 61.420 16.247 1.265 1.00 35.12 1201 ASN A C 1
ATOM 5877 O O . ASN A 1 787 ? 62.371 15.600 1.651 1.00 35.01 1201 ASN A O 1
ATOM 5882 N N . GLY A 1 788 ? 61.518 17.544 1.007 1.00 35.82 1202 GLY A N 1
ATOM 5883 C CA . GLY A 1 788 ? 62.797 18.224 1.146 1.00 36.10 1202 GLY A CA 1
ATOM 5884 C C . GLY A 1 788 ? 63.664 18.017 -0.079 1.00 36.54 1202 GLY A C 1
ATOM 5885 O O . GLY A 1 788 ? 64.846 18.352 -0.090 1.00 36.69 1202 GLY A O 1
ATOM 5886 N N . THR A 1 789 ? 63.094 17.471 -1.140 1.00 36.90 1203 THR A N 1
ATOM 5887 C CA . THR A 1 789 ? 63.950 17.176 -2.270 1.00 37.13 1203 THR A CA 1
ATOM 5888 C C . THR A 1 789 ? 64.322 18.475 -3.022 1.00 37.02 1203 THR A C 1
ATOM 5889 O O . THR A 1 789 ? 65.445 18.622 -3.486 1.00 37.36 1203 THR A O 1
ATOM 5893 N N . CYS A 1 790 ? 63.422 19.449 -3.048 1.00 36.92 1204 CYS A N 1
ATOM 5894 C CA . CYS A 1 790 ? 63.823 20.806 -3.395 1.00 36.69 1204 CYS A CA 1
ATOM 5895 C C . CYS A 1 790 ? 62.940 21.810 -2.706 1.00 36.80 1204 CYS A C 1
ATOM 5896 O O . CYS A 1 790 ? 62.079 21.434 -1.919 1.00 37.44 1204 CYS A O 1
ATOM 5899 N N . THR A 1 791 ? 63.161 23.087 -3.000 1.00 36.71 1205 THR A N 1
ATOM 5900 C CA . THR A 1 791 ? 62.407 24.175 -2.374 1.00 36.40 1205 THR A CA 1
ATOM 5901 C C . THR A 1 791 ? 61.249 24.627 -3.258 1.00 36.15 1205 THR A C 1
ATOM 5902 O O . THR A 1 791 ? 61.159 24.262 -4.425 1.00 35.80 1205 THR A O 1
ATOM 5906 N N . LEU A 1 792 ? 60.364 25.429 -2.680 1.00 35.92 1206 LEU A N 1
ATOM 5907 C CA . LEU A 1 792 ? 59.204 25.898 -3.389 1.00 35.90 1206 LEU A CA 1
ATOM 5908 C C . LEU A 1 792 ? 59.628 26.653 -4.650 1.00 36.25 1206 LEU A C 1
ATOM 5909 O O . LEU A 1 792 ? 59.022 26.512 -5.711 1.00 35.57 1206 LEU A O 1
ATOM 5914 N N . SER A 1 793 ? 60.683 27.448 -4.548 1.00 36.32 1207 SER A N 1
ATOM 5915 C CA . SER A 1 793 ? 61.086 28.229 -5.713 1.00 37.12 1207 SER A CA 1
ATOM 5916 C C . SER A 1 793 ? 61.741 27.373 -6.840 1.00 36.84 1207 SER A C 1
ATOM 5917 O O . SER A 1 793 ? 61.696 27.760 -7.994 1.00 37.26 1207 SER A O 1
ATOM 5920 N N . GLU A 1 794 ? 62.282 26.202 -6.496 1.00 36.76 1208 GLU A N 1
ATOM 5921 C CA . GLU A 1 794 ? 63.005 25.305 -7.415 1.00 36.87 1208 GLU A CA 1
ATOM 5922 C C . GLU A 1 794 ? 62.136 24.253 -8.131 1.00 36.29 1208 GLU A C 1
ATOM 5923 O O . GLU A 1 794 ? 62.590 23.479 -8.990 1.00 36.80 1208 GLU A O 1
ATOM 5929 N N . VAL A 1 795 ? 60.890 24.189 -7.732 1.00 35.23 1209 VAL A N 1
ATOM 5930 C CA . VAL A 1 795 ? 59.942 23.258 -8.286 1.00 34.24 1209 VAL A CA 1
ATOM 5931 C C . VAL A 1 795 ? 59.598 23.772 -9.688 1.00 34.21 1209 VAL A C 1
ATOM 5932 O O . VAL A 1 795 ? 59.781 24.956 -9.961 1.00 34.07 1209 VAL A O 1
ATOM 5936 N N . ILE A 1 796 ? 59.158 22.906 -10.598 1.00 34.02 1210 ILE A N 1
ATOM 5937 C CA . ILE A 1 796 ? 58.868 23.372 -11.957 1.00 33.72 1210 ILE A CA 1
ATOM 5938 C C . ILE A 1 796 ? 57.506 24.044 -12.039 1.00 34.26 1210 ILE A C 1
ATOM 5939 O O . ILE A 1 796 ? 56.484 23.342 -12.014 1.00 34.42 1210 ILE A O 1
ATOM 5944 N N . GLY A 1 797 ? 57.500 25.377 -12.174 1.00 33.79 1211 GLY A N 1
ATOM 5945 C CA . GLY A 1 797 ? 56.259 26.169 -12.130 1.00 34.24 1211 GLY A CA 1
ATOM 5946 C C . GLY A 1 797 ? 55.892 27.028 -13.354 1.00 34.37 1211 GLY A C 1
ATOM 5947 O O . GLY A 1 797 ? 54.892 27.769 -13.327 1.00 34.36 1211 GLY A O 1
ATOM 5948 N N . CYS A 1 798 ? 56.712 26.967 -14.396 1.00 33.52 1212 CYS A N 1
ATOM 5949 C CA . CYS A 1 798 ? 56.317 27.417 -15.715 1.00 34.05 1212 CYS A CA 1
ATOM 5950 C C . CYS A 1 798 ? 57.205 26.670 -16.701 1.00 33.80 1212 CYS A C 1
ATOM 5951 O O . CYS A 1 798 ? 58.299 26.257 -16.339 1.00 33.03 1212 CYS A O 1
ATOM 5954 N N . ARG A 1 799 ? 56.723 26.497 -17.932 1.00 33.54 1213 ARG A N 1
ATOM 5955 C CA . ARG A 1 799 ? 57.467 25.823 -18.979 1.00 32.81 1213 ARG A CA 1
ATOM 5956 C C . ARG A 1 799 ? 58.806 26.502 -19.249 1.00 32.84 1213 ARG A C 1
ATOM 5957 O O . ARG A 1 799 ? 59.776 25.818 -19.607 1.00 32.90 1213 ARG A O 1
ATOM 5965 N N . ASP A 1 800 ? 58.886 27.823 -19.044 1.00 32.65 1214 ASP A N 1
ATOM 5966 C CA . ASP A 1 800 ? 60.122 28.560 -19.381 1.00 33.23 1214 ASP A CA 1
ATOM 5967 C C . ASP A 1 800 ? 61.284 28.068 -18.501 1.00 34.14 1214 ASP A C 1
ATOM 5968 O O . ASP A 1 800 ? 62.385 27.789 -18.988 1.00 34.25 1214 ASP A O 1
ATOM 5973 N N . ASP A 1 801 ? 61.025 27.919 -17.209 1.00 34.51 1215 ASP A N 1
ATOM 5974 C CA . ASP A 1 801 ? 62.060 27.466 -16.321 1.00 35.11 1215 ASP A CA 1
ATOM 5975 C C . ASP A 1 801 ? 62.685 26.155 -16.772 1.00 34.82 1215 ASP A C 1
ATOM 5976 O O . ASP A 1 801 ? 63.864 25.935 -16.554 1.00 34.94 1215 ASP A O 1
ATOM 5981 N N . ILE A 1 802 ? 61.921 25.272 -17.404 1.00 34.91 1216 ILE A N 1
ATOM 5982 C CA . ILE A 1 802 ? 62.522 23.998 -17.852 1.00 33.75 1216 ILE A CA 1
ATOM 5983 C C . ILE A 1 802 ? 63.602 24.298 -18.882 1.00 33.41 1216 ILE A C 1
ATOM 5984 O O . ILE A 1 802 ? 64.689 23.739 -18.857 1.00 33.95 1216 ILE A O 1
ATOM 5989 N N . MET A 1 803 ? 63.276 25.160 -19.826 1.00 32.90 1217 MET A N 1
ATOM 5990 C CA . MET A 1 803 ? 64.190 25.464 -20.893 1.00 32.38 1217 MET A CA 1
ATOM 5991 C C . MET A 1 803 ? 65.392 26.154 -20.284 1.00 32.36 1217 MET A C 1
ATOM 5992 O O . MET A 1 803 ? 66.520 25.760 -20.529 1.00 32.62 1217 MET A O 1
ATOM 5997 N N . VAL A 1 804 ? 65.141 27.184 -19.481 1.00 32.31 1218 VAL A N 1
ATOM 5998 C CA . VAL A 1 804 ? 66.211 28.036 -18.983 1.00 32.64 1218 VAL A CA 1
ATOM 5999 C C . VAL A 1 804 ? 67.191 27.215 -18.153 1.00 33.26 1218 VAL A C 1
ATOM 6000 O O . VAL A 1 804 ? 68.383 27.509 -18.141 1.00 33.69 1218 VAL A O 1
ATOM 6004 N N . TYR A 1 805 ? 66.672 26.207 -17.451 1.00 33.02 1219 TYR A N 1
ATOM 6005 C CA . TYR A 1 805 ? 67.462 25.385 -16.564 1.00 33.93 1219 TYR A CA 1
ATOM 6006 C C . TYR A 1 805 ? 68.286 24.387 -17.356 1.00 33.88 1219 TYR A C 1
ATOM 6007 O O . TYR A 1 805 ? 69.417 24.081 -17.007 1.00 33.23 1219 TYR A O 1
ATOM 6016 N N . LEU A 1 806 ? 67.710 23.881 -18.436 1.00 34.40 1220 LEU A N 1
ATOM 6017 C CA . LEU A 1 806 ? 68.410 22.897 -19.221 1.00 34.36 1220 LEU A CA 1
ATOM 6018 C C . LEU A 1 806 ? 69.588 23.548 -19.959 1.00 35.16 1220 LEU A C 1
ATOM 6019 O O . LEU A 1 806 ? 70.666 22.942 -20.103 1.00 35.09 1220 LEU A O 1
ATOM 6024 N N . ILE A 1 807 ? 69.410 24.802 -20.360 1.00 35.35 1221 ILE A N 1
ATOM 6025 C CA . ILE A 1 807 ? 70.506 25.554 -20.953 1.00 35.83 1221 ILE A CA 1
ATOM 6026 C C . ILE A 1 807 ? 71.625 25.785 -19.925 1.00 36.40 1221 ILE A C 1
ATOM 6027 O O . ILE A 1 807 ? 72.801 25.492 -20.168 1.00 36.06 1221 ILE A O 1
ATOM 6032 N N . TYR A 1 808 ? 71.247 26.293 -18.762 1.00 37.30 1222 TYR A N 1
ATOM 6033 C CA . TYR A 1 808 ? 72.169 26.402 -17.640 1.00 37.88 1222 TYR A CA 1
ATOM 6034 C C . TYR A 1 808 ? 72.942 25.106 -17.449 1.00 37.72 1222 TYR A C 1
ATOM 6035 O O . TYR A 1 808 ? 74.164 25.106 -17.365 1.00 38.30 1222 TYR A O 1
ATOM 6044 N N . ARG A 1 809 ? 72.223 23.998 -17.359 1.00 37.96 1223 ARG A N 1
ATOM 6045 C CA . ARG A 1 809 ? 72.848 22.697 -17.179 1.00 38.18 1223 ARG A CA 1
ATOM 6046 C C . ARG A 1 809 ? 73.737 22.239 -18.365 1.00 38.05 1223 ARG A C 1
ATOM 6047 O O . ARG A 1 809 ? 74.327 21.164 -18.308 1.00 38.14 1223 ARG A O 1
ATOM 6055 N N . GLY A 1 810 ? 73.828 23.035 -19.433 1.00 37.50 1224 GLY A N 1
ATOM 6056 C CA . GLY A 1 810 ? 74.683 22.684 -20.572 1.00 36.71 1224 GLY A CA 1
ATOM 6057 C C . GLY A 1 810 ? 74.082 22.081 -21.857 1.00 36.51 1224 GLY A C 1
ATOM 6058 O O . GLY A 1 810 ? 74.812 21.890 -22.831 1.00 35.80 1224 GLY A O 1
ATOM 6059 N N . LEU A 1 811 ? 72.780 21.764 -21.882 1.00 35.84 1225 LEU A N 1
ATOM 6060 C CA . LEU A 1 811 ? 72.134 21.319 -23.129 1.00 35.15 1225 LEU A CA 1
ATOM 6061 C C . LEU A 1 811 ? 72.068 22.441 -24.172 1.00 35.14 1225 LEU A C 1
ATOM 6062 O O . LEU A 1 811 ? 71.994 23.632 -23.824 1.00 35.34 1225 LEU A O 1
ATOM 6067 N N . GLU A 1 812 ? 72.087 22.050 -25.446 1.00 34.56 1226 GLU A N 1
ATOM 6068 C CA . GLU A 1 812 ? 71.890 22.948 -26.590 1.00 33.63 1226 GLU A CA 1
ATOM 6069 C C . GLU A 1 812 ? 70.518 23.628 -26.548 1.00 32.94 1226 GLU A C 1
ATOM 6070 O O . GLU A 1 812 ? 69.489 22.977 -26.416 1.00 32.73 1226 GLU A O 1
ATOM 6076 N N . PRO A 1 813 ? 70.493 24.951 -26.674 1.00 32.92 1227 PRO A N 1
ATOM 6077 C CA . PRO A 1 813 ? 69.232 25.662 -26.415 1.00 33.11 1227 PRO A CA 1
ATOM 6078 C C . PRO A 1 813 ? 68.009 25.091 -27.165 1.00 33.42 1227 PRO A C 1
ATOM 6079 O O . PRO A 1 813 ? 66.930 24.911 -26.580 1.00 32.76 1227 PRO A O 1
ATOM 6083 N N . SER A 1 814 ? 68.176 24.831 -28.450 1.00 33.92 1228 SER A N 1
ATOM 6084 C CA . SER A 1 814 ? 67.065 24.382 -29.254 1.00 35.25 1228 SER A CA 1
ATOM 6085 C C . SER A 1 814 ? 66.558 23.022 -28.751 1.00 34.98 1228 SER A C 1
ATOM 6086 O O . SER A 1 814 ? 65.374 22.747 -28.791 1.00 35.66 1228 SER A O 1
ATOM 6089 N N . LEU A 1 815 ? 67.454 22.180 -28.266 1.00 34.92 1229 LEU A N 1
ATOM 6090 C CA . LEU A 1 815 ? 67.042 20.949 -27.609 1.00 34.93 1229 LEU A CA 1
ATOM 6091 C C . LEU A 1 815 ? 66.335 21.211 -26.261 1.00 35.04 1229 LEU A C 1
ATOM 6092 O O . LEU A 1 815 ? 65.350 20.546 -25.925 1.00 35.37 1229 LEU A O 1
ATOM 6097 N N . ALA A 1 816 ? 66.833 22.169 -25.488 1.00 34.51 1230 ALA A N 1
ATOM 6098 C CA . ALA A 1 816 ? 66.169 22.529 -24.235 1.00 34.60 1230 ALA A CA 1
ATOM 6099 C C . ALA A 1 816 ? 64.766 23.044 -24.520 1.00 34.34 1230 ALA A C 1
ATOM 6100 O O . ALA A 1 816 ? 63.824 22.825 -23.733 1.00 33.92 1230 ALA A O 1
ATOM 6102 N N . PHE A 1 817 ? 64.629 23.740 -25.650 1.00 34.23 1231 PHE A N 1
ATOM 6103 C CA . PHE A 1 817 ? 63.334 24.277 -26.049 1.00 32.87 1231 PHE A CA 1
ATOM 6104 C C . PHE A 1 817 ? 62.428 23.110 -26.430 1.00 33.24 1231 PHE A C 1
ATOM 6105 O O . PHE A 1 817 ? 61.256 23.085 -26.051 1.00 32.78 1231 PHE A O 1
ATOM 6113 N N . LYS A 1 818 ? 62.968 22.145 -27.171 1.00 33.21 1232 LYS A N 1
ATOM 6114 C CA . LYS A 1 818 ? 62.154 21.028 -27.646 1.00 34.81 1232 LYS A CA 1
ATOM 6115 C C . LYS A 1 818 ? 61.535 20.317 -26.452 1.00 34.52 1232 LYS A C 1
ATOM 6116 O O . LYS A 1 818 ? 60.379 19.849 -26.503 1.00 34.13 1232 LYS A O 1
ATOM 6122 N N . ILE A 1 819 ? 62.326 20.258 -25.379 1.00 34.15 1233 ILE A N 1
ATOM 6123 C CA . ILE A 1 819 ? 62.039 19.401 -24.231 1.00 33.43 1233 ILE A CA 1
ATOM 6124 C C . ILE A 1 819 ? 61.000 20.113 -23.419 1.00 33.66 1233 ILE A C 1
ATOM 6125 O O . ILE A 1 819 ? 60.012 19.520 -23.003 1.00 34.05 1233 ILE A O 1
ATOM 6130 N N . MET A 1 820 ? 61.200 21.410 -23.250 1.00 33.68 1234 MET A N 1
ATOM 6131 C CA . MET A 1 820 ? 60.186 22.259 -22.657 1.00 33.45 1234 MET A CA 1
ATOM 6132 C C . MET A 1 820 ? 58.844 22.074 -23.354 1.00 33.51 1234 MET A C 1
ATOM 6133 O O . MET A 1 820 ? 57.836 21.845 -22.706 1.00 33.72 1234 MET A O 1
ATOM 6138 N N . GLU A 1 821 ? 58.837 22.193 -24.680 1.00 33.27 1235 GLU A N 1
ATOM 6139 C CA . GLU A 1 821 ? 57.611 22.131 -25.451 1.00 33.36 1235 GLU A CA 1
ATOM 6140 C C . GLU A 1 821 ? 56.932 20.774 -25.323 1.00 33.83 1235 GLU A C 1
ATOM 6141 O O . GLU A 1 821 ? 55.714 20.719 -25.247 1.00 35.13 1235 GLU A O 1
ATOM 6147 N N . SER A 1 822 ? 57.708 19.691 -25.314 1.00 33.31 1236 SER A N 1
ATOM 6148 C CA . SER A 1 822 ? 57.154 18.361 -25.109 1.00 32.87 1236 SER A CA 1
ATOM 6149 C C . SER A 1 822 ? 56.482 18.223 -23.731 1.00 33.12 1236 SER A C 1
ATOM 6150 O O . SER A 1 822 ? 55.351 17.719 -23.638 1.00 32.24 1236 SER A O 1
ATOM 6153 N N . VAL A 1 823 ? 57.144 18.670 -22.660 1.00 32.94 1237 VAL A N 1
ATOM 6154 C CA . VAL A 1 823 ? 56.537 18.439 -21.359 1.00 33.40 1237 VAL A CA 1
ATOM 6155 C C . VAL A 1 823 ? 55.312 19.293 -21.092 1.00 33.74 1237 VAL A C 1
ATOM 6156 O O . VAL A 1 823 ? 54.374 18.828 -20.459 1.00 33.81 1237 VAL A O 1
ATOM 6160 N N . ARG A 1 824 ? 55.295 20.526 -21.596 1.00 33.92 1238 ARG A N 1
ATOM 6161 C CA . ARG A 1 824 ? 54.162 21.419 -21.348 1.00 33.45 1238 ARG A CA 1
ATOM 6162 C C . ARG A 1 824 ? 52.928 21.034 -22.169 1.00 33.70 1238 ARG A C 1
ATOM 6163 O O . ARG A 1 824 ? 51.858 21.616 -21.985 1.00 33.68 1238 ARG A O 1
ATOM 6171 N N . LYS A 1 825 ? 53.080 20.088 -23.096 1.00 33.84 1239 LYS A N 1
ATOM 6172 C CA . LYS A 1 825 ? 51.915 19.525 -23.810 1.00 34.25 1239 LYS A CA 1
ATOM 6173 C C . LYS A 1 825 ? 51.555 18.175 -23.198 1.00 34.53 1239 LYS A C 1
ATOM 6174 O O . LYS A 1 825 ? 50.806 17.385 -23.786 1.00 34.37 1239 LYS A O 1
ATOM 6180 N N . GLY A 1 826 ? 52.121 17.913 -22.019 1.00 34.88 1240 GLY A N 1
ATOM 6181 C CA . GLY A 1 826 ? 52.083 16.595 -21.392 1.00 35.28 1240 GLY A CA 1
ATOM 6182 C C . GLY A 1 826 ? 52.522 15.415 -22.262 1.00 35.55 1240 GLY A C 1
ATOM 6183 O O . GLY A 1 826 ? 51.946 14.326 -22.155 1.00 35.11 1240 GLY A O 1
ATOM 6184 N N . LYS A 1 827 ? 53.527 15.608 -23.113 1.00 35.42 1241 LYS A N 1
ATOM 6185 C CA . LYS A 1 827 ? 54.037 14.490 -23.894 1.00 36.47 1241 LYS A CA 1
ATOM 6186 C C . LYS A 1 827 ? 55.246 13.823 -23.260 1.00 36.46 1241 LYS A C 1
ATOM 6187 O O . LYS A 1 827 ? 55.802 12.882 -23.809 1.00 37.33 1241 LYS A O 1
ATOM 6193 N N . GLY A 1 828 ? 55.651 14.276 -22.086 1.00 36.30 1242 GLY A N 1
ATOM 6194 C CA . GLY A 1 828 ? 56.714 13.572 -21.388 1.00 36.06 1242 GLY A CA 1
ATOM 6195 C C . GLY A 1 828 ? 58.039 13.681 -22.107 1.00 36.18 1242 GLY A C 1
ATOM 6196 O O . GLY A 1 828 ? 58.309 14.681 -22.775 1.00 35.83 1242 GLY A O 1
ATOM 6197 N N . LEU A 1 829 ? 58.854 12.635 -21.971 1.00 36.22 1243 LEU A N 1
ATOM 6198 C CA . LEU A 1 829 ? 60.239 12.638 -22.400 1.00 35.96 1243 LEU A CA 1
ATOM 6199 C C . LEU A 1 829 ? 60.526 11.423 -23.262 1.00 36.27 1243 LEU A C 1
ATOM 6200 O O . LEU A 1 829 ? 60.057 10.333 -22.961 1.00 36.33 1243 LEU A O 1
ATOM 6205 N N . THR A 1 830 ? 61.301 11.607 -24.327 1.00 36.29 1244 THR A N 1
ATOM 6206 C CA . THR A 1 830 ? 61.771 10.485 -25.127 1.00 36.46 1244 THR A CA 1
ATOM 6207 C C . THR A 1 830 ? 63.054 9.976 -24.502 1.00 36.61 1244 THR A C 1
ATOM 6208 O O . THR A 1 830 ? 63.690 10.694 -23.723 1.00 36.37 1244 THR A O 1
ATOM 6212 N N . PRO A 1 831 ? 63.449 8.736 -24.842 1.00 36.68 1245 PRO A N 1
ATOM 6213 C CA . PRO A 1 831 ? 64.721 8.200 -24.337 1.00 36.98 1245 PRO A CA 1
ATOM 6214 C C . PRO A 1 831 ? 65.893 9.150 -24.593 1.00 37.21 1245 PRO A C 1
ATOM 6215 O O . PRO A 1 831 ? 66.763 9.311 -23.738 1.00 37.10 1245 PRO A O 1
ATOM 6219 N N . GLU A 1 832 ? 65.896 9.793 -25.756 1.00 37.96 1246 GLU A N 1
ATOM 6220 C CA . GLU A 1 832 ? 66.946 10.743 -26.091 1.00 38.51 1246 GLU A CA 1
ATOM 6221 C C . GLU A 1 832 ? 66.972 11.967 -25.156 1.00 38.23 1246 GLU A C 1
ATOM 6222 O O . GLU A 1 832 ? 68.056 12.410 -24.733 1.00 38.38 1246 GLU A O 1
ATOM 6228 N N . PHE A 1 833 ? 65.796 12.510 -24.828 1.00 37.33 1247 PHE A N 1
ATOM 6229 C CA . PHE A 1 833 ? 65.737 13.623 -23.902 1.00 36.65 1247 PHE A CA 1
ATOM 6230 C C . PHE A 1 833 ? 66.312 13.183 -22.551 1.00 36.86 1247 PHE A C 1
ATOM 6231 O O . PHE A 1 833 ? 67.123 13.890 -21.934 1.00 36.93 1247 PHE A O 1
ATOM 6239 N N . GLU A 1 834 ? 65.893 12.021 -22.067 1.00 36.52 1248 GLU A N 1
ATOM 6240 C CA . GLU A 1 834 ? 66.334 11.641 -20.737 1.00 36.40 1248 GLU A CA 1
ATOM 6241 C C . GLU A 1 834 ? 67.845 11.562 -20.795 1.00 35.81 1248 GLU A C 1
ATOM 6242 O O . GLU A 1 834 ? 68.559 12.085 -19.915 1.00 35.84 1248 GLU A O 1
ATOM 6248 N N . ALA A 1 835 ? 68.343 10.909 -21.835 1.00 34.53 1249 ALA A N 1
ATOM 6249 C CA . ALA A 1 835 ? 69.777 10.665 -21.904 1.00 33.85 1249 ALA A CA 1
ATOM 6250 C C . ALA A 1 835 ? 70.572 11.982 -21.986 1.00 33.55 1249 ALA A C 1
ATOM 6251 O O . ALA A 1 835 ? 71.693 12.081 -21.462 1.00 32.84 1249 ALA A O 1
ATOM 6253 N N . GLU A 1 836 ? 70.004 12.983 -22.660 1.00 33.17 1250 GLU A N 1
ATOM 6254 C CA . GLU A 1 836 ? 70.650 14.288 -22.743 1.00 33.34 1250 GLU A CA 1
ATOM 6255 C C . GLU A 1 836 ? 70.581 14.965 -21.382 1.00 33.12 1250 GLU A C 1
ATOM 6256 O O . GLU A 1 836 ? 71.498 15.672 -20.961 1.00 32.52 1250 GLU A O 1
ATOM 6262 N N . MET A 1 837 ? 69.485 14.731 -20.683 1.00 33.61 1251 MET A N 1
ATOM 6263 C CA . MET A 1 837 ? 69.335 15.336 -19.373 1.00 34.35 1251 MET A CA 1
ATOM 6264 C C . MET A 1 837 ? 70.337 14.702 -18.419 1.00 34.79 1251 MET A C 1
ATOM 6265 O O . MET A 1 837 ? 71.138 15.404 -17.798 1.00 35.00 1251 MET A O 1
ATOM 6270 N N . ARG A 1 838 ? 70.346 13.375 -18.346 1.00 35.53 1252 ARG A N 1
ATOM 6271 C CA . ARG A 1 838 ? 71.298 12.693 -17.455 1.00 36.19 1252 ARG A CA 1
ATOM 6272 C C . ARG A 1 838 ? 72.744 13.089 -17.720 1.00 36.28 1252 ARG A C 1
ATOM 6273 O O . ARG A 1 838 ? 73.511 13.372 -16.787 1.00 36.19 1252 ARG A O 1
ATOM 6281 N N . LYS A 1 839 ? 73.112 13.127 -18.993 1.00 36.45 1253 LYS A N 1
ATOM 6282 C CA . LYS A 1 839 ? 74.509 13.312 -19.323 1.00 36.90 1253 LYS A CA 1
ATOM 6283 C C . LYS A 1 839 ? 74.971 14.713 -18.911 1.00 36.84 1253 LYS A C 1
ATOM 6284 O O . LYS A 1 839 ? 76.166 14.965 -18.769 1.00 36.52 1253 LYS A O 1
ATOM 6290 N N . HIS A 1 840 ? 74.025 15.617 -18.673 1.00 36.79 1254 HIS A N 1
ATOM 6291 C CA . HIS A 1 840 ? 74.388 16.927 -18.126 1.00 37.16 1254 HIS A CA 1
ATOM 6292 C C . HIS A 1 840 ? 74.025 17.111 -16.645 1.00 37.35 1254 HIS A C 1
ATOM 6293 O O . HIS A 1 840 ? 73.768 18.232 -16.191 1.00 37.14 1254 HIS A O 1
ATOM 6300 N N . ASP A 1 841 ? 73.990 15.997 -15.915 1.00 37.82 1255 ASP A N 1
ATOM 6301 C CA . ASP A 1 841 ? 73.772 15.989 -14.468 1.00 38.46 1255 ASP A CA 1
ATOM 6302 C C . ASP A 1 841 ? 72.410 16.525 -13.995 1.00 38.31 1255 ASP A C 1
ATOM 6303 O O . ASP A 1 841 ? 72.271 16.935 -12.842 1.00 39.23 1255 ASP A O 1
ATOM 6308 N N . VAL A 1 842 ? 71.415 16.544 -14.874 1.00 37.74 1256 VAL A N 1
ATOM 6309 C CA . VAL A 1 842 ? 70.057 16.797 -14.434 1.00 37.28 1256 VAL A CA 1
ATOM 6310 C C . VAL A 1 842 ? 69.687 15.619 -13.558 1.00 37.42 1256 VAL A C 1
ATOM 6311 O O . VAL A 1 842 ? 69.833 14.478 -13.971 1.00 37.51 1256 VAL A O 1
ATOM 6315 N N . PRO A 1 843 ? 69.251 15.895 -12.319 1.00 37.28 1257 PRO A N 1
ATOM 6316 C CA . PRO A 1 843 ? 68.952 14.856 -11.330 1.00 36.94 1257 PRO A CA 1
ATOM 6317 C C . PRO A 1 843 ? 67.756 14.009 -11.717 1.00 36.57 1257 PRO A C 1
ATOM 6318 O O . PRO A 1 843 ? 66.874 14.456 -12.436 1.00 36.23 1257 PRO A O 1
ATOM 6322 N N . GLU A 1 844 ? 67.703 12.809 -11.181 1.00 36.54 1258 GLU A N 1
ATOM 6323 C CA . GLU A 1 844 ? 66.617 11.900 -11.470 1.00 36.88 1258 GLU A CA 1
ATOM 6324 C C . GLU A 1 844 ? 65.230 12.369 -11.032 1.00 36.76 1258 GLU A C 1
ATOM 6325 O O . GLU A 1 844 ? 64.229 11.893 -11.564 1.00 37.31 1258 GLU A O 1
ATOM 6331 N N . TRP A 1 845 ? 65.147 13.267 -10.057 1.00 36.02 1259 TRP A N 1
ATOM 6332 C CA . TRP A 1 845 ? 63.843 13.688 -9.592 1.00 35.51 1259 TRP A CA 1
ATOM 6333 C C . TRP A 1 845 ? 63.284 14.752 -10.538 1.00 35.95 1259 TRP A C 1
ATOM 6334 O O . TRP A 1 845 ? 62.083 14.838 -10.756 1.00 35.27 1259 TRP A O 1
ATOM 6345 N N . TYR A 1 846 ? 64.164 15.570 -11.097 1.00 36.46 1260 TYR A N 1
ATOM 6346 C CA . TYR A 1 846 ? 63.724 16.554 -12.078 1.00 36.72 1260 TYR A CA 1
ATOM 6347 C C . TYR A 1 846 ? 63.206 15.861 -13.350 1.00 36.65 1260 TYR A C 1
ATOM 6348 O O . TYR A 1 846 ? 62.178 16.248 -13.900 1.00 36.85 1260 TYR A O 1
ATOM 6357 N N . ILE A 1 847 ? 63.916 14.842 -13.818 1.00 36.55 1261 ILE A N 1
ATOM 6358 C CA . ILE A 1 847 ? 63.503 14.132 -15.026 1.00 36.68 1261 ILE A CA 1
ATOM 6359 C C . ILE A 1 847 ? 62.147 13.449 -14.830 1.00 36.99 1261 ILE A C 1
ATOM 6360 O O . ILE A 1 847 ? 61.294 13.457 -15.711 1.00 36.65 1261 ILE A O 1
ATOM 6365 N N . ASP A 1 848 ? 61.989 12.829 -13.670 1.00 37.06 1262 ASP A N 1
ATOM 6366 C CA . ASP A 1 848 ? 60.777 12.150 -13.307 1.00 37.63 1262 ASP A CA 1
ATOM 6367 C C . ASP A 1 848 ? 59.632 13.159 -13.154 1.00 37.12 1262 ASP A C 1
ATOM 6368 O O . ASP A 1 848 ? 58.463 12.884 -13.495 1.00 37.23 1262 ASP A O 1
ATOM 6373 N N . SER A 1 849 ? 59.967 14.342 -12.665 1.00 35.76 1263 SER A N 1
ATOM 6374 C CA . SER A 1 849 ? 58.971 15.397 -12.531 1.00 35.05 1263 SER A CA 1
ATOM 6375 C C . SER A 1 849 ? 58.465 15.905 -13.912 1.00 34.77 1263 SER A C 1
ATOM 6376 O O . SER A 1 849 ? 57.276 16.160 -14.099 1.00 34.58 1263 SER A O 1
ATOM 6379 N N . CYS A 1 850 ? 59.374 16.062 -14.870 1.00 34.02 1264 CYS A N 1
ATOM 6380 C CA . CYS A 1 850 ? 58.974 16.331 -16.250 1.00 33.08 1264 CYS A CA 1
ATOM 6381 C C . CYS A 1 850 ? 58.026 15.284 -16.820 1.00 32.46 1264 CYS A C 1
ATOM 6382 O O . CYS A 1 850 ? 57.123 15.588 -17.600 1.00 32.95 1264 CYS A O 1
ATOM 6385 N N . LYS A 1 851 ? 58.218 14.034 -16.459 1.00 32.17 1265 LYS A N 1
ATOM 6386 C CA . LYS A 1 851 ? 57.369 13.005 -17.050 1.00 31.81 1265 LYS A CA 1
ATOM 6387 C C . LYS A 1 851 ? 55.970 13.081 -16.490 1.00 31.31 1265 LYS A C 1
ATOM 6388 O O . LYS A 1 851 ? 55.048 12.607 -17.101 1.00 31.69 1265 LYS A O 1
ATOM 6394 N N . LYS A 1 852 ? 55.791 13.692 -15.338 1.00 31.42 1266 LYS A N 1
ATOM 6395 C CA . LYS A 1 852 ? 54.441 13.739 -14.796 1.00 32.06 1266 LYS A CA 1
ATOM 6396 C C . LYS A 1 852 ? 53.537 14.803 -15.433 1.00 31.76 1266 LYS A C 1
ATOM 6397 O O . LYS A 1 852 ? 52.388 14.525 -15.740 1.00 32.45 1266 LYS A O 1
ATOM 6403 N N . ILE A 1 853 ? 54.073 15.999 -15.635 1.00 31.98 1267 ILE A N 1
ATOM 6404 C CA . ILE A 1 853 ? 53.299 17.195 -15.980 1.00 31.99 1267 ILE A CA 1
ATOM 6405 C C . ILE A 1 853 ? 52.431 16.973 -17.216 1.00 32.58 1267 ILE A C 1
ATOM 6406 O O . ILE A 1 853 ? 52.965 16.639 -18.271 1.00 32.95 1267 ILE A O 1
ATOM 6411 N N . LYS A 1 854 ? 51.113 17.150 -17.091 1.00 32.56 1268 LYS A N 1
ATOM 6412 C CA . LYS A 1 854 ? 50.201 16.935 -18.221 1.00 33.44 1268 LYS A CA 1
ATOM 6413 C C . LYS A 1 854 ? 49.998 18.213 -19.042 1.00 33.41 1268 LYS A C 1
ATOM 6414 O O . LYS A 1 854 ? 49.697 18.160 -20.231 1.00 33.99 1268 LYS A O 1
ATOM 6420 N N . TYR A 1 855 ? 50.145 19.354 -18.395 1.00 33.49 1269 TYR A N 1
ATOM 6421 C CA . TYR A 1 855 ? 49.973 20.648 -19.040 1.00 34.03 1269 TYR A CA 1
ATOM 6422 C C . TYR A 1 855 ? 50.695 21.736 -18.239 1.00 34.26 1269 TYR A C 1
ATOM 6423 O O . TYR A 1 855 ? 50.793 21.632 -17.040 1.00 34.78 1269 TYR A O 1
ATOM 6432 N N . MET A 1 856 ? 51.187 22.791 -18.873 1.00 35.31 1270 MET A N 1
ATOM 6433 C CA . MET A 1 856 ? 51.898 23.846 -18.115 1.00 35.95 1270 MET A CA 1
ATOM 6434 C C . MET A 1 856 ? 51.975 25.228 -18.788 1.00 35.46 1270 MET A C 1
ATOM 6435 O O . MET A 1 856 ? 52.397 25.352 -19.942 1.00 35.34 1270 MET A O 1
ATOM 6440 N N . PHE A 1 857 ? 51.597 26.262 -18.043 1.00 35.02 1271 PHE A N 1
ATOM 6441 C CA . PHE A 1 857 ? 51.645 27.665 -18.502 1.00 34.66 1271 PHE A CA 1
ATOM 6442 C C . PHE A 1 857 ? 53.007 28.105 -19.045 1.00 34.89 1271 PHE A C 1
ATOM 6443 O O . PHE A 1 857 ? 54.057 27.575 -18.661 1.00 34.76 1271 PHE A O 1
ATOM 6451 N N . PRO A 1 858 ? 53.004 29.128 -19.908 1.00 34.49 1272 PRO A N 1
ATOM 6452 C CA . PRO A 1 858 ? 54.217 29.909 -20.060 1.00 34.00 1272 PRO A CA 1
ATOM 6453 C C . PRO A 1 858 ? 54.186 31.042 -19.047 1.00 33.98 1272 PRO A C 1
ATOM 6454 O O . PRO A 1 858 ? 53.093 31.587 -18.741 1.00 34.66 1272 PRO A O 1
ATOM 6458 N N . LYS A 1 859 ? 55.360 31.410 -18.542 1.00 33.07 1273 LYS A N 1
ATOM 6459 C CA . LYS A 1 859 ? 55.469 32.432 -17.516 1.00 33.11 1273 LYS A CA 1
ATOM 6460 C C . LYS A 1 859 ? 54.671 33.685 -17.852 1.00 33.12 1273 LYS A C 1
ATOM 6461 O O . LYS A 1 859 ? 54.033 34.276 -16.976 1.00 32.33 1273 LYS A O 1
ATOM 6467 N N . ALA A 1 860 ? 54.726 34.095 -19.118 1.00 33.05 1274 ALA A N 1
ATOM 6468 C CA . ALA A 1 860 ? 54.111 35.352 -19.534 1.00 33.47 1274 ALA A CA 1
ATOM 6469 C C . ALA A 1 860 ? 52.597 35.299 -19.310 1.00 33.41 1274 ALA A C 1
ATOM 6470 O O . ALA A 1 860 ? 51.974 36.285 -18.922 1.00 32.94 1274 ALA A O 1
ATOM 6472 N N . HIS A 1 861 ? 52.013 34.121 -19.517 1.00 33.79 1275 HIS A N 1
ATOM 6473 C CA . HIS A 1 861 ? 50.611 33.936 -19.154 1.00 33.67 1275 HIS A CA 1
ATOM 6474 C C . HIS A 1 861 ? 50.378 34.078 -17.641 1.00 33.32 1275 HIS A C 1
ATOM 6475 O O . HIS A 1 861 ? 49.547 34.846 -17.200 1.00 34.29 1275 HIS A O 1
ATOM 6482 N N . ALA A 1 862 ? 51.110 33.326 -16.847 1.00 33.12 1276 ALA A N 1
ATOM 6483 C CA . ALA A 1 862 ? 51.010 33.454 -15.389 1.00 33.54 1276 ALA A CA 1
ATOM 6484 C C . ALA A 1 862 ? 51.147 34.906 -14.926 1.00 33.25 1276 ALA A C 1
ATOM 6485 O O . ALA A 1 862 ? 50.445 35.344 -14.012 1.00 33.89 1276 ALA A O 1
ATOM 6487 N N . ALA A 1 863 ? 52.044 35.660 -15.549 1.00 32.97 1277 ALA A N 1
ATOM 6488 C CA . ALA A 1 863 ? 52.283 37.030 -15.097 1.00 32.70 1277 ALA A CA 1
ATOM 6489 C C . ALA A 1 863 ? 51.117 37.959 -15.503 1.00 33.03 1277 ALA A C 1
ATOM 6490 O O . ALA A 1 863 ? 50.610 38.763 -14.698 1.00 33.60 1277 ALA A O 1
ATOM 6492 N N . ALA A 1 864 ? 50.685 37.842 -16.756 1.00 32.68 1278 ALA A N 1
ATOM 6493 C CA . ALA A 1 864 ? 49.455 38.488 -17.183 1.00 32.27 1278 ALA A CA 1
ATOM 6494 C C . ALA A 1 864 ? 48.307 38.187 -16.212 1.00 32.25 1278 ALA A C 1
ATOM 6495 O O . ALA A 1 864 ? 47.618 39.112 -15.761 1.00 32.55 1278 ALA A O 1
ATOM 6497 N N . TYR A 1 865 ? 48.048 36.916 -15.914 1.00 31.27 1279 TYR A N 1
ATOM 6498 C CA . TYR A 1 865 ? 46.817 36.636 -15.142 1.00 31.55 1279 TYR A CA 1
ATOM 6499 C C . TYR A 1 865 ? 46.968 37.109 -13.700 1.00 32.18 1279 TYR A C 1
ATOM 6500 O O . TYR A 1 865 ? 46.038 37.656 -13.124 1.00 32.16 1279 TYR A O 1
ATOM 6509 N N . VAL A 1 866 ? 48.161 36.937 -13.138 1.00 32.63 1280 VAL A N 1
ATOM 6510 C CA . VAL A 1 866 ? 48.403 37.444 -11.815 1.00 33.33 1280 VAL A CA 1
ATOM 6511 C C . VAL A 1 866 ? 48.217 38.955 -11.729 1.00 33.81 1280 VAL A C 1
ATOM 6512 O O . VAL A 1 866 ? 47.625 39.446 -10.769 1.00 34.32 1280 VAL A O 1
ATOM 6516 N N . LEU A 1 867 ? 48.692 39.696 -12.724 1.00 34.28 1281 LEU A N 1
ATOM 6517 C CA . LEU A 1 867 ? 48.595 41.160 -12.694 1.00 34.77 1281 LEU A CA 1
ATOM 6518 C C . LEU A 1 867 ? 47.140 41.591 -12.635 1.00 35.53 1281 LEU A C 1
ATOM 6519 O O . LEU A 1 867 ? 46.796 42.579 -11.982 1.00 36.35 1281 LEU A O 1
ATOM 6524 N N . MET A 1 868 ? 46.286 40.846 -13.332 1.00 35.61 1282 MET A N 1
ATOM 6525 C CA . MET A 1 868 ? 44.850 41.113 -13.364 1.00 35.62 1282 MET A CA 1
ATOM 6526 C C . MET A 1 868 ? 44.222 40.743 -12.023 1.00 34.89 1282 MET A C 1
ATOM 6527 O O . MET A 1 868 ? 43.361 41.452 -11.494 1.00 34.66 1282 MET A O 1
ATOM 6532 N N . ALA A 1 869 ? 44.636 39.608 -11.488 1.00 34.29 1283 ALA A N 1
ATOM 6533 C CA . ALA A 1 869 ? 44.190 39.200 -10.165 1.00 34.56 1283 ALA A CA 1
ATOM 6534 C C . ALA A 1 869 ? 44.472 40.280 -9.112 1.00 34.14 1283 ALA A C 1
ATOM 6535 O O . ALA A 1 869 ? 43.633 40.564 -8.272 1.00 34.14 1283 ALA A O 1
ATOM 6537 N N . VAL A 1 870 ? 45.663 40.865 -9.160 1.00 33.93 1284 VAL A N 1
ATOM 6538 C CA . VAL A 1 870 ? 46.088 41.833 -8.156 1.00 33.59 1284 VAL A CA 1
ATOM 6539 C C . VAL A 1 870 ? 45.319 43.147 -8.312 1.00 33.52 1284 VAL A C 1
ATOM 6540 O O . VAL A 1 870 ? 44.900 43.748 -7.314 1.00 33.58 1284 VAL A O 1
ATOM 6544 N N . ARG A 1 871 ? 45.113 43.586 -9.551 1.00 32.91 1285 ARG A N 1
ATOM 6545 C CA . ARG A 1 871 ? 44.241 44.731 -9.806 1.00 33.06 1285 ARG A CA 1
ATOM 6546 C C . ARG A 1 871 ? 42.891 44.538 -9.136 1.00 33.31 1285 ARG A C 1
ATOM 6547 O O . ARG A 1 871 ? 42.425 45.395 -8.422 1.00 33.93 1285 ARG A O 1
ATOM 6555 N N . ILE A 1 872 ? 42.258 43.403 -9.371 1.00 33.98 1286 ILE A N 1
ATOM 6556 C CA . ILE A 1 872 ? 40.935 43.154 -8.828 1.00 34.53 1286 ILE A CA 1
ATOM 6557 C C . ILE A 1 872 ? 40.996 43.024 -7.307 1.00 34.91 1286 ILE A C 1
ATOM 6558 O O . ILE A 1 872 ? 40.136 43.521 -6.591 1.00 34.87 1286 ILE A O 1
ATOM 6563 N N . ALA A 1 873 ? 42.035 42.361 -6.817 1.00 35.36 1287 ALA A N 1
ATOM 6564 C CA . ALA A 1 873 ? 42.229 42.234 -5.384 1.00 35.92 1287 ALA A CA 1
ATOM 6565 C C . ALA A 1 873 ? 42.227 43.611 -4.751 1.00 36.41 1287 ALA A C 1
ATOM 6566 O O . ALA A 1 873 ? 41.728 43.804 -3.644 1.00 36.47 1287 ALA A O 1
ATOM 6568 N N . TYR A 1 874 ? 42.807 44.579 -5.455 1.00 36.68 1288 TYR A N 1
ATOM 6569 C CA . TYR A 1 874 ? 42.921 45.908 -4.895 1.00 36.67 1288 TYR A CA 1
ATOM 6570 C C . TYR A 1 874 ? 41.541 46.433 -4.572 1.00 36.41 1288 TYR A C 1
ATOM 6571 O O . TYR A 1 874 ? 41.329 47.055 -3.544 1.00 36.06 1288 TYR A O 1
ATOM 6580 N N . PHE A 1 875 ? 40.596 46.183 -5.459 1.00 36.37 1289 PHE A N 1
ATOM 6581 C CA . PHE A 1 875 ? 39.240 46.626 -5.187 1.00 36.23 1289 PHE A CA 1
ATOM 6582 C C . PHE A 1 875 ? 38.602 45.754 -4.096 1.00 35.81 1289 PHE A C 1
ATOM 6583 O O . PHE A 1 875 ? 37.840 46.247 -3.270 1.00 35.58 1289 PHE A O 1
ATOM 6591 N N . LYS A 1 876 ? 38.929 44.462 -4.067 1.00 35.34 1290 LYS A N 1
ATOM 6592 C CA . LYS A 1 876 ? 38.314 43.607 -3.056 1.00 34.76 1290 LYS A CA 1
ATOM 6593 C C . LYS A 1 876 ? 38.542 44.201 -1.655 1.00 34.61 1290 LYS A C 1
ATOM 6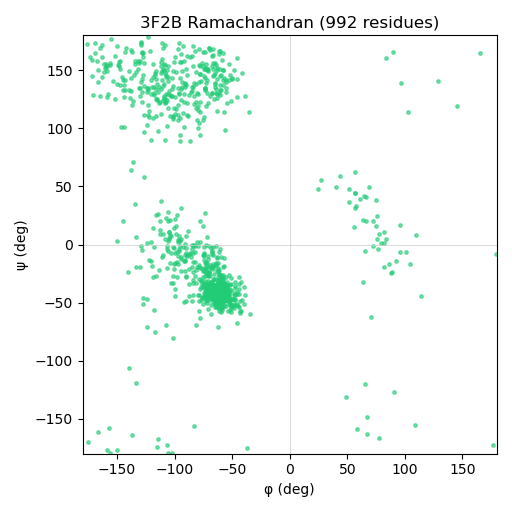594 O O . LYS A 1 876 ? 37.683 44.115 -0.785 1.00 33.64 1290 LYS A O 1
ATOM 6600 N N . VAL A 1 877 ? 39.712 44.802 -1.459 1.00 34.63 1291 VAL A N 1
ATOM 6601 C CA . VAL A 1 877 ? 40.126 45.227 -0.146 1.00 34.52 1291 VAL A CA 1
ATOM 6602 C C . VAL A 1 877 ? 39.685 46.655 0.071 1.00 34.81 1291 VAL A C 1
ATOM 6603 O O . VAL A 1 877 ? 39.069 46.969 1.076 1.00 35.03 1291 VAL A O 1
ATOM 6607 N N . HIS A 1 878 ? 39.965 47.528 -0.880 1.00 35.04 1292 HIS A N 1
ATOM 6608 C CA . HIS A 1 878 ? 39.789 48.942 -0.605 1.00 35.78 1292 HIS A CA 1
ATOM 6609 C C . HIS A 1 878 ? 38.410 49.491 -0.955 1.00 36.20 1292 HIS A C 1
ATOM 6610 O O . HIS A 1 878 ? 38.000 50.509 -0.405 1.00 36.04 1292 HIS A O 1
ATOM 6617 N N . HIS A 1 879 ? 37.711 48.813 -1.870 1.00 36.53 1293 HIS A N 1
ATOM 6618 C CA . HIS A 1 879 ? 36.394 49.240 -2.333 1.00 36.33 1293 HIS A CA 1
ATOM 6619 C C . HIS A 1 879 ? 35.460 48.034 -2.446 1.00 36.64 1293 HIS A C 1
ATOM 6620 O O . HIS A 1 879 ? 34.994 47.668 -3.524 1.00 36.26 1293 HIS A O 1
ATOM 6627 N N . PRO A 1 880 ? 35.179 47.411 -1.312 1.00 36.99 1294 PRO A N 1
ATOM 6628 C CA . PRO A 1 880 ? 34.473 46.130 -1.287 1.00 37.00 1294 PRO A CA 1
ATOM 6629 C C . PRO A 1 880 ? 33.146 46.037 -2.075 1.00 37.24 1294 PRO A C 1
ATOM 6630 O O . PRO A 1 880 ? 32.953 45.060 -2.811 1.00 37.50 1294 PRO A O 1
ATOM 6634 N N . LEU A 1 881 ? 32.236 47.001 -1.915 1.00 37.15 1295 LEU A N 1
ATOM 6635 C CA . LEU A 1 881 ? 30.922 46.947 -2.572 1.00 36.60 1295 LEU A CA 1
ATOM 6636 C C . LEU A 1 881 ? 31.046 47.042 -4.066 1.00 36.56 1295 LEU A C 1
ATOM 6637 O O . LEU A 1 881 ? 30.190 46.544 -4.826 1.00 36.44 1295 LEU A O 1
ATOM 6642 N N . LEU A 1 882 ? 32.084 47.744 -4.490 1.00 36.18 1296 LEU A N 1
ATOM 6643 C CA . LEU A 1 882 ? 32.368 47.885 -5.908 1.00 36.01 1296 LEU A CA 1
ATOM 6644 C C . LEU A 1 882 ? 32.824 46.544 -6.440 1.00 35.34 1296 LEU A C 1
ATOM 6645 O O . LEU A 1 882 ? 32.396 46.114 -7.511 1.00 34.73 1296 LEU A O 1
ATOM 6650 N N . TYR A 1 883 ? 33.680 45.885 -5.665 1.00 34.86 1297 TYR A N 1
ATOM 6651 C CA . TYR A 1 883 ? 34.118 44.532 -5.956 1.00 34.69 1297 TYR A CA 1
ATOM 6652 C C . TYR A 1 883 ? 32.947 43.562 -6.039 1.00 34.48 1297 TYR A C 1
ATOM 6653 O O . TYR A 1 883 ? 32.825 42.799 -6.990 1.00 34.43 1297 TYR A O 1
ATOM 6662 N N . TYR A 1 884 ? 32.064 43.593 -5.050 1.00 34.03 1298 TYR A N 1
ATOM 6663 C CA . TYR A 1 884 ? 30.906 42.707 -5.111 1.00 33.66 1298 TYR A CA 1
ATOM 6664 C C . TYR A 1 884 ? 29.924 43.069 -6.242 1.00 33.30 1298 TYR A C 1
ATOM 6665 O O . TYR A 1 884 ? 29.492 42.201 -6.988 1.00 33.88 1298 TYR A O 1
ATOM 6674 N N . ALA A 1 885 ? 29.579 44.330 -6.406 1.00 32.84 1299 ALA A N 1
ATOM 6675 C CA . ALA A 1 885 ? 28.674 44.645 -7.498 1.00 32.62 1299 ALA A CA 1
ATOM 6676 C C . ALA A 1 885 ? 29.240 44.050 -8.791 1.00 33.14 1299 ALA A C 1
ATOM 6677 O O . ALA A 1 885 ? 28.540 43.334 -9.519 1.00 33.21 1299 ALA A O 1
ATOM 6679 N N . SER A 1 886 ? 30.511 44.328 -9.077 1.00 33.27 1300 SER A N 1
ATOM 6680 C CA . SER A 1 886 ? 31.101 43.881 -10.352 1.00 33.25 1300 SER A CA 1
ATOM 6681 C C . SER A 1 886 ? 31.159 42.371 -10.434 1.00 33.33 1300 SER A C 1
ATOM 6682 O O . SER A 1 886 ? 30.953 41.814 -11.512 1.00 34.15 1300 SER A O 1
ATOM 6685 N N . TYR A 1 887 ? 31.418 41.706 -9.307 1.00 32.92 1301 TYR A N 1
ATOM 6686 C CA . TYR A 1 887 ? 31.381 40.245 -9.265 1.00 32.82 1301 TYR A CA 1
ATOM 6687 C C . TYR A 1 887 ? 30.040 39.617 -9.641 1.00 32.74 1301 TYR A C 1
ATOM 6688 O O . TYR A 1 887 ? 29.972 38.754 -10.512 1.00 32.26 1301 TYR A O 1
ATOM 6697 N N . PHE A 1 888 ? 28.974 40.030 -8.967 1.00 32.95 1302 PHE A N 1
ATOM 6698 C CA . PHE A 1 888 ? 27.654 39.483 -9.257 1.00 33.11 1302 PHE A CA 1
ATOM 6699 C C . PHE A 1 888 ? 27.099 39.981 -10.587 1.00 33.06 1302 PHE A C 1
ATOM 6700 O O . PHE A 1 888 ? 26.272 39.331 -11.213 1.00 33.24 1302 PHE A O 1
ATOM 6708 N N . THR A 1 889 ? 27.548 41.136 -11.037 1.00 33.62 1303 THR A N 1
ATOM 6709 C CA . THR A 1 889 ? 27.046 41.639 -12.300 1.00 34.27 1303 THR A CA 1
ATOM 6710 C C . THR A 1 889 ? 27.675 40.863 -13.457 1.00 35.00 1303 THR A C 1
ATOM 6711 O O . THR A 1 889 ? 26.984 40.343 -14.333 1.00 35.82 1303 THR A O 1
ATOM 6715 N N . VAL A 1 890 ? 28.994 40.765 -13.449 1.00 35.35 1304 VAL A N 1
ATOM 6716 C CA . VAL A 1 890 ? 29.734 40.200 -14.569 1.00 35.49 1304 VAL A CA 1
ATOM 6717 C C . VAL A 1 890 ? 29.871 38.662 -14.566 1.00 36.49 1304 VAL A C 1
ATOM 6718 O O . VAL A 1 890 ? 29.619 38.023 -15.593 1.00 37.49 1304 VAL A O 1
ATOM 6722 N N . ARG A 1 891 ? 30.271 38.075 -13.433 1.00 37.19 1305 ARG A N 1
ATOM 6723 C CA . ARG A 1 891 ? 30.574 36.623 -13.342 1.00 37.49 1305 ARG A CA 1
ATOM 6724 C C . ARG A 1 891 ? 29.402 35.700 -12.960 1.00 37.81 1305 ARG A C 1
ATOM 6725 O O . ARG A 1 891 ? 29.182 34.705 -13.623 1.00 38.00 1305 ARG A O 1
ATOM 6733 N N . ALA A 1 892 ? 28.649 36.030 -11.907 1.00 37.90 1306 ALA A N 1
ATOM 6734 C CA . ALA A 1 892 ? 27.587 35.151 -11.402 1.00 37.73 1306 ALA A CA 1
ATOM 6735 C C . ALA A 1 892 ? 26.395 34.908 -12.342 1.00 38.03 1306 ALA A C 1
ATOM 6736 O O . ALA A 1 892 ? 25.842 35.838 -12.910 1.00 37.76 1306 ALA A O 1
ATOM 6738 N N . GLU A 1 893 ? 25.963 33.657 -12.451 1.00 38.54 1307 GLU A N 1
ATOM 6739 C CA . GLU A 1 893 ? 24.754 33.338 -13.196 1.00 39.31 1307 GLU A CA 1
ATOM 6740 C C . GLU A 1 893 ? 23.829 32.390 -12.443 1.00 39.21 1307 GLU A C 1
ATOM 6741 O O . GLU A 1 893 ? 22.827 31.917 -12.973 1.00 39.84 1307 GLU A O 1
ATOM 6747 N N . ASP A 1 894 ? 24.156 32.098 -11.202 1.00 39.19 1308 ASP A N 1
ATOM 6748 C CA . ASP A 1 894 ? 23.351 31.154 -10.450 1.00 39.32 1308 ASP A CA 1
ATOM 6749 C C . ASP A 1 894 ? 23.190 31.755 -9.096 1.00 38.86 1308 ASP A C 1
ATOM 6750 O O . ASP A 1 894 ? 24.173 32.053 -8.430 1.00 39.48 1308 ASP A O 1
ATOM 6755 N N . PHE A 1 895 ? 21.950 31.934 -8.689 1.00 38.56 1309 PHE A N 1
ATOM 6756 C CA . PHE A 1 895 ? 21.666 32.594 -7.438 1.00 38.13 1309 PHE A CA 1
ATOM 6757 C C . PHE A 1 895 ? 20.656 31.799 -6.588 1.00 38.28 1309 PHE A C 1
ATOM 6758 O O . PHE A 1 895 ? 19.872 30.996 -7.110 1.00 37.21 1309 PHE A O 1
ATOM 6766 N N . ASP A 1 896 ? 20.706 32.028 -5.277 1.00 38.76 1310 ASP A N 1
ATOM 6767 C CA . ASP A 1 896 ? 19.577 31.790 -4.386 1.00 39.51 1310 ASP A CA 1
ATOM 6768 C C . ASP A 1 896 ? 19.266 33.135 -3.735 1.00 39.66 1310 ASP A C 1
ATOM 6769 O O . ASP A 1 896 ? 19.831 33.479 -2.684 1.00 39.45 1310 ASP A O 1
ATOM 6774 N N . LEU A 1 897 ? 18.395 33.904 -4.378 1.00 39.83 1311 LEU A N 1
ATOM 6775 C CA . LEU A 1 897 ? 18.149 35.289 -3.968 1.00 40.24 1311 LEU A CA 1
ATOM 6776 C C . LEU A 1 897 ? 17.487 35.389 -2.614 1.00 40.57 1311 LEU A C 1
ATOM 6777 O O . LEU A 1 897 ? 17.806 36.276 -1.818 1.00 41.28 1311 LEU A O 1
ATOM 6782 N N . ASP A 1 898 ? 16.541 34.498 -2.349 1.00 40.50 1312 ASP A N 1
ATOM 6783 C CA . ASP A 1 898 ? 15.900 34.495 -1.051 1.00 40.25 1312 ASP A CA 1
ATOM 6784 C C . ASP A 1 898 ? 16.909 34.264 0.087 1.00 39.93 1312 ASP A C 1
ATOM 6785 O O . ASP A 1 898 ? 16.881 34.949 1.118 1.00 40.05 1312 ASP A O 1
ATOM 6790 N N . ALA A 1 899 ? 17.802 33.303 -0.109 1.00 39.45 1313 ALA A N 1
ATOM 6791 C CA . ALA A 1 899 ? 18.865 33.062 0.848 1.00 39.51 1313 ALA A CA 1
ATOM 6792 C C . ALA A 1 899 ? 19.707 34.317 0.970 1.00 39.46 1313 ALA A C 1
ATOM 6793 O O . ALA A 1 899 ? 19.921 34.842 2.066 1.00 38.81 1313 ALA A O 1
ATOM 6795 N N . MET A 1 900 ? 20.170 34.810 -0.176 1.00 40.16 1314 MET A N 1
ATOM 6796 C CA . MET A 1 900 ? 21.071 35.977 -0.193 1.00 40.14 1314 MET A CA 1
ATOM 6797 C C . MET A 1 900 ? 20.470 37.168 0.532 1.00 40.29 1314 MET A C 1
ATOM 6798 O O . MET A 1 900 ? 21.165 37.868 1.261 1.00 40.63 1314 MET A O 1
ATOM 6803 N N . ILE A 1 901 ? 19.168 37.371 0.373 1.00 40.38 1315 ILE A N 1
ATOM 6804 C CA . ILE A 1 901 ? 18.505 38.510 0.997 1.00 40.09 1315 ILE A CA 1
ATOM 6805 C C . ILE A 1 901 ? 18.300 38.352 2.515 1.00 40.61 1315 ILE A C 1
ATOM 6806 O O . ILE A 1 901 ? 18.502 39.298 3.275 1.00 40.28 1315 ILE A O 1
ATOM 6811 N N . LYS A 1 902 ? 17.858 37.175 2.955 1.00 41.24 1316 LYS A N 1
ATOM 6812 C CA . LYS A 1 902 ? 17.794 36.900 4.398 1.00 41.83 1316 LYS A CA 1
ATOM 6813 C C . LYS A 1 902 ? 19.164 37.205 4.997 1.00 41.44 1316 LYS A C 1
ATOM 6814 O O . LYS A 1 902 ? 19.262 37.802 6.077 1.00 41.52 1316 LYS A O 1
ATOM 6820 N N . GLY A 1 903 ? 20.217 36.784 4.294 1.00 40.35 1317 GLY A N 1
ATOM 6821 C CA . GLY A 1 903 ? 21.578 37.137 4.673 1.00 39.59 1317 GLY A CA 1
ATOM 6822 C C . GLY A 1 903 ? 22.446 36.031 5.255 1.00 39.42 1317 GLY A C 1
ATOM 6823 O O . GLY A 1 903 ? 22.240 34.833 5.023 1.00 39.30 1317 GLY A O 1
ATOM 6824 N N . SER A 1 904 ? 23.430 36.444 6.038 1.00 39.15 1318 SER A N 1
ATOM 6825 C CA . SER A 1 904 ? 24.523 35.553 6.408 1.00 38.93 1318 SER A CA 1
ATOM 6826 C C . SER A 1 904 ? 24.130 34.121 6.783 1.00 38.65 1318 SER A C 1
ATOM 6827 O O . SER A 1 904 ? 24.623 33.168 6.202 1.00 39.38 1318 SER A O 1
ATOM 6830 N N . ALA A 1 905 ? 23.270 33.960 7.773 1.00 38.40 1319 ALA A N 1
ATOM 6831 C CA . ALA A 1 905 ? 22.950 32.629 8.260 1.00 38.14 1319 ALA A CA 1
ATOM 6832 C C . ALA A 1 905 ? 22.209 31.801 7.221 1.00 38.31 1319 ALA A C 1
ATOM 6833 O O . ALA A 1 905 ? 22.449 30.610 7.091 1.00 38.05 1319 ALA A O 1
ATOM 6835 N N . ALA A 1 906 ? 21.290 32.419 6.491 1.00 39.15 1320 ALA A N 1
ATOM 6836 C CA . ALA A 1 906 ? 20.575 31.690 5.442 1.00 40.13 1320 ALA A CA 1
ATOM 6837 C C . ALA A 1 906 ? 21.524 31.202 4.332 1.00 40.68 1320 ALA A C 1
ATOM 6838 O O . ALA A 1 906 ? 21.417 30.061 3.885 1.00 40.32 1320 ALA A O 1
ATOM 6840 N N . ILE A 1 907 ? 22.446 32.068 3.901 1.00 41.55 1321 ILE A N 1
ATOM 6841 C CA . ILE A 1 907 ? 23.415 31.718 2.850 1.00 42.47 1321 ILE A CA 1
ATOM 6842 C C . ILE A 1 907 ? 24.229 30.511 3.292 1.00 42.59 1321 ILE A C 1
ATOM 6843 O O . ILE A 1 907 ? 24.411 29.538 2.542 1.00 42.29 1321 ILE A O 1
ATOM 6848 N N . ARG A 1 908 ? 24.690 30.570 4.533 1.00 43.01 1322 ARG A N 1
ATOM 6849 C CA . ARG A 1 908 ? 25.509 29.510 5.088 1.00 43.46 1322 ARG A CA 1
ATOM 6850 C C . ARG A 1 908 ? 24.723 28.198 5.083 1.00 43.67 1322 ARG A C 1
ATOM 6851 O O . ARG A 1 908 ? 25.240 27.139 4.727 1.00 43.81 1322 ARG A O 1
ATOM 6859 N N . LYS A 1 909 ? 23.457 28.265 5.455 1.00 44.10 1323 LYS A N 1
ATOM 6860 C CA . LYS A 1 909 ? 22.639 27.071 5.429 1.00 44.52 1323 LYS A CA 1
ATOM 6861 C C . LYS A 1 909 ? 22.606 26.430 4.039 1.00 44.62 1323 LYS A C 1
ATOM 6862 O O . LYS A 1 909 ? 22.660 25.208 3.921 1.00 44.90 1323 LYS A O 1
ATOM 6868 N N . ARG A 1 910 ? 22.536 27.238 2.981 1.00 44.27 1324 ARG A N 1
ATOM 6869 C CA . ARG A 1 910 ? 22.499 26.670 1.637 1.00 44.36 1324 ARG A CA 1
ATOM 6870 C C . ARG A 1 910 ? 23.824 26.051 1.246 1.00 43.83 1324 ARG A C 1
ATOM 6871 O O . ARG A 1 910 ? 23.849 24.997 0.625 1.00 43.67 1324 ARG A O 1
ATOM 6879 N N . ILE A 1 911 ? 24.919 26.729 1.588 1.00 43.51 1325 ILE A N 1
ATOM 6880 C CA . ILE A 1 911 ? 26.265 26.253 1.295 1.00 42.90 1325 ILE A CA 1
ATOM 6881 C C . ILE A 1 911 ? 26.516 24.909 1.968 1.00 43.53 1325 ILE A C 1
ATOM 6882 O O . ILE A 1 911 ? 27.134 24.004 1.404 1.00 43.28 1325 ILE A O 1
ATOM 6887 N N . GLU A 1 912 ? 26.041 24.775 3.194 1.00 44.12 1326 GLU A N 1
ATOM 6888 C CA . GLU A 1 912 ? 26.242 23.535 3.904 1.00 45.06 1326 GLU A CA 1
ATOM 6889 C C . GLU A 1 912 ? 25.447 22.418 3.248 1.00 44.90 1326 GLU A C 1
ATOM 6890 O O . GLU A 1 912 ? 25.907 21.275 3.198 1.00 45.39 1326 GLU A O 1
ATOM 6896 N N . GLU A 1 913 ? 24.277 22.745 2.712 1.00 44.67 1327 GLU A N 1
ATOM 6897 C CA . GLU A 1 913 ? 23.504 21.744 1.986 1.00 44.78 1327 GLU A CA 1
ATOM 6898 C C . GLU A 1 913 ? 24.307 21.234 0.798 1.00 44.68 1327 GLU A C 1
ATOM 6899 O O . GLU A 1 913 ? 24.348 20.028 0.543 1.00 45.55 1327 GLU A O 1
ATOM 6905 N N . ILE A 1 914 ? 24.933 22.144 0.065 1.00 43.92 1328 ILE A N 1
ATOM 6906 C CA . ILE A 1 914 ? 25.677 21.759 -1.120 1.00 43.96 1328 ILE A CA 1
ATOM 6907 C C . ILE A 1 914 ? 26.997 21.067 -0.751 1.00 44.53 1328 ILE A C 1
ATOM 6908 O O . ILE A 1 914 ? 27.386 20.073 -1.374 1.00 44.14 1328 ILE A O 1
ATOM 6913 N N . ASN A 1 915 ? 27.682 21.596 0.260 1.00 45.19 1329 ASN A N 1
ATOM 6914 C CA . ASN A 1 915 ? 28.882 20.936 0.780 1.00 46.28 1329 ASN A CA 1
ATOM 6915 C C . ASN A 1 915 ? 28.588 19.485 1.123 1.00 46.96 1329 ASN A C 1
ATOM 6916 O O . ASN A 1 915 ? 29.380 18.609 0.815 1.00 47.21 1329 ASN A O 1
ATOM 6921 N N . ALA A 1 916 ? 27.442 19.235 1.749 1.00 47.90 1330 ALA A N 1
ATOM 6922 C CA . ALA A 1 916 ? 27.090 17.879 2.155 1.00 49.17 1330 ALA A CA 1
ATOM 6923 C C . ALA A 1 916 ? 27.046 16.885 0.990 1.00 49.88 1330 ALA A C 1
ATOM 6924 O O . ALA A 1 916 ? 27.309 15.698 1.185 1.00 49.92 1330 ALA A O 1
ATOM 6926 N N . LYS A 1 917 ? 26.713 17.360 -0.211 1.00 50.83 1331 LYS A N 1
ATOM 6927 C CA . LYS A 1 917 ? 26.651 16.486 -1.394 1.00 51.81 1331 LYS A CA 1
ATOM 6928 C C . LYS A 1 917 ? 28.033 16.095 -1.940 1.00 52.57 1331 LYS A C 1
ATOM 6929 O O . LYS A 1 917 ? 28.149 15.263 -2.854 1.00 52.48 1331 LYS A O 1
ATOM 6935 N N . GLY A 1 918 ? 29.075 16.710 -1.382 1.00 53.45 1332 GLY A N 1
ATOM 6936 C CA . GLY A 1 918 ? 30.448 16.493 -1.837 1.00 54.43 1332 GLY A CA 1
ATOM 6937 C C . GLY A 1 918 ? 30.636 16.607 -3.344 1.00 55.01 1332 GLY A C 1
ATOM 6938 O O . GLY A 1 918 ? 30.191 17.576 -3.965 1.00 54.71 1332 GLY A O 1
ATOM 6939 N N . ILE A 1 919 ? 31.308 15.615 -3.922 1.00 55.75 1333 ILE A N 1
ATOM 6940 C CA . ILE A 1 919 ? 31.547 15.576 -5.358 1.00 56.38 1333 ILE A CA 1
ATOM 6941 C C . ILE A 1 919 ? 30.325 15.003 -6.062 1.00 56.61 1333 ILE A C 1
ATOM 6942 O O . ILE A 1 919 ? 30.258 14.988 -7.290 1.00 56.65 1333 ILE A O 1
ATOM 6947 N N . GLN A 1 920 ? 29.349 14.537 -5.287 1.00 56.90 1334 GLN A N 1
ATOM 6948 C CA . GLN A 1 920 ? 28.061 14.185 -5.881 1.00 57.31 1334 GLN A CA 1
ATOM 6949 C C . GLN A 1 920 ? 27.269 15.457 -6.216 1.00 57.02 1334 GLN A C 1
ATOM 6950 O O . GLN A 1 920 ? 26.058 15.417 -6.464 1.00 57.24 1334 GLN A O 1
ATOM 6956 N N . ALA A 1 921 ? 27.970 16.586 -6.232 1.00 56.48 1335 ALA A N 1
ATOM 6957 C CA . ALA A 1 921 ? 27.356 17.855 -6.590 1.00 56.02 1335 ALA A CA 1
ATOM 6958 C C . ALA A 1 921 ? 27.317 18.035 -8.095 1.00 55.52 1335 ALA A C 1
ATOM 6959 O O . ALA A 1 921 ? 28.288 17.774 -8.801 1.00 55.00 1335 ALA A O 1
ATOM 6961 N N . THR A 1 922 ? 26.174 18.484 -8.580 1.00 55.33 1336 THR A N 1
ATOM 6962 C CA . THR A 1 922 ? 26.023 18.742 -10.000 1.00 55.22 1336 THR A CA 1
ATOM 6963 C C . THR A 1 922 ? 26.829 19.981 -10.382 1.00 54.84 1336 THR A C 1
ATOM 6964 O O . THR A 1 922 ? 27.016 20.892 -9.567 1.00 54.77 1336 THR A O 1
ATOM 6968 N N . ALA A 1 923 ? 27.317 20.003 -11.618 1.00 54.40 1337 ALA A N 1
ATOM 6969 C CA . ALA A 1 923 ? 28.017 21.174 -12.141 1.00 53.97 1337 ALA A CA 1
ATOM 6970 C C . ALA A 1 923 ? 27.298 22.470 -11.740 1.00 53.44 1337 ALA A C 1
ATOM 6971 O O . ALA A 1 923 ? 27.937 23.505 -11.513 1.00 52.90 1337 ALA A O 1
ATOM 6973 N N . LYS A 1 924 ? 25.969 22.390 -11.637 1.00 52.77 1338 LYS A N 1
ATOM 6974 C CA . LYS A 1 924 ? 25.147 23.561 -11.415 1.00 52.51 1338 LYS A CA 1
ATOM 6975 C C . LYS A 1 924 ? 25.078 23.897 -9.952 1.00 51.61 1338 LYS A C 1
ATOM 6976 O O . LYS A 1 924 ? 24.942 25.057 -9.577 1.00 51.49 1338 LYS A O 1
ATOM 6982 N N . GLU A 1 925 ? 25.169 22.881 -9.114 1.00 50.79 1339 GLU A N 1
ATOM 6983 C CA . GLU A 1 925 ? 25.245 23.146 -7.690 1.00 50.05 1339 GLU A CA 1
ATOM 6984 C C . GLU A 1 925 ? 26.577 23.808 -7.370 1.00 49.01 1339 GLU A C 1
ATOM 6985 O O . GLU A 1 925 ? 26.654 24.652 -6.475 1.00 48.72 1339 GLU A O 1
ATOM 6991 N N . LYS A 1 926 ? 27.611 23.452 -8.132 1.00 47.84 1340 LYS A N 1
ATOM 6992 C CA . LYS A 1 926 ? 28.947 23.991 -7.896 1.00 46.91 1340 LYS A CA 1
ATOM 6993 C C . LYS A 1 926 ? 29.008 25.452 -8.287 1.00 46.00 1340 LYS A C 1
ATOM 6994 O O . LYS A 1 926 ? 29.664 26.259 -7.602 1.00 46.44 1340 LYS A O 1
ATOM 7000 N N . SER A 1 927 ? 28.302 25.801 -9.360 1.00 44.26 1341 SER A N 1
ATOM 7001 C CA . SER A 1 927 ? 28.291 27.178 -9.830 1.00 42.84 1341 SER A CA 1
ATOM 7002 C C . SER A 1 927 ? 27.572 28.000 -8.796 1.00 41.81 1341 SER A C 1
ATOM 7003 O O . SER A 1 927 ? 28.001 29.107 -8.468 1.00 41.81 1341 SER A O 1
ATOM 7006 N N . LEU A 1 928 ? 26.489 27.452 -8.255 1.00 40.55 1342 LEU A N 1
ATOM 7007 C CA . LEU A 1 928 ? 25.770 28.159 -7.211 1.00 39.60 1342 LEU A CA 1
ATOM 7008 C C . LEU A 1 928 ? 26.642 28.338 -5.971 1.00 39.27 1342 LEU A C 1
ATOM 7009 O O . LEU A 1 928 ? 26.737 29.435 -5.439 1.00 39.32 1342 LEU A O 1
ATOM 7014 N N . LEU A 1 929 ? 27.281 27.258 -5.517 1.00 39.05 1343 LEU A N 1
ATOM 7015 C CA . LEU A 1 929 ? 28.155 27.298 -4.343 1.00 38.74 1343 LEU A CA 1
ATOM 7016 C C . LEU A 1 929 ? 29.212 28.397 -4.483 1.00 38.76 1343 LEU A C 1
ATOM 7017 O O . LEU A 1 929 ? 29.432 29.187 -3.560 1.00 38.85 1343 LEU A O 1
ATOM 7022 N N . THR A 1 930 ? 29.872 28.431 -5.639 1.00 38.57 1344 THR A N 1
ATOM 7023 C CA . THR A 1 930 ? 30.869 29.450 -5.905 1.00 37.87 1344 THR A CA 1
ATOM 7024 C C . THR A 1 930 ? 30.266 30.816 -5.609 1.00 37.92 1344 THR A C 1
ATOM 7025 O O . THR A 1 930 ? 30.819 31.589 -4.845 1.00 37.82 1344 THR A O 1
ATOM 7029 N N . VAL A 1 931 ? 29.116 31.137 -6.190 1.00 38.08 1345 VAL A N 1
ATOM 7030 C CA . VAL A 1 931 ? 28.605 32.488 -5.930 1.00 37.42 1345 VAL A CA 1
ATOM 7031 C C . VAL A 1 931 ? 28.119 32.704 -4.491 1.00 37.30 1345 VAL A C 1
ATOM 7032 O O . VAL A 1 931 ? 28.288 33.801 -3.955 1.00 37.71 1345 VAL A O 1
ATOM 7036 N N . LEU A 1 932 ? 27.566 31.679 -3.846 1.00 36.55 1346 LEU A N 1
ATOM 7037 C CA . LEU A 1 932 ? 27.123 31.889 -2.477 1.00 36.64 1346 LEU A CA 1
ATOM 7038 C C . LEU A 1 932 ? 28.318 32.125 -1.561 1.00 36.47 1346 LEU A C 1
ATOM 7039 O O . LEU A 1 932 ? 28.229 32.852 -0.576 1.00 35.85 1346 LEU A O 1
ATOM 7044 N N . GLU A 1 933 ? 29.440 31.493 -1.875 1.00 36.66 1347 GLU A N 1
ATOM 7045 C CA . GLU A 1 933 ? 30.625 31.731 -1.075 1.00 36.57 1347 GLU A CA 1
ATOM 7046 C C . GLU A 1 933 ? 30.921 33.216 -1.016 1.00 37.03 1347 GLU A C 1
ATOM 7047 O O . GLU A 1 933 ? 31.129 33.768 0.076 1.00 36.70 1347 GLU A O 1
ATOM 7053 N N . VAL A 1 934 ? 30.885 33.882 -2.172 1.00 37.25 1348 VAL A N 1
ATOM 7054 C CA . VAL A 1 934 ? 31.201 35.302 -2.185 1.00 38.00 1348 VAL A CA 1
ATOM 7055 C C . VAL A 1 934 ? 30.112 36.178 -1.574 1.00 38.41 1348 VAL A C 1
ATOM 7056 O O . VAL A 1 934 ? 30.405 37.270 -1.079 1.00 38.48 1348 VAL A O 1
ATOM 7060 N N . ALA A 1 935 ? 28.875 35.688 -1.583 1.00 38.83 1349 ALA A N 1
ATOM 7061 C CA . ALA A 1 935 ? 27.748 36.408 -0.984 1.00 39.18 1349 ALA A CA 1
ATOM 7062 C C . ALA A 1 935 ? 27.837 36.398 0.541 1.00 39.55 1349 ALA A C 1
ATOM 7063 O O . ALA A 1 935 ? 27.501 37.388 1.199 1.00 40.21 1349 ALA A O 1
ATOM 7065 N N . LEU A 1 936 ? 28.254 35.260 1.097 1.00 39.51 1350 LEU A N 1
ATOM 7066 C CA . LEU A 1 936 ? 28.358 35.096 2.548 1.00 39.55 1350 LEU A CA 1
ATOM 7067 C C . LEU A 1 936 ? 29.474 36.024 3.048 1.00 39.83 1350 LEU A C 1
ATOM 7068 O O . LEU A 1 936 ? 29.302 36.760 4.023 1.00 40.36 1350 LEU A O 1
ATOM 7073 N N . GLU A 1 937 ? 30.612 35.989 2.356 1.00 39.82 1351 GLU A N 1
ATOM 7074 C CA . GLU A 1 937 ? 31.726 36.888 2.646 1.00 39.37 1351 GLU A CA 1
ATOM 7075 C C . GLU A 1 937 ? 31.283 38.349 2.491 1.00 39.38 1351 GLU A C 1
ATOM 7076 O O . GLU A 1 937 ? 31.607 39.185 3.330 1.00 39.15 1351 GLU A O 1
ATOM 7082 N N . MET A 1 938 ? 30.539 38.661 1.433 1.00 39.38 1352 MET A N 1
ATOM 7083 C CA . MET A 1 938 ? 29.985 40.004 1.331 1.00 39.58 1352 MET A CA 1
ATOM 7084 C C . MET A 1 938 ? 29.217 40.366 2.612 1.00 39.77 1352 MET A C 1
ATOM 7085 O O . MET A 1 938 ? 29.382 41.445 3.163 1.00 39.78 1352 MET A O 1
ATOM 7090 N N . CYS A 1 939 ? 28.389 39.450 3.101 1.00 40.08 1353 CYS A N 1
ATOM 7091 C CA . CYS A 1 939 ? 27.530 39.782 4.221 1.00 39.85 1353 CYS A CA 1
ATOM 7092 C C . CYS A 1 939 ? 28.318 39.967 5.508 1.00 39.70 1353 CYS A C 1
ATOM 7093 O O . CYS A 1 939 ? 28.033 40.878 6.288 1.00 39.94 1353 CYS A O 1
ATOM 7096 N N . GLU A 1 940 ? 29.326 39.128 5.721 1.00 38.92 1354 GLU A N 1
ATOM 7097 C CA . GLU A 1 940 ? 30.128 39.212 6.934 1.00 37.90 1354 GLU A CA 1
ATOM 7098 C C . GLU A 1 940 ? 30.960 40.489 6.980 1.00 37.12 1354 GLU A C 1
ATOM 7099 O O . GLU A 1 940 ? 31.434 40.899 8.049 1.00 36.12 1354 GLU A O 1
ATOM 7105 N N . ARG A 1 941 ? 31.161 41.105 5.818 1.00 36.12 1355 ARG A N 1
ATOM 7106 C CA . ARG A 1 941 ? 31.997 42.282 5.757 1.00 35.95 1355 ARG A CA 1
ATOM 7107 C C . ARG A 1 941 ? 31.157 43.488 6.105 1.00 36.54 1355 ARG A C 1
ATOM 7108 O O . ARG A 1 941 ? 31.661 44.618 6.215 1.00 36.41 1355 ARG A O 1
ATOM 7116 N N . GLY A 1 942 ? 29.864 43.222 6.295 1.00 36.55 1356 GLY A N 1
ATOM 7117 C CA . GLY A 1 942 ? 28.922 44.223 6.766 1.00 36.45 1356 GLY A CA 1
ATOM 7118 C C . GLY A 1 942 ? 27.905 44.708 5.755 1.00 36.44 1356 GLY A C 1
ATOM 7119 O O . GLY A 1 942 ? 27.175 45.652 6.042 1.00 36.35 1356 GLY A O 1
ATOM 7120 N N . PHE A 1 943 ? 27.837 44.077 4.578 1.00 36.24 1357 PHE A N 1
ATOM 7121 C CA . PHE A 1 943 ? 26.961 44.583 3.507 1.00 36.02 1357 PHE A CA 1
ATOM 7122 C C . PHE A 1 943 ? 25.753 43.696 3.358 1.00 36.67 1357 PHE A C 1
ATOM 7123 O O . PHE A 1 943 ? 25.553 42.815 4.160 1.00 37.23 1357 PHE A O 1
ATOM 7131 N N . SER A 1 944 ? 24.931 43.911 2.341 1.00 37.71 1358 SER A N 1
ATOM 7132 C CA . SER A 1 944 ? 23.751 43.061 2.204 1.00 38.65 1358 SER A CA 1
ATOM 7133 C C . SER A 1 944 ? 23.012 43.201 0.880 1.00 39.12 1358 SER A C 1
ATOM 7134 O O . SER A 1 944 ? 23.344 44.058 0.057 1.00 39.33 1358 SER A O 1
ATOM 7137 N N . PHE A 1 945 ? 22.021 42.332 0.686 1.00 39.68 1359 PHE A N 1
ATOM 7138 C CA . PHE A 1 945 ? 21.209 42.291 -0.524 1.00 40.52 1359 PHE A CA 1
ATOM 7139 C C . PHE A 1 945 ? 19.752 42.655 -0.210 1.00 41.45 1359 PHE A C 1
ATOM 7140 O O . PHE A 1 945 ? 19.154 42.069 0.698 1.00 41.04 1359 PHE A O 1
ATOM 7148 N N . LYS A 1 946 ? 19.172 43.579 -0.993 1.00 42.14 1360 LYS A N 1
ATOM 7149 C CA . LYS A 1 946 ? 17.763 43.965 -0.838 1.00 42.57 1360 LYS A CA 1
ATOM 7150 C C . LYS A 1 946 ? 16.917 43.255 -1.882 1.00 42.28 1360 LYS A C 1
ATOM 7151 O O . LYS A 1 946 ? 17.451 42.761 -2.888 1.00 42.34 1360 LYS A O 1
ATOM 7157 N N . ASN A 1 947 ? 15.608 43.181 -1.647 1.00 41.40 1361 ASN A N 1
ATOM 7158 C CA . ASN A 1 947 ? 14.723 42.496 -2.581 1.00 40.98 1361 ASN A CA 1
ATOM 7159 C C . ASN A 1 947 ? 14.732 43.140 -3.978 1.00 41.02 1361 ASN A C 1
ATOM 7160 O O . ASN A 1 947 ? 15.201 44.272 -4.164 1.00 41.30 1361 ASN A O 1
ATOM 7165 N N . ILE A 1 948 ? 14.178 42.446 -4.962 1.00 40.37 1362 ILE A N 1
ATOM 7166 C CA . ILE A 1 948 ? 13.983 43.099 -6.226 1.00 40.42 1362 ILE A CA 1
ATOM 7167 C C . ILE A 1 948 ? 13.112 44.313 -5.947 1.00 40.65 1362 ILE A C 1
ATOM 7168 O O . ILE A 1 948 ? 12.204 44.271 -5.117 1.00 40.24 1362 ILE A O 1
ATOM 7173 N N . ASP A 1 949 ? 13.415 45.409 -6.623 1.00 41.18 1363 ASP A N 1
ATOM 7174 C CA . ASP A 1 949 ? 12.702 46.660 -6.410 1.00 41.17 1363 ASP A CA 1
ATOM 7175 C C . ASP A 1 949 ? 12.238 47.192 -7.756 1.00 41.52 1363 ASP A C 1
ATOM 7176 O O . ASP A 1 949 ? 13.040 47.422 -8.660 1.00 41.78 1363 ASP A O 1
ATOM 7181 N N . LEU A 1 950 ? 10.938 47.393 -7.878 1.00 41.91 1364 LEU A N 1
ATOM 7182 C CA . LEU A 1 950 ? 10.330 47.715 -9.149 1.00 42.20 1364 LEU A CA 1
ATOM 7183 C C . LEU A 1 950 ? 10.938 48.952 -9.806 1.00 42.56 1364 LEU A C 1
ATOM 7184 O O . LEU A 1 950 ? 11.032 49.026 -11.021 1.00 41.90 1364 LEU A O 1
ATOM 7189 N N . TYR A 1 951 ? 11.346 49.925 -9.001 1.00 43.37 1365 TYR A N 1
ATOM 7190 C CA . TYR A 1 951 ? 11.758 51.223 -9.541 1.00 44.50 1365 TYR A CA 1
ATOM 7191 C C . TYR A 1 951 ? 13.251 51.505 -9.429 1.00 44.69 1365 TYR A C 1
ATOM 7192 O O . TYR A 1 951 ? 13.740 52.477 -9.997 1.00 45.54 1365 TYR A O 1
ATOM 7201 N N . ARG A 1 952 ? 13.979 50.661 -8.709 1.00 44.38 1366 ARG A N 1
ATOM 7202 C CA . ARG A 1 952 ? 15.389 50.904 -8.480 1.00 43.55 1366 ARG A CA 1
ATOM 7203 C C . ARG A 1 952 ? 16.224 49.768 -9.041 1.00 42.55 1366 ARG A C 1
ATOM 7204 O O . ARG A 1 952 ? 17.412 49.927 -9.242 1.00 42.33 1366 ARG A O 1
ATOM 7212 N N . SER A 1 953 ? 15.611 48.615 -9.287 1.00 41.33 1367 SER A N 1
ATOM 7213 C CA . SER A 1 953 ? 16.359 47.483 -9.833 1.00 40.21 1367 SER A CA 1
ATOM 7214 C C . SER A 1 953 ? 16.673 47.707 -11.305 1.00 39.55 1367 SER A C 1
ATOM 7215 O O . SER A 1 953 ? 15.867 48.283 -12.040 1.00 39.35 1367 SER A O 1
ATOM 7218 N N . GLN A 1 954 ? 17.852 47.270 -11.745 1.00 38.44 1368 GLN A N 1
ATOM 7219 C CA . GLN A 1 954 ? 18.206 47.473 -13.140 1.00 37.72 1368 GLN A CA 1
ATOM 7220 C C . GLN A 1 954 ? 18.023 46.173 -13.896 1.00 37.31 1368 GLN A C 1
ATOM 7221 O O . GLN A 1 954 ? 17.599 45.177 -13.305 1.00 36.89 1368 GLN A O 1
ATOM 7227 N N . ALA A 1 955 ? 18.320 46.192 -15.196 1.00 36.92 1369 ALA A N 1
ATOM 7228 C CA . ALA A 1 955 ? 18.158 45.023 -16.058 1.00 36.95 1369 ALA A CA 1
ATOM 7229 C C . ALA A 1 955 ? 19.154 43.895 -15.737 1.00 37.29 1369 ALA A C 1
ATOM 7230 O O . ALA A 1 955 ? 18.766 42.774 -15.433 1.00 36.81 1369 ALA A O 1
ATOM 7232 N N . THR A 1 956 ? 20.446 44.182 -15.837 1.00 37.48 1370 THR A N 1
ATOM 7233 C CA . THR A 1 956 ? 21.420 43.131 -15.638 1.00 37.73 1370 THR A CA 1
ATOM 7234 C C . THR A 1 956 ? 22.471 43.519 -14.633 1.00 38.19 1370 THR A C 1
ATOM 7235 O O . THR A 1 956 ? 23.335 42.721 -14.308 1.00 39.33 1370 THR A O 1
ATOM 7239 N N . GLU A 1 957 ? 22.433 44.747 -14.154 1.00 37.86 1371 GLU A N 1
ATOM 7240 C CA . GLU A 1 957 ? 23.488 45.212 -13.292 1.00 38.18 1371 GLU A CA 1
ATOM 7241 C C . GLU A 1 957 ? 23.060 45.262 -11.818 1.00 38.22 1371 GLU A C 1
ATOM 7242 O O . GLU A 1 957 ? 21.997 45.802 -11.489 1.00 37.55 1371 GLU A O 1
ATOM 7248 N N . PHE A 1 958 ? 23.865 44.662 -10.938 1.00 38.42 1372 PHE A N 1
ATOM 7249 C CA . PHE A 1 958 ? 23.679 44.829 -9.489 1.00 38.59 1372 PHE A CA 1
ATOM 7250 C C . PHE A 1 958 ? 24.082 46.255 -9.151 1.00 39.48 1372 PHE A C 1
ATOM 7251 O O . PHE A 1 958 ? 25.212 46.666 -9.425 1.00 40.04 1372 PHE A O 1
ATOM 7259 N N . VAL A 1 959 ? 23.172 47.027 -8.571 1.00 40.18 1373 VAL A N 1
ATOM 7260 C CA . VAL A 1 959 ? 23.509 48.411 -8.295 1.00 40.45 1373 VAL A CA 1
ATOM 7261 C C . VAL A 1 959 ? 23.748 48.670 -6.803 1.00 40.50 1373 VAL A C 1
ATOM 7262 O O . VAL A 1 959 ? 23.172 47.994 -5.928 1.00 40.35 1373 VAL A O 1
ATOM 7266 N N . ILE A 1 960 ? 24.607 49.648 -6.534 1.00 39.90 1374 ILE A N 1
ATOM 7267 C CA . ILE A 1 960 ? 24.944 50.040 -5.179 1.00 39.48 1374 ILE A CA 1
ATOM 7268 C C . ILE A 1 960 ? 23.970 51.068 -4.585 1.00 40.01 1374 ILE A C 1
ATOM 7269 O O . ILE A 1 960 ? 23.634 52.096 -5.205 1.00 40.51 1374 ILE A O 1
ATOM 7274 N N . ASP A 1 961 ? 23.524 50.776 -3.370 1.00 40.02 1375 ASP A N 1
ATOM 7275 C CA . ASP A 1 961 ? 22.641 51.660 -2.622 1.00 39.84 1375 ASP A CA 1
ATOM 7276 C C . ASP A 1 961 ? 23.020 51.566 -1.137 1.00 39.67 1375 ASP A C 1
ATOM 7277 O O . ASP A 1 961 ? 22.686 50.582 -0.457 1.00 39.14 1375 ASP A O 1
ATOM 7282 N N . GLY A 1 962 ? 23.758 52.567 -0.659 1.00 39.27 1376 GLY A N 1
ATOM 7283 C CA . GLY A 1 962 ? 24.224 52.586 0.721 1.00 39.11 1376 GLY A CA 1
ATOM 7284 C C . GLY A 1 962 ? 25.189 51.435 0.914 1.00 39.37 1376 GLY A C 1
ATOM 7285 O O . GLY A 1 962 ? 26.209 51.362 0.240 1.00 39.11 1376 GLY A O 1
ATOM 7286 N N . ASN A 1 963 ? 24.869 50.530 1.834 1.00 39.51 1377 ASN A N 1
ATOM 7287 C CA . ASN A 1 963 ? 25.683 49.347 2.046 1.00 39.82 1377 ASN A CA 1
ATOM 7288 C C . ASN A 1 963 ? 25.060 48.095 1.449 1.00 39.70 1377 ASN A C 1
ATOM 7289 O O . ASN A 1 963 ? 25.397 46.980 1.845 1.00 39.63 1377 ASN A O 1
ATOM 7294 N N . SER A 1 964 ? 24.162 48.275 0.490 1.00 39.25 1378 SER A N 1
ATOM 7295 C CA . SER A 1 964 ? 23.552 47.127 -0.154 1.00 39.61 1378 SER A CA 1
ATOM 7296 C C . SER A 1 964 ? 23.709 47.038 -1.678 1.00 39.26 1378 SER A C 1
ATOM 7297 O O . SER A 1 964 ? 24.266 47.919 -2.337 1.00 39.61 1378 SER A O 1
ATOM 7300 N N . LEU A 1 965 ? 23.163 45.963 -2.220 1.00 38.25 1379 LEU A N 1
ATOM 7301 C CA . LEU A 1 965 ? 23.130 45.743 -3.635 1.00 37.56 1379 LEU A CA 1
ATOM 7302 C C . LEU A 1 965 ? 21.682 45.453 -3.921 1.00 37.48 1379 LEU A C 1
ATOM 7303 O O . LEU A 1 965 ? 21.044 44.667 -3.210 1.00 38.25 1379 LEU A O 1
ATOM 7308 N N . ILE A 1 966 ? 21.147 46.131 -4.919 1.00 36.85 1380 ILE A N 1
ATOM 7309 C CA . ILE A 1 966 ? 19.822 45.837 -5.369 1.00 36.94 1380 ILE A CA 1
ATOM 7310 C C . ILE A 1 966 ? 20.009 44.965 -6.573 1.00 36.77 1380 ILE A C 1
ATOM 7311 O O . ILE A 1 966 ? 20.586 45.396 -7.574 1.00 36.95 1380 ILE A O 1
ATOM 7316 N N . PRO A 1 967 ? 19.527 43.724 -6.475 1.00 36.35 1381 PRO A N 1
ATOM 7317 C CA . PRO A 1 967 ? 19.642 42.741 -7.531 1.00 35.84 1381 PRO A CA 1
ATOM 7318 C C . PRO A 1 967 ? 18.840 43.148 -8.759 1.00 35.82 1381 PRO A C 1
ATOM 7319 O O . PRO A 1 967 ? 17.790 43.782 -8.637 1.00 36.17 1381 PRO A O 1
ATOM 7323 N N . PRO A 1 968 ? 19.342 42.800 -9.943 1.00 36.08 1382 PRO A N 1
ATOM 7324 C CA . PRO A 1 968 ? 18.654 43.155 -11.172 1.00 36.54 1382 PRO A CA 1
ATOM 7325 C C . PRO A 1 968 ? 17.576 42.130 -11.523 1.00 36.89 1382 PRO A C 1
ATOM 7326 O O . PRO A 1 968 ? 17.593 41.004 -11.011 1.00 36.48 1382 PRO A O 1
ATOM 7330 N N . PHE A 1 969 ? 16.657 42.514 -12.400 1.00 37.07 1383 PHE A N 1
ATOM 7331 C CA . PHE A 1 969 ? 15.620 41.592 -12.820 1.00 37.34 1383 PHE A CA 1
ATOM 7332 C C . PHE A 1 969 ? 16.177 40.278 -13.397 1.00 37.93 1383 PHE A C 1
ATOM 7333 O O . PHE A 1 969 ? 15.611 39.210 -13.136 1.00 38.56 1383 PHE A O 1
ATOM 7341 N N . ASN A 1 970 ? 17.254 40.318 -14.179 1.00 37.29 1384 ASN A N 1
ATOM 7342 C CA . ASN A 1 970 ? 17.679 39.064 -14.808 1.00 37.42 1384 ASN A CA 1
ATOM 7343 C C . ASN A 1 970 ? 18.199 38.044 -13.790 1.00 37.94 1384 ASN A C 1
ATOM 7344 O O . ASN A 1 970 ? 18.455 36.896 -14.138 1.00 37.95 1384 ASN A O 1
ATOM 7349 N N . ALA A 1 971 ? 18.358 38.467 -12.541 1.00 38.39 1385 ALA A N 1
ATOM 7350 C CA . ALA A 1 971 ? 18.771 37.549 -11.491 1.00 39.20 1385 ALA A CA 1
ATOM 7351 C C . ALA A 1 971 ? 17.621 36.611 -11.125 1.00 39.77 1385 ALA A C 1
ATOM 7352 O O . ALA A 1 971 ? 17.837 35.543 -10.557 1.00 40.42 1385 ALA A O 1
ATOM 7354 N N . ILE A 1 972 ? 16.399 36.987 -11.481 1.00 40.12 1386 ILE A N 1
ATOM 7355 C CA . ILE A 1 972 ? 15.243 36.143 -11.151 1.00 40.29 1386 ILE A CA 1
ATOM 7356 C C . ILE A 1 972 ? 15.212 34.874 -12.002 1.00 40.40 1386 ILE A C 1
ATOM 7357 O O . ILE A 1 972 ? 15.294 34.935 -13.218 1.00 40.45 1386 ILE A O 1
ATOM 7362 N N . PRO A 1 973 ? 15.054 33.711 -11.369 1.00 40.82 1387 PRO A N 1
ATOM 7363 C CA . PRO A 1 973 ? 14.992 32.519 -12.236 1.00 40.92 1387 PRO A CA 1
ATOM 7364 C C . PRO A 1 973 ? 13.893 32.624 -13.320 1.00 41.11 1387 PRO A C 1
ATOM 7365 O O . PRO A 1 973 ? 12.767 33.046 -13.049 1.00 41.04 1387 PRO A O 1
ATOM 7369 N N . GLY A 1 974 ? 14.231 32.259 -14.551 1.00 41.40 1388 GLY A N 1
ATOM 7370 C CA . GLY A 1 974 ? 13.279 32.337 -15.657 1.00 41.18 1388 GLY A CA 1
ATOM 7371 C C . GLY A 1 974 ? 13.226 33.698 -16.334 1.00 41.21 1388 GLY A C 1
ATOM 7372 O O . GLY A 1 974 ? 12.701 33.833 -17.441 1.00 41.21 1388 GLY A O 1
ATOM 7373 N N . LEU A 1 975 ? 13.761 34.714 -15.666 1.00 41.14 1389 LEU A N 1
ATOM 7374 C CA . LEU A 1 975 ? 13.760 36.062 -16.208 1.00 41.21 1389 LEU A CA 1
ATOM 7375 C C . LEU A 1 975 ? 15.090 36.360 -16.884 1.00 41.34 1389 LEU A C 1
ATOM 7376 O O . LEU A 1 975 ? 16.115 36.548 -16.229 1.00 41.49 1389 LEU A O 1
ATOM 7381 N N . GLY A 1 976 ? 15.082 36.394 -18.204 1.00 41.64 1390 GLY A N 1
ATOM 7382 C CA . GLY A 1 976 ? 16.331 36.572 -18.928 1.00 42.01 1390 GLY A CA 1
ATOM 7383 C C . GLY A 1 976 ? 16.579 38.011 -19.317 1.00 42.39 1390 GLY A C 1
ATOM 7384 O O . GLY A 1 976 ? 15.725 38.886 -19.145 1.00 42.11 1390 GLY A O 1
ATOM 7385 N N . THR A 1 977 ? 17.763 38.247 -19.858 1.00 42.77 1391 THR A N 1
ATOM 7386 C CA . THR A 1 977 ? 18.178 39.569 -20.284 1.00 43.38 1391 THR A CA 1
ATOM 7387 C C . THR A 1 977 ? 17.104 40.331 -21.045 1.00 43.45 1391 THR A C 1
ATOM 7388 O O . THR A 1 977 ? 16.988 41.547 -20.949 1.00 43.53 1391 THR A O 1
ATOM 7392 N N . ASN A 1 978 ? 16.314 39.610 -21.808 1.00 43.75 1392 ASN A N 1
ATOM 7393 C CA . ASN A 1 978 ? 15.406 40.268 -22.701 1.00 44.27 1392 ASN A CA 1
ATOM 7394 C C . ASN A 1 978 ? 14.249 40.960 -21.985 1.00 44.10 1392 ASN A C 1
ATOM 7395 O O . ASN A 1 978 ? 13.994 42.158 -22.165 1.00 43.97 1392 ASN A O 1
ATOM 7400 N N . VAL A 1 979 ? 13.540 40.179 -21.184 1.00 43.63 1393 VAL A N 1
ATOM 7401 C CA . VAL A 1 979 ? 12.476 40.693 -20.360 1.00 43.16 1393 VAL A CA 1
ATOM 7402 C C . VAL A 1 979 ? 13.035 41.728 -19.398 1.00 42.70 1393 VAL A C 1
ATOM 7403 O O . VAL A 1 979 ? 12.465 42.806 -19.215 1.00 42.61 1393 VAL A O 1
ATOM 7407 N N . ALA A 1 980 ? 14.157 41.401 -18.777 1.00 42.59 1394 ALA A N 1
ATOM 7408 C CA . ALA A 1 980 ? 14.824 42.370 -17.905 1.00 42.35 1394 ALA A CA 1
ATOM 7409 C C . ALA A 1 980 ? 14.878 43.716 -18.616 1.00 41.96 1394 ALA A C 1
ATOM 7410 O O . ALA A 1 980 ? 14.475 44.739 -18.062 1.00 42.31 1394 ALA A O 1
ATOM 7412 N N . GLN A 1 981 ? 15.367 43.705 -19.853 1.00 41.60 1395 GLN A N 1
ATOM 7413 C CA . GLN A 1 981 ? 15.616 44.947 -20.587 1.00 41.63 1395 GLN A CA 1
ATOM 7414 C C . GLN A 1 981 ? 14.319 45.665 -20.944 1.00 41.61 1395 GLN A C 1
ATOM 7415 O O . GLN A 1 981 ? 14.251 46.895 -20.884 1.00 41.35 1395 GLN A O 1
ATOM 7421 N N . ALA A 1 982 ? 13.291 44.879 -21.270 1.00 41.31 1396 ALA A N 1
ATOM 7422 C CA . ALA A 1 982 ? 11.978 45.405 -21.589 1.00 41.42 1396 ALA A CA 1
ATOM 7423 C C . ALA A 1 982 ? 11.340 46.079 -20.387 1.00 41.40 1396 ALA A C 1
ATOM 7424 O O . ALA A 1 982 ? 10.732 47.146 -20.516 1.00 41.03 1396 ALA A O 1
ATOM 7426 N N . ILE A 1 983 ? 11.456 45.446 -19.220 1.00 41.77 1397 ILE A N 1
ATOM 7427 C CA . ILE A 1 983 ? 10.852 46.012 -18.003 1.00 42.01 1397 ILE A CA 1
ATOM 7428 C C . ILE A 1 983 ? 11.398 47.409 -17.752 1.00 42.05 1397 ILE A C 1
ATOM 7429 O O . ILE A 1 983 ? 10.668 48.324 -17.371 1.00 41.66 1397 ILE A O 1
ATOM 7434 N N . VAL A 1 984 ? 12.698 47.555 -17.970 1.00 42.23 1398 VAL A N 1
ATOM 7435 C CA . VAL A 1 984 ? 13.379 48.821 -17.768 1.00 42.60 1398 VAL A CA 1
ATOM 7436 C C . VAL A 1 984 ? 12.990 49.865 -18.837 1.00 42.87 1398 VAL A C 1
ATOM 7437 O O . VAL A 1 984 ? 12.795 51.047 -18.528 1.00 42.67 1398 VAL A O 1
ATOM 7441 N N . ARG A 1 985 ? 12.878 49.401 -20.082 1.00 43.39 1399 ARG A N 1
ATOM 7442 C CA . ARG A 1 985 ? 12.392 50.181 -21.225 1.00 43.86 1399 ARG A CA 1
ATOM 7443 C C . ARG A 1 985 ? 10.987 50.729 -20.960 1.00 43.68 1399 ARG A C 1
ATOM 7444 O O . ARG A 1 985 ? 10.716 51.917 -21.151 1.00 43.45 1399 ARG A O 1
ATOM 7452 N N . ALA A 1 986 ? 10.095 49.859 -20.504 1.00 43.43 1400 ALA A N 1
ATOM 7453 C CA . ALA A 1 986 ? 8.726 50.272 -20.283 1.00 43.31 1400 ALA A CA 1
ATOM 7454 C C . ALA A 1 986 ? 8.624 51.313 -19.181 1.00 43.38 1400 ALA A C 1
ATOM 7455 O O . ALA A 1 986 ? 7.931 52.308 -19.332 1.00 43.49 1400 ALA A O 1
ATOM 7457 N N . ARG A 1 987 ? 9.296 51.098 -18.059 1.00 43.71 1401 ARG A N 1
ATOM 7458 C CA . ARG A 1 987 ? 9.137 52.037 -16.948 1.00 44.04 1401 ARG A CA 1
ATOM 7459 C C . ARG A 1 987 ? 9.790 53.393 -17.247 1.00 43.91 1401 ARG A C 1
ATOM 7460 O O . ARG A 1 987 ? 9.401 54.420 -16.692 1.00 43.61 1401 ARG A O 1
ATOM 7468 N N . GLU A 1 988 ? 10.779 53.389 -18.129 1.00 44.09 1402 GLU A N 1
ATOM 7469 C CA . GLU A 1 988 ? 11.445 54.629 -18.480 1.00 44.53 1402 GLU A CA 1
ATOM 7470 C C . GLU A 1 988 ? 10.504 55.486 -19.321 1.00 44.46 1402 GLU A C 1
ATOM 7471 O O . GLU A 1 988 ? 10.594 56.714 -19.345 1.00 44.22 1402 GLU A O 1
ATOM 7477 N N . GLU A 1 989 ? 9.558 54.834 -19.978 1.00 44.39 1403 GLU A N 1
ATOM 7478 C CA . GLU A 1 989 ? 8.612 55.571 -20.784 1.00 44.37 1403 GLU A CA 1
ATOM 7479 C C . GLU A 1 989 ? 7.217 55.626 -20.180 1.00 44.31 1403 GLU A C 1
ATOM 7480 O O . GLU A 1 989 ? 6.245 55.835 -20.901 1.00 43.95 1403 GLU A O 1
ATOM 7486 N N . GLY A 1 990 ? 7.136 55.445 -18.860 1.00 44.04 1404 GLY A N 1
ATOM 7487 C CA . GLY A 1 990 ? 5.893 55.583 -18.125 1.00 43.58 1404 GLY A CA 1
ATOM 7488 C C . GLY A 1 990 ? 5.802 54.610 -16.974 1.00 43.39 1404 GLY A C 1
ATOM 7489 O O . GLY A 1 990 ? 5.824 53.398 -17.179 1.00 43.15 1404 GLY A O 1
ATOM 7490 N N . GLU A 1 991 ? 5.690 55.135 -15.759 1.00 43.46 1405 GLU A N 1
ATOM 7491 C CA . GLU A 1 991 ? 5.506 54.285 -14.580 1.00 43.92 1405 GLU A CA 1
ATOM 7492 C C . GLU A 1 991 ? 4.453 53.220 -14.816 1.00 43.05 1405 GLU A C 1
ATOM 7493 O O . GLU A 1 991 ? 3.608 53.364 -15.691 1.00 42.83 1405 GLU A O 1
ATOM 7499 N N . PHE A 1 992 ? 4.489 52.169 -14.001 1.00 42.46 1406 PHE A N 1
ATOM 7500 C CA . PHE A 1 992 ? 3.445 51.157 -14.045 1.00 41.75 1406 PHE A CA 1
ATOM 7501 C C . PHE A 1 992 ? 2.264 51.626 -13.205 1.00 41.36 1406 PHE A C 1
ATOM 7502 O O . PHE A 1 992 ? 2.448 52.207 -12.147 1.00 41.55 1406 PHE A O 1
ATOM 7510 N N . LEU A 1 993 ? 1.055 51.409 -13.705 1.00 40.39 1407 LEU A N 1
ATOM 7511 C CA . LEU A 1 993 ? -0.121 51.959 -13.081 1.00 39.88 1407 LEU A CA 1
ATOM 7512 C C . LEU A 1 993 ? -0.949 50.833 -12.467 1.00 39.78 1407 LEU A C 1
ATOM 7513 O O . LEU A 1 993 ? -1.871 51.083 -11.715 1.00 39.54 1407 LEU A O 1
ATOM 7518 N N . SER A 1 994 ? -0.609 49.588 -12.779 1.00 39.53 1408 SER A N 1
ATOM 7519 C CA . SER A 1 994 ? -1.239 48.457 -12.109 1.00 39.50 1408 SER A CA 1
ATOM 7520 C C . SER A 1 994 ? -0.396 47.206 -12.327 1.00 39.41 1408 SER A C 1
ATOM 7521 O O . SER A 1 994 ? 0.558 47.240 -13.078 1.00 39.49 1408 SER A O 1
ATOM 7524 N N . LYS A 1 995 ? -0.709 46.109 -11.659 1.00 39.73 1409 LYS A N 1
ATOM 7525 C CA . LYS A 1 995 ? 0.110 44.922 -11.860 1.00 40.43 1409 LYS A CA 1
ATOM 7526 C C . LYS A 1 995 ? -0.172 44.401 -13.248 1.00 41.09 1409 LYS A C 1
ATOM 7527 O O . LYS A 1 995 ? 0.657 43.726 -13.874 1.00 41.43 1409 LYS A O 1
ATOM 7533 N N . GLU A 1 996 ? -1.357 44.710 -13.742 1.00 41.43 1410 GLU A N 1
ATOM 7534 C CA . GLU A 1 996 ? -1.690 44.289 -15.093 1.00 41.92 1410 GLU A CA 1
ATOM 7535 C C . GLU A 1 996 ? -0.878 45.116 -16.086 1.00 41.31 1410 GLU A C 1
ATOM 7536 O O . GLU A 1 996 ? -0.392 44.592 -17.085 1.00 41.69 1410 GLU A O 1
ATOM 7542 N N . ASP A 1 997 ? -0.708 46.403 -15.796 1.00 40.78 1411 ASP A N 1
ATOM 7543 C CA . ASP A 1 997 ? 0.021 47.300 -16.692 1.00 40.27 1411 ASP A CA 1
ATOM 7544 C C . ASP A 1 997 ? 1.473 46.868 -16.815 1.00 40.04 1411 ASP A C 1
ATOM 7545 O O . ASP A 1 997 ? 2.023 46.826 -17.914 1.00 39.39 1411 ASP A O 1
ATOM 7550 N N . LEU A 1 998 ? 2.080 46.560 -15.669 1.00 39.80 1412 LEU A N 1
ATOM 7551 C CA . LEU A 1 998 ? 3.419 45.962 -15.598 1.00 39.72 1412 LEU A CA 1
ATOM 7552 C C . LEU A 1 998 ? 3.545 44.622 -16.366 1.00 40.59 1412 LEU A C 1
ATOM 7553 O O . LEU A 1 998 ? 4.560 44.361 -17.019 1.00 40.31 1412 LEU A O 1
ATOM 7558 N N . GLN A 1 999 ? 2.534 43.763 -16.279 1.00 41.50 1413 GLN A N 1
ATOM 7559 C CA . GLN A 1 999 ? 2.569 42.513 -17.033 1.00 42.63 1413 GLN A CA 1
ATOM 7560 C C . GLN A 1 999 ? 2.548 42.733 -18.544 1.00 42.64 1413 GLN A C 1
ATOM 7561 O O . GLN A 1 999 ? 3.384 42.192 -19.250 1.00 43.12 1413 GLN A O 1
ATOM 7567 N N . GLN A 1 1000 ? 1.596 43.520 -19.037 1.00 43.10 1414 GLN A N 1
ATOM 7568 C CA . GLN A 1 1000 ? 1.489 43.804 -20.479 1.00 43.95 1414 GLN A CA 1
ATOM 7569 C C . GLN A 1 1000 ? 2.734 44.471 -21.027 1.00 43.30 1414 GLN A C 1
ATOM 7570 O O . GLN A 1 1000 ? 3.357 43.970 -21.952 1.00 43.75 1414 GLN A O 1
ATOM 7576 N N . ARG A 1 1001 ? 3.087 45.620 -20.468 1.00 42.99 1415 ARG A N 1
ATOM 7577 C CA . ARG A 1 1001 ? 4.199 46.410 -20.993 1.00 42.74 1415 ARG A CA 1
ATOM 7578 C C . ARG A 1 1001 ? 5.564 45.853 -20.623 1.00 43.29 1415 ARG A C 1
ATOM 7579 O O . ARG A 1 1001 ? 6.568 46.177 -21.256 1.00 43.72 1415 ARG A O 1
ATOM 7587 N N . GLY A 1 1002 ? 5.613 45.038 -19.582 1.00 43.69 1416 GLY A N 1
ATOM 7588 C CA . GLY A 1 1002 ? 6.877 44.504 -19.125 1.00 44.10 1416 GLY A CA 1
ATOM 7589 C C . GLY A 1 1002 ? 7.075 43.127 -19.705 1.00 44.60 1416 GLY A C 1
ATOM 7590 O O . GLY A 1 1002 ? 8.158 42.546 -19.580 1.00 44.36 1416 GLY A O 1
ATOM 7591 N N . LYS A 1 1003 ? 6.019 42.598 -20.330 1.00 45.05 1417 LYS A N 1
ATOM 7592 C CA . LYS A 1 1003 ? 6.149 41.365 -21.104 1.00 45.64 1417 LYS A CA 1
ATOM 7593 C C . LYS A 1 1003 ? 6.408 40.221 -20.128 1.00 45.53 1417 LYS A C 1
ATOM 7594 O O . LYS A 1 1003 ? 7.350 39.440 -20.288 1.00 45.38 1417 LYS A O 1
ATOM 7600 N N . LEU A 1 1004 ? 5.577 40.154 -19.092 1.00 45.38 1418 LEU A N 1
ATOM 7601 C CA . LEU A 1 1004 ? 5.780 39.201 -17.999 1.00 44.56 1418 LEU A CA 1
ATOM 7602 C C . LEU A 1 1004 ? 4.781 38.038 -18.062 1.00 43.80 1418 LEU A C 1
ATOM 7603 O O . LEU A 1 1004 ? 3.571 38.220 -18.185 1.00 43.40 1418 LEU A O 1
ATOM 7608 N N . SER A 1 1005 ? 5.314 36.835 -17.988 1.00 43.18 1419 SER A N 1
ATOM 7609 C CA . SER A 1 1005 ? 4.503 35.651 -17.840 1.00 42.74 1419 SER A CA 1
ATOM 7610 C C . SER A 1 1005 ? 3.819 35.669 -16.477 1.00 42.65 1419 SER A C 1
ATOM 7611 O O . SER A 1 1005 ? 4.219 36.397 -15.565 1.00 42.73 1419 SER A O 1
ATOM 7614 N N . LYS A 1 1006 ? 2.792 34.849 -16.332 1.00 42.69 1420 LYS A N 1
ATOM 7615 C CA . LYS A 1 1006 ? 2.082 34.737 -15.070 1.00 43.11 1420 LYS A CA 1
ATOM 7616 C C . LYS A 1 1006 ? 3.048 34.351 -13.952 1.00 42.64 1420 LYS A C 1
ATOM 7617 O O . LYS A 1 1006 ? 3.011 34.921 -12.864 1.00 42.84 1420 LYS A O 1
ATOM 7623 N N . THR A 1 1007 ? 3.914 33.379 -14.219 1.00 42.01 1421 THR A N 1
ATOM 7624 C CA . THR A 1 1007 ? 4.848 32.908 -13.217 1.00 41.68 1421 THR A CA 1
ATOM 7625 C C . THR A 1 1007 ? 5.789 34.018 -12.738 1.00 41.60 1421 THR A C 1
ATOM 7626 O O . THR A 1 1007 ? 6.005 34.174 -11.542 1.00 42.09 1421 THR A O 1
ATOM 7630 N N . LEU A 1 1008 ? 6.323 34.814 -13.656 1.00 41.31 1422 LEU A N 1
ATOM 7631 C CA . LEU A 1 1008 ? 7.252 35.861 -13.264 1.00 41.41 1422 LEU A CA 1
ATOM 7632 C C . LEU A 1 1008 ? 6.524 36.905 -12.444 1.00 41.98 1422 LEU A C 1
ATOM 7633 O O . LEU A 1 1008 ? 7.072 37.419 -11.461 1.00 42.27 1422 LEU A O 1
ATOM 7638 N N . LEU A 1 1009 ? 5.281 37.205 -12.829 1.00 41.95 1423 LEU A N 1
ATOM 7639 C CA . LEU A 1 1009 ? 4.475 38.166 -12.086 1.00 42.45 1423 LEU A CA 1
ATOM 7640 C C . LEU A 1 1009 ? 4.248 37.683 -10.638 1.00 42.52 1423 LEU A C 1
ATOM 7641 O O . LEU A 1 1009 ? 4.448 38.457 -9.694 1.00 43.14 1423 LEU A O 1
ATOM 7646 N N . GLU A 1 1010 ? 3.870 36.410 -10.462 1.00 42.10 1424 GLU A N 1
ATOM 7647 C CA . GLU A 1 1010 ? 3.743 35.809 -9.120 1.00 41.59 1424 GLU A CA 1
ATOM 7648 C C . GLU A 1 1010 ? 5.036 35.903 -8.350 1.00 40.77 1424 GLU A C 1
ATOM 7649 O O . GLU A 1 1010 ? 5.028 36.057 -7.131 1.00 40.19 1424 GLU A O 1
ATOM 7655 N N . TYR A 1 1011 ? 6.157 35.765 -9.046 1.00 39.70 1425 TYR A N 1
ATOM 7656 C CA . TYR A 1 1011 ? 7.412 35.761 -8.322 1.00 39.06 1425 TYR A CA 1
ATOM 7657 C C . TYR A 1 1011 ? 7.583 37.106 -7.618 1.00 38.60 1425 TYR A C 1
ATOM 7658 O O . TYR A 1 1011 ? 7.896 37.176 -6.428 1.00 38.29 1425 TYR A O 1
ATOM 7667 N N . LEU A 1 1012 ? 7.336 38.176 -8.354 1.00 38.59 1426 LEU A N 1
ATOM 7668 C CA . LEU A 1 1012 ? 7.406 39.518 -7.795 1.00 38.87 1426 LEU A CA 1
ATOM 7669 C C . LEU A 1 1012 ? 6.346 39.769 -6.729 1.00 38.96 1426 LEU A C 1
ATOM 7670 O O . LEU A 1 1012 ? 6.610 40.401 -5.704 1.00 38.75 1426 LEU A O 1
ATOM 7675 N N . GLU A 1 1013 ? 5.143 39.269 -6.961 1.00 39.43 1427 GLU A N 1
ATOM 7676 C CA . GLU A 1 1013 ? 4.046 39.617 -6.086 1.00 39.98 1427 GLU A CA 1
ATOM 7677 C C . GLU A 1 1013 ? 4.154 38.937 -4.723 1.00 39.54 1427 GLU A C 1
ATOM 7678 O O . GLU A 1 1013 ? 3.861 39.529 -3.671 1.00 38.32 1427 GLU A O 1
ATOM 7684 N N . SER A 1 1014 ? 4.601 37.692 -4.748 1.00 38.85 1428 SER A N 1
ATOM 7685 C CA . SER A 1 1014 ? 4.716 36.937 -3.521 1.00 39.12 1428 SER A CA 1
ATOM 7686 C C . SER A 1 1014 ? 5.826 37.462 -2.595 1.00 38.83 1428 SER A C 1
ATOM 7687 O O . SER A 1 1014 ? 5.810 37.180 -1.412 1.00 38.25 1428 SER A O 1
ATOM 7690 N N . ARG A 1 1015 ? 6.779 38.225 -3.135 1.00 38.99 1429 ARG A N 1
ATOM 7691 C CA . ARG A 1 1015 ? 7.873 38.777 -2.330 1.00 38.62 1429 ARG A CA 1
ATOM 7692 C C . ARG A 1 1015 ? 7.601 40.229 -1.947 1.00 38.88 1429 ARG A C 1
ATOM 7693 O O . ARG A 1 1015 ? 8.516 40.966 -1.567 1.00 38.48 1429 ARG A O 1
ATOM 7701 N N . GLY A 1 1016 ? 6.349 40.647 -2.091 1.00 39.18 1430 GLY A N 1
ATOM 7702 C CA . GLY A 1 1016 ? 5.944 42.005 -1.722 1.00 39.61 1430 GLY A CA 1
ATOM 7703 C C . GLY A 1 1016 ? 6.282 43.113 -2.718 1.00 39.79 1430 GLY A C 1
ATOM 7704 O O . GLY A 1 1016 ? 5.977 44.278 -2.472 1.00 40.14 1430 GLY A O 1
ATOM 7705 N N . CYS A 1 1017 ? 6.882 42.762 -3.850 1.00 39.28 1431 CYS A N 1
ATOM 7706 C CA . CYS A 1 1017 ? 7.304 43.769 -4.843 1.00 39.48 1431 CYS A CA 1
ATOM 7707 C C . CYS A 1 1017 ? 6.229 44.675 -5.417 1.00 38.45 1431 CYS A C 1
ATOM 7708 O O . CYS A 1 1017 ? 6.513 45.811 -5.776 1.00 38.12 1431 CYS A O 1
ATOM 7711 N N . LEU A 1 1018 ? 5.020 44.144 -5.553 1.00 37.98 1432 LEU A N 1
ATOM 7712 C CA . LEU A 1 1018 ? 3.941 44.834 -6.253 1.00 37.18 1432 LEU A CA 1
ATOM 7713 C C . LEU A 1 1018 ? 2.918 45.389 -5.270 1.00 37.02 1432 LEU A C 1
ATOM 7714 O O . LEU A 1 1018 ? 1.839 45.813 -5.669 1.00 36.60 1432 LEU A O 1
ATOM 7719 N N . ASP A 1 1019 ? 3.238 45.382 -3.976 1.00 36.51 1433 ASP A N 1
ATOM 7720 C CA . ASP A 1 1019 ? 2.226 45.735 -2.996 1.00 35.40 1433 ASP A CA 1
ATOM 7721 C C . ASP A 1 1019 ? 1.708 47.135 -3.196 1.00 34.59 1433 ASP A C 1
ATOM 7722 O O . ASP A 1 1019 ? 0.581 47.386 -2.886 1.00 34.34 1433 ASP A O 1
ATOM 7727 N N . SER A 1 1020 ? 2.513 48.053 -3.713 1.00 34.59 1434 SER A N 1
ATOM 7728 C CA . SER A 1 1020 ? 2.055 49.435 -3.843 1.00 35.06 1434 SER A CA 1
ATOM 7729 C C . SER A 1 1020 ? 1.142 49.712 -5.040 1.00 35.53 1434 SER A C 1
ATOM 7730 O O . SER A 1 1020 ? 0.667 50.825 -5.211 1.00 34.70 1434 SER A O 1
ATOM 7733 N N . LEU A 1 1021 ? 0.874 48.696 -5.844 1.00 36.71 1435 LEU A N 1
ATOM 7734 C CA . LEU A 1 1021 ? 0.061 48.877 -7.043 1.00 38.14 1435 LEU A CA 1
ATOM 7735 C C . LEU A 1 1021 ? -1.277 48.173 -6.902 1.00 38.79 1435 LEU A C 1
ATOM 7736 O O . LEU A 1 1021 ? -1.351 47.135 -6.282 1.00 38.76 1435 LEU A O 1
ATOM 7741 N N . PRO A 1 1022 ? -2.333 48.727 -7.513 1.00 39.72 1436 PRO A N 1
ATOM 7742 C CA . PRO A 1 1022 ? -3.619 48.024 -7.590 1.00 40.46 1436 PRO A CA 1
ATOM 7743 C C . PRO A 1 1022 ? -3.528 46.904 -8.616 1.00 41.27 1436 PRO A C 1
ATOM 7744 O O . PRO A 1 1022 ? -2.773 47.030 -9.574 1.00 41.12 1436 PRO A O 1
ATOM 7748 N N . ASP A 1 1023 ? -4.305 45.837 -8.442 1.00 42.35 1437 ASP A N 1
ATOM 7749 C CA . ASP A 1 1023 ? -4.250 44.724 -9.379 1.00 43.67 1437 ASP A CA 1
ATOM 7750 C C . ASP A 1 1023 ? -4.477 45.205 -10.822 1.00 43.77 1437 ASP A C 1
ATOM 7751 O O . ASP A 1 1023 ? -3.728 44.848 -11.740 1.00 43.99 1437 ASP A O 1
ATOM 7756 N N . HIS A 1 1024 ? -5.514 46.006 -11.016 1.00 44.05 1438 HIS A N 1
ATOM 7757 C CA . HIS A 1 1024 ? -5.771 46.634 -12.314 1.00 44.54 1438 HIS A CA 1
ATOM 7758 C C . HIS A 1 1024 ? -6.303 48.050 -12.155 1.00 43.06 1438 HIS A C 1
ATOM 7759 O O . HIS A 1 1024 ? -6.647 48.470 -11.055 1.00 42.55 1438 HIS A O 1
ATOM 7766 N N . ASN A 1 1025 ? -6.343 48.770 -13.272 1.00 42.06 1439 ASN A N 1
ATOM 7767 C CA . ASN A 1 1025 ? -6.897 50.110 -13.345 1.00 41.28 1439 ASN A CA 1
ATOM 7768 C C . ASN A 1 1025 ? -8.341 50.021 -13.773 1.00 41.13 1439 ASN A C 1
ATOM 7769 O O . ASN A 1 1025 ? -8.662 49.207 -14.620 1.00 40.25 1439 ASN A O 1
ATOM 7774 N N . GLN A 1 1026 ? -9.205 50.842 -13.175 1.00 41.53 1440 GLN A N 1
ATOM 7775 C CA . GLN A 1 1026 ? -10.616 50.917 -13.578 1.00 42.15 1440 GLN A CA 1
ATOM 7776 C C . GLN A 1 1026 ? -10.780 51.905 -14.744 1.00 41.56 1440 GLN A C 1
ATOM 7777 O O . GLN A 1 1026 ? -11.844 52.006 -15.357 1.00 41.55 1440 GLN A O 1
ATOM 7783 N N . LEU A 1 1027 ? -9.727 52.657 -15.024 1.00 41.60 1441 LEU A N 1
ATOM 7784 C CA . LEU A 1 1027 ? -9.694 53.543 -16.193 1.00 41.70 1441 LEU A CA 1
ATOM 7785 C C . LEU A 1 1027 ? -8.617 53.122 -17.179 1.00 42.41 1441 LEU A C 1
ATOM 7786 O O . LEU A 1 1027 ? -7.566 52.584 -16.786 1.00 42.70 1441 LEU A O 1
ATOM 7791 N N . SER A 1 1028 ? -8.865 53.382 -18.458 1.00 43.19 1442 SER A N 1
ATOM 7792 C CA . SER A 1 1028 ? -7.792 53.414 -19.452 1.00 43.99 1442 SER A CA 1
ATOM 7793 C C . SER A 1 1028 ? -8.073 54.486 -20.508 1.00 44.14 1442 SER A C 1
ATOM 7794 O O . SER A 1 1028 ? -9.223 54.672 -20.920 1.00 44.11 1442 SER A O 1
ATOM 7797 N N . LEU A 1 1029 ? -7.014 55.175 -20.939 1.00 44.11 1443 LEU A N 1
ATOM 7798 C CA . LEU A 1 1029 ? -7.093 56.168 -22.007 1.00 43.98 1443 LEU A CA 1
ATOM 7799 C C . LEU A 1 1029 ? -6.017 55.863 -23.036 1.00 44.42 1443 LEU A C 1
ATOM 7800 O O . LEU A 1 1029 ? -5.181 54.983 -22.809 1.00 44.43 1443 LEU A O 1
ATOM 7805 N N . PHE A 1 1030 ? -6.008 56.608 -24.148 1.00 44.62 1444 PHE A N 1
ATOM 7806 C CA . PHE A 1 1030 ? -4.993 56.410 -25.196 1.00 44.68 1444 PHE A CA 1
ATOM 7807 C C . PHE A 1 1030 ? -3.558 56.778 -24.793 1.00 44.83 1444 PHE A C 1
ATOM 7808 O O . PHE A 1 1030 ? -3.341 57.711 -24.020 1.00 45.11 1444 PHE A O 1
#

Organism: Geobacillus kaustophilus (strain HTA426) (NCBI:txid235909)

Nearest PDB structures (foldseek):
  3f2b-assembly1_A  TM=1.001E+00  e=0.000E+00  Geobacillus kaustophilus
  3f2d-assembly1_A  TM=1.001E+00  e=0.000E+00  Geobacillus kaustophilus
  3e0d-assembly2_B  TM=7.332E-01  e=6.132E-42  Thermus aquaticus
  4jom-assembly1_A  TM=7.197E-01  e=1.132E-40  Escherichia coli K-12
  1z9f-assembly1_A  TM=7.630E-01  e=2.355E-04  Thermotoga maritima

InterPro domains:
  IPR003141 Polymerase/histidinol phosphatase, N-terminal [SM00481] (343-410)
  IPR004013 PHP domain [PF02811] (344-414)
  IPR004013 PHP domain [PF02811] (610-694)
  IPR004365 OB-fold nucleic acid binding domain, AA-tRNA synthetase-type [PF01336] (246-326)
  IPR004805 Error-prone DNA polymerase/DNA polymerase III subunit alpha DnaE/PolC [PTHR32294] (343-1439)
  IPR006054 DNA polymerase III epsilon subunit, exonuclease domain [TIGR00573] (421-645)
  IPR006308 DNA polymerase III, alpha subunit, PolC-type, Gram-positive bacteria [MF_00356] (1-1444)
  IPR006308 DNA polymerase III, alpha subunit, PolC-type, Gram-positive bacteria [TIGR01405] (238-1444)
  IPR011708 Bacterial DNA polymerase III, alpha subunit, NTPase domain [PF07733] (832-1014)
  IPR011708 Bacterial DNA polymerase III, alpha subunit, NTPase domain [PF07733] (1032-1101)
  IPR012337 Ribonuclease H-like superfamily [SSF53098] (428-884)
  IPR012340 Nucleic acid-binding, OB-fold [G3DSA:2.40.50.140] (227-328)
  IPR012340 Nucleic acid-binding, OB-fold [SSF50249] (243-328)
  IPR013520 Ribonuclease H-like domain [PF00929] (430-583)
  IPR013520 Ribonuclease H-like domain [SM00479] (428-594)
  IPR024754 DNA polymerase III PolC-like, N-terminal domain II [PF11490] (105-217)
  IPR028112 DNA polymerase III PolC-type, N-terminal domain I [PF14480] (19-90)
  IPR029460 DNA polymerase, helix-hairpin-helix motif [PF14579] (1359-1438)
  IPR036397 Ribonuclease H superfamily [G3DSA:3.30.420.10] (418-563)
  IPR040982 DNA polymerase III alpha subunit finger domain [PF17657] (1104-1246)

Radius of gyration: 33.32 Å; Cα contacts (8 Å, |Δi|>4): 1956; chains: 1; bounding box: 85×87×84 Å

CATH classification: 2.40.50.140 (+6 more: 3.20.20.140, 3.30.1900.20, 6.10.50.10)

Secondary structure (DSSP, 8-state):
-B-GGG--S-EEEEEEEEEEEEEEEEE-TTS-EEEEEEEE-SS-EEEEEEE-SSHHHHHHHHT--TT-EEEEEEEEEEETTTTEEEEEEEEEEEE--------SPTTS---B--B--TTSTTT--S-HHHHHHHHHHTT-S-EEE--BS--TTHHHHHHHHHHHT--EEEEEEEEEE---EEEEEEE-SHHHHHHHHHHHHHHHTTT-SSS--EEHHHHHHT-TTEEEE--SSSSSSTT---TTGGG-SBEEE--GGGG-----S-HHHHHHHHHHHHHHHHHTT--EEE---BSBSSGGGHHHHHHHHHTTGGGSSSTTSPPP--B---HHHHHHHHGGGHHHHHHIIIIIHHHHHHHT-----SS-SS-B----TTHHHHHHHHHHHHHHHHH-SSPPHHHHHHHHHHHHHHHHTT-HHHHHHHHHHHHHHHHTT---EE-GGGGG-HHHHHTTS-S---SPSEEE-TTT--EEE--SS--S-GGGSPP-B-TTT-PBPEEE-----THHHHTTTS-S---EEEEEETTTHHHHHHHHHHHH-TTSEEEEEEEEE--HHHHHHHHHHHHHHTT----HHHHHHHHHHHTT-EEEEEEEEEEEEEPPTTS-GGGT--EE-GGG-TT-SS-EEEEEHHHHTTTB-EEEEEEEHHHHHHHHHHHHH---GGG--S--HHHHHTTT-SGGGTS-HHHHT-SSS-TTSTTTTSHHHHHHHHHH---SHHHHHHHHHHTSSTTSIIIIIHHHHHTTSS-GGGS--SHHHHHHHHHHTT--HHHHHHHHHHHTTT----HHHHHHHHHTT--HHHHHHHHH-S----HHHHHHHHHHHHHHHHHHHHSHHHHHHHHHHHT-----HHHHHH-HHHHHHHHHHHHHTGGG--HHHHHHHHHHHHHHHHHHTT-EEPPP-TTT--SS--EEETTEEEPPGGGSTT--HHHHHHHHHHHHTS---SHHHHHHHHT--HHHHHHHHHTTTTTTS-SS-S----

Solvent-accessible surface area: 43491 Å² total; per-residue (Å²): 129,78,132,1,86,46,1,111,109,102,56,218,172,4,45,0,70,0,57,0,35,37,19,113,61,55,147,56,206,83,52,101,12,23,1,40,0,53,0,2,31,57,52,24,0,0,22,0,47,28,68,5,190,66,159,98,65,17,115,128,10,60,42,18,125,139,42,30,59,0,78,0,23,0,23,2,77,75,23,117,192,48,211,28,31,0,0,36,7,97,68,41,72,116,54,78,43,92,77,58,108,16,98,15,93,172,63,28,18,0,0,0,0,1,0,5,0,12,27,1,92,6,34,0,18,13,38,0,36,116,0,0,71,19,0,91,120,5,40,4,64,1,0,0,1,0,1,60,8,7,1,17,4,0,20,78,0,23,64,4,13,131,174,44,61,13,70,8,0,5,0,2,8,2,14,0,18,100,123,143,22,34,1,1,0,0,0,42,64,132,64,0,16,55,15,0,2,60,0,1,3,37,3,6,27,116,80,43,129,84,74,16,72,3,13,49,50,13,0,84,160,30,52,105,6,6,16,0,0,0,1,4,58,103,4,28,11,30,110,135,138,55,103,55,0,131,40,6,53,0,0,1,0,2,0,17,79,10,13,70,70,78,139,28,96,84,113,95,90,13,50,72,42,0,98,60,7,11,60,37,1,119,146,29,139,19,42,7,0,0,0,1,14,0,12,1,21,31,46,83,19,43,50,12,10,47,0,0,1,51,44,62,41,71,96,44,88,86,71,93,62,129,15,29,55,3,33,0,8,2,0,36,40,0,47,104,34,0,70,44,28,19,112,140,30,5,99,63,1,0,4,56,23,0,56,114,1,6,86,86,7,35,116,9,111,4,23,74,117,106,53,40,24,6,177,66,183,37,5,60,109,61,0,112,61,12,0,30,117,71,0,75,80,52,9,11,110,115,11,40,166,59,0,57,104,27,0,99,90,0,9,152,21,0,51,61,65,14,2,0,7,0,0,7,4,0,24,60,1,12,120,63,1,90,112,49,39,26,31,20,2,5,68,12,12,1,1,0,0,0,0,0,19,5,0,86,3,11,57,3,4,0,0,9,1,0,7,8,2,80,92,48,75,53,23,45,42,54,101,99,60,90,41,35,2,0,23,42,11,96,81,92,80,1,87,174,51,50,59,121,7,133,37,36,0,6,71,1,32,5,22,0,0,0,5,78,150,15,93,39,25,9,24,0,17,1,3,0,1,40,112,1,28,71,112,0,6,57,46,0,42,116,41,26,28,118,89,39,1,8,30,0,4,48,37,26,64,3,65,90,191,41,0,67,40,29,0,113,53,15,10,81,96,85,130,83,170,45,33,31,7,7,32,29,15,8,1,64,18,0,48,35,0,15,107,64,18,21,85,27,98,0,0,0,0,0,4,0,107,120,45,66,6,56,30,4,0,0,3,4,31,7,68,51,70,78,99,28,124,14,62,1,3,1,2,45,29,149,29,0,70,78,3,1,0,15,0,12,0,22,32,38,57,4,1,13,2,1,57,25,0,53,99,77,35,68,45,63,6,142,97,13,63,23,53,24,108,74,0,7,16,0,0,19,33,6,142,35,9,69,11,60,56,131,62,3,56,15,75,1,0,0,2,14,2,15,62,4,13,65,116,78,7,23,94,1,0,54,75,19,118,2,141,40,2,28,71,0,10,25,1,3,0,0,14,37,35,91,53,1,8,98,35,5,2,38,89,17,50,133,104,62,57,11,72,49,92,102,3,8,1,5,10,2,53,0,2,73,52,0,65,176,84,46,4,116,40,20,21,0,23,115,0,0,13,18,0,41,104,27,151,11,22,59,100,120,24,28,57,62,0,113,152,46,105,5,46,100,74,11,3,66,2,0,95,66,2,104,93,0,15,6,32,1,15,0,2,2,18,0,13,5,1,1,22,1,0,38,0,0,20,78,55,29,14,32,3,0,0,0,12,2,35,34,54,11,151,39,44,26,9,56,6,0,39,166,9,33,81,25,0,58,136,69,0,94,86,6,56,90,110,44,167,161,12,76,74,143,33,100,43,19,16,72,6,0,12,1,0,1,0,0,17,40,40,59,32,45,6,92,63,9,46,9,98,140,0,65,13,47,69,3,33,68,42,64,95,9,0,4,0,1,0,51,8,2,94,78,4,38,69,118,34,0,84,14,0,16,143,9,31,130,139,34,116,5,108,1,24,85,24,0,57,104,79,0,138,8,58,178,109,18,26,100,33,0,56,75,75,38,23,0,108,103,21,71,93,96,60,149,139,108,161,266

B-factor: mean 43.86, std 10.07, range [16.02, 123.67]

Foldseek 3Di:
DDAPLPDDDWFFKDKDKFFWQDWDKDADPVRKIKIWTWGHPLSFIAIEIEIDPDVVVRVVSVVDGGGWMKMFMATWDQDVVQRDIHGYTPDIDTDDPPDDEFPDDAVLWFEAQAAEALQLALAFFAHLLVVQVVCVRNNPQAYEYEHELAQQSQLVNLVSCVVRVHFYWYWYFAAEDECGATKIKTAQEVLSLLLSLVQSQCQFFVNPDVHRHHYPVSCVVSVPRIFMEQEDCSGDPVLDHLVSVVVGLEYEDEQLQQPPPDNDDDSVRNLVSSVVSVVSCVVVVHQYAYHQNAREADQSLVVLSVLSQVVCPPVRPVVVDDHGRRHDDHLVVQLVSNCVVPDPVSSRRGGVRSVVVVVSHDRYDNADDFADAADDPPQLVVLLCLQCVQQCLFQHPPHDPLSVVLSVVQSCLCVVLRNSVQLQLLLVLQVVCVVVQFHKFAFADCLLHCSSCSSVSHVAHAAAKKWAANPPNDMDGDPVVPDQWQLQDDWDADPPPRHTIDITHRNHHSCLAQHDVSQAAHARAMATAQVCLVVSVVVVCVVQNVFFKAFFKAFAWDDQVNLLVSLVVVCVVVVHDGRPSRSVVSSVSRTPRTNFMATDQAKMWGHHPVDGCSVHFRWHCGRSDNPDPGIYGSHGCVSRVRYTYIHRSHHDLLRVLVSLLCVPPVDDLVPFRQQPQLLLQQLAACVLLVDDCVLLVAGGNCQLQPPCNDPQNSVVSPVQVDRGLVSQLQSLWQSDFPLSQVVALVCCCVVVVDHSVPRDRALRCQLVVLVVLPDDNSLSSVLSVCLQCLNADDPVNVVSCVVSPNDPSNSVRSNRTNHTGHSSRSSSSSSSSSSLSVCVRPPNVSSVQSSCLRPADAEDQVQQAVAQVSLVVLLVVQVVCPVVHDPRSVSHNSVSSVSNSLVSSPAGEDEAALPPAALRTFDDDPRYTYHAQCSDVPRHSVLSHQSVVQVVVPNQQALVSSCVRSVDDPVSSCVCVVVPRRVVHHNDDPDDDD